Protein AF-0000000075079548 (afdb_homodimer)

Sequence (1134 aa):
MRISEKHSIAEVIKSLLPHLPCFAEEEGDHYSVNRCDLINALCQKQHLDRTLAENTVNWCEALLDTLAVLNIDALQRGEWCFVSFPAQLMALSVLTALSDSDSRYFEPNFWNTRDVDSSKLERQREVLQFIENRRNDRHLKQQAEPVRYIHVAWSLIKHEGKVLFFHREDKTRHEKNSGNYGLIGGRVNQNDFIGFNGDSQAKLRLLQSADRTSIQPALAETLKRELLEEVGLEYEQHYLFRPWRALKPYRQVQGAKSNHALTDYFLEIFAIELTLEGFCYLQQKITEDKQLVWFSLDEMAQGRTRDGKTAFIEALYKDFDDNRERLKAALDDLDDSFKTNYLNCQDPAKYRIVLPENESQPICAGAPGKESAIDLSLDQSSLSLLLGLAAHLREFSFVEKDTSIALHPYGWLEVEDDCELQTELVELAEAFKDSKDIVIENQKDRWFRLSISPDCVFFDDSYFRCSVDQKDMQSRKSKVRVTAMRREFGTRLGTVGKDKKETKVPINVVKSLDNLNKGNRNDSLTDSVRDSYRKSQLHDCLAKLGMRGLLRQDAGAVKIYCEFVMNMRISEKHSIAEVIKSLLPHLPCFAEEEGDHYSVNRCDLINALCQKQHLDRTLAENTVNWCEALLDTLAVLNIDALQRGEWCFVSFPAQLMALSVLTALSDSDSRYFEPNFWNTRDVDSSKLERQREVLQFIENRRNDRHLKQQAEPVRYIHVAWSLIKHEGKVLFFHREDKTRHEKNSGNYGLIGGRVNQNDFIGFNGDSQAKLRLLQSADRTSIQPALAETLKRELLEEVGLEYEQHYLFRPWRALKPYRQVQGAKSNHALTDYFLEIFAIELTLEGFCYLQQKITEDKQLVWFSLDEMAQGRTRDGKTAFIEALYKDFDDNRERLKAALDDLDDSFKTNYLNCQDPAKYRIVLPENESQPICAGAPGKESAIDLSLDQSSLSLLLGLAAHLREFSFVEKDTSIALHPYGWLEVEDDCELQTELVELAEAFKDSKDIVIENQKDRWFRLSISPDCVFFDDSYFRCSVDQKDMQSRKSKVRVTAMRREFGTRLGTVGKDKKETKVPINVVKSLDNLNKGNRNDSLTDSVRDSYRKSQLHDCLAKLGMRGLLRQDAGAVKIYCEFVMN

InterPro domains:
  IPR000086 NUDIX hydrolase domain [PS51462] (148-318)
  IPR015797 NUDIX hydrolase-like domain superfamily [SSF55811] (151-318)

Foldseek 3Di:
DPPLPDDDLLVLLVQLLVVQWDFDPPPTDTDKAAQVVSLVSSCPPSVDDSVVSNVSSVVLCVVLVVVVQFDPVQVVVRITIGPHRVSVVVSCVVSNQVSDPPHDPDDPCLPPDPPDDLVSLVVLQVVQLVVQCCQQVVPPVSDRDWQFEWEKEFEWAFDPQKTKWFFAPPDPPPPVPAFRTEGQITTQDLVLDDPDPDDPVVSVVVRRDPPCPVCVSSNVSRRQVRCCVRQNDHPPQFKDKDWDDWFDWDWDQDDDRSPTIGYTYTYTYIYIATDPVNVQSNVVSVVVDVRMDIDGLVCVLVQADPVGGGYRPVSVCVRVVVPSVVSSVSVVPDDHNYDLAFPAEDDLQAKAWEQEPAQVDAIWMTGQQPTDGDPARDHGQLSLAVVVLLCLCLVFDFPDFDPQWDRDPNSKIFGHPPDPVLVSLVVSQVSCVPPPRWHWDDDPSGIIHGRHNSLRYAYAQAQKAKEFEPVQLPDPDQWGKIKIKGPWDAGPGHIGHIDIDIDIAGSLLLVLVVCQQVPNFDPVSQVVSVVRVVPGCVQVRVSSVRHSGQWGDDPNGIHGRHHYYHD/DPPLPDDDLLVLLVQLLVVQWDFDPPPTDTDKAAQVVSLVSSCPPSVDDSVVSNVSSVVLVVVLVVVVQFDPVQVVVRITIGPHRVSVVVSCVVSNQVSDPPHDPDDPCLPPDPPDDLVSLVVLQVVALVVQCCQQVVPPVSDRDWQFEWEKEFEWAFDPQKTKWFFAPPPVPPPVPAFRTEGQITTQDLVLDDPDPDDPVVSVVVRRDPPCPVCVSSNVSRRQVRCCVRQNAHDPQFKDKDWDDWFDWDWDQDDDRSPTIGYTYTYTYIYIATDPVNVQSNVVSVVVDVRMDIAGLVCVLVQADPVGHGYRPVSVCVRVVVPSVVSSVSVVPDDHNYDLAFPAEDDLQAKAWEQEPAQVDAIWMTGQQPTDGDPARDHRQLSLQVVVLLCLQLVFDFPDFDPQWDRDPNSKIFGHPPDPVLVSLVVSQVSCVPPPRWHWDDDPSGIIHGRHNSLRYAYAQAQKAKEFEPVQLPDPDQWGKIKIKGPWDAGPGHIGHIDIDIDIAGSLLLVLQVCQVVPNFDPVSQVVSVVRVVPGCVQVRVSSVRHSGQWGDDPNGIHGRHHYYHD

Radius of gyration: 53.7 Å; Cα contacts (8 Å, |Δi|>4): 2065; chains: 2; bounding box: 108×153×109 Å

Organism: Methylotuvimicrobium buryatense (NCBI:txid95641)

Nearest PDB structures (foldseek):
  4s2y-assembly1_A  TM=5.825E-01  e=7.939E-04  Escherichia coli K-12
  3i7u-assembly1_B  TM=5.637E-01  e=1.941E-03  Aquifex aeolicus VF5
  4kyx-assembly1_A  TM=6.228E-01  e=3.210E-03  Rickettsia felis URRWXCal2
  4s2y-assembly1_A  TM=5.813E-01  e=4.480E-04  Escherichia coli K-12
  7sp3-assembly1_A  TM=5.353E-01  e=5.008E-04  Escherichia coli

pLDDT: mean 89.89, std 10.37, range [22.09, 98.5]

Solvent-accessible surface area (backbone atoms only — not comparable to full-atom values): 60353 Å² total; per-residue (Å²): 130,80,76,73,76,83,73,52,68,26,58,54,45,55,67,44,58,83,65,53,52,50,48,37,86,66,95,68,51,67,42,69,30,49,49,66,56,54,32,51,49,39,26,66,75,68,65,37,53,63,69,55,25,46,51,50,50,48,52,51,47,44,54,37,48,27,56,25,24,48,31,65,72,41,45,75,74,47,25,42,27,56,59,25,37,45,19,41,44,53,49,41,46,54,49,50,37,55,32,30,95,49,29,15,63,34,52,78,66,57,44,50,74,75,95,54,58,69,65,54,41,48,51,45,18,50,53,33,43,50,53,35,49,27,32,43,71,35,13,72,76,64,67,55,78,60,70,38,34,44,44,33,19,31,42,44,45,30,52,93,66,22,34,49,29,31,55,50,74,73,67,84,56,73,61,82,81,63,38,47,26,26,59,42,42,43,63,60,55,80,83,28,51,75,86,62,90,61,55,72,64,56,51,53,52,52,59,57,38,85,53,58,76,80,45,50,71,25,35,60,46,27,33,47,50,29,37,32,72,76,70,62,47,46,74,76,66,17,26,49,70,45,82,69,46,75,49,58,75,36,75,44,79,50,54,66,76,42,46,29,32,33,23,36,34,39,42,35,36,27,36,37,38,41,33,71,63,24,46,53,50,47,54,52,44,45,73,72,34,83,50,46,43,77,32,40,47,66,25,56,48,70,32,36,43,94,89,64,52,32,46,48,50,63,57,58,39,55,58,47,70,65,36,42,67,59,49,37,51,56,56,64,71,47,73,55,16,55,84,83,78,48,83,39,67,62,53,49,87,54,29,35,34,39,40,51,86,48,60,90,46,60,40,27,39,35,37,78,88,59,53,39,70,47,98,63,88,53,52,62,65,55,46,25,39,50,51,31,37,49,37,42,34,59,64,53,56,62,75,42,61,46,86,56,51,47,84,43,78,91,16,33,32,38,42,46,82,94,37,73,64,37,55,52,50,52,51,47,33,60,72,28,64,84,44,87,84,50,42,50,46,70,50,89,79,31,34,35,25,48,25,45,38,47,79,21,51,24,42,40,49,86,44,36,36,33,38,31,51,47,73,51,72,72,43,96,56,69,53,30,65,36,38,39,33,36,54,62,48,77,31,70,48,27,30,35,42,60,47,73,46,74,40,70,38,45,46,68,53,51,49,48,50,50,40,46,71,73,63,58,82,48,74,75,55,47,56,55,43,49,56,53,41,65,74,32,58,58,47,57,48,37,40,73,70,25,37,85,59,53,70,43,75,52,95,90,39,75,42,73,56,44,54,74,43,76,83,129,80,76,74,75,84,74,55,67,26,57,55,45,54,67,44,59,85,66,53,52,52,48,37,87,66,94,69,50,68,42,68,30,47,49,66,56,53,32,49,49,39,26,66,76,68,65,38,54,63,70,56,26,47,50,50,51,49,51,50,47,44,53,37,49,26,56,26,22,48,31,66,72,42,43,77,73,47,25,43,25,56,59,25,35,46,19,43,47,52,50,42,47,55,49,50,38,52,32,30,93,50,30,15,64,35,53,77,65,57,44,50,72,73,96,54,59,70,68,54,39,49,51,47,18,50,52,33,42,50,54,37,49,26,31,42,71,36,14,73,78,63,67,55,77,60,70,39,35,45,44,32,20,32,41,43,46,30,52,94,64,23,36,48,27,32,56,51,75,72,64,82,55,74,59,82,82,63,38,47,27,25,59,41,44,44,62,60,54,79,84,29,52,75,85,63,91,63,56,72,65,55,49,52,51,51,60,57,37,86,52,58,75,82,46,50,71,25,37,60,46,28,32,49,49,31,37,31,72,76,72,61,46,46,75,75,67,17,26,50,72,45,82,69,46,74,49,58,74,36,76,47,79,48,56,66,77,40,48,29,31,34,24,36,35,41,42,35,35,25,38,37,38,41,32,70,64,25,46,53,51,46,54,53,45,45,73,71,32,84,48,47,44,77,32,42,47,68,24,56,47,70,33,38,44,95,87,64,52,32,46,47,52,63,58,59,39,53,58,46,71,65,37,43,66,60,50,36,51,56,56,65,70,46,74,55,15,57,85,83,79,47,82,41,68,62,53,50,87,52,31,36,34,38,39,52,88,49,58,89,46,60,40,28,39,34,37,76,90,60,53,40,71,48,96,62,89,52,53,60,66,55,45,26,39,51,51,31,36,48,38,42,34,60,64,53,56,63,74,42,63,46,86,57,51,46,84,44,79,90,17,34,33,38,43,45,84,94,38,73,64,39,55,52,50,51,51,48,34,60,72,28,64,84,43,86,84,50,41,51,46,69,49,89,80,31,34,37,24,48,24,45,39,48,79,22,51,24,41,41,46,84,43,36,37,34,37,31,52,47,72,51,73,73,43,97,56,69,54,28,63,36,40,39,32,35,53,62,47,79,29,69,49,27,31,36,43,60,48,74,47,76,38,72,38,46,44,69,54,52,48,49,50,51,40,46,72,74,62,58,81,48,73,74,55,48,55,54,42,49,58,55,44,66,73,31,58,58,48,59,49,37,41,74,69,24,37,86,60,54,68,45,74,53,96,92,38,78,42,71,54,45,54,75,43,75,84

Secondary structure (DSSP, 8-state):
--------HHHHHHHHGGGS-EE-SSTT-EE-EEHHHHHHHHHHHS---HHHHHHHHHHHHHHHHHTT-B-HHHHHTTEE-BSSHHHHHHHHHHHHHHT-TT--SS-TTTT--TT--HHHHHHHHHHHHHHHHHHHHS-TTS-PPPSEEEEEEEEE-EETTEEEEEE------S-TT--SEEEEEEE--GGG-TT--S-HHHHHHHHTS--HHHHHHHHHHHHHHHHHHHH-PPBTTTEEEEEEEEPPPEEEEE-STT--EEEEEEEEEEEEEE-HHHHHHHHHHHHH-TTEEEEEHHHHHHTB-TTS-BB--HHHHHHTTT-HHHHHHHHHHSPPSS----SB---TTT-EEEE-SSTTS--EEESTT--EE-S----HHHHHHHHHHHHHHTTPPEEEE-TTEEE-GGG-EEE-TT-HHHHHHHHHHHHTTT-SS--EEEETTTEEEE-B-GGGEEE-GGGEEEEE-HHHHTSS-SEEEEEEEEPPEEETTEEEPPEEEEEEEEHHHHHHHHHHHTT---HHHHHHHHHHHHTSHHHHHHHHHT-S-SEEEETTEEEE-SEEEE-/--------HHHHHHHHGGGS-EE-SSTT-EE-EEHHHHHHHHHHHH---HHHHHHHHHHHHHHHHHTT-B-HHHHHTTEE-BSSHHHHHHHHHHHHHHT-TT--SS-TTTT--TT--HHHHHHHHHHHHHHHHHHHHS-TTS-PPPSEEEEEEEEE-EETTEEEEEE------S-TT--SEEEEEEE--GGG-TT--S-HHHHHHHHTS--HHHHHHHHHHHHHHHHHHHT-PPBTTTEEEEEEEEPPPEEEEE-STT--EEEEEEEEEEEEEE-HHHHHHHHHHHHH-TTEEEEEHHHHHHTB-TTS-BB--HHHHHHTTT-HHHHHHHHHHSPPSS----SB---TTT-EEEE-SSTTSPPEEESTT--EE-S----HHHHHHHHHHHHHHTTPPEEEE-TTEEE-GGG-EEE-TT-HHHHHHHHHHHHTTT-SS--EEEETTTEEEE-B-GGGEEE-GGGEEEEE-HHHHTSS-SEEEEEEEEPPEEETTEEEPPEEEEEEEEHHHHHHHHHHHTT---HHHHHHHHHHHHTSHHHHHHHHHT-S-SEEEETTEEEE-SEEEE-

Structure (mmCIF, N/CA/C/O backbone):
data_AF-0000000075079548-model_v1
#
loop_
_entity.id
_entity.type
_entity.pdbx_description
1 polymer 'NUDIX hydrolase'
#
loop_
_atom_site.group_PDB
_atom_site.id
_atom_site.type_symbol
_atom_site.label_atom_id
_atom_site.label_alt_id
_atom_site.label_comp_id
_atom_site.label_asym_id
_atom_site.label_entity_id
_atom_site.label_seq_id
_atom_site.pdbx_PDB_ins_code
_atom_site.Cartn_x
_atom_site.Cartn_y
_atom_site.Cartn_z
_atom_site.occupancy
_atom_site.B_iso_or_equiv
_atom_site.auth_seq_id
_atom_site.auth_comp_id
_atom_site.auth_asym_id
_atom_site.auth_atom_id
_atom_site.pdbx_PDB_model_num
ATOM 1 N N . MET A 1 1 ? 50.219 4.77 -18.125 1 22.52 1 MET A N 1
ATOM 2 C CA . MET A 1 1 ? 49.25 4.992 -17.062 1 22.52 1 MET A CA 1
ATOM 3 C C . MET A 1 1 ? 47.844 4.535 -17.5 1 22.52 1 MET A C 1
ATOM 5 O O . MET A 1 1 ? 47.312 5.039 -18.484 1 22.52 1 MET A O 1
ATOM 9 N N . ARG A 1 2 ? 47.531 3.262 -17.297 1 29.23 2 ARG A N 1
ATOM 10 C CA . ARG A 1 2 ? 46.375 2.598 -17.875 1 29.23 2 ARG A CA 1
ATOM 11 C C . ARG A 1 2 ? 45.094 3.373 -17.562 1 29.23 2 ARG A C 1
ATOM 13 O O . ARG A 1 2 ? 44.875 3.773 -16.422 1 29.23 2 ARG A O 1
ATOM 20 N N . ILE A 1 3 ? 44.562 4.035 -18.453 1 29.53 3 ILE A N 1
ATOM 21 C CA . ILE A 1 3 ? 43.281 4.727 -18.406 1 29.53 3 ILE A CA 1
ATOM 22 C C . ILE A 1 3 ? 42.25 3.861 -17.688 1 29.53 3 ILE A C 1
ATOM 24 O O . ILE A 1 3 ? 41.906 2.762 -18.125 1 29.53 3 ILE A O 1
ATOM 28 N N . SER A 1 4 ? 42.25 3.863 -16.391 1 38.53 4 SER A N 1
ATOM 29 C CA . SER A 1 4 ? 41.312 3.119 -15.547 1 38.53 4 SER A CA 1
ATOM 30 C C . SER A 1 4 ? 39.906 3.162 -16.125 1 38.53 4 SER A C 1
ATOM 32 O O . SER A 1 4 ? 39.375 4.238 -16.375 1 38.53 4 SER A O 1
ATOM 34 N N . GLU A 1 5 ? 39.562 2.387 -16.969 1 43.84 5 GLU A N 1
ATOM 35 C CA . GLU A 1 5 ? 38.25 2.209 -17.578 1 43.84 5 GLU A CA 1
ATOM 36 C C . GLU A 1 5 ? 37.125 2.434 -16.578 1 43.84 5 GLU A C 1
ATOM 38 O O . GLU A 1 5 ? 37.125 1.796 -15.523 1 43.84 5 GLU A O 1
ATOM 43 N N . LYS A 1 6 ? 36.562 3.65 -16.531 1 58.12 6 LYS A N 1
ATOM 44 C CA . LYS A 1 6 ? 35.5 4.133 -15.648 1 58.12 6 LYS A CA 1
ATOM 45 C C . LYS A 1 6 ? 34.281 3.211 -15.703 1 58.12 6 LYS A C 1
ATOM 47 O O . LYS A 1 6 ? 33.656 3.094 -16.75 1 58.12 6 LYS A O 1
ATOM 52 N N . HIS A 1 7 ? 34.125 2.217 -14.734 1 68.56 7 HIS A N 1
ATOM 53 C CA . HIS A 1 7 ? 33 1.312 -14.648 1 68.56 7 HIS A CA 1
ATOM 54 C C . HIS A 1 7 ? 31.766 2.018 -14.07 1 68.56 7 HIS A C 1
ATOM 56 O O . HIS A 1 7 ? 31.891 2.805 -13.125 1 68.56 7 HIS A O 1
ATOM 62 N N . SER A 1 8 ? 30.656 1.818 -14.797 1 83.06 8 SER A N 1
ATOM 63 C CA . SER A 1 8 ? 29.391 2.326 -14.266 1 83.06 8 SER A CA 1
ATOM 64 C C . SER A 1 8 ? 28.969 1.566 -13.008 1 83.06 8 SER A C 1
ATOM 66 O O . SER A 1 8 ? 29.406 0.432 -12.789 1 83.06 8 SER A O 1
ATOM 68 N N . ILE A 1 9 ? 28.391 2.16 -12.07 1 87.75 9 ILE A N 1
ATOM 69 C CA . ILE A 1 9 ? 27.891 1.534 -10.852 1 87.75 9 ILE A CA 1
ATOM 70 C C . ILE A 1 9 ? 27.047 0.316 -11.211 1 87.75 9 ILE A C 1
ATOM 72 O O . ILE A 1 9 ? 27.062 -0.695 -10.508 1 87.75 9 ILE A O 1
ATOM 76 N N . ALA A 1 10 ? 26.391 0.457 -12.297 1 89.38 10 ALA A N 1
ATOM 77 C CA . ALA A 1 10 ? 25.531 -0.637 -12.75 1 89.38 10 ALA A CA 1
ATOM 78 C C . ALA A 1 10 ? 26.359 -1.892 -13.031 1 89.38 10 ALA A C 1
ATOM 80 O O . ALA A 1 10 ? 25.984 -2.99 -12.609 1 89.38 10 ALA A O 1
ATOM 81 N N . GLU A 1 11 ? 27.422 -1.747 -13.672 1 90.81 11 GLU A N 1
ATOM 82 C CA . GLU A 1 11 ? 28.281 -2.875 -14.016 1 90.81 11 GLU A CA 1
ATOM 83 C C . GLU A 1 11 ? 28.922 -3.484 -12.773 1 90.81 11 GLU A C 1
ATOM 85 O O . GLU A 1 11 ? 29.062 -4.703 -12.672 1 90.81 11 GLU A O 1
ATOM 90 N N . VAL A 1 12 ? 29.25 -2.6 -11.906 1 91.94 12 VAL A N 1
ATOM 91 C CA . VAL A 1 12 ? 29.891 -3.061 -10.688 1 91.94 12 VAL A CA 1
ATOM 92 C C . VAL A 1 12 ? 28.906 -3.883 -9.859 1 91.94 12 VAL A C 1
ATOM 94 O O . VAL A 1 12 ? 29.25 -4.965 -9.367 1 91.94 12 VAL A O 1
ATOM 97 N N . ILE A 1 13 ? 27.703 -3.398 -9.742 1 92.56 13 ILE A N 1
ATOM 98 C CA . ILE A 1 13 ? 26.688 -4.113 -8.984 1 92.56 13 ILE A CA 1
ATOM 99 C C . ILE A 1 13 ? 26.375 -5.449 -9.664 1 92.56 13 ILE A C 1
ATOM 101 O O . ILE A 1 13 ? 26.25 -6.477 -8.992 1 92.56 13 ILE A O 1
ATOM 105 N N . LYS A 1 14 ? 26.25 -5.383 -10.969 1 92.25 14 LYS A N 1
ATOM 106 C CA . LYS A 1 14 ? 25.969 -6.598 -11.727 1 92.25 14 LYS A CA 1
ATOM 107 C C . LYS A 1 14 ? 27.031 -7.66 -11.477 1 92.25 14 LYS A C 1
ATOM 109 O O . LYS A 1 14 ? 26.719 -8.852 -11.398 1 92.25 14 LYS A O 1
ATOM 114 N N . SER A 1 15 ? 28.25 -7.227 -11.336 1 93.31 15 SER A N 1
ATOM 115 C CA . SER A 1 15 ? 29.344 -8.148 -11.109 1 93.31 15 SER A CA 1
ATOM 116 C C . SER A 1 15 ? 29.328 -8.703 -9.688 1 93.31 15 SER A C 1
ATOM 118 O O . SER A 1 15 ? 29.922 -9.75 -9.414 1 93.31 15 SER A O 1
ATOM 120 N N . LEU A 1 16 ? 28.688 -8.055 -8.828 1 94.31 16 LEU A N 1
ATOM 121 C CA . LEU A 1 16 ? 28.609 -8.453 -7.43 1 94.31 16 LEU A CA 1
ATOM 122 C C . LEU A 1 16 ? 27.516 -9.492 -7.211 1 94.31 16 LEU A C 1
ATOM 124 O O . LEU A 1 16 ? 27.609 -10.32 -6.309 1 94.31 16 LEU A O 1
ATOM 128 N N . LEU A 1 17 ? 26.484 -9.562 -8.023 1 94.44 17 LEU A N 1
ATOM 129 C CA . LEU A 1 17 ? 25.25 -10.312 -7.816 1 94.44 17 LEU A CA 1
ATOM 130 C C . LEU A 1 17 ? 25.531 -11.805 -7.707 1 94.44 17 LEU A C 1
ATOM 132 O O . LEU A 1 17 ? 25.031 -12.469 -6.793 1 94.44 17 LEU A O 1
ATOM 136 N N . PRO A 1 18 ? 26.438 -12.305 -8.539 1 92.62 18 PRO A N 1
ATOM 137 C CA . PRO A 1 18 ? 26.672 -13.75 -8.469 1 92.62 18 PRO A CA 1
ATOM 138 C C . PRO A 1 18 ? 27.422 -14.164 -7.199 1 92.62 18 PRO A C 1
ATOM 140 O O . PRO A 1 18 ? 27.484 -15.352 -6.879 1 92.62 18 PRO A O 1
ATOM 143 N N . HIS A 1 19 ? 27.922 -13.258 -6.445 1 94.06 19 HIS A N 1
ATOM 144 C CA . HIS A 1 19 ? 28.766 -13.578 -5.297 1 94.06 19 HIS A CA 1
ATOM 145 C C . HIS A 1 19 ? 28.016 -13.367 -3.986 1 94.06 19 HIS A C 1
ATOM 147 O O . HIS A 1 19 ? 28.562 -13.586 -2.906 1 94.06 19 HIS A O 1
ATOM 153 N N . LEU A 1 20 ? 26.797 -12.977 -4.086 1 95.88 20 LEU A N 1
ATOM 154 C CA . LEU A 1 20 ? 25.984 -12.758 -2.891 1 95.88 20 LEU A CA 1
ATOM 155 C C . LEU A 1 20 ? 25.656 -14.086 -2.205 1 95.88 20 LEU A C 1
ATOM 157 O O . LEU A 1 20 ? 25.766 -15.148 -2.818 1 95.88 20 LEU A O 1
ATOM 161 N N . PRO A 1 21 ? 25.391 -14.008 -0.889 1 96.56 21 PRO A N 1
ATOM 162 C CA . PRO A 1 21 ? 24.953 -15.234 -0.219 1 96.56 21 PRO A CA 1
ATOM 163 C C . PRO A 1 21 ? 23.672 -15.797 -0.81 1 96.56 21 PRO A C 1
ATOM 165 O O . PRO A 1 21 ? 22.969 -15.102 -1.55 1 96.56 21 PRO A O 1
ATOM 168 N N . CYS A 1 22 ? 23.438 -17.047 -0.49 1 95.19 22 CYS A N 1
ATOM 169 C CA . CYS A 1 22 ? 22.25 -17.719 -1.006 1 95.19 22 CYS A CA 1
ATOM 170 C C . CYS A 1 22 ? 21.438 -18.328 0.127 1 95.19 22 CYS A C 1
ATOM 172 O O . CYS A 1 22 ? 21.984 -18.766 1.135 1 95.19 22 CYS A O 1
ATOM 174 N N . PHE A 1 23 ? 20.172 -18.281 -0.071 1 95.5 23 PHE A N 1
ATOM 175 C CA . PHE A 1 23 ? 19.203 -18.891 0.833 1 95.5 23 PHE A CA 1
ATOM 176 C C . PHE A 1 23 ? 18.266 -19.828 0.072 1 95.5 23 PHE A C 1
ATOM 178 O O . PHE A 1 23 ? 17.688 -19.438 -0.937 1 95.5 23 PHE A O 1
ATOM 185 N N . ALA A 1 24 ? 18.188 -21.016 0.507 1 93.56 24 ALA A N 1
ATOM 186 C CA . ALA A 1 24 ? 17.359 -22 -0.187 1 93.56 24 ALA A CA 1
ATOM 187 C C . ALA A 1 24 ? 15.883 -21.672 -0.057 1 93.56 24 ALA A C 1
ATOM 189 O O . ALA A 1 24 ? 15.43 -21.234 1.002 1 93.56 24 ALA A O 1
ATOM 190 N N . GLU A 1 25 ? 15.219 -21.828 -1.157 1 90.5 25 GLU A N 1
ATOM 191 C CA . GLU A 1 25 ? 13.781 -21.594 -1.152 1 90.5 25 GLU A CA 1
ATOM 192 C C . GLU A 1 25 ? 13.047 -22.641 -0.32 1 90.5 25 GLU A C 1
ATOM 194 O O . GLU A 1 25 ? 12.047 -22.328 0.33 1 90.5 25 GLU A O 1
ATOM 199 N N . GLU A 1 26 ? 13.633 -23.891 -0.555 1 80.75 26 GLU A N 1
ATOM 200 C CA . GLU A 1 26 ? 13.07 -25 0.2 1 80.75 26 GLU A CA 1
ATOM 201 C C . GLU A 1 26 ? 14.086 -25.562 1.191 1 80.75 26 GLU A C 1
ATOM 203 O O . GLU A 1 26 ? 15.289 -25.375 1.026 1 80.75 26 GLU A O 1
ATOM 208 N N . GLU A 1 27 ? 13.75 -26.078 2.357 1 76.69 27 GLU A N 1
ATOM 209 C CA . GLU A 1 27 ? 14.523 -26.875 3.303 1 76.69 27 GLU A CA 1
ATOM 210 C C . GLU A 1 27 ? 15.297 -26 4.277 1 76.69 27 GLU A C 1
ATOM 212 O O . GLU A 1 27 ? 15.938 -26.5 5.199 1 76.69 27 GLU A O 1
ATOM 217 N N . GLY A 1 28 ? 15.508 -24.625 3.918 1 79.38 28 GLY A N 1
ATOM 218 C CA . GLY A 1 28 ? 16.031 -23.703 4.91 1 79.38 28 GLY A CA 1
ATOM 219 C C . GLY A 1 28 ? 17.547 -23.562 4.852 1 79.38 28 GLY A C 1
ATOM 220 O O . GLY A 1 28 ? 18.125 -22.812 5.633 1 79.38 28 GLY A O 1
ATOM 221 N N . ASP A 1 29 ? 18.234 -24.312 3.938 1 89.62 29 ASP A N 1
ATOM 222 C CA . ASP A 1 29 ? 19.688 -24.172 3.797 1 89.62 29 ASP A CA 1
ATOM 223 C C . ASP A 1 29 ? 20.062 -22.734 3.393 1 89.62 29 ASP A C 1
ATOM 225 O O . ASP A 1 29 ? 19.344 -22.094 2.633 1 89.62 29 ASP A O 1
ATOM 229 N N . HIS A 1 30 ? 21.094 -22.25 4.047 1 92.62 30 HIS A N 1
ATOM 230 C CA . HIS A 1 30 ? 21.594 -20.922 3.688 1 92.62 30 HIS A CA 1
ATOM 231 C C . HIS A 1 30 ? 23.094 -20.828 3.889 1 92.62 30 HIS A C 1
ATOM 233 O O . HIS A 1 30 ? 23.672 -21.578 4.676 1 92.62 30 HIS A O 1
ATOM 239 N N . TYR A 1 31 ? 23.688 -19.969 3.121 1 93.19 31 TYR A N 1
ATOM 240 C CA . TYR A 1 31 ? 25.141 -19.812 3.145 1 93.19 31 TYR A CA 1
ATOM 241 C C . TYR A 1 31 ? 25.531 -18.344 3.252 1 93.19 31 TYR A C 1
ATOM 243 O O . TYR A 1 31 ? 24.922 -17.5 2.6 1 93.19 31 TYR A O 1
ATOM 251 N N . SER A 1 32 ? 26.531 -18.109 4.105 1 95.56 32 SER A N 1
ATOM 252 C CA . SER A 1 32 ? 27.031 -16.75 4.301 1 95.56 32 SER A CA 1
ATOM 253 C C . SER A 1 32 ? 28.266 -16.484 3.434 1 95.56 32 SER A C 1
ATOM 255 O O . SER A 1 32 ? 28.891 -17.438 2.938 1 95.56 32 SER A O 1
ATOM 257 N N . VAL A 1 33 ? 28.531 -15.281 3.201 1 96.69 33 VAL A N 1
ATOM 258 C CA . VAL A 1 33 ? 29.703 -14.852 2.455 1 96.69 33 VAL A CA 1
ATOM 259 C C . VAL A 1 33 ? 30.469 -13.805 3.26 1 96.69 33 VAL A C 1
ATOM 261 O O . VAL A 1 33 ? 29.875 -12.883 3.818 1 96.69 33 VAL A O 1
ATOM 264 N N . ASN A 1 34 ? 31.703 -14.016 3.273 1 96.81 34 ASN A N 1
ATOM 265 C CA . ASN A 1 34 ? 32.531 -13.031 3.963 1 96.81 34 ASN A CA 1
ATOM 266 C C . ASN A 1 34 ? 32.594 -11.719 3.193 1 96.81 34 ASN A C 1
ATOM 268 O O . ASN A 1 34 ? 32.781 -11.711 1.976 1 96.81 34 ASN A O 1
ATOM 272 N N . ARG A 1 35 ? 32.531 -10.688 3.932 1 95.19 35 ARG A N 1
ATOM 273 C CA . ARG A 1 35 ? 32.625 -9.352 3.348 1 95.19 35 ARG A CA 1
ATOM 274 C C . ARG A 1 35 ? 33.875 -9.203 2.51 1 95.19 35 ARG A C 1
ATOM 276 O O . ARG A 1 35 ? 33.844 -8.617 1.424 1 95.19 35 ARG A O 1
ATOM 283 N N . CYS A 1 36 ? 34.938 -9.664 2.973 1 94.94 36 CYS A N 1
ATOM 284 C CA . CYS A 1 36 ? 36.219 -9.57 2.287 1 94.94 36 CYS A CA 1
ATOM 285 C C . CYS A 1 36 ? 36.188 -10.305 0.952 1 94.94 36 CYS A C 1
ATOM 287 O O . CYS A 1 36 ? 36.812 -9.883 -0.014 1 94.94 36 CYS A O 1
ATOM 289 N N . ASP A 1 37 ? 35.5 -11.375 0.896 1 95.38 37 ASP A N 1
ATOM 290 C CA . ASP A 1 37 ? 35.375 -12.141 -0.343 1 95.38 37 ASP A CA 1
ATOM 291 C C . ASP A 1 37 ? 34.625 -11.344 -1.406 1 95.38 37 ASP A C 1
ATOM 293 O O . ASP A 1 37 ? 34.938 -11.43 -2.594 1 95.38 37 ASP A O 1
ATOM 297 N N . LEU A 1 38 ? 33.594 -10.594 -0.975 1 95.94 38 LEU A N 1
ATOM 298 C CA . LEU A 1 38 ? 32.844 -9.742 -1.896 1 95.94 38 LEU A CA 1
ATOM 299 C C . LEU A 1 38 ? 33.75 -8.648 -2.463 1 95.94 38 LEU A C 1
ATOM 301 O O . LEU A 1 38 ? 33.719 -8.375 -3.668 1 95.94 38 LEU A O 1
ATOM 305 N N . ILE A 1 39 ? 34.562 -8.062 -1.622 1 95.38 39 ILE A N 1
ATOM 306 C CA . ILE A 1 39 ? 35.5 -7.012 -2.037 1 95.38 39 ILE A CA 1
ATOM 307 C C . ILE A 1 39 ? 36.5 -7.578 -3.029 1 95.38 39 ILE A C 1
ATOM 309 O O . ILE A 1 39 ? 36.75 -6.977 -4.074 1 95.38 39 ILE A O 1
ATOM 313 N N . ASN A 1 40 ? 37.031 -8.719 -2.707 1 95.75 40 ASN A N 1
ATOM 314 C CA . ASN A 1 40 ? 38 -9.359 -3.572 1 95.75 40 ASN A CA 1
ATOM 315 C C . ASN A 1 40 ? 37.406 -9.719 -4.93 1 95.75 40 ASN A C 1
ATOM 317 O O . ASN A 1 40 ? 38.062 -9.594 -5.961 1 95.75 40 ASN A O 1
ATOM 321 N N . ALA A 1 41 ? 36.188 -10.164 -4.91 1 94.56 41 ALA A N 1
ATOM 322 C CA . ALA A 1 41 ? 35.531 -10.516 -6.156 1 94.56 41 ALA A CA 1
ATOM 323 C C . ALA A 1 41 ? 35.406 -9.305 -7.078 1 94.56 41 ALA A C 1
ATOM 325 O O . ALA A 1 41 ? 35.594 -9.414 -8.289 1 94.56 41 ALA A O 1
ATOM 326 N N . LEU A 1 42 ? 35.094 -8.164 -6.5 1 93.75 42 LEU A N 1
ATOM 327 C CA . LEU A 1 42 ? 34.938 -6.945 -7.281 1 93.75 42 LEU A CA 1
ATOM 328 C C . LEU A 1 42 ? 36.312 -6.484 -7.812 1 93.75 42 LEU A C 1
ATOM 330 O O . LEU A 1 42 ? 36.406 -6.02 -8.945 1 93.75 42 LEU A O 1
ATOM 334 N N . CYS A 1 43 ? 37.281 -6.656 -7.055 1 94 43 CYS A N 1
ATOM 335 C CA . CYS A 1 43 ? 38.625 -6.27 -7.469 1 94 43 CYS A CA 1
ATOM 336 C C . CYS A 1 43 ? 39.125 -7.137 -8.625 1 94 43 CYS A C 1
ATOM 338 O O . CYS A 1 43 ? 39.781 -6.637 -9.555 1 94 43 CYS A O 1
ATOM 340 N N . GLN A 1 44 ? 38.812 -8.305 -8.594 1 90.62 44 GLN A N 1
ATOM 341 C CA . GLN A 1 44 ? 39.312 -9.25 -9.586 1 90.62 44 GLN A CA 1
ATOM 342 C C . GLN A 1 44 ? 38.531 -9.141 -10.891 1 90.62 44 GLN A C 1
ATOM 344 O O . GLN A 1 44 ? 39.094 -9.055 -11.969 1 90.62 44 GLN A O 1
ATOM 349 N N . LYS A 1 45 ? 37.25 -9.109 -10.789 1 82.31 45 LYS A N 1
ATOM 350 C CA . LYS A 1 45 ? 36.406 -9.172 -11.961 1 82.31 45 LYS A CA 1
ATOM 351 C C . LYS A 1 45 ? 36.375 -7.848 -12.711 1 82.31 45 LYS A C 1
ATOM 353 O O . LYS A 1 45 ? 36.406 -7.824 -13.945 1 82.31 45 LYS A O 1
ATOM 358 N N . GLN A 1 46 ? 36.25 -6.77 -11.961 1 77.06 46 GLN A N 1
ATOM 359 C CA . GLN A 1 46 ? 36.125 -5.473 -12.609 1 77.06 46 GLN A CA 1
ATOM 360 C C . GLN A 1 46 ? 37.406 -4.672 -12.555 1 77.06 46 GLN A C 1
ATOM 362 O O . GLN A 1 46 ? 37.469 -3.529 -13.008 1 77.06 46 GLN A O 1
ATOM 367 N N . HIS A 1 47 ? 38.438 -5.277 -12.008 1 81.81 47 HIS A N 1
ATOM 368 C CA . HIS A 1 47 ? 39.719 -4.598 -11.852 1 81.81 47 HIS A CA 1
ATOM 369 C C . HIS A 1 47 ? 39.531 -3.256 -11.148 1 81.81 47 HIS A C 1
ATOM 371 O O . HIS A 1 47 ? 40.094 -2.248 -11.578 1 81.81 47 HIS A O 1
ATOM 377 N N . LEU A 1 48 ? 38.719 -3.359 -10.211 1 86.19 48 LEU A N 1
ATOM 378 C CA . LEU A 1 48 ? 38.469 -2.16 -9.422 1 86.19 48 LEU A CA 1
ATOM 379 C C . LEU A 1 48 ? 39.531 -1.972 -8.352 1 86.19 48 LEU A C 1
ATOM 381 O O . LEU A 1 48 ? 40 -2.947 -7.77 1 86.19 48 LEU A O 1
ATOM 385 N N . ASP A 1 49 ? 39.781 -0.762 -8.141 1 88.44 49 ASP A N 1
ATOM 386 C CA . ASP A 1 49 ? 40.625 -0.444 -6.98 1 88.44 49 ASP A CA 1
ATOM 387 C C . ASP A 1 49 ? 39.938 -0.899 -5.688 1 88.44 49 ASP A C 1
ATOM 389 O O . ASP A 1 49 ? 38.719 -0.859 -5.574 1 88.44 49 ASP A O 1
ATOM 393 N N . ARG A 1 50 ? 40.75 -1.357 -4.766 1 89.5 50 ARG A N 1
ATOM 394 C CA . ARG A 1 50 ? 40.219 -1.923 -3.525 1 89.5 50 ARG A CA 1
ATOM 395 C C . ARG A 1 50 ? 39.375 -0.907 -2.777 1 89.5 50 ARG A C 1
ATOM 397 O O . ARG A 1 50 ? 38.344 -1.267 -2.168 1 89.5 50 ARG A O 1
ATOM 404 N N . THR A 1 51 ? 39.812 0.327 -2.83 1 87.75 51 THR A N 1
ATOM 405 C CA . THR A 1 51 ? 39.094 1.37 -2.131 1 87.75 51 THR A CA 1
ATOM 406 C C . THR A 1 51 ? 37.688 1.538 -2.729 1 87.75 51 THR A C 1
ATOM 408 O O . THR A 1 51 ? 36.719 1.707 -1.998 1 87.75 51 THR A O 1
ATOM 411 N N . LEU A 1 52 ? 37.625 1.453 -3.988 1 89.19 52 LEU A N 1
ATOM 412 C CA . LEU A 1 52 ? 36.312 1.567 -4.676 1 89.19 52 LEU A CA 1
ATOM 413 C C . LEU A 1 52 ? 35.469 0.346 -4.402 1 89.19 52 LEU A C 1
ATOM 415 O O . LEU A 1 52 ? 34.25 0.471 -4.234 1 89.19 52 LEU A O 1
ATOM 419 N N . ALA A 1 53 ? 36.094 -0.761 -4.387 1 92.75 53 ALA A N 1
ATOM 420 C CA . ALA A 1 53 ? 35.344 -1.996 -4.109 1 92.75 53 ALA A CA 1
ATOM 421 C C . ALA A 1 53 ? 34.781 -1.979 -2.701 1 92.75 53 ALA A C 1
ATOM 423 O O . ALA A 1 53 ? 33.594 -2.354 -2.502 1 92.75 53 ALA A O 1
ATOM 424 N N . GLU A 1 54 ? 35.562 -1.556 -1.801 1 91.94 54 GLU A N 1
ATOM 425 C CA . GLU A 1 54 ? 35.094 -1.466 -0.417 1 91.94 54 GLU A CA 1
ATOM 426 C C . GLU A 1 54 ? 33.938 -0.489 -0.281 1 91.94 54 GLU A C 1
ATOM 428 O O . GLU A 1 54 ? 32.969 -0.762 0.433 1 91.94 54 GLU A O 1
ATOM 433 N N . ASN A 1 55 ? 34.094 0.619 -0.933 1 90.38 55 ASN A N 1
ATOM 434 C CA . ASN A 1 55 ? 33 1.605 -0.892 1 90.38 55 ASN A CA 1
ATOM 435 C C . ASN A 1 55 ? 31.719 1.05 -1.481 1 90.38 55 ASN A C 1
ATOM 437 O O . ASN A 1 55 ? 30.625 1.327 -0.974 1 90.38 55 ASN A O 1
ATOM 441 N N . THR A 1 56 ? 31.844 0.338 -2.529 1 92.19 56 THR A N 1
ATOM 442 C CA . THR A 1 56 ? 30.688 -0.271 -3.17 1 92.19 56 THR A CA 1
ATOM 443 C C . THR A 1 56 ? 30 -1.255 -2.225 1 92.19 56 THR A C 1
ATOM 445 O O . THR A 1 56 ? 28.781 -1.238 -2.084 1 92.19 56 THR A O 1
ATOM 448 N N . VAL A 1 57 ? 30.734 -2.061 -1.614 1 94.12 57 VAL A N 1
ATOM 449 C CA . VAL A 1 57 ? 30.188 -3.045 -0.683 1 94.12 57 VAL A CA 1
ATOM 450 C C . VAL A 1 57 ? 29.531 -2.33 0.496 1 94.12 57 VAL A C 1
ATOM 452 O O . VAL A 1 57 ? 28.484 -2.756 0.977 1 94.12 57 VAL A O 1
ATOM 455 N N . ASN A 1 58 ? 30.156 -1.226 0.917 1 92.5 58 ASN A N 1
ATOM 456 C CA . ASN A 1 58 ? 29.578 -0.446 2.008 1 92.5 58 ASN A CA 1
ATOM 457 C C . ASN A 1 58 ? 28.219 0.123 1.631 1 92.5 58 ASN A C 1
ATOM 459 O O . ASN A 1 58 ? 27.297 0.126 2.447 1 92.5 58 ASN A O 1
ATOM 463 N N . TRP A 1 59 ? 28.109 0.586 0.415 1 93.12 59 TRP A N 1
ATOM 464 C CA . TRP A 1 59 ? 26.844 1.122 -0.076 1 93.12 59 TRP A CA 1
ATOM 465 C C . TRP A 1 59 ? 25.781 0.034 -0.126 1 93.12 59 TRP A C 1
ATOM 467 O O . TRP A 1 59 ? 24.641 0.246 0.314 1 93.12 59 TRP A O 1
ATOM 477 N N . CYS A 1 60 ? 26.172 -1.072 -0.648 1 94.88 60 CYS A N 1
ATOM 478 C CA . CYS A 1 60 ? 25.234 -2.186 -0.74 1 94.88 60 CYS A CA 1
ATOM 479 C C . CYS A 1 60 ? 24.781 -2.641 0.645 1 94.88 60 CYS A C 1
ATOM 481 O O . CYS A 1 60 ? 23.594 -2.9 0.866 1 94.88 60 CYS A O 1
ATOM 483 N N . GLU A 1 61 ? 25.734 -2.707 1.47 1 94 61 GLU A N 1
ATOM 484 C CA . GLU A 1 61 ? 25.453 -3.148 2.832 1 94 61 GLU A CA 1
ATOM 485 C C . GLU A 1 61 ? 24.484 -2.195 3.533 1 94 61 GLU A C 1
ATOM 487 O O . GLU A 1 61 ? 23.547 -2.635 4.184 1 94 61 GLU A O 1
ATOM 492 N N . ALA A 1 62 ? 24.781 -0.876 3.41 1 92.44 62 ALA A N 1
ATOM 493 C CA . ALA A 1 62 ? 23.906 0.121 4.023 1 92.44 62 ALA A CA 1
ATOM 494 C C . ALA A 1 62 ? 22.484 0.006 3.49 1 92.44 62 ALA A C 1
ATOM 496 O O . ALA A 1 62 ? 21.516 0.081 4.254 1 92.44 62 ALA A O 1
ATOM 497 N N . LEU A 1 63 ? 22.359 -0.138 2.234 1 94.31 63 LEU A N 1
ATOM 498 C CA . LEU A 1 63 ? 21.062 -0.27 1.591 1 94.31 63 LEU A CA 1
ATOM 499 C C . LEU A 1 63 ? 20.344 -1.518 2.084 1 94.31 63 LEU A C 1
ATOM 501 O O . LEU A 1 63 ? 19.172 -1.448 2.475 1 94.31 63 LEU A O 1
ATOM 505 N N . LEU A 1 64 ? 21.031 -2.635 2.076 1 95.31 64 LEU A N 1
ATOM 506 C CA . LEU A 1 64 ? 20.422 -3.906 2.447 1 95.31 64 LEU A CA 1
ATOM 507 C C . LEU A 1 64 ? 20.094 -3.941 3.936 1 95.31 64 LEU A C 1
ATOM 509 O O . LEU A 1 64 ? 19.109 -4.551 4.348 1 95.31 64 LEU A O 1
ATOM 513 N N . ASP A 1 65 ? 20.922 -3.27 4.68 1 91.69 65 ASP A N 1
ATOM 514 C CA . ASP A 1 65 ? 20.656 -3.174 6.109 1 91.69 65 ASP A CA 1
ATOM 515 C C . ASP A 1 65 ? 19.406 -2.322 6.379 1 91.69 65 ASP A C 1
ATOM 517 O O . ASP A 1 65 ? 18.609 -2.645 7.254 1 91.69 65 ASP A O 1
ATOM 521 N N . THR A 1 66 ? 19.312 -1.23 5.676 1 91.38 66 THR A N 1
ATOM 522 C CA . THR A 1 66 ? 18.141 -0.366 5.805 1 91.38 66 THR A CA 1
ATOM 523 C C . THR A 1 66 ? 16.859 -1.127 5.453 1 91.38 66 THR A C 1
ATOM 525 O O . THR A 1 66 ? 15.797 -0.854 6.016 1 91.38 66 THR A O 1
ATOM 528 N N . LEU A 1 67 ? 17 -2.18 4.613 1 94.44 67 LEU A N 1
ATOM 529 C CA . LEU A 1 67 ? 15.867 -3.006 4.207 1 94.44 67 LEU A CA 1
ATOM 530 C C . LEU A 1 67 ? 15.695 -4.191 5.152 1 94.44 67 LEU A C 1
ATOM 532 O O . LEU A 1 67 ? 14.773 -4.992 4.98 1 94.44 67 LEU A O 1
ATOM 536 N N . ALA A 1 68 ? 16.562 -4.395 6.062 1 93.75 68 ALA A N 1
ATOM 537 C CA . ALA A 1 68 ? 16.516 -5.41 7.109 1 93.75 68 ALA A CA 1
ATOM 538 C C . ALA A 1 68 ? 16.578 -6.812 6.508 1 93.75 68 ALA A C 1
ATOM 540 O O . ALA A 1 68 ? 15.914 -7.734 7.004 1 93.75 68 ALA A O 1
ATOM 541 N N . VAL A 1 69 ? 17.297 -6.945 5.422 1 96.75 69 VAL A N 1
ATOM 542 C CA . VAL A 1 69 ? 17.297 -8.234 4.738 1 96.75 69 VAL A CA 1
ATOM 543 C C . VAL A 1 69 ? 18.5 -9.055 5.172 1 96.75 69 VAL A C 1
ATOM 545 O O . VAL A 1 69 ? 18.547 -10.266 4.953 1 96.75 69 VAL A O 1
ATOM 548 N N . LEU A 1 70 ? 19.484 -8.438 5.758 1 95.38 70 LEU A N 1
ATOM 549 C CA . LEU A 1 70 ? 20.688 -9.133 6.215 1 95.38 70 LEU A CA 1
ATOM 550 C C . LEU A 1 70 ? 20.562 -9.508 7.688 1 95.38 70 LEU A C 1
ATOM 552 O O . LEU A 1 70 ? 19.953 -8.781 8.469 1 95.38 70 LEU A O 1
ATOM 556 N N . ASN A 1 71 ? 21.125 -10.625 8.031 1 94.5 71 ASN A N 1
ATOM 557 C CA . ASN A 1 71 ? 21.219 -11.047 9.422 1 94.5 71 ASN A CA 1
ATOM 558 C C . ASN A 1 71 ? 22.172 -10.172 10.219 1 94.5 71 ASN A C 1
ATOM 560 O O . ASN A 1 71 ? 23.375 -10.141 9.938 1 94.5 71 ASN A O 1
ATOM 564 N N . ILE A 1 72 ? 21.75 -9.602 11.25 1 89.75 72 ILE A N 1
ATOM 565 C CA . ILE A 1 72 ? 22.484 -8.594 12 1 89.75 72 ILE A CA 1
ATOM 566 C C . ILE A 1 72 ? 23.672 -9.242 12.695 1 89.75 72 ILE A C 1
ATOM 568 O O . ILE A 1 72 ? 24.766 -8.664 12.75 1 89.75 72 ILE A O 1
ATOM 572 N N . ASP A 1 73 ? 23.484 -10.406 13.234 1 91.56 73 ASP A N 1
ATOM 573 C CA . ASP A 1 73 ? 24.547 -11.094 13.945 1 91.56 73 ASP A CA 1
ATOM 574 C C . ASP A 1 73 ? 25.688 -11.469 13 1 91.56 73 ASP A C 1
ATOM 576 O O . ASP A 1 73 ? 26.859 -11.32 13.336 1 91.56 73 ASP A O 1
ATOM 580 N N . ALA A 1 74 ? 25.328 -11.93 11.867 1 94.06 74 ALA A N 1
ATOM 581 C CA . ALA A 1 74 ? 26.328 -12.273 10.867 1 94.06 74 ALA A CA 1
ATOM 582 C C . ALA A 1 74 ? 27.078 -11.039 10.398 1 94.06 74 ALA A C 1
ATOM 584 O O . ALA A 1 74 ? 28.297 -11.078 10.203 1 94.06 74 ALA A O 1
ATOM 585 N N . LEU A 1 75 ? 26.359 -9.992 10.203 1 91.62 75 LEU A N 1
ATOM 586 C CA . LEU A 1 75 ? 26.953 -8.742 9.742 1 91.62 75 LEU A CA 1
ATOM 587 C C . LEU A 1 75 ? 28 -8.242 10.734 1 91.62 75 LEU A C 1
ATOM 589 O O . LEU A 1 75 ? 29.047 -7.73 10.336 1 91.62 75 LEU A O 1
ATOM 593 N N . GLN A 1 76 ? 27.797 -8.391 11.984 1 90.75 76 GLN A N 1
ATOM 594 C CA . GLN A 1 76 ? 28.719 -7.969 13.031 1 90.75 76 GLN A CA 1
ATOM 595 C C . GLN A 1 76 ? 30 -8.789 12.984 1 90.75 76 GLN A C 1
ATOM 597 O O . GLN A 1 76 ? 31.078 -8.305 13.367 1 90.75 76 GLN A O 1
ATOM 602 N N . ARG A 1 77 ? 29.844 -9.977 12.453 1 93.5 77 ARG A N 1
ATOM 603 C CA . ARG A 1 77 ? 31 -10.852 12.352 1 93.5 77 ARG A CA 1
ATOM 604 C C . ARG A 1 77 ? 31.719 -10.664 11.008 1 93.5 77 ARG A C 1
ATOM 606 O O . ARG A 1 77 ? 32.656 -11.406 10.688 1 93.5 77 ARG A O 1
ATOM 613 N N . GLY A 1 78 ? 31.172 -9.781 10.25 1 93.06 78 GLY A N 1
ATOM 614 C CA . GLY A 1 78 ? 31.812 -9.477 8.977 1 93.06 78 GLY A CA 1
ATOM 615 C C . GLY A 1 78 ? 31.344 -10.383 7.844 1 93.06 78 GLY A C 1
ATOM 616 O O . GLY A 1 78 ? 32.062 -10.562 6.859 1 93.06 78 GLY A O 1
ATOM 617 N N . GLU A 1 79 ? 30.141 -10.961 8.023 1 96.25 79 GLU A N 1
ATOM 618 C CA . GLU A 1 79 ? 29.594 -11.852 7.012 1 96.25 79 GLU A CA 1
ATOM 619 C C . GLU A 1 79 ? 28.219 -11.383 6.555 1 96.25 79 GLU A C 1
ATOM 621 O O . GLU A 1 79 ? 27.438 -10.836 7.344 1 96.25 79 GLU A O 1
ATOM 626 N N . TRP A 1 80 ? 27.984 -11.602 5.289 1 96.94 80 TRP A N 1
ATOM 627 C CA . TRP A 1 80 ? 26.656 -11.375 4.75 1 96.94 80 TRP A CA 1
ATOM 628 C C . TRP A 1 80 ? 25.844 -12.664 4.738 1 96.94 80 TRP A C 1
ATOM 630 O O . TRP A 1 80 ? 26.328 -13.711 4.289 1 96.94 80 TRP A O 1
ATOM 640 N N . CYS A 1 81 ? 24.719 -12.594 5.328 1 97.06 81 CYS A N 1
ATOM 641 C CA . CYS A 1 81 ? 23.766 -13.695 5.312 1 97.06 81 CYS A CA 1
ATOM 642 C C . CYS A 1 81 ? 22.328 -13.172 5.273 1 97.06 81 CYS A C 1
ATOM 644 O O . CYS A 1 81 ? 21.953 -12.305 6.07 1 97.06 81 CYS A O 1
ATOM 646 N N . PHE A 1 82 ? 21.578 -13.695 4.328 1 96.69 82 PHE A N 1
ATOM 647 C CA . PHE A 1 82 ? 20.188 -13.273 4.285 1 96.69 82 PHE A CA 1
ATOM 648 C C . PHE A 1 82 ? 19.391 -13.914 5.41 1 96.69 82 PHE A C 1
ATOM 650 O O . PHE A 1 82 ? 19.672 -15.039 5.82 1 96.69 82 PHE A O 1
ATOM 657 N N . VAL A 1 83 ? 18.375 -13.234 5.859 1 95.25 83 VAL A N 1
ATOM 658 C CA . VAL A 1 83 ? 17.531 -13.711 6.953 1 95.25 83 VAL A CA 1
ATOM 659 C C . VAL A 1 83 ? 16.625 -14.836 6.461 1 95.25 83 VAL A C 1
ATOM 661 O O . VAL A 1 83 ? 16.234 -15.719 7.234 1 95.25 83 VAL A O 1
ATOM 664 N N . SER A 1 84 ? 16.25 -14.844 5.262 1 95.62 84 SER A N 1
ATOM 665 C CA . SER A 1 84 ? 15.352 -15.805 4.645 1 95.62 84 SER A CA 1
ATOM 666 C C . SER A 1 84 ? 15.406 -15.719 3.123 1 95.62 84 SER A C 1
ATOM 668 O O . SER A 1 84 ? 16.125 -14.891 2.568 1 95.62 84 SER A O 1
ATOM 670 N N . PHE A 1 85 ? 14.711 -16.531 2.465 1 95.38 85 PHE A N 1
ATOM 671 C CA . PHE A 1 85 ? 14.68 -16.516 1.008 1 95.38 85 PHE A CA 1
ATOM 672 C C . PHE A 1 85 ? 13.961 -15.266 0.492 1 95.38 85 PHE A C 1
ATOM 674 O O . PHE A 1 85 ? 14.445 -14.609 -0.431 1 95.38 85 PHE A O 1
ATOM 681 N N . PRO A 1 86 ? 12.812 -14.914 1.083 1 95.81 86 PRO A N 1
ATOM 682 C CA . PRO A 1 86 ? 12.203 -13.664 0.639 1 95.81 86 PRO A CA 1
ATOM 683 C C . PRO A 1 86 ? 13.117 -12.453 0.835 1 95.81 86 PRO A C 1
ATOM 685 O O . PRO A 1 86 ? 13.078 -11.508 0.043 1 95.81 86 PRO A O 1
ATOM 688 N N . ALA A 1 87 ? 13.859 -12.445 1.887 1 96.81 87 ALA A N 1
ATOM 689 C CA . ALA A 1 87 ? 14.844 -11.383 2.088 1 96.81 87 ALA A CA 1
ATOM 690 C C . ALA A 1 87 ? 15.844 -11.336 0.939 1 96.81 87 ALA A C 1
ATOM 692 O O . ALA A 1 87 ? 16.219 -10.258 0.469 1 96.81 87 ALA A O 1
ATOM 693 N N . GLN A 1 88 ? 16.281 -12.508 0.548 1 97.06 88 GLN A N 1
ATOM 694 C CA . GLN A 1 88 ? 17.172 -12.594 -0.604 1 97.06 88 GLN A CA 1
ATOM 695 C C . GLN A 1 88 ? 16.516 -12.016 -1.854 1 97.06 88 GLN A C 1
ATOM 697 O O . GLN A 1 88 ? 17.156 -11.289 -2.619 1 97.06 88 GLN A O 1
ATOM 702 N N . LEU A 1 89 ? 15.297 -12.383 -2.053 1 97.06 89 LEU A N 1
ATOM 703 C CA . LEU A 1 89 ? 14.578 -11.883 -3.221 1 97.06 89 LEU A CA 1
ATOM 704 C C . LEU A 1 89 ? 14.508 -10.359 -3.201 1 97.06 89 LEU A C 1
ATOM 706 O O . LEU A 1 89 ? 14.688 -9.711 -4.234 1 97.06 89 LEU A O 1
ATOM 710 N N . MET A 1 90 ? 14.227 -9.773 -2.059 1 96.69 90 MET A N 1
ATOM 711 C CA . MET A 1 90 ? 14.18 -8.32 -1.917 1 96.69 90 MET A CA 1
ATOM 712 C C . MET A 1 90 ? 15.531 -7.699 -2.246 1 96.69 90 MET A C 1
ATOM 714 O O . MET A 1 90 ? 15.602 -6.699 -2.967 1 96.69 90 MET A O 1
ATOM 718 N N . ALA A 1 91 ? 16.531 -8.258 -1.703 1 97.19 91 ALA A N 1
ATOM 719 C CA . ALA A 1 91 ? 17.875 -7.762 -1.951 1 97.19 91 ALA A CA 1
ATOM 720 C C . ALA A 1 91 ? 18.203 -7.801 -3.439 1 97.19 91 ALA A C 1
ATOM 722 O O . ALA A 1 91 ? 18.703 -6.816 -3.996 1 97.19 91 ALA A O 1
ATOM 723 N N . LEU A 1 92 ? 17.891 -8.93 -4.031 1 96.88 92 LEU A N 1
ATOM 724 C CA . LEU A 1 92 ? 18.172 -9.086 -5.453 1 96.88 92 LEU A CA 1
ATOM 725 C C . LEU A 1 92 ? 17.344 -8.125 -6.289 1 96.88 92 LEU A C 1
ATOM 727 O O . LEU A 1 92 ? 17.828 -7.586 -7.289 1 96.88 92 LEU A O 1
ATOM 731 N N . SER A 1 93 ? 16.141 -8.008 -5.914 1 95.81 93 SER A N 1
ATOM 732 C CA . SER A 1 93 ? 15.266 -7.086 -6.629 1 95.81 93 SER A CA 1
ATOM 733 C C . SER A 1 93 ? 15.844 -5.676 -6.668 1 95.81 93 SER A C 1
ATOM 735 O O . SER A 1 93 ? 15.969 -5.078 -7.738 1 95.81 93 SER A O 1
ATOM 737 N N . VAL A 1 94 ? 16.266 -5.172 -5.535 1 95.44 94 VAL A N 1
ATOM 738 C CA . VAL A 1 94 ? 16.734 -3.795 -5.41 1 95.44 94 VAL A CA 1
ATOM 739 C C . VAL A 1 94 ? 18.094 -3.648 -6.109 1 95.44 94 VAL A C 1
ATOM 741 O O . VAL A 1 94 ? 18.312 -2.684 -6.844 1 95.44 94 VAL A O 1
ATOM 744 N N . LEU A 1 95 ? 18.969 -4.582 -5.906 1 95.94 95 LEU A N 1
ATOM 745 C CA . LEU A 1 95 ? 20.297 -4.496 -6.508 1 95.94 95 LEU A CA 1
ATOM 746 C C . LEU A 1 95 ? 20.219 -4.648 -8.023 1 95.94 95 LEU A C 1
ATOM 748 O O . LEU A 1 95 ? 20.953 -3.986 -8.758 1 95.94 95 LEU A O 1
ATOM 752 N N . THR A 1 96 ? 19.312 -5.535 -8.477 1 95.62 96 THR A N 1
ATOM 753 C CA . THR A 1 96 ? 19.125 -5.684 -9.914 1 95.62 96 THR A CA 1
ATOM 754 C C . THR A 1 96 ? 18.562 -4.402 -10.523 1 95.62 96 THR A C 1
ATOM 756 O O . THR A 1 96 ? 18.969 -4 -11.617 1 95.62 96 THR A O 1
ATOM 759 N N . ALA A 1 97 ? 17.672 -3.814 -9.852 1 93.94 97 ALA A N 1
ATOM 760 C CA . ALA A 1 97 ? 17.141 -2.543 -10.328 1 93.94 97 ALA A CA 1
ATOM 761 C C . ALA A 1 97 ? 18.234 -1.491 -10.445 1 93.94 97 ALA A C 1
ATOM 763 O O . ALA A 1 97 ? 18.281 -0.734 -11.422 1 93.94 97 ALA A O 1
ATOM 764 N N . LEU A 1 98 ? 19.141 -1.466 -9.461 1 93.31 98 LEU A N 1
ATOM 765 C CA . LEU A 1 98 ? 20.219 -0.488 -9.445 1 93.31 98 LEU A CA 1
ATOM 766 C C . LEU A 1 98 ? 21.266 -0.813 -10.508 1 93.31 98 LEU A C 1
ATOM 768 O O . LEU A 1 98 ? 22.016 0.065 -10.93 1 93.31 98 LEU A O 1
ATOM 772 N N . SER A 1 99 ? 21.328 -2.062 -10.891 1 92.56 99 SER A N 1
ATOM 773 C CA . SER A 1 99 ? 22.297 -2.488 -11.891 1 92.56 99 SER A CA 1
ATOM 774 C C . SER A 1 99 ? 21.766 -2.322 -13.305 1 92.56 99 SER A C 1
ATOM 776 O O . SER A 1 99 ? 22.438 -2.664 -14.273 1 92.56 99 SER A O 1
ATOM 778 N N . ASP A 1 100 ? 20.594 -1.893 -13.422 1 91.12 100 ASP A N 1
ATOM 779 C CA . ASP A 1 100 ? 19.906 -1.695 -14.695 1 91.12 100 ASP A CA 1
ATOM 780 C C . ASP A 1 100 ? 19.469 -0.242 -14.867 1 91.12 100 ASP A C 1
ATOM 782 O O . ASP A 1 100 ? 18.547 0.215 -14.203 1 91.12 100 ASP A O 1
ATOM 786 N N . SER A 1 101 ? 20.094 0.441 -15.781 1 86.69 101 SER A N 1
ATOM 787 C CA . SER A 1 101 ? 19.875 1.874 -15.953 1 86.69 101 SER A CA 1
ATOM 788 C C . SER A 1 101 ? 18.469 2.162 -16.453 1 86.69 101 SER A C 1
ATOM 790 O O . SER A 1 101 ? 18 3.301 -16.391 1 86.69 101 SER A O 1
ATOM 792 N N . ASP A 1 102 ? 17.797 1.091 -16.938 1 89.56 102 ASP A N 1
ATOM 793 C CA . ASP A 1 102 ? 16.438 1.28 -17.453 1 89.56 102 ASP A CA 1
ATOM 794 C C . ASP A 1 102 ? 15.391 0.966 -16.391 1 89.56 102 ASP A C 1
ATOM 796 O O . ASP A 1 102 ? 14.195 1.137 -16.625 1 89.56 102 ASP A O 1
ATOM 800 N N . SER A 1 103 ? 15.859 0.543 -15.258 1 91.5 103 SER A N 1
ATOM 801 C CA . SER A 1 103 ? 14.93 0.151 -14.203 1 91.5 103 SER A CA 1
ATOM 802 C C . SER A 1 103 ? 14.461 1.36 -13.398 1 91.5 103 SER A C 1
ATOM 804 O O . SER A 1 103 ? 15.266 2.223 -13.039 1 91.5 103 SER A O 1
ATOM 806 N N . ARG A 1 104 ? 13.141 1.449 -13.227 1 91.5 104 ARG A N 1
ATOM 807 C CA . ARG A 1 104 ? 12.523 2.48 -12.398 1 91.5 104 ARG A CA 1
ATOM 808 C C . ARG A 1 104 ? 11.398 1.899 -11.555 1 91.5 104 ARG A C 1
ATOM 810 O O . ARG A 1 104 ? 10.695 0.979 -11.984 1 91.5 104 ARG A O 1
ATOM 817 N N . TYR A 1 105 ? 11.234 2.465 -10.391 1 92 105 TYR A N 1
ATOM 818 C CA . TYR A 1 105 ? 10.133 2.035 -9.547 1 92 105 TYR A CA 1
ATOM 819 C C . TYR A 1 105 ? 8.898 2.9 -9.781 1 92 105 TYR A C 1
ATOM 821 O O . TYR A 1 105 ? 7.781 2.51 -9.43 1 92 105 TYR A O 1
ATOM 829 N N . PHE A 1 106 ? 9.141 4.086 -10.375 1 91.56 106 PHE A N 1
ATOM 830 C CA . PHE A 1 106 ? 8.055 5.012 -10.664 1 91.56 106 PHE A CA 1
ATOM 831 C C . PHE A 1 106 ? 8.094 5.453 -12.125 1 91.56 106 PHE A C 1
ATOM 833 O O . PHE A 1 106 ? 9.164 5.457 -12.742 1 91.56 106 PHE A O 1
ATOM 840 N N . GLU A 1 107 ? 6.918 5.824 -12.617 1 88.81 107 GLU A N 1
ATOM 841 C CA . GLU A 1 107 ? 6.883 6.434 -13.938 1 88.81 107 GLU A CA 1
ATOM 842 C C . GLU A 1 107 ? 7.723 7.703 -13.984 1 88.81 107 GLU A C 1
ATOM 844 O O . GLU A 1 107 ? 7.809 8.438 -13 1 88.81 107 GLU A O 1
ATOM 849 N N . PRO A 1 108 ? 8.289 7.973 -15.102 1 85.31 108 PRO A N 1
ATOM 850 C CA . PRO A 1 108 ? 9.172 9.141 -15.203 1 85.31 108 PRO A CA 1
ATOM 851 C C . PRO A 1 108 ? 8.492 10.438 -14.773 1 85.31 108 PRO A C 1
ATOM 853 O O . PRO A 1 108 ? 9.141 11.336 -14.242 1 85.31 108 PRO A O 1
ATOM 856 N N . ASN A 1 109 ? 7.195 10.547 -14.961 1 88.44 109 ASN A N 1
ATOM 857 C CA . ASN A 1 109 ? 6.488 11.781 -14.625 1 88.44 109 ASN A CA 1
ATOM 858 C C . ASN A 1 109 ? 5.66 11.617 -13.359 1 88.44 109 ASN A C 1
ATOM 860 O O . ASN A 1 109 ? 4.742 12.406 -13.109 1 88.44 109 ASN A O 1
ATOM 864 N N . PHE A 1 110 ? 5.934 10.641 -12.633 1 92.31 110 PHE A N 1
ATOM 865 C CA . PHE A 1 110 ? 5.129 10.344 -11.453 1 92.31 110 PHE A CA 1
ATOM 866 C C . PHE A 1 110 ? 5.16 11.5 -10.469 1 92.31 110 PHE A C 1
ATOM 868 O O . PHE A 1 110 ? 4.133 11.859 -9.891 1 92.31 110 PHE A O 1
ATOM 875 N N . TRP A 1 111 ? 6.324 12.148 -10.289 1 94.75 111 TRP A N 1
ATOM 876 C CA . TRP A 1 111 ? 6.512 13.133 -9.227 1 94.75 111 TRP A CA 1
ATOM 877 C C . TRP A 1 111 ? 6.172 14.539 -9.719 1 94.75 111 TRP A C 1
ATOM 879 O O . TRP A 1 111 ? 6.332 15.516 -8.984 1 94.75 111 TRP A O 1
ATOM 889 N N . ASN A 1 112 ? 5.719 14.602 -10.906 1 91.56 112 ASN A N 1
ATOM 890 C CA . ASN A 1 112 ? 5.262 15.906 -11.383 1 91.56 112 ASN A CA 1
ATOM 891 C C . ASN A 1 112 ? 4.031 16.375 -10.617 1 91.56 112 ASN A C 1
ATOM 893 O O . ASN A 1 112 ? 3.139 15.586 -10.312 1 91.56 112 ASN A O 1
ATOM 897 N N . THR A 1 113 ? 4.07 17.656 -10.242 1 91 113 THR A N 1
ATOM 898 C CA . THR A 1 113 ? 2.945 18.156 -9.469 1 91 113 THR A CA 1
ATOM 899 C C . THR A 1 113 ? 2.16 19.203 -10.266 1 91 113 THR A C 1
ATOM 901 O O . THR A 1 113 ? 1.065 19.594 -9.859 1 91 113 THR A O 1
ATOM 904 N N . ARG A 1 114 ? 2.625 19.625 -11.359 1 85.88 114 ARG A N 1
ATOM 905 C CA . ARG A 1 114 ? 1.958 20.641 -12.164 1 85.88 114 ARG A CA 1
ATOM 906 C C . ARG A 1 114 ? 0.999 20.016 -13.164 1 85.88 114 ARG A C 1
ATOM 908 O O . ARG A 1 114 ? 1.366 19.078 -13.875 1 85.88 114 ARG A O 1
ATOM 915 N N . ASP A 1 115 ? -0.181 20.469 -13.195 1 81.62 115 ASP A N 1
ATOM 916 C CA . ASP A 1 115 ? -1.191 20.078 -14.172 1 81.62 115 ASP A CA 1
ATOM 917 C C . ASP A 1 115 ? -1.454 18.562 -14.109 1 81.62 115 ASP A C 1
ATOM 919 O O . ASP A 1 115 ? -1.485 17.891 -15.141 1 81.62 115 ASP A O 1
ATOM 923 N N . VAL A 1 116 ? -1.398 18.109 -12.898 1 86.12 116 VAL A N 1
ATOM 924 C CA . VAL A 1 116 ? -1.621 16.672 -12.758 1 86.12 116 VAL A CA 1
ATOM 925 C C . VAL A 1 116 ? -2.951 16.422 -12.055 1 86.12 116 VAL A C 1
ATOM 927 O O . VAL A 1 116 ? -3.445 17.281 -11.32 1 86.12 116 VAL A O 1
ATOM 930 N N . ASP A 1 117 ? -3.51 15.273 -12.289 1 87.88 117 ASP A N 1
ATOM 931 C CA . ASP A 1 117 ? -4.773 14.852 -11.695 1 87.88 117 ASP A CA 1
ATOM 932 C C . ASP A 1 117 ? -4.637 14.672 -10.18 1 87.88 117 ASP A C 1
ATOM 934 O O . ASP A 1 117 ? -3.557 14.352 -9.688 1 87.88 117 ASP A O 1
ATOM 938 N N . SER A 1 118 ? -5.75 14.875 -9.516 1 87.69 118 SER A N 1
ATOM 939 C CA . SER A 1 118 ? -5.777 14.758 -8.062 1 87.69 118 SER A CA 1
ATOM 940 C C . SER A 1 118 ? -5.43 13.336 -7.621 1 87.69 118 SER A C 1
ATOM 942 O O . SER A 1 118 ? -4.859 13.141 -6.543 1 87.69 118 SER A O 1
ATOM 944 N N . SER A 1 119 ? -5.711 12.477 -8.438 1 88.5 119 SER A N 1
ATOM 945 C CA . SER A 1 119 ? -5.426 11.086 -8.102 1 88.5 119 SER A CA 1
ATOM 946 C C . SER A 1 119 ? -3.922 10.828 -8.039 1 88.5 119 SER A C 1
ATOM 948 O O . SER A 1 119 ? -3.453 10.078 -7.184 1 88.5 119 SER A O 1
ATOM 950 N N . LYS A 1 120 ? -3.191 11.367 -8.891 1 90 120 LYS A N 1
ATOM 951 C CA . LYS A 1 120 ? -1.738 11.219 -8.883 1 90 120 LYS A CA 1
ATOM 952 C C . LYS A 1 120 ? -1.129 11.883 -7.648 1 90 120 LYS A C 1
ATOM 954 O O . LYS A 1 120 ? -0.2 11.336 -7.043 1 90 120 LYS A O 1
ATOM 959 N N . LEU A 1 121 ? -1.653 13.016 -7.293 1 91.06 121 LEU A N 1
ATOM 960 C CA . LEU A 1 121 ? -1.183 13.703 -6.098 1 91.06 121 LEU A CA 1
ATOM 961 C C . LEU A 1 121 ? -1.437 12.867 -4.852 1 91.06 121 LEU A C 1
ATOM 963 O O . LEU A 1 121 ? -0.597 12.812 -3.949 1 91.06 121 LEU A O 1
ATOM 967 N N . GLU A 1 122 ? -2.521 12.273 -4.902 1 91.19 122 GLU A N 1
ATOM 968 C CA . GLU A 1 122 ? -2.855 11.414 -3.773 1 91.19 122 GLU A CA 1
ATOM 969 C C . GLU A 1 122 ? -1.924 10.211 -3.701 1 91.19 122 GLU A C 1
ATOM 971 O O . GLU A 1 122 ? -1.514 9.797 -2.615 1 91.19 122 GLU A O 1
ATOM 976 N N . ARG A 1 123 ? -1.61 9.648 -4.785 1 91.56 123 ARG A N 1
ATOM 977 C CA . ARG A 1 123 ? -0.676 8.531 -4.805 1 91.56 123 ARG A CA 1
ATOM 978 C C . ARG A 1 123 ? 0.7 8.953 -4.305 1 91.56 123 ARG A C 1
ATOM 980 O O . ARG A 1 123 ? 1.376 8.195 -3.609 1 91.56 123 ARG A O 1
ATOM 987 N N . GLN A 1 124 ? 1.113 10.117 -4.711 1 93.62 124 GLN A N 1
ATOM 988 C CA . GLN A 1 124 ? 2.379 10.648 -4.219 1 93.62 124 GLN A CA 1
ATOM 989 C C . GLN A 1 124 ? 2.359 10.797 -2.701 1 93.62 124 GLN A C 1
ATOM 991 O O . GLN A 1 124 ? 3.307 10.406 -2.02 1 93.62 124 GLN A O 1
ATOM 996 N N . ARG A 1 125 ? 1.293 11.32 -2.246 1 93.31 125 ARG A N 1
ATOM 997 C CA . ARG A 1 125 ? 1.12 11.492 -0.806 1 93.31 125 ARG A CA 1
ATOM 998 C C . ARG A 1 125 ? 1.207 10.148 -0.087 1 93.31 125 ARG A C 1
ATOM 1000 O O . ARG A 1 125 ? 1.881 10.031 0.939 1 93.31 125 ARG A O 1
ATOM 1007 N N . GLU A 1 126 ? 0.533 9.164 -0.65 1 90.75 126 GLU A N 1
ATOM 1008 C CA . GLU A 1 126 ? 0.498 7.844 -0.035 1 90.75 126 GLU A CA 1
ATOM 1009 C C . GLU A 1 126 ? 1.894 7.23 0.039 1 90.75 126 GLU A C 1
ATOM 1011 O O . GLU A 1 126 ? 2.262 6.633 1.052 1 90.75 126 GLU A O 1
ATOM 1016 N N . VAL A 1 127 ? 2.633 7.348 -0.962 1 92.06 127 VAL A N 1
ATOM 1017 C CA . VAL A 1 127 ? 3.986 6.805 -1.007 1 92.06 127 VAL A CA 1
ATOM 1018 C C . VAL A 1 127 ? 4.848 7.48 0.057 1 92.06 127 VAL A C 1
ATOM 1020 O O . VAL A 1 127 ? 5.523 6.805 0.838 1 92.06 127 VAL A O 1
ATOM 1023 N N . LEU A 1 128 ? 4.777 8.789 0.069 1 95.19 128 LEU A N 1
ATOM 1024 C CA . LEU A 1 128 ? 5.605 9.539 1.009 1 95.19 128 LEU A CA 1
ATOM 1025 C C . LEU A 1 128 ? 5.156 9.289 2.445 1 95.19 128 LEU A C 1
ATOM 1027 O O . LEU A 1 128 ? 5.988 9.164 3.346 1 95.19 128 LEU A O 1
ATOM 1031 N N . GLN A 1 129 ? 3.887 9.297 2.65 1 92.75 129 GLN A N 1
ATOM 1032 C CA . GLN A 1 129 ? 3.367 9 3.98 1 92.75 129 GLN A CA 1
ATOM 1033 C C . GLN A 1 129 ? 3.814 7.621 4.449 1 92.75 129 GLN A C 1
ATOM 1035 O O . GLN A 1 129 ? 4.211 7.449 5.605 1 92.75 129 GLN A O 1
ATOM 1040 N N . PHE A 1 130 ? 3.746 6.707 3.553 1 89.5 130 PHE A N 1
ATOM 1041 C CA . PHE A 1 130 ? 4.121 5.336 3.873 1 89.5 130 PHE A CA 1
ATOM 1042 C C . PHE A 1 130 ? 5.594 5.25 4.246 1 89.5 130 PHE A C 1
ATOM 1044 O O . PHE A 1 130 ? 5.941 4.707 5.297 1 89.5 130 PHE A O 1
ATOM 1051 N N . ILE A 1 131 ? 6.441 5.781 3.453 1 92.75 131 ILE A N 1
ATOM 1052 C CA . ILE A 1 131 ? 7.883 5.684 3.65 1 92.75 131 ILE A CA 1
ATOM 1053 C C . ILE A 1 131 ? 8.281 6.422 4.926 1 92.75 131 ILE A C 1
ATOM 1055 O O . ILE A 1 131 ? 9.07 5.914 5.727 1 92.75 131 ILE A O 1
ATOM 1059 N N . GLU A 1 132 ? 7.707 7.578 5.113 1 95.88 132 GLU A N 1
ATOM 1060 C CA . GLU A 1 132 ? 8.078 8.391 6.266 1 95.88 132 GLU A CA 1
ATOM 1061 C C . GLU A 1 132 ? 7.555 7.781 7.562 1 95.88 132 GLU A C 1
ATOM 1063 O O . GLU A 1 132 ? 8.219 7.852 8.602 1 95.88 132 GLU A O 1
ATOM 1068 N N . ASN A 1 133 ? 6.398 7.219 7.543 1 92.75 133 ASN A N 1
ATOM 1069 C CA . ASN A 1 133 ? 5.91 6.516 8.727 1 92.75 133 ASN A CA 1
ATOM 1070 C C . ASN A 1 133 ? 6.793 5.32 9.07 1 92.75 133 ASN A C 1
ATOM 1072 O O . ASN A 1 133 ? 7.066 5.066 10.242 1 92.75 133 ASN A O 1
ATOM 1076 N N . ARG A 1 134 ? 7.242 4.684 8.07 1 90.88 134 ARG A N 1
ATOM 1077 C CA . ARG A 1 134 ? 8.117 3.539 8.297 1 90.88 134 ARG A CA 1
ATOM 1078 C C . ARG A 1 134 ? 9.453 3.982 8.883 1 90.88 134 ARG A C 1
ATOM 1080 O O . ARG A 1 134 ? 9.945 3.393 9.844 1 90.88 134 ARG A O 1
ATOM 1087 N N . ARG A 1 135 ? 9.977 4.98 8.297 1 92.56 135 ARG A N 1
ATOM 1088 C CA . ARG A 1 135 ? 11.242 5.512 8.797 1 92.56 135 ARG A CA 1
ATOM 1089 C C . ARG A 1 135 ? 11.125 5.945 10.258 1 92.56 135 ARG A C 1
ATOM 1091 O O . ARG A 1 135 ? 12 5.652 11.07 1 92.56 135 ARG A O 1
ATOM 1098 N N . ASN A 1 136 ? 10.055 6.605 10.492 1 93.94 136 ASN A N 1
ATOM 1099 C CA . ASN A 1 136 ? 9.844 7.133 11.836 1 93.94 136 ASN A CA 1
ATOM 1100 C C . ASN A 1 136 ? 9.555 6.02 12.836 1 93.94 136 ASN A C 1
ATOM 1102 O O . ASN A 1 136 ? 10.133 5.988 13.922 1 93.94 136 ASN A O 1
ATOM 1106 N N . ASP A 1 137 ? 8.734 5.051 12.484 1 92.31 137 ASP A N 1
ATOM 1107 C CA . ASP A 1 137 ? 8.242 4.02 13.398 1 92.31 137 ASP A CA 1
ATOM 1108 C C . ASP A 1 137 ? 9.297 2.936 13.617 1 92.31 137 ASP A C 1
ATOM 1110 O O . ASP A 1 137 ? 9.367 2.338 14.688 1 92.31 137 ASP A O 1
ATOM 1114 N N . ARG A 1 138 ? 10.078 2.754 12.617 1 89.69 138 ARG A N 1
ATOM 1115 C CA . ARG A 1 138 ? 10.961 1.594 12.672 1 89.69 138 ARG A CA 1
ATOM 1116 C C . ARG A 1 138 ? 12.398 2.008 12.984 1 89.69 138 ARG A C 1
ATOM 1118 O O . ARG A 1 138 ? 13.312 1.18 12.953 1 89.69 138 ARG A O 1
ATOM 1125 N N . HIS A 1 139 ? 12.539 3.266 13.188 1 92 139 HIS A N 1
ATOM 1126 C CA . HIS A 1 139 ? 13.859 3.699 13.625 1 92 139 HIS A CA 1
ATOM 1127 C C . HIS A 1 139 ? 14.25 3.031 14.938 1 92 139 HIS A C 1
ATOM 1129 O O . HIS A 1 139 ? 13.469 3.01 15.891 1 92 139 HIS A O 1
ATOM 1135 N N . LEU A 1 140 ? 15.43 2.549 15.016 1 87.31 140 LEU A N 1
ATOM 1136 C CA . LEU A 1 140 ? 15.852 1.731 16.156 1 87.31 140 LEU A CA 1
ATOM 1137 C C . LEU A 1 140 ? 15.812 2.535 17.438 1 87.31 140 LEU A C 1
ATOM 1139 O O . LEU A 1 140 ? 15.461 2.004 18.5 1 87.31 140 LEU A O 1
ATOM 1143 N N . LYS A 1 141 ? 16.078 3.82 17.453 1 90.31 141 LYS A N 1
ATOM 1144 C CA . LYS A 1 141 ? 16.109 4.68 18.641 1 90.31 141 LYS A CA 1
ATOM 1145 C C . LYS A 1 141 ? 14.883 5.59 18.688 1 90.31 141 LYS A C 1
ATOM 1147 O O . LYS A 1 141 ? 14.789 6.473 19.531 1 90.31 141 LYS A O 1
ATOM 1152 N N . GLN A 1 142 ? 14.039 5.488 17.781 1 89.19 142 GLN A N 1
ATOM 1153 C CA . GLN A 1 142 ? 12.836 6.305 17.703 1 89.19 142 GLN A CA 1
ATOM 1154 C C . GLN A 1 142 ? 13.18 7.789 17.609 1 89.19 142 GLN A C 1
ATOM 1156 O O . GLN A 1 142 ? 12.555 8.617 18.281 1 89.19 142 GLN A O 1
ATOM 1161 N N . GLN A 1 143 ? 14.281 8.062 16.891 1 91.69 143 GLN A N 1
ATOM 1162 C CA . GLN A 1 143 ? 14.766 9.43 16.719 1 91.69 143 GLN A CA 1
ATOM 1163 C C . GLN A 1 143 ? 15.141 9.695 15.258 1 91.69 143 GLN A C 1
ATOM 1165 O O . GLN A 1 143 ? 16.234 10.203 14.977 1 91.69 143 GLN A O 1
ATOM 1170 N N . ALA A 1 144 ? 14.211 9.305 14.445 1 94.31 144 ALA A N 1
ATOM 1171 C CA . ALA A 1 144 ? 14.469 9.539 13.031 1 94.31 144 ALA A CA 1
ATOM 1172 C C . ALA A 1 144 ? 14.656 11.023 12.734 1 94.31 144 ALA A C 1
ATOM 1174 O O . ALA A 1 144 ? 13.961 11.867 13.305 1 94.31 144 ALA A O 1
ATOM 1175 N N . GLU A 1 145 ? 15.57 11.375 11.945 1 94.44 145 GLU A N 1
ATOM 1176 C CA . GLU A 1 145 ? 15.836 12.766 11.578 1 94.44 145 GLU A CA 1
ATOM 1177 C C . GLU A 1 145 ? 14.789 13.289 10.602 1 94.44 145 GLU A C 1
ATOM 1179 O O . GLU A 1 145 ? 14.422 12.594 9.641 1 94.44 145 GLU A O 1
ATOM 1184 N N . PRO A 1 146 ? 14.258 14.492 10.844 1 96 146 PRO A N 1
ATOM 1185 C CA . PRO A 1 146 ? 13.312 15.07 9.891 1 96 146 PRO A CA 1
ATOM 1186 C C . PRO A 1 146 ? 13.961 15.438 8.555 1 96 146 PRO A C 1
ATOM 1188 O O . PRO A 1 146 ? 15.172 15.672 8.508 1 96 146 PRO A O 1
ATOM 1191 N N . VAL A 1 147 ? 13.18 15.469 7.504 1 96.25 147 VAL A N 1
ATOM 1192 C CA . VAL A 1 147 ? 13.703 15.82 6.191 1 96.25 147 VAL A CA 1
ATOM 1193 C C . VAL A 1 147 ? 13.062 17.125 5.711 1 96.25 147 VAL A C 1
ATOM 1195 O O . VAL A 1 147 ? 13.391 17.609 4.629 1 96.25 147 VAL A O 1
ATOM 1198 N N . ARG A 1 148 ? 12.172 17.641 6.492 1 96.5 148 ARG A N 1
ATOM 1199 C CA . ARG A 1 148 ? 11.438 18.859 6.188 1 96.5 148 ARG A CA 1
ATOM 1200 C C . ARG A 1 148 ? 11.344 19.766 7.414 1 96.5 148 ARG A C 1
ATOM 1202 O O . ARG A 1 148 ? 11.148 19.281 8.531 1 96.5 148 ARG A O 1
ATOM 1209 N N . TYR A 1 149 ? 11.508 21.047 7.203 1 96.31 149 TYR A N 1
ATOM 1210 C CA . TYR A 1 149 ? 11.43 22.031 8.266 1 96.31 149 TYR A CA 1
ATOM 1211 C C . TYR A 1 149 ? 10.477 23.172 7.887 1 96.31 149 TYR A C 1
ATOM 1213 O O . TYR A 1 149 ? 10.547 23.703 6.777 1 96.31 149 TYR A O 1
ATOM 1221 N N . ILE A 1 150 ? 9.609 23.484 8.82 1 96.19 150 ILE A N 1
ATOM 1222 C CA . ILE A 1 150 ? 8.633 24.531 8.586 1 96.19 150 ILE A CA 1
ATOM 1223 C C . ILE A 1 150 ? 8.664 25.547 9.734 1 96.19 150 ILE A C 1
ATOM 1225 O O . ILE A 1 150 ? 8.68 25.156 10.906 1 96.19 150 ILE A O 1
ATOM 1229 N N . HIS A 1 151 ? 8.758 26.797 9.406 1 97.31 151 HIS A N 1
ATOM 1230 C CA . HIS A 1 151 ? 8.688 27.875 10.375 1 97.31 151 HIS A CA 1
ATOM 1231 C C . HIS A 1 151 ? 7.352 28.609 10.305 1 97.31 151 HIS A C 1
ATOM 1233 O O . HIS A 1 151 ? 6.93 29.031 9.227 1 97.31 151 HIS A O 1
ATOM 1239 N N . VAL A 1 152 ? 6.738 28.688 11.469 1 97 152 VAL A N 1
ATOM 1240 C CA . VAL A 1 152 ? 5.375 29.219 11.484 1 97 152 VAL A CA 1
ATOM 1241 C C . VAL A 1 152 ? 5.277 30.359 12.484 1 97 152 VAL A C 1
ATOM 1243 O O . VAL A 1 152 ? 5.852 30.297 13.578 1 97 152 VAL A O 1
ATOM 1246 N N . ALA A 1 153 ? 4.59 31.453 12.078 1 98.25 153 ALA A N 1
ATOM 1247 C CA . ALA A 1 153 ? 4.203 32.531 12.969 1 98.25 153 ALA A CA 1
ATOM 1248 C C . ALA A 1 153 ? 2.707 32.5 13.273 1 98.25 153 ALA A C 1
ATOM 1250 O O . ALA A 1 153 ? 1.88 32.562 12.359 1 98.25 153 ALA A O 1
ATOM 1251 N N . TRP A 1 154 ? 2.402 32.438 14.562 1 97.81 154 TRP A N 1
ATOM 1252 C CA . TRP A 1 154 ? 1.012 32.438 15 1 97.81 154 TRP A CA 1
ATOM 1253 C C . TRP A 1 154 ? 0.702 33.688 15.82 1 97.81 154 TRP A C 1
ATOM 1255 O O . TRP A 1 154 ? 1.583 34.219 16.5 1 97.81 154 TRP A O 1
ATOM 1265 N N . SER A 1 155 ? -0.487 34.094 15.703 1 98.19 155 SER A N 1
ATOM 1266 C CA . SER A 1 155 ? -0.938 35.219 16.516 1 98.19 155 SER A CA 1
ATOM 1267 C C . SER A 1 155 ? -1.925 34.781 17.578 1 98.19 155 SER A C 1
ATOM 1269 O O . SER A 1 155 ? -2.711 33.844 17.375 1 98.19 155 SER A O 1
ATOM 1271 N N . LEU A 1 156 ? -1.836 35.406 18.656 1 98 156 LEU A N 1
ATOM 1272 C CA . LEU A 1 156 ? -2.777 35.219 19.75 1 98 156 LEU A CA 1
ATOM 1273 C C . LEU A 1 156 ? -3.58 36.5 20.016 1 98 156 LEU A C 1
ATOM 1275 O O . LEU A 1 156 ? -3.049 37.469 20.547 1 98 156 LEU A O 1
ATOM 1279 N N . ILE A 1 157 ? -4.77 36.469 19.641 1 98.19 157 ILE A N 1
ATOM 1280 C CA . ILE A 1 157 ? -5.711 37.531 19.922 1 98.19 157 ILE A CA 1
ATOM 1281 C C . ILE A 1 157 ? -6.668 37.094 21.031 1 98.19 157 ILE A C 1
ATOM 1283 O O . ILE A 1 157 ? -7.52 36.219 20.828 1 98.19 157 ILE A O 1
ATOM 1287 N N . LYS A 1 158 ? -6.496 37.688 22.125 1 97.62 158 LYS A N 1
ATOM 1288 C CA . LYS A 1 158 ? -7.273 37.344 23.312 1 97.62 158 LYS A CA 1
ATOM 1289 C C . LYS A 1 158 ? -8.18 38.5 23.734 1 97.62 158 LYS A C 1
ATOM 1291 O O . LYS A 1 158 ? -7.758 39.656 23.719 1 97.62 158 LYS A O 1
ATOM 1296 N N . HIS A 1 159 ? -9.391 38.156 24.047 1 95.75 159 HIS A N 1
ATOM 1297 C CA . HIS A 1 159 ? -10.352 39.156 24.516 1 95.75 159 HIS A CA 1
ATOM 1298 C C . HIS A 1 159 ? -11.383 38.5 25.438 1 95.75 159 HIS A C 1
ATOM 1300 O O . HIS A 1 159 ? -12.062 37.562 25.062 1 95.75 159 HIS A O 1
ATOM 1306 N N . GLU A 1 160 ? -11.484 39.031 26.688 1 92.62 160 GLU A N 1
ATOM 1307 C CA . GLU A 1 160 ? -12.484 38.594 27.672 1 92.62 160 GLU A CA 1
ATOM 1308 C C . GLU A 1 160 ? -12.422 37.094 27.922 1 92.62 160 GLU A C 1
ATOM 1310 O O . GLU A 1 160 ? -13.445 36.406 27.844 1 92.62 160 GLU A O 1
ATOM 1315 N N . GLY A 1 161 ? -11.219 36.625 28 1 93.25 161 GLY A N 1
ATOM 1316 C CA . GLY A 1 161 ? -11.008 35.219 28.344 1 93.25 161 GLY A CA 1
ATOM 1317 C C . GLY A 1 161 ? -11.195 34.281 27.172 1 93.25 161 GLY A C 1
ATOM 1318 O O . GLY A 1 161 ? -11.352 33.062 27.359 1 93.25 161 GLY A O 1
ATOM 1319 N N . LYS A 1 162 ? -11.211 34.812 26.016 1 96.75 162 LYS A N 1
ATOM 1320 C CA . LYS A 1 162 ? -11.344 34 24.812 1 96.75 162 LYS A CA 1
ATOM 1321 C C . LYS A 1 162 ? -10.211 34.281 23.828 1 96.75 162 LYS A C 1
ATOM 1323 O O . LYS A 1 162 ? -9.594 35.344 23.875 1 96.75 162 LYS A O 1
ATOM 1328 N N . VAL A 1 163 ? -9.945 33.344 23.031 1 97.69 163 VAL A N 1
ATOM 1329 C CA . VAL A 1 163 ? -8.922 33.469 22 1 97.69 163 VAL A CA 1
ATOM 1330 C C . VAL A 1 163 ? -9.531 33.25 20.625 1 97.69 163 VAL A C 1
ATOM 1332 O O . VAL A 1 163 ? -10.375 32.344 20.453 1 97.69 163 VAL A O 1
ATOM 1335 N N . LEU A 1 164 ? -9.094 34.031 19.688 1 97.75 164 LEU A N 1
ATOM 1336 C CA . LEU A 1 164 ? -9.656 33.969 18.344 1 97.75 164 LEU A CA 1
ATOM 1337 C C . LEU A 1 164 ? -8.945 32.906 17.484 1 97.75 164 LEU A C 1
ATOM 1339 O O . LEU A 1 164 ? -7.715 32.875 17.453 1 97.75 164 LEU A O 1
ATOM 1343 N N . PHE A 1 165 ? -9.711 32.031 16.859 1 96.44 165 PHE A N 1
ATOM 1344 C CA . PHE A 1 165 ? -9.211 30.984 15.953 1 96.44 165 PHE A CA 1
ATOM 1345 C C . PHE A 1 165 ? -9.727 31.203 14.539 1 96.44 165 PHE A C 1
ATOM 1347 O O . PHE A 1 165 ? -10.695 31.938 14.328 1 96.44 165 PHE A O 1
ATOM 1354 N N . PHE A 1 166 ? -9.055 30.641 13.625 1 95.44 166 PHE A N 1
ATOM 1355 C CA . PHE A 1 166 ? -9.391 30.703 12.203 1 95.44 166 PHE A CA 1
ATOM 1356 C C . PHE A 1 166 ? -9.609 29.312 11.633 1 95.44 166 PHE A C 1
ATOM 1358 O O . PHE A 1 166 ? -8.836 28.391 11.922 1 95.44 166 PHE A O 1
ATOM 1365 N N . HIS A 1 167 ? -10.656 29.125 10.852 1 92.12 167 HIS A N 1
ATOM 1366 C CA . HIS A 1 167 ? -10.977 27.844 10.234 1 92.12 167 HIS A CA 1
ATOM 1367 C C . HIS A 1 167 ? -10.086 27.578 9.023 1 92.12 167 HIS A C 1
ATOM 1369 O O . HIS A 1 167 ? -10.055 28.375 8.086 1 92.12 167 HIS A O 1
ATOM 1375 N N . ARG A 1 168 ? -9.352 26.578 9.109 1 81.44 168 ARG A N 1
ATOM 1376 C CA . ARG A 1 168 ? -8.477 26.219 7.996 1 81.44 168 ARG A CA 1
ATOM 1377 C C . ARG A 1 168 ? -9.117 25.156 7.113 1 81.44 168 ARG A C 1
ATOM 1379 O O . ARG A 1 168 ? -9.852 24.297 7.602 1 81.44 168 ARG A O 1
ATOM 1386 N N . GLU A 1 169 ? -9.57 25.531 5.785 1 59.25 169 GLU A N 1
ATOM 1387 C CA . GLU A 1 169 ? -10.281 24.656 4.852 1 59.25 169 GLU A CA 1
ATOM 1388 C C . GLU A 1 169 ? -9.656 23.266 4.797 1 59.25 169 GLU A C 1
ATOM 1390 O O . GLU A 1 169 ? -10.016 22.453 3.945 1 59.25 169 GLU A O 1
ATOM 1395 N N . ASP A 1 170 ? -8.617 23.125 5.32 1 53.31 170 ASP A N 1
ATOM 1396 C CA . ASP A 1 170 ? -8.164 21.828 4.828 1 53.31 170 ASP A CA 1
ATOM 1397 C C . ASP A 1 170 ? -9.242 20.766 5 1 53.31 170 ASP A C 1
ATOM 1399 O O . ASP A 1 170 ? -9.891 20.703 6.047 1 53.31 170 ASP A O 1
ATOM 1403 N N . LYS A 1 171 ? -9.852 20.453 3.824 1 45.06 171 LYS A N 1
ATOM 1404 C CA . LYS A 1 171 ? -10.789 19.359 3.619 1 45.06 171 LYS A CA 1
ATOM 1405 C C . LYS A 1 171 ? -10.695 18.344 4.754 1 45.06 171 LYS A C 1
ATOM 1407 O O . LYS A 1 171 ? -9.656 18.219 5.406 1 45.06 171 LYS A O 1
ATOM 1412 N N . THR A 1 172 ? -11.859 17.797 5.164 1 43.72 172 THR A N 1
ATOM 1413 C CA . THR A 1 172 ? -12.211 16.656 5.996 1 43.72 172 THR A CA 1
ATOM 1414 C C . THR A 1 172 ? -11.117 15.602 5.949 1 43.72 172 THR A C 1
ATOM 1416 O O . THR A 1 172 ? -11.219 14.625 5.199 1 43.72 172 THR A O 1
ATOM 1419 N N . ARG A 1 173 ? -10.047 16.016 5.535 1 43.69 173 ARG A N 1
ATOM 1420 C CA . ARG A 1 173 ? -9.242 14.797 5.477 1 43.69 173 ARG A CA 1
ATOM 1421 C C . ARG A 1 173 ? -9.406 13.969 6.742 1 43.69 173 ARG A C 1
ATOM 1423 O O . ARG A 1 173 ? -9.727 14.5 7.805 1 43.69 173 ARG A O 1
ATOM 1430 N N . HIS A 1 174 ? -9.297 12.789 6.508 1 41.53 174 HIS A N 1
ATOM 1431 C CA . HIS A 1 174 ? -9.625 11.539 7.184 1 41.53 174 HIS A CA 1
ATOM 1432 C C . HIS A 1 174 ? -9.047 11.508 8.594 1 41.53 174 HIS A C 1
ATOM 1434 O O . HIS A 1 174 ? -9.211 10.523 9.312 1 41.53 174 HIS A O 1
ATOM 1440 N N . GLU A 1 175 ? -7.867 12.289 8.758 1 46.59 175 GLU A N 1
ATOM 1441 C CA . GLU A 1 175 ? -7.652 11.773 10.102 1 46.59 175 GLU A CA 1
ATOM 1442 C C . GLU A 1 175 ? -8.711 12.297 11.07 1 46.59 175 GLU A C 1
ATOM 1444 O O . GLU A 1 175 ? -8.875 13.508 11.227 1 46.59 175 GLU A O 1
ATOM 1449 N N . LYS A 1 176 ? -9.719 11.797 11.172 1 48.38 176 LYS A N 1
ATOM 1450 C CA . LYS A 1 176 ? -10.883 11.969 12.039 1 48.38 176 LYS A CA 1
ATOM 1451 C C . LYS A 1 176 ? -10.555 12.883 13.219 1 48.38 176 LYS A C 1
ATOM 1453 O O . LYS A 1 176 ? -11.398 13.664 13.664 1 48.38 176 LYS A O 1
ATOM 1458 N N . ASN A 1 177 ? -9.383 12.828 13.633 1 52.09 177 ASN A N 1
ATOM 1459 C CA . ASN A 1 177 ? -9.133 13.445 14.93 1 52.09 177 ASN A CA 1
ATOM 1460 C C . ASN A 1 177 ? -8.352 14.75 14.797 1 52.09 177 ASN A C 1
ATOM 1462 O O . ASN A 1 177 ? -7.918 15.32 15.797 1 52.09 177 ASN A O 1
ATOM 1466 N N . SER A 1 178 ? -8.188 15.211 13.469 1 61.38 178 SER A N 1
ATOM 1467 C CA . SER A 1 178 ? -7.34 16.391 13.453 1 61.38 178 SER A CA 1
ATOM 1468 C C . SER A 1 178 ? -8.172 17.672 13.398 1 61.38 178 SER A C 1
ATOM 1470 O O . SER A 1 178 ? -9.148 17.75 12.656 1 61.38 178 SER A O 1
ATOM 1472 N N . GLY A 1 179 ? -8.195 18.531 14.32 1 73.88 179 GLY A N 1
ATOM 1473 C CA . GLY A 1 179 ? -8.898 19.797 14.43 1 73.88 179 GLY A CA 1
ATOM 1474 C C . GLY A 1 179 ? -8.727 20.688 13.219 1 73.88 179 GLY A C 1
ATOM 1475 O O . GLY A 1 179 ? -7.773 20.531 12.453 1 73.88 179 GLY A O 1
ATOM 1476 N N . ASN A 1 180 ? -9.781 21.531 12.922 1 85.62 180 ASN A N 1
ATOM 1477 C CA . ASN A 1 180 ? -9.75 22.391 11.742 1 85.62 180 ASN A CA 1
ATOM 1478 C C . ASN A 1 180 ? -9.656 23.859 12.125 1 85.62 180 ASN A C 1
ATOM 1480 O O . ASN A 1 180 ? -9.672 24.734 11.25 1 85.62 180 ASN A O 1
ATOM 1484 N N . TYR A 1 181 ? -9.523 24.125 13.344 1 93.06 181 TYR A N 1
ATOM 1485 C CA . TYR A 1 181 ? -9.391 25.516 13.781 1 93.06 181 TYR A CA 1
ATOM 1486 C C . TYR A 1 181 ? -8.008 25.766 14.391 1 93.06 181 TYR A C 1
ATOM 1488 O O . TYR A 1 181 ? -7.633 25.125 15.375 1 93.06 181 TYR A O 1
ATOM 1496 N N . GLY A 1 182 ? -7.344 26.641 13.758 1 93.81 182 GLY A N 1
ATOM 1497 C CA . GLY A 1 182 ? -6.012 26.969 14.242 1 93.81 182 GLY A CA 1
ATOM 1498 C C . GLY A 1 182 ? -5.852 28.438 14.586 1 93.81 182 GLY A C 1
ATOM 1499 O O . GLY A 1 182 ? -6.742 29.25 14.312 1 93.81 182 GLY A O 1
ATOM 1500 N N . LEU A 1 183 ? -4.773 28.734 15.273 1 96.31 183 LEU A N 1
ATOM 1501 C CA . LEU A 1 183 ? -4.461 30.141 15.523 1 96.31 183 LEU A CA 1
ATOM 1502 C C . LEU A 1 183 ? -4.195 30.875 14.211 1 96.31 183 LEU A C 1
ATOM 1504 O O . LEU A 1 183 ? -3.781 30.266 13.227 1 96.31 183 LEU A O 1
ATOM 1508 N N . ILE A 1 184 ? -4.488 32.094 14.219 1 96.56 184 ILE A N 1
ATOM 1509 C CA . ILE A 1 184 ? -4.266 32.906 13.023 1 96.56 184 ILE A CA 1
ATOM 1510 C C . ILE A 1 184 ? -2.768 33.062 12.773 1 96.56 184 ILE A C 1
ATOM 1512 O O . ILE A 1 184 ? -2.004 33.344 13.695 1 96.56 184 ILE A O 1
ATOM 1516 N N . GLY A 1 185 ? -2.357 32.906 11.656 1 96.12 185 GLY A N 1
ATOM 1517 C CA . GLY A 1 185 ? -0.955 32.906 11.273 1 96.12 185 GLY A CA 1
ATOM 1518 C C . GLY A 1 185 ? -0.644 31.906 10.164 1 96.12 185 GLY A C 1
ATOM 1519 O O . GLY A 1 185 ? -1.552 31.422 9.484 1 96.12 185 GLY A O 1
ATOM 1520 N N . GLY A 1 186 ? 0.673 31.719 9.938 1 95.12 186 GLY A N 1
ATOM 1521 C CA . GLY A 1 186 ? 1.038 30.844 8.836 1 95.12 186 GLY A CA 1
ATOM 1522 C C . GLY A 1 186 ? 2.531 30.594 8.742 1 95.12 186 GLY A C 1
ATOM 1523 O O . GLY A 1 186 ? 3.287 30.969 9.641 1 95.12 186 GLY A O 1
ATOM 1524 N N . ARG A 1 187 ? 2.883 30 7.703 1 95.12 187 ARG A N 1
ATOM 1525 C CA . ARG A 1 187 ? 4.266 29.578 7.496 1 95.12 187 ARG A CA 1
ATOM 1526 C C . ARG A 1 187 ? 5.07 30.688 6.805 1 95.12 187 ARG A C 1
ATOM 1528 O O . ARG A 1 187 ? 4.527 31.438 6.004 1 95.12 187 ARG A O 1
ATOM 1535 N N . VAL A 1 188 ? 6.336 30.688 7.086 1 96.25 188 VAL A N 1
ATOM 1536 C CA . VAL A 1 188 ? 7.262 31.625 6.449 1 96.25 188 VAL A CA 1
ATOM 1537 C C . VAL A 1 188 ? 7.434 31.25 4.977 1 96.25 188 VAL A C 1
ATOM 1539 O O . VAL A 1 188 ? 7.531 30.078 4.637 1 96.25 188 VAL A O 1
ATOM 1542 N N . ASN A 1 189 ? 7.391 32.219 4.125 1 92.69 189 ASN A N 1
ATOM 1543 C CA . ASN A 1 189 ? 7.691 32 2.719 1 92.69 189 ASN A CA 1
ATOM 1544 C C . ASN A 1 189 ? 8.852 32.875 2.24 1 92.69 189 ASN A C 1
ATOM 1546 O O . ASN A 1 189 ? 9.422 33.625 3.021 1 92.69 189 ASN A O 1
ATOM 1550 N N . GLN A 1 190 ? 9.164 32.75 1.04 1 91.06 190 GLN A N 1
ATOM 1551 C CA . GLN A 1 190 ? 10.352 33.406 0.502 1 91.06 190 GLN A CA 1
ATOM 1552 C C . GLN A 1 190 ? 10.195 34.906 0.501 1 91.06 190 GLN A C 1
ATOM 1554 O O . GLN A 1 190 ? 11.172 35.625 0.676 1 91.06 190 GLN A O 1
ATOM 1559 N N . ASN A 1 191 ? 9.023 35.312 0.372 1 90.56 191 ASN A N 1
ATOM 1560 C CA . ASN A 1 191 ? 8.75 36.75 0.265 1 90.56 191 ASN A CA 1
ATOM 1561 C C . ASN A 1 191 ? 8.828 37.438 1.624 1 90.56 191 ASN A C 1
ATOM 1563 O O . ASN A 1 191 ? 8.906 38.656 1.699 1 90.56 191 ASN A O 1
ATOM 1567 N N . ASP A 1 192 ? 8.914 36.75 2.645 1 94.94 192 ASP A N 1
ATOM 1568 C CA . ASP A 1 192 ? 8.938 37.312 3.996 1 94.94 192 ASP A CA 1
ATOM 1569 C C . ASP A 1 192 ? 10.359 37.688 4.398 1 94.94 192 ASP A C 1
ATOM 1571 O O . ASP A 1 192 ? 10.555 38.344 5.434 1 94.94 192 ASP A O 1
ATOM 1575 N N . PHE A 1 193 ? 11.242 37.219 3.531 1 92.94 193 PHE A N 1
ATOM 1576 C CA . PHE A 1 193 ? 12.633 37.594 3.793 1 92.94 193 PHE A CA 1
ATOM 1577 C C . PHE A 1 193 ? 12.945 38.969 3.24 1 92.94 193 PHE A C 1
ATOM 1579 O O . PHE A 1 193 ? 13.469 39.125 2.133 1 92.94 193 PHE A O 1
ATOM 1586 N N . ILE A 1 194 ? 12.711 39.938 4.078 1 89.88 194 ILE A N 1
ATOM 1587 C CA . ILE A 1 194 ? 12.977 41.281 3.641 1 89.88 194 ILE A CA 1
ATOM 1588 C C . ILE A 1 194 ? 14.445 41.625 3.893 1 89.88 194 ILE A C 1
ATOM 1590 O O . ILE A 1 194 ? 14.969 41.406 4.984 1 89.88 194 ILE A O 1
ATOM 1594 N N . GLY A 1 195 ? 15.188 42.094 2.879 1 84.69 195 GLY A N 1
ATOM 1595 C CA . GLY A 1 195 ? 16.562 42.562 3.01 1 84.69 195 GLY A CA 1
ATOM 1596 C C . GLY A 1 195 ? 17.562 41.406 3.104 1 84.69 195 GLY A C 1
ATOM 1597 O O . GLY A 1 195 ? 18.609 41.531 3.732 1 84.69 195 GLY A O 1
ATOM 1598 N N . PHE A 1 196 ? 17.188 40.312 2.619 1 87.81 196 PHE A N 1
ATOM 1599 C CA . PHE A 1 196 ? 18.094 39.156 2.668 1 87.81 196 PHE A CA 1
ATOM 1600 C C . PHE A 1 196 ? 19.312 39.406 1.791 1 87.81 196 PHE A C 1
ATOM 1602 O O . PHE A 1 196 ? 19.188 39.812 0.634 1 87.81 196 PHE A O 1
ATOM 1609 N N . ASN A 1 197 ? 20.547 39.312 2.283 1 86.06 197 ASN A N 1
ATOM 1610 C CA . ASN A 1 197 ? 21.797 39.594 1.601 1 86.06 197 ASN A CA 1
ATOM 1611 C C . ASN A 1 197 ? 22.266 38.406 0.753 1 86.06 197 ASN A C 1
ATOM 1613 O O . ASN A 1 197 ? 23.156 38.562 -0.086 1 86.06 197 ASN A O 1
ATOM 1617 N N . GLY A 1 198 ? 21.578 37.438 0.525 1 85.56 198 GLY A N 1
ATOM 1618 C CA . GLY A 1 198 ? 22 36.281 -0.265 1 85.56 198 GLY A CA 1
ATOM 1619 C C . GLY A 1 198 ? 21.172 36.094 -1.527 1 85.56 198 GLY A C 1
ATOM 1620 O O . GLY A 1 198 ? 20.297 36.906 -1.83 1 85.56 198 GLY A O 1
ATOM 1621 N N . ASP A 1 199 ? 21.656 35.125 -2.434 1 88.44 199 ASP A N 1
ATOM 1622 C CA . ASP A 1 199 ? 20.891 34.844 -3.648 1 88.44 199 ASP A CA 1
ATOM 1623 C C . ASP A 1 199 ? 19.656 34.031 -3.34 1 88.44 199 ASP A C 1
ATOM 1625 O O . ASP A 1 199 ? 19.422 33.656 -2.186 1 88.44 199 ASP A O 1
ATOM 1629 N N . SER A 1 200 ? 18.859 33.906 -4.293 1 88.62 200 SER A N 1
ATOM 1630 C CA . SER A 1 200 ? 17.594 33.219 -4.145 1 88.62 200 SER A CA 1
ATOM 1631 C C . SER A 1 200 ? 17.781 31.766 -3.707 1 88.62 200 SER A C 1
ATOM 1633 O O . SER A 1 200 ? 16.969 31.219 -2.967 1 88.62 200 SER A O 1
ATOM 1635 N N . GLN A 1 201 ? 18.875 31.203 -4.121 1 89.69 201 GLN A N 1
ATOM 1636 C CA . GLN A 1 201 ? 19.156 29.828 -3.732 1 89.69 201 GLN A CA 1
ATOM 1637 C C . GLN A 1 201 ? 19.469 29.734 -2.244 1 89.69 201 GLN A C 1
ATOM 1639 O O . GLN A 1 201 ? 19.016 28.812 -1.564 1 89.69 201 GLN A O 1
ATOM 1644 N N . ALA A 1 202 ? 20.234 30.609 -1.789 1 91.12 202 ALA A N 1
ATOM 1645 C CA . ALA A 1 202 ? 20.578 30.656 -0.37 1 91.12 202 ALA A CA 1
ATOM 1646 C C . ALA A 1 202 ? 19.344 30.891 0.488 1 91.12 202 ALA A C 1
ATOM 1648 O O . ALA A 1 202 ? 19.203 30.312 1.571 1 91.12 202 ALA A O 1
ATOM 1649 N N . LYS A 1 203 ? 18.562 31.734 -0.017 1 92.88 203 LYS A N 1
ATOM 1650 C CA . LYS A 1 203 ? 17.297 32.031 0.672 1 92.88 203 LYS A CA 1
ATOM 1651 C C . LYS A 1 203 ? 16.438 30.766 0.804 1 92.88 203 LYS A C 1
ATOM 1653 O O . LYS A 1 203 ? 15.906 30.484 1.878 1 92.88 203 LYS A O 1
ATOM 1658 N N . LEU A 1 204 ? 16.297 30.062 -0.275 1 93.5 204 LEU A N 1
ATOM 1659 C CA . LEU A 1 204 ? 15.492 28.844 -0.272 1 93.5 204 LEU A CA 1
ATOM 1660 C C . LEU A 1 204 ? 16.094 27.797 0.65 1 93.5 204 LEU A C 1
ATOM 1662 O O . LEU A 1 204 ? 15.375 27.094 1.368 1 93.5 204 LEU A O 1
ATOM 1666 N N . ARG A 1 205 ? 17.391 27.688 0.702 1 92.56 205 ARG A N 1
ATOM 1667 C CA . ARG A 1 205 ? 18.078 26.75 1.583 1 92.56 205 ARG A CA 1
ATOM 1668 C C . ARG A 1 205 ? 17.828 27.094 3.049 1 92.56 205 ARG A C 1
ATOM 1670 O O . ARG A 1 205 ? 17.625 26.203 3.871 1 92.56 205 ARG A O 1
ATOM 1677 N N . LEU A 1 206 ? 17.922 28.344 3.289 1 93.56 206 LEU A N 1
ATOM 1678 C CA . LEU A 1 206 ? 17.656 28.781 4.652 1 93.56 206 LEU A CA 1
ATOM 1679 C C . LEU A 1 206 ? 16.219 28.453 5.066 1 93.56 206 LEU A C 1
ATOM 1681 O O . LEU A 1 206 ? 15.992 27.938 6.164 1 93.56 206 LEU A O 1
ATOM 1685 N N . LEU A 1 207 ? 15.273 28.688 4.176 1 94.12 207 LEU A N 1
ATOM 1686 C CA . LEU A 1 207 ? 13.859 28.453 4.434 1 94.12 207 LEU A CA 1
ATOM 1687 C C . LEU A 1 207 ? 13.609 26.969 4.73 1 94.12 207 LEU A C 1
ATOM 1689 O O . LEU A 1 207 ? 12.695 26.641 5.492 1 94.12 207 LEU A O 1
ATOM 1693 N N . GLN A 1 208 ? 14.398 26.094 4.16 1 94.69 208 GLN A N 1
ATOM 1694 C CA . GLN A 1 208 ? 14.203 24.656 4.305 1 94.69 208 GLN A CA 1
ATOM 1695 C C . GLN A 1 208 ? 15.141 24.078 5.359 1 94.69 208 GLN A C 1
ATOM 1697 O O . GLN A 1 208 ? 15.359 22.859 5.402 1 94.69 208 GLN A O 1
ATOM 1702 N N . SER A 1 209 ? 15.719 24.969 6.215 1 94.62 209 SER A N 1
ATOM 1703 C CA . SER A 1 209 ? 16.656 24.531 7.238 1 94.62 209 SER A CA 1
ATOM 1704 C C . SER A 1 209 ? 16.062 24.672 8.633 1 94.62 209 SER A C 1
ATOM 1706 O O . SER A 1 209 ? 15.008 25.281 8.805 1 94.62 209 SER A O 1
ATOM 1708 N N . ALA A 1 210 ? 16.766 24.109 9.594 1 95.06 210 ALA A N 1
ATOM 1709 C CA . ALA A 1 210 ? 16.344 24.188 10.984 1 95.06 210 ALA A CA 1
ATOM 1710 C C . ALA A 1 210 ? 16.906 25.422 11.68 1 95.06 210 ALA A C 1
ATOM 1712 O O . ALA A 1 210 ? 16.906 25.5 12.906 1 95.06 210 ALA A O 1
ATOM 1713 N N . ASP A 1 211 ? 17.422 26.359 10.891 1 94.62 211 ASP A N 1
ATOM 1714 C CA . ASP A 1 211 ? 18.078 27.531 11.461 1 94.62 211 ASP A CA 1
ATOM 1715 C C . ASP A 1 211 ? 17.062 28.562 11.938 1 94.62 211 ASP A C 1
ATOM 1717 O O . ASP A 1 211 ? 16.844 29.578 11.281 1 94.62 211 ASP A O 1
ATOM 1721 N N . ARG A 1 212 ? 16.688 28.406 13.094 1 93.56 212 ARG A N 1
ATOM 1722 C CA . ARG A 1 212 ? 15.656 29.25 13.688 1 93.56 212 ARG A CA 1
ATOM 1723 C C . ARG A 1 212 ? 16.141 30.688 13.828 1 93.56 212 ARG A C 1
ATOM 1725 O O . ARG A 1 212 ? 15.383 31.625 13.609 1 93.56 212 ARG A O 1
ATOM 1732 N N . THR A 1 213 ? 17.344 30.812 14.133 1 93.56 213 THR A N 1
ATOM 1733 C CA . THR A 1 213 ? 17.906 32.125 14.438 1 93.56 213 THR A CA 1
ATOM 1734 C C . THR A 1 213 ? 17.906 33 13.195 1 93.56 213 THR A C 1
ATOM 1736 O O . THR A 1 213 ? 17.5 34.156 13.25 1 93.56 213 THR A O 1
ATOM 1739 N N . SER A 1 214 ? 18.312 32.469 12.125 1 93.12 214 SER A N 1
ATOM 1740 C CA . SER A 1 214 ? 18.406 33.219 10.891 1 93.12 214 SER A CA 1
ATOM 1741 C C . SER A 1 214 ? 17.031 33.531 10.312 1 93.12 214 SER A C 1
ATOM 1743 O O . SER A 1 214 ? 16.875 34.469 9.547 1 93.12 214 SER A O 1
ATOM 1745 N N . ILE A 1 215 ? 16.047 32.75 10.711 1 95.31 215 ILE A N 1
ATOM 1746 C CA . ILE A 1 215 ? 14.711 32.906 10.141 1 95.31 215 ILE A CA 1
ATOM 1747 C C . ILE A 1 215 ? 13.867 33.812 11.016 1 95.31 215 ILE A C 1
ATOM 1749 O O . ILE A 1 215 ? 12.859 34.375 10.562 1 95.31 215 ILE A O 1
ATOM 1753 N N . GLN A 1 216 ? 14.242 34.062 12.203 1 93.06 216 GLN A N 1
ATOM 1754 C CA . GLN A 1 216 ? 13.477 34.75 13.227 1 93.06 216 GLN A CA 1
ATOM 1755 C C . GLN A 1 216 ? 12.992 36.125 12.719 1 93.06 216 GLN A C 1
ATOM 1757 O O . GLN A 1 216 ? 11.828 36.469 12.898 1 93.06 216 GLN A O 1
ATOM 1762 N N . PRO A 1 217 ? 13.82 36.844 12.016 1 92.31 217 PRO A N 1
ATOM 1763 C CA . PRO A 1 217 ? 13.344 38.125 11.539 1 92.31 217 PRO A CA 1
ATOM 1764 C C . PRO A 1 217 ? 12.203 38 10.531 1 92.31 217 PRO A C 1
ATOM 1766 O O . PRO A 1 217 ? 11.352 38.906 10.453 1 92.31 217 PRO A O 1
ATOM 1769 N N . ALA A 1 218 ? 12.227 37 9.781 1 96.25 218 ALA A N 1
ATOM 1770 C CA . ALA A 1 218 ? 11.203 36.812 8.758 1 96.25 218 ALA A CA 1
ATOM 1771 C C . ALA A 1 218 ? 9.852 36.469 9.391 1 96.25 218 ALA A C 1
ATOM 1773 O O . ALA A 1 218 ? 8.805 36.656 8.773 1 96.25 218 ALA A O 1
ATOM 1774 N N . LEU A 1 219 ? 9.844 36 10.633 1 97.69 219 LEU A N 1
ATOM 1775 C CA . LEU A 1 219 ? 8.617 35.562 11.289 1 97.69 219 LEU A CA 1
ATOM 1776 C C . LEU A 1 219 ? 7.707 36.781 11.555 1 97.69 219 LEU A C 1
ATOM 1778 O O . LEU A 1 219 ? 6.484 36.688 11.445 1 97.69 219 LEU A O 1
ATOM 1782 N N . ALA A 1 220 ? 8.312 37.844 11.891 1 96.81 220 ALA A N 1
ATOM 1783 C CA . ALA A 1 220 ? 7.531 39.062 12.109 1 96.81 220 ALA A CA 1
ATOM 1784 C C . ALA A 1 220 ? 6.812 39.5 10.828 1 96.81 220 ALA A C 1
ATOM 1786 O O . ALA A 1 220 ? 5.645 39.875 10.867 1 96.81 220 ALA A O 1
ATOM 1787 N N . GLU A 1 221 ? 7.551 39.438 9.727 1 97.12 221 GLU A N 1
ATOM 1788 C CA . GLU A 1 221 ? 6.961 39.812 8.438 1 97.12 221 GLU A CA 1
ATOM 1789 C C . GLU A 1 221 ? 5.879 38.812 8.031 1 97.12 221 GLU A C 1
ATOM 1791 O O . GLU A 1 221 ? 4.879 39.188 7.418 1 97.12 221 GLU A O 1
ATOM 1796 N N . THR A 1 222 ? 6.148 37.594 8.352 1 97.75 222 THR A N 1
ATOM 1797 C CA . THR A 1 222 ? 5.152 36.562 8.078 1 97.75 222 THR A CA 1
ATOM 1798 C C . THR A 1 222 ? 3.852 36.875 8.82 1 97.75 222 THR A C 1
ATOM 1800 O O . THR A 1 222 ? 2.766 36.75 8.25 1 97.75 222 THR A O 1
ATOM 1803 N N . LEU A 1 223 ? 4.027 37.188 10.062 1 98.19 223 LEU A N 1
ATOM 1804 C CA . LEU A 1 223 ? 2.852 37.5 10.875 1 98.19 223 LEU A CA 1
ATOM 1805 C C . LEU A 1 223 ? 2.049 38.625 10.266 1 98.19 223 LEU A C 1
ATOM 1807 O O . LEU A 1 223 ? 0.822 38.562 10.172 1 98.19 223 LEU A O 1
ATOM 1811 N N . LYS A 1 224 ? 2.719 39.688 9.875 1 98.06 224 LYS A N 1
ATOM 1812 C CA . LYS A 1 224 ? 2.061 40.844 9.258 1 98.06 224 LYS A CA 1
ATOM 1813 C C . LYS A 1 224 ? 1.291 40.406 8.008 1 98.06 224 LYS A C 1
ATOM 1815 O O . LYS A 1 224 ? 0.141 40.812 7.816 1 98.06 224 LYS A O 1
ATOM 1820 N N . ARG A 1 225 ? 1.913 39.656 7.211 1 97.31 225 ARG A N 1
ATOM 1821 C CA . ARG A 1 225 ? 1.29 39.188 5.973 1 97.31 225 ARG A CA 1
ATOM 1822 C C . ARG A 1 225 ? 0.057 38.344 6.258 1 97.31 225 ARG A C 1
ATOM 1824 O O . ARG A 1 225 ? -1.005 38.562 5.672 1 97.31 225 ARG A O 1
ATOM 1831 N N . GLU A 1 226 ? 0.178 37.406 7.152 1 97.19 226 GLU A N 1
ATOM 1832 C CA . GLU A 1 226 ? -0.897 36.438 7.441 1 97.19 226 GLU A CA 1
ATOM 1833 C C . GLU A 1 226 ? -2.096 37.156 8.07 1 97.19 226 GLU A C 1
ATOM 1835 O O . GLU A 1 226 ? -3.244 36.844 7.758 1 97.19 226 GLU A O 1
ATOM 1840 N N . LEU A 1 227 ? -1.854 38.031 8.992 1 98.06 227 LEU A N 1
ATOM 1841 C CA . LEU A 1 227 ? -2.945 38.781 9.617 1 98.06 227 LEU A CA 1
ATOM 1842 C C . LEU A 1 227 ? -3.676 39.625 8.594 1 98.06 227 LEU A C 1
ATOM 1844 O O . LEU A 1 227 ? -4.898 39.781 8.664 1 98.06 227 LEU A O 1
ATOM 1848 N N . LEU A 1 228 ? -2.957 40.188 7.73 1 97.88 228 LEU A N 1
ATOM 1849 C CA . LEU A 1 228 ? -3.578 40.969 6.664 1 97.88 228 LEU A CA 1
ATOM 1850 C C . LEU A 1 228 ? -4.406 40.062 5.746 1 97.88 228 LEU A C 1
ATOM 1852 O O . LEU A 1 228 ? -5.535 40.406 5.395 1 97.88 228 LEU A O 1
ATOM 1856 N N . GLU A 1 229 ? -3.889 38.938 5.367 1 95.5 229 GLU A N 1
ATOM 1857 C CA . GLU A 1 229 ? -4.539 38.031 4.414 1 95.5 229 GLU A CA 1
ATOM 1858 C C . GLU A 1 229 ? -5.754 37.375 5.039 1 95.5 229 GLU A C 1
ATOM 1860 O O . GLU A 1 229 ? -6.805 37.25 4.398 1 95.5 229 GLU A O 1
ATOM 1865 N N . GLU A 1 230 ? -5.617 36.906 6.262 1 94.44 230 GLU A N 1
ATOM 1866 C CA . GLU A 1 230 ? -6.66 36.062 6.855 1 94.44 230 GLU A CA 1
ATOM 1867 C C . GLU A 1 230 ? -7.738 36.906 7.516 1 94.44 230 GLU A C 1
ATOM 1869 O O . GLU A 1 230 ? -8.914 36.562 7.516 1 94.44 230 GLU A O 1
ATOM 1874 N N . VAL A 1 231 ? -7.305 38.062 8.125 1 95.94 231 VAL A N 1
ATOM 1875 C CA . VAL A 1 231 ? -8.273 38.812 8.93 1 95.94 231 VAL A CA 1
ATOM 1876 C C . VAL A 1 231 ? -8.375 40.25 8.43 1 95.94 231 VAL A C 1
ATOM 1878 O O . VAL A 1 231 ? -9.305 40.969 8.797 1 95.94 231 VAL A O 1
ATOM 1881 N N . GLY A 1 232 ? -7.457 40.688 7.609 1 96.44 232 GLY A N 1
ATOM 1882 C CA . GLY A 1 232 ? -7.492 42.031 7.047 1 96.44 232 GLY A CA 1
ATOM 1883 C C . GLY A 1 232 ? -6.887 43.094 7.961 1 96.44 232 GLY A C 1
ATOM 1884 O O . GLY A 1 232 ? -7.055 44.281 7.738 1 96.44 232 GLY A O 1
ATOM 1885 N N . LEU A 1 233 ? -6.168 42.75 8.984 1 97.94 233 LEU A N 1
ATOM 1886 C CA . LEU A 1 233 ? -5.582 43.688 9.93 1 97.94 233 LEU A CA 1
ATOM 1887 C C . LEU A 1 233 ? -4.258 44.25 9.398 1 97.94 233 LEU A C 1
ATOM 1889 O O . LEU A 1 233 ? -3.383 43.469 8.992 1 97.94 233 LEU A O 1
ATOM 1893 N N . GLU A 1 234 ? -4.129 45.469 9.477 1 98 234 GLU A N 1
ATOM 1894 C CA . GLU A 1 234 ? -2.908 46.156 9.023 1 98 234 GLU A CA 1
ATOM 1895 C C . GLU A 1 234 ? -1.998 46.5 10.195 1 98 234 GLU A C 1
ATOM 1897 O O . GLU A 1 234 ? -2.443 47.094 11.18 1 98 234 GLU A O 1
ATOM 1902 N N . TYR A 1 235 ? -0.773 46.25 10.062 1 97.56 235 TYR A N 1
ATOM 1903 C CA . TYR A 1 235 ? 0.218 46.469 11.109 1 97.56 235 TYR A CA 1
ATOM 1904 C C . TYR A 1 235 ? 0.347 47.938 11.43 1 97.56 235 TYR A C 1
ATOM 1906 O O . TYR A 1 235 ? 0.329 48.781 10.531 1 97.56 235 TYR A O 1
ATOM 1914 N N . GLU A 1 236 ? 0.573 48.375 12.695 1 96.81 236 GLU A N 1
ATOM 1915 C CA . GLU A 1 236 ? 0.722 49.688 13.266 1 96.81 236 GLU A CA 1
ATOM 1916 C C . GLU A 1 236 ? -0.606 50.438 13.266 1 96.81 236 GLU A C 1
ATOM 1918 O O . GLU A 1 236 ? -0.958 51.094 14.25 1 96.81 236 GLU A O 1
ATOM 1923 N N . GLN A 1 237 ? -1.396 50.281 12.219 1 96.88 237 GLN A N 1
ATOM 1924 C CA . GLN A 1 237 ? -2.707 50.938 12.172 1 96.88 237 GLN A CA 1
ATOM 1925 C C . GLN A 1 237 ? -3.709 50.188 13.062 1 96.88 237 GLN A C 1
ATOM 1927 O O . GLN A 1 237 ? -4.441 50.844 13.828 1 96.88 237 GLN A O 1
ATOM 1932 N N . HIS A 1 238 ? -3.66 48.875 12.953 1 97.81 238 HIS A N 1
ATOM 1933 C CA . HIS A 1 238 ? -4.688 48.125 13.633 1 97.81 238 HIS A CA 1
ATOM 1934 C C . HIS A 1 238 ? -4.109 47.375 14.836 1 97.81 238 HIS A C 1
ATOM 1936 O O . HIS A 1 238 ? -4.836 47.031 15.773 1 97.81 238 HIS A O 1
ATOM 1942 N N . TYR A 1 239 ? -2.822 47.125 14.781 1 98.31 239 TYR A N 1
ATOM 1943 C CA . TYR A 1 239 ? -2.281 46.312 15.867 1 98.31 239 TYR A CA 1
ATOM 1944 C C . TYR A 1 239 ? -0.77 46.469 15.969 1 98.31 239 TYR A C 1
ATOM 1946 O O . TYR A 1 239 ? -0.126 46.969 15.031 1 98.31 239 TYR A O 1
ATOM 1954 N N . LEU A 1 240 ? -0.252 46.219 17.125 1 97.88 240 LEU A N 1
ATOM 1955 C CA . LEU A 1 240 ? 1.148 45.906 17.406 1 97.88 240 LEU A CA 1
ATOM 1956 C C . LEU A 1 240 ? 1.304 44.5 17.969 1 97.88 240 LEU A C 1
ATOM 1958 O O . LEU A 1 240 ? 0.31 43.844 18.266 1 97.88 240 LEU A O 1
ATOM 1962 N N . PHE A 1 241 ? 2.494 44.031 17.938 1 98 241 PHE A N 1
ATOM 1963 C CA . PHE A 1 241 ? 2.646 42.688 18.469 1 98 241 PHE A CA 1
ATOM 1964 C C . PHE A 1 241 ? 3.98 42.531 19.203 1 98 241 PHE A C 1
ATOM 1966 O O . PHE A 1 241 ? 4.895 43.344 19 1 98 241 PHE A O 1
ATOM 1973 N N . ARG A 1 242 ? 4.043 41.656 20.125 1 96.69 242 ARG A N 1
ATOM 1974 C CA . ARG A 1 242 ? 5.258 41.25 20.828 1 96.69 242 ARG A CA 1
ATOM 1975 C C . ARG A 1 242 ? 5.344 39.719 20.922 1 96.69 242 ARG A C 1
ATOM 1977 O O . ARG A 1 242 ? 4.32 39.031 20.969 1 96.69 242 ARG A O 1
ATOM 1984 N N . PRO A 1 243 ? 6.555 39.25 20.922 1 96.44 243 PRO A N 1
ATOM 1985 C CA . PRO A 1 243 ? 6.684 37.781 21.109 1 96.44 243 PRO A CA 1
ATOM 1986 C C . PRO A 1 243 ? 6.133 37.312 22.453 1 96.44 243 PRO A C 1
ATOM 1988 O O . PRO A 1 243 ? 6.348 37.969 23.469 1 96.44 243 PRO A O 1
ATOM 1991 N N . TRP A 1 244 ? 5.41 36.312 22.375 1 97 244 TRP A N 1
ATOM 1992 C CA . TRP A 1 244 ? 4.91 35.688 23.609 1 97 244 TRP A CA 1
ATOM 1993 C C . TRP A 1 244 ? 5.707 34.438 23.969 1 97 244 TRP A C 1
ATOM 1995 O O . TRP A 1 244 ? 6.266 34.344 25.062 1 97 244 TRP A O 1
ATOM 2005 N N . ARG A 1 245 ? 5.762 33.531 22.891 1 96.25 245 ARG A N 1
ATOM 2006 C CA . ARG A 1 245 ? 6.406 32.25 23.203 1 96.25 245 ARG A CA 1
ATOM 2007 C C . ARG A 1 245 ? 6.938 31.594 21.938 1 96.25 245 ARG A C 1
ATOM 2009 O O . ARG A 1 245 ? 6.238 31.516 20.938 1 96.25 245 ARG A O 1
ATOM 2016 N N . ALA A 1 246 ? 8.18 31.172 22.094 1 96.81 246 ALA A N 1
ATOM 2017 C CA . ALA A 1 246 ? 8.75 30.266 21.094 1 96.81 246 ALA A CA 1
ATOM 2018 C C . ALA A 1 246 ? 8.609 28.812 21.531 1 96.81 246 ALA A C 1
ATOM 2020 O O . ALA A 1 246 ? 9.219 28.375 22.5 1 96.81 246 ALA A O 1
ATOM 2021 N N . LEU A 1 247 ? 7.879 28.062 20.766 1 97 247 LEU A N 1
ATOM 2022 C CA . LEU A 1 247 ? 7.602 26.688 21.172 1 97 247 LEU A CA 1
ATOM 2023 C C . LEU A 1 247 ? 8.797 25.781 20.891 1 97 247 LEU A C 1
ATOM 2025 O O . LEU A 1 247 ? 9.633 26.094 20.031 1 97 247 LEU A O 1
ATOM 2029 N N . LYS A 1 248 ? 8.844 24.703 21.641 1 95.88 248 LYS A N 1
ATOM 2030 C CA . LYS A 1 248 ? 9.75 23.625 21.266 1 95.88 248 LYS A CA 1
ATOM 2031 C C . LYS A 1 248 ? 9.383 23.047 19.891 1 95.88 248 LYS A C 1
ATOM 2033 O O . LYS A 1 248 ? 8.219 23.078 19.5 1 95.88 248 LYS A O 1
ATOM 2038 N N . PRO A 1 249 ? 10.469 22.594 19.25 1 95.69 249 PRO A N 1
ATOM 2039 C CA . PRO A 1 249 ? 10.156 21.984 17.953 1 95.69 249 PRO A CA 1
ATOM 2040 C C . PRO A 1 249 ? 9.133 20.859 18.062 1 95.69 249 PRO A C 1
ATOM 2042 O O . PRO A 1 249 ? 9.18 20.062 19 1 95.69 249 PRO A O 1
ATOM 2045 N N . TYR A 1 250 ? 8.172 20.891 17.219 1 96.06 250 TYR A N 1
ATOM 2046 C CA . TYR A 1 250 ? 7.137 19.875 17.125 1 96.06 250 TYR A CA 1
ATOM 2047 C C . TYR A 1 250 ? 7.359 18.984 15.914 1 96.06 250 TYR A C 1
ATOM 2049 O O . TYR A 1 250 ? 7.336 19.453 14.773 1 96.06 250 TYR A O 1
ATOM 2057 N N . ARG A 1 251 ? 7.66 17.656 16.141 1 94.56 251 ARG A N 1
ATOM 2058 C CA . ARG A 1 251 ? 7.973 16.719 15.062 1 94.56 251 ARG A CA 1
ATOM 2059 C C . ARG A 1 251 ? 6.789 15.805 14.781 1 94.56 251 ARG A C 1
ATOM 2061 O O . ARG A 1 251 ? 6.281 15.141 15.68 1 94.56 251 ARG A O 1
ATOM 2068 N N . GLN A 1 252 ? 6.457 15.805 13.438 1 93.38 252 GLN A N 1
ATOM 2069 C CA . GLN A 1 252 ? 5.336 14.961 13.031 1 93.38 252 GLN A CA 1
ATOM 2070 C C . GLN A 1 252 ? 5.395 14.648 11.539 1 93.38 252 GLN A C 1
ATOM 2072 O O . GLN A 1 252 ? 5.891 15.453 10.75 1 93.38 252 GLN A O 1
ATOM 2077 N N . VAL A 1 253 ? 4.922 13.375 11.18 1 93.75 253 VAL A N 1
ATOM 2078 C CA . VAL A 1 253 ? 4.73 13.086 9.766 1 93.75 253 VAL A CA 1
ATOM 2079 C C . VAL A 1 253 ? 3.447 13.758 9.273 1 93.75 253 VAL A C 1
ATOM 2081 O O . VAL A 1 253 ? 2.344 13.289 9.57 1 93.75 253 VAL A O 1
ATOM 2084 N N . GLN A 1 254 ? 3.668 14.844 8.562 1 90 254 GLN A N 1
ATOM 2085 C CA . GLN A 1 254 ? 2.529 15.633 8.094 1 90 254 GLN A CA 1
ATOM 2086 C C . GLN A 1 254 ? 2.887 16.422 6.844 1 90 254 GLN A C 1
ATOM 2088 O O . GLN A 1 254 ? 4.062 16.594 6.52 1 90 254 GLN A O 1
ATOM 2093 N N . GLY A 1 255 ? 1.871 16.828 6.188 1 86.62 255 GLY A N 1
ATOM 2094 C CA . GLY A 1 255 ? 2.031 17.672 5.012 1 86.62 255 GLY A CA 1
ATOM 2095 C C . GLY A 1 255 ? 0.736 17.891 4.254 1 86.62 255 GLY A C 1
ATOM 2096 O O . GLY A 1 255 ? -0.235 17.156 4.449 1 86.62 255 GLY A O 1
ATOM 2097 N N . ALA A 1 256 ? 0.825 18.984 3.496 1 80.5 256 ALA A N 1
ATOM 2098 C CA . ALA A 1 256 ? -0.328 19.281 2.648 1 80.5 256 ALA A CA 1
ATOM 2099 C C . ALA A 1 256 ? -0.178 18.641 1.275 1 80.5 256 ALA A C 1
ATOM 2101 O O . ALA A 1 256 ? 0.921 18.594 0.718 1 80.5 256 ALA A O 1
ATOM 2102 N N . LYS A 1 257 ? -1.232 18.094 0.772 1 81.94 257 LYS A N 1
ATOM 2103 C CA . LYS A 1 257 ? -1.254 17.5 -0.56 1 81.94 257 LYS A CA 1
ATOM 2104 C C . LYS A 1 257 ? -0.186 16.422 -0.696 1 81.94 257 LYS A C 1
ATOM 2106 O O . LYS A 1 257 ? -0.116 15.508 0.126 1 81.94 257 LYS A O 1
ATOM 2111 N N . SER A 1 258 ? 0.768 16.688 -1.615 1 88.44 258 SER A N 1
ATOM 2112 C CA . SER A 1 258 ? 1.761 15.648 -1.894 1 88.44 258 SER A CA 1
ATOM 2113 C C . SER A 1 258 ? 3.053 15.906 -1.126 1 88.44 258 SER A C 1
ATOM 2115 O O . SER A 1 258 ? 4.062 15.234 -1.36 1 88.44 258 SER A O 1
ATOM 2117 N N . ASN A 1 259 ? 2.98 16.797 -0.079 1 90.25 259 ASN A N 1
ATOM 2118 C CA . ASN A 1 259 ? 4.203 17.172 0.618 1 90.25 259 ASN A CA 1
ATOM 2119 C C . ASN A 1 259 ? 4.281 16.531 2.002 1 90.25 259 ASN A C 1
ATOM 2121 O O . ASN A 1 259 ? 4.535 17.219 2.994 1 90.25 259 ASN A O 1
ATOM 2125 N N . HIS A 1 260 ? 4.129 15.219 2.02 1 92.38 260 HIS A N 1
ATOM 2126 C CA . HIS A 1 260 ? 4.168 14.539 3.309 1 92.38 260 HIS A CA 1
ATOM 2127 C C . HIS A 1 260 ? 5.582 14.094 3.656 1 92.38 260 HIS A C 1
ATOM 2129 O O . HIS A 1 260 ? 6.305 13.578 2.799 1 92.38 260 HIS A O 1
ATOM 2135 N N . ALA A 1 261 ? 5.949 14.414 4.801 1 95.94 261 ALA A N 1
ATOM 2136 C CA . ALA A 1 261 ? 7.281 14.039 5.266 1 95.94 261 ALA A CA 1
ATOM 2137 C C . ALA A 1 261 ? 7.383 14.148 6.785 1 95.94 261 ALA A C 1
ATOM 2139 O O . ALA A 1 261 ? 6.52 14.75 7.43 1 95.94 261 ALA A O 1
ATOM 2140 N N . LEU A 1 262 ? 8.328 13.461 7.348 1 96.56 262 LEU A N 1
ATOM 2141 C CA . LEU A 1 262 ? 8.68 13.758 8.734 1 96.56 262 LEU A CA 1
ATOM 2142 C C . LEU A 1 262 ? 9.211 15.18 8.867 1 96.56 262 LEU A C 1
ATOM 2144 O O . LEU A 1 262 ? 10.297 15.492 8.375 1 96.56 262 LEU A O 1
ATOM 2148 N N . THR A 1 263 ? 8.391 16.016 9.555 1 96.44 263 THR A N 1
ATOM 2149 C CA . THR A 1 263 ? 8.602 17.453 9.547 1 96.44 263 THR A CA 1
ATOM 2150 C C . THR A 1 263 ? 8.82 17.984 10.961 1 96.44 263 THR A C 1
ATOM 2152 O O . THR A 1 263 ? 8.117 17.578 11.891 1 96.44 263 THR A O 1
ATOM 2155 N N . ASP A 1 264 ? 9.836 18.859 11.078 1 97.06 264 ASP A N 1
ATOM 2156 C CA . ASP A 1 264 ? 9.969 19.672 12.281 1 97.06 264 ASP A CA 1
ATOM 2157 C C . ASP A 1 264 ? 9.305 21.031 12.102 1 97.06 264 ASP A C 1
ATOM 2159 O O . ASP A 1 264 ? 9.656 21.781 11.188 1 97.06 264 ASP A O 1
ATOM 2163 N N . TYR A 1 265 ? 8.391 21.297 12.953 1 96.5 265 TYR A N 1
ATOM 2164 C CA . TYR A 1 265 ? 7.723 22.594 12.961 1 96.5 265 TYR A CA 1
ATOM 2165 C C . TYR A 1 265 ? 8.32 23.5 14.023 1 96.5 265 TYR A C 1
ATOM 2167 O O . TYR A 1 265 ? 8.383 23.141 15.203 1 96.5 265 TYR A O 1
ATOM 2175 N N . PHE A 1 266 ? 8.727 24.656 13.602 1 97.56 266 PHE A N 1
ATOM 2176 C CA . PHE A 1 266 ? 9.172 25.719 14.492 1 97.56 266 PHE A CA 1
ATOM 2177 C C . PHE A 1 266 ? 8.133 26.828 14.57 1 97.56 266 PHE A C 1
ATOM 2179 O O . PHE A 1 266 ? 8.016 27.656 13.656 1 97.56 266 PHE A O 1
ATOM 2186 N N . LEU A 1 267 ? 7.488 26.859 15.719 1 97.31 267 LEU A N 1
ATOM 2187 C CA . LEU A 1 267 ? 6.371 27.781 15.867 1 97.31 267 LEU A CA 1
ATOM 2188 C C . LEU A 1 267 ? 6.711 28.891 16.859 1 97.31 267 LEU A C 1
ATOM 2190 O O . LEU A 1 267 ? 7.258 28.625 17.922 1 97.31 267 LEU A O 1
ATOM 2194 N N . GLU A 1 268 ? 6.461 30.078 16.469 1 97.88 268 GLU A N 1
ATOM 2195 C CA . GLU A 1 268 ? 6.527 31.234 17.344 1 97.88 268 GLU A CA 1
ATOM 2196 C C . GLU A 1 268 ? 5.168 31.922 17.469 1 97.88 268 GLU A C 1
ATOM 2198 O O . GLU A 1 268 ? 4.512 32.188 16.469 1 97.88 268 GLU A O 1
ATOM 2203 N N . ILE A 1 269 ? 4.777 32.094 18.703 1 98 269 ILE A N 1
ATOM 2204 C CA . ILE A 1 269 ? 3.477 32.719 18.953 1 98 269 ILE A CA 1
ATOM 2205 C C . ILE A 1 269 ? 3.666 34.156 19.391 1 98 269 ILE A C 1
ATOM 2207 O O . ILE A 1 269 ? 4.465 34.438 20.281 1 98 269 ILE A O 1
ATOM 2211 N N . PHE A 1 270 ? 2.91 35.062 18.75 1 98.5 270 PHE A N 1
ATOM 2212 C CA . PHE A 1 270 ? 2.969 36.469 19.047 1 98.5 270 PHE A CA 1
ATOM 2213 C C . PHE A 1 270 ? 1.67 36.938 19.688 1 98.5 270 PHE A C 1
ATOM 2215 O O . PHE A 1 270 ? 0.582 36.562 19.266 1 98.5 270 PHE A O 1
ATOM 2222 N N . ALA A 1 271 ? 1.831 37.719 20.766 1 98.19 271 ALA A N 1
ATOM 2223 C CA . ALA A 1 271 ? 0.672 38.344 21.359 1 98.19 271 ALA A CA 1
ATOM 2224 C C . ALA A 1 271 ? 0.319 39.656 20.625 1 98.19 271 ALA A C 1
ATOM 2226 O O . ALA A 1 271 ? 1.195 40.469 20.328 1 98.19 271 ALA A O 1
ATOM 2227 N N . ILE A 1 272 ? -0.931 39.781 20.359 1 98.5 272 ILE A N 1
ATOM 2228 C CA . ILE A 1 272 ? -1.383 40.938 19.562 1 98.5 272 ILE A CA 1
ATOM 2229 C C . ILE A 1 272 ? -1.965 42 20.484 1 98.5 272 ILE A C 1
ATOM 2231 O O . ILE A 1 272 ? -2.695 41.688 21.422 1 98.5 272 ILE A O 1
ATOM 2235 N N . GLU A 1 273 ? -1.572 43.219 20.266 1 98 273 GLU A N 1
ATOM 2236 C CA . GLU A 1 273 ? -2.176 44.375 20.875 1 98 273 GLU A CA 1
ATOM 2237 C C . GLU A 1 273 ? -2.945 45.219 19.859 1 98 273 GLU A C 1
ATOM 2239 O O . GLU A 1 273 ? -2.348 45.812 18.953 1 98 273 GLU A O 1
ATOM 2244 N N . LEU A 1 274 ? -4.207 45.25 20.047 1 97.81 274 LEU A N 1
ATOM 2245 C CA . LEU A 1 274 ? -5.047 45.938 19.078 1 97.81 274 LEU A CA 1
ATOM 2246 C C . LEU A 1 274 ? -5.172 47.406 19.406 1 97.81 274 LEU A C 1
ATOM 2248 O O . LEU A 1 274 ? -5.258 47.781 20.578 1 97.81 274 LEU A O 1
ATOM 2252 N N . THR A 1 275 ? -5.164 48.219 18.406 1 96.12 275 THR A N 1
ATOM 2253 C CA . THR A 1 275 ? -5.613 49.594 18.531 1 96.12 275 THR A CA 1
ATOM 2254 C C . THR A 1 275 ? -7.137 49.688 18.547 1 96.12 275 THR A C 1
ATOM 2256 O O . THR A 1 275 ? -7.816 48.688 18.281 1 96.12 275 THR A O 1
ATOM 2259 N N . LEU A 1 276 ? -7.645 50.844 18.875 1 95.06 276 LEU A N 1
ATOM 2260 C CA . LEU A 1 276 ? -9.094 51 18.828 1 95.06 276 LEU A CA 1
ATOM 2261 C C . LEU A 1 276 ? -9.633 50.719 17.422 1 95.06 276 LEU A C 1
ATOM 2263 O O . LEU A 1 276 ? -10.641 50.031 17.266 1 95.06 276 LEU A O 1
ATOM 2267 N N . GLU A 1 277 ? -8.961 51.312 16.484 1 95.06 277 GLU A N 1
ATOM 2268 C CA . GLU A 1 277 ? -9.359 51.094 15.102 1 95.06 277 GLU A CA 1
ATOM 2269 C C . GLU A 1 277 ? -9.336 49.594 14.758 1 95.06 277 GLU A C 1
ATOM 2271 O O . GLU A 1 277 ? -10.242 49.094 14.094 1 95.06 277 GLU A O 1
ATOM 2276 N N . GLY A 1 278 ? -8.266 48.938 15.195 1 97.06 278 GLY A N 1
ATOM 2277 C CA . GLY A 1 278 ? -8.148 47.531 14.953 1 97.06 278 GLY A CA 1
ATOM 2278 C C . GLY A 1 278 ? -9.227 46.719 15.633 1 97.06 278 GLY A C 1
ATOM 2279 O O . GLY A 1 278 ? -9.758 45.75 15.055 1 97.06 278 GLY A O 1
ATOM 2280 N N . PHE A 1 279 ? -9.469 47.094 16.828 1 96.38 279 PHE A N 1
ATOM 2281 C CA . PHE A 1 279 ? -10.5 46.406 17.578 1 96.38 279 PHE A CA 1
ATOM 2282 C C . PHE A 1 279 ? -11.852 46.531 16.891 1 96.38 279 PHE A C 1
ATOM 2284 O O . PHE A 1 279 ? -12.562 45.531 16.719 1 96.38 279 PHE A O 1
ATOM 2291 N N . CYS A 1 280 ? -12.234 47.688 16.531 1 94.44 280 CYS A N 1
ATOM 2292 C CA . CYS A 1 280 ? -13.508 47.938 15.867 1 94.44 280 CYS A CA 1
ATOM 2293 C C . CYS A 1 280 ? -13.586 47.188 14.547 1 94.44 280 CYS A C 1
ATOM 2295 O O . CYS A 1 280 ? -14.609 46.562 14.234 1 94.44 280 CYS A O 1
ATOM 2297 N N . TYR A 1 281 ? -12.555 47.25 13.82 1 95.31 281 TYR A N 1
ATOM 2298 C CA . TYR A 1 281 ? -12.484 46.531 12.547 1 95.31 281 TYR A CA 1
ATOM 2299 C C . TYR A 1 281 ? -12.672 45.031 12.75 1 95.31 281 TYR A C 1
ATOM 2301 O O . TYR A 1 281 ? -13.43 44.406 12.023 1 95.31 281 TYR A O 1
ATOM 2309 N N . LEU A 1 282 ? -11.984 44.5 13.695 1 96.19 282 LEU A N 1
ATOM 2310 C CA . LEU A 1 282 ? -12.023 43.062 13.961 1 96.19 282 LEU A CA 1
ATOM 2311 C C . LEU A 1 282 ? -13.422 42.625 14.367 1 96.19 282 LEU A C 1
ATOM 2313 O O . LEU A 1 282 ? -13.883 41.562 13.961 1 96.19 282 LEU A O 1
ATOM 2317 N N . GLN A 1 283 ? -14.031 43.438 15.156 1 92.56 283 GLN A N 1
ATOM 2318 C CA . GLN A 1 283 ? -15.383 43.094 15.578 1 92.56 283 GLN A CA 1
ATOM 2319 C C . GLN A 1 283 ? -16.328 43 14.375 1 92.56 283 GLN A C 1
ATOM 2321 O O . GLN A 1 283 ? -17.156 42.094 14.312 1 92.56 283 GLN A O 1
ATOM 2326 N N . GLN A 1 284 ? -16.188 43.875 13.578 1 91.69 284 GLN A N 1
ATOM 2327 C CA . GLN A 1 284 ? -17 43.844 12.367 1 91.69 284 GLN A CA 1
ATOM 2328 C C . GLN A 1 284 ? -16.656 42.625 11.508 1 91.69 284 GLN A C 1
ATOM 2330 O O . GLN A 1 284 ? -17.562 41.938 11 1 91.69 284 GLN A O 1
ATOM 2335 N N . LYS A 1 285 ? -15.391 42.344 11.398 1 94.94 285 LYS A N 1
ATOM 2336 C CA . LYS A 1 285 ? -14.93 41.219 10.594 1 94.94 285 LYS A CA 1
ATOM 2337 C C . LYS A 1 285 ? -15.438 39.906 11.156 1 94.94 285 LYS A C 1
ATOM 2339 O O . LYS A 1 285 ? -15.836 39 10.398 1 94.94 285 LYS A O 1
ATOM 2344 N N . ILE A 1 286 ? -15.406 39.719 12.383 1 94 286 ILE A N 1
ATOM 2345 C CA . ILE A 1 286 ? -15.844 38.5 13.031 1 94 286 ILE A CA 1
ATOM 2346 C C . ILE A 1 286 ? -17.328 38.281 12.773 1 94 286 ILE A C 1
ATOM 2348 O O . ILE A 1 286 ? -17.781 37.125 12.586 1 94 286 ILE A O 1
ATOM 2352 N N . THR A 1 287 ? -18.062 39.312 12.812 1 89.94 287 THR A N 1
ATOM 2353 C CA . THR A 1 287 ? -19.484 39.219 12.57 1 89.94 287 THR A CA 1
ATOM 2354 C C . THR A 1 287 ? -19.766 38.812 11.125 1 89.94 287 THR A C 1
ATOM 2356 O O . THR A 1 287 ? -20.719 38.062 10.859 1 89.94 287 THR A O 1
ATOM 2359 N N . GLU A 1 288 ? -18.938 39.125 10.297 1 91.38 288 GLU A N 1
ATOM 2360 C CA . GLU A 1 288 ? -19.156 38.906 8.867 1 91.38 288 GLU A CA 1
ATOM 2361 C C . GLU A 1 288 ? -18.578 37.562 8.43 1 91.38 288 GLU A C 1
ATOM 2363 O O . GLU A 1 288 ? -19.047 36.969 7.473 1 91.38 288 GLU A O 1
ATOM 2368 N N . ASP A 1 289 ? -17.562 37.188 9.062 1 91.88 289 ASP A N 1
ATOM 2369 C CA . ASP A 1 289 ? -16.812 36 8.625 1 91.88 289 ASP A CA 1
ATOM 2370 C C . ASP A 1 289 ? -17 34.844 9.594 1 91.88 289 ASP A C 1
ATOM 2372 O O . ASP A 1 289 ? -16.453 34.844 10.695 1 91.88 289 ASP A O 1
ATOM 2376 N N . LYS A 1 290 ? -17.547 33.844 9.164 1 89.62 290 LYS A N 1
ATOM 2377 C CA . LYS A 1 290 ? -17.875 32.688 9.992 1 89.62 290 LYS A CA 1
ATOM 2378 C C . LYS A 1 290 ? -16.641 31.812 10.234 1 89.62 290 LYS A C 1
ATOM 2380 O O . LYS A 1 290 ? -16.672 30.922 11.102 1 89.62 290 LYS A O 1
ATOM 2385 N N . GLN A 1 291 ? -15.602 32.094 9.602 1 92.12 291 GLN A N 1
ATOM 2386 C CA . GLN A 1 291 ? -14.391 31.281 9.773 1 92.12 291 GLN A CA 1
ATOM 2387 C C . GLN A 1 291 ? -13.648 31.672 11.047 1 92.12 291 GLN A C 1
ATOM 2389 O O . GLN A 1 291 ? -12.789 30.922 11.523 1 92.12 291 GLN A O 1
ATOM 2394 N N . LEU A 1 292 ? -13.992 32.812 11.508 1 95.19 292 LEU A N 1
ATOM 2395 C CA . LEU A 1 292 ? -13.383 33.281 12.75 1 95.19 292 LEU A CA 1
ATOM 2396 C C . LEU A 1 292 ? -14.234 32.906 13.953 1 95.19 292 LEU A C 1
ATOM 2398 O O . LEU A 1 292 ? -15.414 33.25 14.031 1 95.19 292 LEU A O 1
ATOM 2402 N N . VAL A 1 293 ? -13.57 32.188 14.93 1 95.31 293 VAL A N 1
ATOM 2403 C CA . VAL A 1 293 ? -14.336 31.688 16.062 1 95.31 293 VAL A CA 1
ATOM 2404 C C . VAL A 1 293 ? -13.562 31.906 17.359 1 95.31 293 VAL A C 1
ATOM 2406 O O . VAL A 1 293 ? -12.336 31.719 17.391 1 95.31 293 VAL A O 1
ATOM 2409 N N . TRP A 1 294 ? -14.312 32.25 18.359 1 96.19 294 TRP A N 1
ATOM 2410 C CA . TRP A 1 294 ? -13.711 32.406 19.672 1 96.19 294 TRP A CA 1
ATOM 2411 C C . TRP A 1 294 ? -13.695 31.109 20.453 1 96.19 294 TRP A C 1
ATOM 2413 O O . TRP A 1 294 ? -14.695 30.375 20.453 1 96.19 294 TRP A O 1
ATOM 2423 N N . PHE A 1 295 ? -12.555 30.781 21.047 1 96.69 295 PHE A N 1
ATOM 2424 C CA . PHE A 1 295 ? -12.422 29.703 22.016 1 96.69 295 PHE A CA 1
ATOM 2425 C C . PHE A 1 295 ? -12.203 30.266 23.422 1 96.69 295 PHE A C 1
ATOM 2427 O O . PHE A 1 295 ? -11.32 31.094 23.641 1 96.69 295 PHE A O 1
ATOM 2434 N N . SER A 1 296 ? -13.078 29.859 24.359 1 97 296 SER A N 1
ATOM 2435 C CA . SER A 1 296 ? -12.742 30.203 25.734 1 97 296 SER A CA 1
ATOM 2436 C C . SER A 1 296 ? -11.438 29.531 26.172 1 97 296 SER A C 1
ATOM 2438 O O . SER A 1 296 ? -10.992 28.562 25.531 1 97 296 SER A O 1
ATOM 2440 N N . LEU A 1 297 ? -10.875 30.062 27.172 1 96.62 297 LEU A N 1
ATOM 2441 C CA . LEU A 1 297 ? -9.625 29.469 27.656 1 96.62 297 LEU A CA 1
ATOM 2442 C C . LEU A 1 297 ? -9.828 28.016 28.062 1 96.62 297 LEU A C 1
ATOM 2444 O O . LEU A 1 297 ? -8.961 27.172 27.828 1 96.62 297 LEU A O 1
ATOM 2448 N N . ASP A 1 298 ? -10.992 27.75 28.562 1 96.06 298 ASP A N 1
ATOM 2449 C CA . ASP A 1 298 ? -11.32 26.375 28.922 1 96.06 298 ASP A CA 1
ATOM 2450 C C . ASP A 1 298 ? -11.445 25.5 27.672 1 96.06 298 ASP A C 1
ATOM 2452 O O . ASP A 1 298 ? -10.961 24.359 27.656 1 96.06 298 ASP A O 1
ATOM 2456 N N . GLU A 1 299 ? -12.047 26 26.766 1 96.12 299 GLU A N 1
ATOM 2457 C CA . GLU A 1 299 ? -12.234 25.281 25.516 1 96.12 299 GLU A CA 1
ATOM 2458 C C . GLU A 1 299 ? -10.898 25.047 24.797 1 96.12 299 GLU A C 1
ATOM 2460 O O . GLU A 1 299 ? -10.68 23.984 24.219 1 96.12 299 GLU A O 1
ATOM 2465 N N . MET A 1 300 ? -10.094 26 24.844 1 95.25 300 MET A N 1
ATOM 2466 C CA . MET A 1 300 ? -8.766 25.875 24.25 1 95.25 300 MET A CA 1
ATOM 2467 C C . MET A 1 300 ? -7.945 24.812 24.969 1 95.25 300 MET A C 1
ATOM 2469 O O . MET A 1 300 ? -7.242 24.031 24.328 1 95.25 300 MET A O 1
ATOM 2473 N N . ALA A 1 301 ? -8.062 24.828 26.25 1 95.19 301 ALA A N 1
ATOM 2474 C CA . ALA A 1 301 ? -7.359 23.812 27.031 1 95.19 301 ALA A CA 1
ATOM 2475 C C . ALA A 1 301 ? -7.867 22.406 26.703 1 95.19 301 ALA A C 1
ATOM 2477 O O . ALA A 1 301 ? -7.086 21.469 26.656 1 95.19 301 ALA A O 1
ATOM 2478 N N . GLN A 1 302 ? -9.156 22.328 26.516 1 93.25 302 GLN A N 1
ATOM 2479 C CA . GLN A 1 302 ? -9.75 21.031 26.219 1 93.25 302 GLN A CA 1
ATOM 2480 C C . GLN A 1 302 ? -9.547 20.656 24.75 1 93.25 302 GLN A C 1
ATOM 2482 O O . GLN A 1 302 ? -9.625 19.484 24.391 1 93.25 302 GLN A O 1
ATOM 2487 N N . GLY A 1 303 ? -9.414 21.625 24 1 92.62 303 GLY A N 1
ATOM 2488 C CA . GLY A 1 303 ? -9.172 21.406 22.594 1 92.62 303 GLY A CA 1
ATOM 2489 C C . GLY A 1 303 ? -10.445 21.328 21.766 1 92.62 303 GLY A C 1
ATOM 2490 O O . GLY A 1 303 ? -10.414 20.969 20.594 1 92.62 303 GLY A O 1
ATOM 2491 N N . ARG A 1 304 ? -11.547 21.641 22.375 1 93.56 304 ARG A N 1
ATOM 2492 C CA . ARG A 1 304 ? -12.828 21.578 21.688 1 93.56 304 ARG A CA 1
ATOM 2493 C C . ARG A 1 304 ? -13.836 22.547 22.281 1 93.56 304 ARG A C 1
ATOM 2495 O O . ARG A 1 304 ? -13.875 22.734 23.5 1 93.56 304 ARG A O 1
ATOM 2502 N N . THR A 1 305 ? -14.578 23.156 21.359 1 93.69 305 THR A N 1
ATOM 2503 C CA . THR A 1 305 ? -15.648 24.031 21.828 1 93.69 305 THR A CA 1
ATOM 2504 C C . THR A 1 305 ? -16.875 23.219 22.219 1 93.69 305 THR A C 1
ATOM 2506 O O . THR A 1 305 ? -16.969 22.031 21.891 1 93.69 305 THR A O 1
ATOM 2509 N N . ARG A 1 306 ? -17.859 23.781 22.812 1 91.5 306 ARG A N 1
ATOM 2510 C CA . ARG A 1 306 ? -19.094 23.141 23.219 1 91.5 306 ARG A CA 1
ATOM 2511 C C . ARG A 1 306 ? -19.906 22.703 22.016 1 91.5 306 ARG A C 1
ATOM 2513 O O . ARG A 1 306 ? -20.578 21.656 22.047 1 91.5 306 ARG A O 1
ATOM 2520 N N . ASP A 1 307 ? -19.703 23.484 20.969 1 91.44 307 ASP A N 1
ATOM 2521 C CA . ASP A 1 307 ? -20.484 23.188 19.766 1 91.44 307 ASP A CA 1
ATOM 2522 C C . ASP A 1 307 ? -19.719 22.234 18.844 1 91.44 307 ASP A C 1
ATOM 2524 O O . ASP A 1 307 ? -20.141 22 17.703 1 91.44 307 ASP A O 1
ATOM 2528 N N . GLY A 1 308 ? -18.609 21.781 19.219 1 88.75 308 GLY A N 1
ATOM 2529 C CA . GLY A 1 308 ? -17.969 20.672 18.531 1 88.75 308 GLY A CA 1
ATOM 2530 C C . GLY A 1 308 ? -16.812 21.109 17.656 1 88.75 308 GLY A C 1
ATOM 2531 O O . GLY A 1 308 ? -16.25 20.297 16.922 1 88.75 308 GLY A O 1
ATOM 2532 N N . LYS A 1 309 ? -16.438 22.297 17.625 1 90.81 309 LYS A N 1
ATOM 2533 C CA . LYS A 1 309 ? -15.273 22.75 16.859 1 90.81 309 LYS A CA 1
ATOM 2534 C C . LYS A 1 309 ? -13.969 22.328 17.547 1 90.81 309 LYS A C 1
ATOM 2536 O O . LYS A 1 309 ? -13.789 22.562 18.734 1 90.81 309 LYS A O 1
ATOM 2541 N N . THR A 1 310 ? -13.062 21.734 16.75 1 91.81 310 THR A N 1
ATOM 2542 C CA . THR A 1 310 ? -11.852 21.172 17.344 1 91.81 310 THR A CA 1
ATOM 2543 C C . THR A 1 310 ? -10.641 22.047 17.016 1 91.81 310 THR A C 1
ATOM 2545 O O . THR A 1 310 ? -10.445 22.438 15.852 1 91.81 310 THR A O 1
ATOM 2548 N N . ALA A 1 311 ? -9.859 22.312 18 1 92.31 311 ALA A N 1
ATOM 2549 C CA . ALA A 1 311 ? -8.672 23.141 17.844 1 92.31 311 ALA A CA 1
ATOM 2550 C C . ALA A 1 311 ? -7.492 22.328 17.328 1 92.31 311 ALA A C 1
ATOM 2552 O O . ALA A 1 311 ? -7.312 21.172 17.719 1 92.31 311 ALA A O 1
ATOM 2553 N N . PHE A 1 312 ? -6.719 22.875 16.406 1 90.81 312 PHE A N 1
ATOM 2554 C CA . PHE A 1 312 ? -5.488 22.281 15.898 1 90.81 312 PHE A CA 1
ATOM 2555 C C . PHE A 1 312 ? -4.27 22.969 16.484 1 90.81 312 PHE A C 1
ATOM 2557 O O . PHE A 1 312 ? -3.574 23.719 15.797 1 90.81 312 PHE A O 1
ATOM 2564 N N . ILE A 1 313 ? -3.988 22.641 17.766 1 93.38 313 ILE A N 1
ATOM 2565 C CA . ILE A 1 313 ? -2.895 23.297 18.469 1 93.38 313 ILE A CA 1
ATOM 2566 C C . ILE A 1 313 ? -2.096 22.266 19.25 1 93.38 313 ILE A C 1
ATOM 2568 O O . ILE A 1 313 ? -1.684 22.516 20.391 1 93.38 313 ILE A O 1
ATOM 2572 N N . GLU A 1 314 ? -1.928 21.062 18.719 1 92.62 314 GLU A N 1
ATOM 2573 C CA . GLU A 1 314 ? -1.206 19.984 19.375 1 92.62 314 GLU A CA 1
ATOM 2574 C C . GLU A 1 314 ? 0.213 20.406 19.734 1 92.62 314 GLU A C 1
ATOM 2576 O O . GLU A 1 314 ? 0.734 20 20.781 1 92.62 314 GLU A O 1
ATOM 2581 N N . ALA A 1 315 ? 0.809 21.188 18.859 1 94.75 315 ALA A N 1
ATOM 2582 C CA . ALA A 1 315 ? 2.166 21.656 19.141 1 94.75 315 ALA A CA 1
ATOM 2583 C C . ALA A 1 315 ? 2.219 22.453 20.438 1 94.75 315 ALA A C 1
ATOM 2585 O O . ALA A 1 315 ? 3.193 22.359 21.188 1 94.75 315 ALA A O 1
ATOM 2586 N N . LEU A 1 316 ? 1.188 23.203 20.656 1 95.56 316 LEU A N 1
ATOM 2587 C CA . LEU A 1 316 ? 1.115 24 21.875 1 95.56 316 LEU A CA 1
ATOM 2588 C C . LEU A 1 316 ? 0.926 23.109 23.094 1 95.56 316 LEU A C 1
ATOM 2590 O O . LEU A 1 316 ? 1.541 23.344 24.141 1 95.56 316 LEU A O 1
ATOM 2594 N N . TYR A 1 317 ? 0.089 22.094 23.016 1 96 317 TYR A N 1
ATOM 2595 C CA . TYR A 1 317 ? -0.108 21.156 24.109 1 96 317 TYR A CA 1
ATOM 2596 C C . TYR A 1 317 ? 1.201 20.469 24.484 1 96 317 TYR A C 1
ATOM 2598 O O . TYR A 1 317 ? 1.541 20.375 25.672 1 96 317 TYR A O 1
ATOM 2606 N N . LYS A 1 318 ? 1.896 20.141 23.438 1 95.69 318 LYS A N 1
ATOM 2607 C CA . LYS A 1 318 ? 3.145 19.422 23.656 1 95.69 318 LYS A CA 1
ATOM 2608 C C . LYS A 1 318 ? 4.195 20.328 24.297 1 95.69 318 LYS A C 1
ATOM 2610 O O . LYS A 1 318 ? 5.031 19.859 25.078 1 95.69 318 LYS A O 1
ATOM 2615 N N . ASP A 1 319 ? 4.184 21.516 23.922 1 96.88 319 ASP A N 1
ATOM 2616 C CA . ASP A 1 319 ? 5.133 22.469 24.484 1 96.88 319 ASP A CA 1
ATOM 2617 C C . ASP A 1 319 ? 4.914 22.641 25.984 1 96.88 319 ASP A C 1
ATOM 2619 O O . ASP A 1 319 ? 5.859 22.906 26.734 1 96.88 319 ASP A O 1
ATOM 2623 N N . PHE A 1 320 ? 3.73 22.453 26.438 1 97.06 320 PHE A N 1
ATOM 2624 C CA . PHE A 1 320 ? 3.406 22.531 27.859 1 97.06 320 PHE A CA 1
ATOM 2625 C C . PHE A 1 320 ? 3.373 21.141 28.484 1 97.06 320 PHE A C 1
ATOM 2627 O O . PHE A 1 320 ? 2.75 20.938 29.531 1 97.06 320 PHE A O 1
ATOM 2634 N N . ASP A 1 321 ? 3.941 20.141 27.844 1 96.12 321 ASP A N 1
ATOM 2635 C CA . ASP A 1 321 ? 4.039 18.766 28.312 1 96.12 321 ASP A CA 1
ATOM 2636 C C . ASP A 1 321 ? 2.658 18.172 28.578 1 96.12 321 ASP A C 1
ATOM 2638 O O . ASP A 1 321 ? 2.455 17.5 29.594 1 96.12 321 ASP A O 1
ATOM 2642 N N . ASP A 1 322 ? 1.742 18.562 27.828 1 94.38 322 ASP A N 1
ATOM 2643 C CA . ASP A 1 322 ? 0.363 18.078 27.875 1 94.38 322 ASP A CA 1
ATOM 2644 C C . ASP A 1 322 ? -0.313 18.469 29.188 1 94.38 322 ASP A C 1
ATOM 2646 O O . ASP A 1 322 ? -1.285 17.844 29.594 1 94.38 322 ASP A O 1
ATOM 2650 N N . ASN A 1 323 ? 0.244 19.422 29.781 1 96.69 323 ASN A N 1
ATOM 2651 C CA . ASN A 1 323 ? -0.388 20 30.969 1 96.69 323 ASN A CA 1
ATOM 2652 C C . ASN A 1 323 ? -1.355 21.125 30.594 1 96.69 323 ASN A C 1
ATOM 2654 O O . ASN A 1 323 ? -0.964 22.297 30.516 1 96.69 323 ASN A O 1
ATOM 2658 N N . ARG A 1 324 ? -2.555 20.781 30.547 1 95.31 324 ARG A N 1
ATOM 2659 C CA . ARG A 1 324 ? -3.605 21.672 30.078 1 95.31 324 ARG A CA 1
ATOM 2660 C C . ARG A 1 324 ? -3.828 22.828 31.047 1 95.31 324 ARG A C 1
ATOM 2662 O O . ARG A 1 324 ? -4.129 23.953 30.641 1 95.31 324 ARG A O 1
ATOM 2669 N N . GLU A 1 325 ? -3.736 22.594 32.281 1 95.69 325 GLU A N 1
ATOM 2670 C CA . GLU A 1 325 ? -3.934 23.625 33.312 1 95.69 325 GLU A CA 1
ATOM 2671 C C . GLU A 1 325 ? -2.848 24.688 33.25 1 95.69 325 GLU A C 1
ATOM 2673 O O . GLU A 1 325 ? -3.129 25.875 33.406 1 95.69 325 GLU A O 1
ATOM 2678 N N . ARG A 1 326 ? -1.679 24.281 33 1 96.56 326 ARG A N 1
ATOM 2679 C CA . ARG A 1 326 ? -0.573 25.219 32.906 1 96.56 326 ARG A CA 1
ATOM 2680 C C . ARG A 1 326 ? -0.744 26.109 31.672 1 96.56 326 ARG A C 1
ATOM 2682 O O . ARG A 1 326 ? -0.415 27.297 31.719 1 96.56 326 ARG A O 1
ATOM 2689 N N . LEU A 1 327 ? -1.129 25.516 30.609 1 96.81 327 LEU A N 1
ATOM 2690 C CA . LEU A 1 327 ? -1.41 26.297 29.422 1 96.81 327 LEU A CA 1
ATOM 2691 C C . LEU A 1 327 ? -2.482 27.344 29.688 1 96.81 327 LEU A C 1
ATOM 2693 O O . LEU A 1 327 ? -2.316 28.516 29.344 1 96.81 327 LEU A O 1
ATOM 2697 N N . LYS A 1 328 ? -3.58 26.906 30.281 1 96.81 328 LYS A N 1
ATOM 2698 C CA . LYS A 1 328 ? -4.668 27.812 30.609 1 96.81 328 LYS A CA 1
ATOM 2699 C C . LYS A 1 328 ? -4.172 28.969 31.484 1 96.81 328 LYS A C 1
ATOM 2701 O O . LYS A 1 328 ? -4.52 30.125 31.266 1 96.81 328 LYS A O 1
ATOM 2706 N N . ALA A 1 329 ? -3.422 28.641 32.469 1 96.94 329 ALA A N 1
ATOM 2707 C CA . ALA A 1 329 ? -2.883 29.641 33.406 1 96.94 329 ALA A CA 1
ATOM 2708 C C . ALA A 1 329 ? -1.998 30.641 32.656 1 96.94 329 ALA A C 1
ATOM 2710 O O . ALA A 1 329 ? -2.051 31.844 32.906 1 96.94 329 ALA A O 1
ATOM 2711 N N . ALA A 1 330 ? -1.179 30.156 31.812 1 96.81 330 ALA A N 1
ATOM 2712 C CA . ALA A 1 330 ? -0.293 31.016 31.031 1 96.81 330 ALA A CA 1
ATOM 2713 C C . ALA A 1 330 ? -1.093 31.969 30.156 1 96.81 330 ALA A C 1
ATOM 2715 O O . ALA A 1 330 ? -0.709 33.125 29.969 1 96.81 330 ALA A O 1
ATOM 2716 N N . LEU A 1 331 ? -2.135 31.453 29.609 1 96.44 331 LEU A N 1
ATOM 2717 C CA . LEU A 1 331 ? -2.992 32.281 28.766 1 96.44 331 LEU A CA 1
ATOM 2718 C C . LEU A 1 331 ? -3.75 33.312 29.594 1 96.44 331 LEU A C 1
ATOM 2720 O O . LEU A 1 331 ? -3.982 34.438 29.141 1 96.44 331 LEU A O 1
ATOM 2724 N N . ASP A 1 332 ? -4.152 32.812 30.703 1 95.81 332 ASP A N 1
ATOM 2725 C CA . ASP A 1 332 ? -4.867 33.719 31.609 1 95.81 332 ASP A CA 1
ATOM 2726 C C . ASP A 1 332 ? -3.98 34.875 32.031 1 95.81 332 ASP A C 1
ATOM 2728 O O . ASP A 1 332 ? -4.469 36 32.25 1 95.81 332 ASP A O 1
ATOM 2732 N N . ASP A 1 333 ? -2.77 34.688 32.188 1 95.5 333 ASP A N 1
ATOM 2733 C CA . ASP A 1 333 ? -1.812 35.688 32.625 1 95.5 333 ASP A CA 1
ATOM 2734 C C . ASP A 1 333 ? -1.538 36.688 31.516 1 95.5 333 ASP A C 1
ATOM 2736 O O . ASP A 1 333 ? -1.061 37.812 31.781 1 95.5 333 ASP A O 1
ATOM 2740 N N . LEU A 1 334 ? -1.816 36.312 30.344 1 95.5 334 LEU A N 1
ATOM 2741 C CA . LEU A 1 334 ? -1.612 37.219 29.219 1 95.5 334 LEU A CA 1
ATOM 2742 C C . LEU A 1 334 ? -2.68 38.281 29.203 1 95.5 334 LEU A C 1
ATOM 2744 O O . LEU A 1 334 ? -3.859 38.031 29.438 1 95.5 334 LEU A O 1
ATOM 2748 N N . ASP A 1 335 ? -2.256 39.438 28.906 1 94.88 335 ASP A N 1
ATOM 2749 C CA . ASP A 1 335 ? -3.195 40.562 28.812 1 94.88 335 ASP A CA 1
ATOM 2750 C C . ASP A 1 335 ? -4.113 40.406 27.609 1 94.88 335 ASP A C 1
ATOM 2752 O O . ASP A 1 335 ? -3.727 39.812 26.594 1 94.88 335 ASP A O 1
ATOM 2756 N N . ASP A 1 336 ? -5.297 41 27.766 1 96.44 336 ASP A N 1
ATOM 2757 C CA . ASP A 1 336 ? -6.191 41.062 26.609 1 96.44 336 ASP A CA 1
ATOM 2758 C C . ASP A 1 336 ? -5.59 41.906 25.5 1 96.44 336 ASP A C 1
ATOM 2760 O O . ASP A 1 336 ? -4.816 42.844 25.766 1 96.44 336 ASP A O 1
ATOM 2764 N N . SER A 1 337 ? -5.984 41.594 24.328 1 97.62 337 SER A N 1
ATOM 2765 C CA . SER A 1 337 ? -5.453 42.281 23.156 1 97.62 337 SER A CA 1
ATOM 2766 C C . SER A 1 337 ? -5.965 43.719 23.078 1 97.62 337 SER A C 1
ATOM 2768 O O . SER A 1 337 ? -5.383 44.562 22.375 1 97.62 337 SER A O 1
ATOM 2770 N N . PHE A 1 338 ? -7.062 43.938 23.672 1 96.44 338 PHE A N 1
ATOM 2771 C CA . PHE A 1 338 ? -7.645 45.281 23.703 1 96.44 338 PHE A CA 1
ATOM 2772 C C . PHE A 1 338 ? -8.133 45.625 25.109 1 96.44 338 PHE A C 1
ATOM 2774 O O . PHE A 1 338 ? -8.828 44.812 25.734 1 96.44 338 PHE A O 1
ATOM 2781 N N . LYS A 1 339 ? -7.727 46.719 25.609 1 89.56 339 LYS A N 1
ATOM 2782 C CA . LYS A 1 339 ? -8.141 47.188 26.938 1 89.56 339 LYS A CA 1
ATOM 2783 C C . LYS A 1 339 ? -9.484 47.906 26.891 1 89.56 339 LYS A C 1
ATOM 2785 O O . LYS A 1 339 ? -9.672 48.812 26.109 1 89.56 339 LYS A O 1
ATOM 2790 N N . THR A 1 340 ? -10.414 47.5 27.734 1 87.56 340 THR A N 1
ATOM 2791 C CA . THR A 1 340 ? -11.781 48 27.703 1 87.56 340 THR A CA 1
ATOM 2792 C C . THR A 1 340 ? -12.031 48.969 28.875 1 87.56 340 THR A C 1
ATOM 2794 O O . THR A 1 340 ? -13.18 49.281 29.172 1 87.56 340 THR A O 1
ATOM 2797 N N . ASN A 1 341 ? -11.078 49.531 29.359 1 87.44 341 ASN A N 1
ATOM 2798 C CA . ASN A 1 341 ? -11.242 50.344 30.562 1 87.44 341 ASN A CA 1
ATOM 2799 C C . ASN A 1 341 ? -11.906 51.688 30.234 1 87.44 341 ASN A C 1
ATOM 2801 O O . ASN A 1 341 ? -11.656 52.25 29.188 1 87.44 341 ASN A O 1
ATOM 2805 N N . TYR A 1 342 ? -12.836 52.094 31.156 1 91.44 342 TYR A N 1
ATOM 2806 C CA . TYR A 1 342 ? -13.461 53.406 31.094 1 91.44 342 TYR A CA 1
ATOM 2807 C C . TYR A 1 342 ? -12.664 54.438 31.875 1 91.44 342 TYR A C 1
ATOM 2809 O O . TYR A 1 342 ? -11.977 54.094 32.844 1 91.44 342 TYR A O 1
ATOM 2817 N N . LEU A 1 343 ? -12.719 55.656 31.484 1 89.44 343 LEU A N 1
ATOM 2818 C CA . LEU A 1 343 ? -11.977 56.688 32.156 1 89.44 343 LEU A CA 1
ATOM 2819 C C . LEU A 1 343 ? -12.609 57 33.531 1 89.44 343 LEU A C 1
ATOM 2821 O O . LEU A 1 343 ? -11.898 57.25 34.5 1 89.44 343 LEU A O 1
ATOM 2825 N N . ASN A 1 344 ? -13.945 57.062 33.5 1 88.81 344 ASN A N 1
ATOM 2826 C CA . ASN A 1 344 ? -14.672 57.219 34.781 1 88.81 344 ASN A CA 1
ATOM 2827 C C . ASN A 1 344 ? -15.203 55.875 35.25 1 88.81 344 ASN A C 1
ATOM 2829 O O . ASN A 1 344 ? -16.297 55.469 34.875 1 88.81 344 ASN A O 1
ATOM 2833 N N . CYS A 1 345 ? -14.453 55.312 36.219 1 81 345 CYS A N 1
ATOM 2834 C CA . CYS A 1 345 ? -14.727 53.938 36.656 1 81 345 CYS A CA 1
ATOM 2835 C C . CYS A 1 345 ? -15.281 53.938 38.094 1 81 345 CYS A C 1
ATOM 2837 O O . CYS A 1 345 ? -14.961 53.031 38.875 1 81 345 CYS A O 1
ATOM 2839 N N . GLN A 1 346 ? -16.109 54.812 38.281 1 83.19 346 GLN A N 1
ATOM 2840 C CA . GLN A 1 346 ? -16.672 54.875 39.625 1 83.19 346 GLN A CA 1
ATOM 2841 C C . GLN A 1 346 ? -17.484 53.625 39.938 1 83.19 346 GLN A C 1
ATOM 2843 O O . GLN A 1 346 ? -17.984 52.969 39.031 1 83.19 346 GLN A O 1
ATOM 2848 N N . ASP A 1 347 ? -17.547 53.312 41.188 1 87.12 347 ASP A N 1
ATOM 2849 C CA . ASP A 1 347 ? -18.344 52.188 41.688 1 87.12 347 ASP A CA 1
ATOM 2850 C C . ASP A 1 347 ? -19.844 52.469 41.531 1 87.12 347 ASP A C 1
ATOM 2852 O O . ASP A 1 347 ? -20.359 53.438 42.125 1 87.12 347 ASP A O 1
ATOM 2856 N N . PRO A 1 348 ? -20.391 51.656 40.812 1 85.62 348 PRO A N 1
ATOM 2857 C CA . PRO A 1 348 ? -21.828 51.875 40.594 1 85.62 348 PRO A CA 1
ATOM 2858 C C . PRO A 1 348 ? -22.625 51.875 41.906 1 85.62 348 PRO A C 1
ATOM 2860 O O . PRO A 1 348 ? -23.734 52.406 41.969 1 85.62 348 PRO A O 1
ATOM 2863 N N . ALA A 1 349 ? -22.141 51.281 42.938 1 85.38 349 ALA A N 1
ATOM 2864 C CA . ALA A 1 349 ? -22.812 51.25 44.219 1 85.38 349 ALA A CA 1
ATOM 2865 C C . ALA A 1 349 ? -22.734 52.594 44.938 1 85.38 349 ALA A C 1
ATOM 2867 O O . ALA A 1 349 ? -23.562 52.906 45.781 1 85.38 349 ALA A O 1
ATOM 2868 N N . LYS A 1 350 ? -21.859 53.406 44.469 1 89.75 350 LYS A N 1
ATOM 2869 C CA . LYS A 1 350 ? -21.594 54.625 45.219 1 89.75 350 LYS A CA 1
ATOM 2870 C C . LYS A 1 350 ? -21.812 55.844 44.344 1 89.75 350 LYS A C 1
ATOM 2872 O O . LYS A 1 350 ? -21.859 56.969 44.844 1 89.75 350 LYS A O 1
ATOM 2877 N N . TYR A 1 351 ? -21.969 55.562 43.156 1 91.62 351 TYR A N 1
ATOM 2878 C CA . TYR A 1 351 ? -22.031 56.719 42.25 1 91.62 351 TYR A CA 1
ATOM 2879 C C . TYR A 1 351 ? -23.031 56.469 41.125 1 91.62 351 TYR A C 1
ATOM 2881 O O . TYR A 1 351 ? -23.094 55.344 40.594 1 91.62 351 TYR A O 1
ATOM 2889 N N . ARG A 1 352 ? -23.75 57.5 40.844 1 92.38 352 ARG A N 1
ATOM 2890 C CA . ARG A 1 352 ? -24.719 57.375 39.781 1 92.38 352 ARG A CA 1
ATOM 2891 C C . ARG A 1 352 ? -24.844 58.688 39 1 92.38 352 ARG A C 1
ATOM 2893 O O . ARG A 1 352 ? -24.609 59.75 39.562 1 92.38 352 ARG A O 1
ATOM 2900 N N . ILE A 1 353 ? -25.141 58.5 37.781 1 93.62 353 ILE A N 1
ATOM 2901 C CA . ILE A 1 353 ? -25.484 59.625 36.906 1 93.62 353 ILE A CA 1
ATOM 2902 C C . ILE A 1 353 ? -26.875 59.438 36.344 1 93.62 353 ILE A C 1
ATOM 2904 O O . ILE A 1 353 ? -27.219 58.344 35.812 1 93.62 353 ILE A O 1
ATOM 2908 N N . VAL A 1 354 ? -27.672 60.469 36.5 1 93.88 354 VAL A N 1
ATOM 2909 C CA . VAL A 1 354 ? -29.031 60.375 36 1 93.88 354 VAL A CA 1
ATOM 2910 C C . VAL A 1 354 ? -29.234 61.406 34.875 1 93.88 354 VAL A C 1
ATOM 2912 O O . VAL A 1 354 ? -29.047 62.594 35.094 1 93.88 354 VAL A O 1
ATOM 2915 N N . LEU A 1 355 ? -29.641 60.906 33.75 1 94.94 355 LEU A N 1
ATOM 2916 C CA . LEU A 1 355 ? -29.859 61.781 32.594 1 94.94 355 LEU A CA 1
ATOM 2917 C C . LEU A 1 355 ? -31.328 62.125 32.438 1 94.94 355 LEU A C 1
ATOM 2919 O O . LEU A 1 355 ? -32.188 61.219 32.438 1 94.94 355 LEU A O 1
ATOM 2923 N N . PRO A 1 356 ? -31.578 63.375 32.281 1 94 356 PRO A N 1
ATOM 2924 C CA . PRO A 1 356 ? -32.969 63.812 32.156 1 94 356 PRO A CA 1
ATOM 2925 C C . PRO A 1 356 ? -33.562 63.531 30.781 1 94 356 PRO A C 1
ATOM 2927 O O . PRO A 1 356 ? -32.812 63.312 29.828 1 94 356 PRO A O 1
ATOM 2930 N N . GLU A 1 357 ? -34.875 63.594 30.688 1 91.69 357 GLU A N 1
ATOM 2931 C CA . GLU A 1 357 ? -35.562 63.438 29.406 1 91.69 357 GLU A CA 1
ATOM 2932 C C . GLU A 1 357 ? -35.5 64.688 28.578 1 91.69 357 GLU A C 1
ATOM 2934 O O . GLU A 1 357 ? -35.5 64.688 27.344 1 91.69 357 GLU A O 1
ATOM 2939 N N . ASN A 1 358 ? -35.594 65.812 29.391 1 90.44 358 ASN A N 1
ATOM 2940 C CA . ASN A 1 358 ? -35.594 67.062 28.719 1 90.44 358 ASN A CA 1
ATOM 2941 C C . ASN A 1 358 ? -34.562 68.062 29.297 1 90.44 358 ASN A C 1
ATOM 2943 O O . ASN A 1 358 ? -34.125 67.875 30.438 1 90.44 358 ASN A O 1
ATOM 2947 N N . GLU A 1 359 ? -34.281 69.125 28.531 1 87.69 359 GLU A N 1
ATOM 2948 C CA . GLU A 1 359 ? -33.188 70.062 28.875 1 87.69 359 GLU A CA 1
ATOM 2949 C C . GLU A 1 359 ? -33.594 70.938 30.062 1 87.69 359 GLU A C 1
ATOM 2951 O O . GLU A 1 359 ? -32.75 71.562 30.703 1 87.69 359 GLU A O 1
ATOM 2956 N N . SER A 1 360 ? -34.844 70.938 30.344 1 87.81 360 SER A N 1
ATOM 2957 C CA . SER A 1 360 ? -35.312 71.75 31.453 1 87.81 360 SER A CA 1
ATOM 2958 C C . SER A 1 360 ? -34.875 71.188 32.781 1 87.81 360 SER A C 1
ATOM 2960 O O . SER A 1 360 ? -34.875 71.875 33.812 1 87.81 360 SER A O 1
ATOM 2962 N N . GLN A 1 361 ? -34.531 70 32.781 1 90 361 GLN A N 1
ATOM 2963 C CA . GLN A 1 361 ? -34.062 69.375 34 1 90 361 GLN A CA 1
ATOM 2964 C C . GLN A 1 361 ? -32.562 69.188 33.969 1 90 361 GLN A C 1
ATOM 2966 O O . GLN A 1 361 ? -31.984 68.875 32.906 1 90 361 GLN A O 1
ATOM 2971 N N . PRO A 1 362 ? -31.969 69.312 35.031 1 91.44 362 PRO A N 1
ATOM 2972 C CA . PRO A 1 362 ? -30.516 69.188 35.062 1 91.44 362 PRO A CA 1
ATOM 2973 C C . PRO A 1 362 ? -30.062 67.75 35.125 1 91.44 362 PRO A C 1
ATOM 2975 O O . PRO A 1 362 ? -30.812 66.875 35.562 1 91.44 362 PRO A O 1
ATOM 2978 N N . ILE A 1 363 ? -28.859 67.438 34.656 1 93.56 363 ILE A N 1
ATOM 2979 C CA . ILE A 1 363 ? -28.188 66.188 34.875 1 93.56 363 ILE A CA 1
ATOM 2980 C C . ILE A 1 363 ? -27.766 66.062 36.344 1 93.56 363 ILE A C 1
ATOM 2982 O O . ILE A 1 363 ? -27.234 67.062 36.906 1 93.56 363 ILE A O 1
ATOM 2986 N N . CYS A 1 364 ? -28.016 65 36.938 1 92.56 364 CYS A N 1
ATOM 2987 C CA . CYS A 1 364 ? -27.672 64.812 38.344 1 92.56 364 CYS A CA 1
ATOM 2988 C C . CYS A 1 364 ? -26.625 63.688 38.5 1 92.56 364 CYS A C 1
ATOM 2990 O O . CYS A 1 364 ? -26.625 62.719 37.75 1 92.56 364 CYS A O 1
ATOM 2992 N N . ALA A 1 365 ? -25.734 63.938 39.375 1 92.75 365 ALA A N 1
ATOM 2993 C CA . ALA A 1 365 ? -24.703 62.938 39.688 1 92.75 365 ALA A CA 1
ATOM 2994 C C . ALA A 1 365 ? -24.359 62.938 41.156 1 92.75 365 ALA A C 1
ATOM 2996 O O . ALA A 1 365 ? -24.531 63.938 41.844 1 92.75 365 ALA A O 1
ATOM 2997 N N . GLY A 1 366 ? -23.906 61.75 41.625 1 90.69 366 GLY A N 1
ATOM 2998 C CA . GLY A 1 366 ? -23.516 61.625 43.031 1 90.69 366 GLY A CA 1
ATOM 2999 C C . GLY A 1 366 ? -23.875 60.281 43.656 1 90.69 366 GLY A C 1
ATOM 3000 O O . GLY A 1 366 ? -24.156 59.344 42.938 1 90.69 366 GLY A O 1
ATOM 3001 N N . ALA A 1 367 ? -23.781 60.312 44.938 1 90.38 367 ALA A N 1
ATOM 3002 C CA . ALA A 1 367 ? -24.141 59.125 45.656 1 90.38 367 ALA A CA 1
ATOM 3003 C C . ALA A 1 367 ? -25.625 58.781 45.5 1 90.38 367 ALA A C 1
ATOM 3005 O O . ALA A 1 367 ? -26.453 59.688 45.406 1 90.38 367 ALA A O 1
ATOM 3006 N N . PRO A 1 368 ? -25.859 57.562 45.5 1 86.06 368 PRO A N 1
ATOM 3007 C CA . PRO A 1 368 ? -27.266 57.156 45.312 1 86.06 368 PRO A CA 1
ATOM 3008 C C . PRO A 1 368 ? -28.188 57.844 46.312 1 86.06 368 PRO A C 1
ATOM 3010 O O . PRO A 1 368 ? -27.984 57.75 47.531 1 86.06 368 PRO A O 1
ATOM 3013 N N . GLY A 1 369 ? -29.172 58.531 45.844 1 79.81 369 GLY A N 1
ATOM 3014 C CA . GLY A 1 369 ? -30.156 59.219 46.656 1 79.81 369 GLY A CA 1
ATOM 3015 C C . GLY A 1 369 ? -29.781 60.656 47 1 79.81 369 GLY A C 1
ATOM 3016 O O . GLY A 1 369 ? -30.609 61.406 47.469 1 79.81 369 GLY A O 1
ATOM 3017 N N . LYS A 1 370 ? -28.609 60.906 46.781 1 84.81 370 LYS A N 1
ATOM 3018 C CA . LYS A 1 370 ? -28.125 62.281 47.094 1 84.81 370 LYS A CA 1
ATOM 3019 C C . LYS A 1 370 ? -27.5 62.906 45.844 1 84.81 370 LYS A C 1
ATOM 3021 O O . LYS A 1 370 ? -26.469 63.562 45.938 1 84.81 370 LYS A O 1
ATOM 3026 N N . GLU A 1 371 ? -28.062 62.625 44.781 1 89.19 371 GLU A N 1
ATOM 3027 C CA . GLU A 1 371 ? -27.547 63.188 43.531 1 89.19 371 GLU A CA 1
ATOM 3028 C C . GLU A 1 371 ? -27.828 64.688 43.438 1 89.19 371 GLU A C 1
ATOM 3030 O O . GLU A 1 371 ? -28.891 65.125 43.844 1 89.19 371 GLU A O 1
ATOM 3035 N N . SER A 1 372 ? -26.859 65.375 42.969 1 90.94 372 SER A N 1
ATOM 3036 C CA . SER A 1 372 ? -27.016 66.812 42.812 1 90.94 372 SER A CA 1
ATOM 3037 C C . SER A 1 372 ? -26.828 67.25 41.344 1 90.94 372 SER A C 1
ATOM 3039 O O . SER A 1 372 ? -26.156 66.562 40.594 1 90.94 372 SER A O 1
ATOM 3041 N N . ALA A 1 373 ? -27.391 68.312 41.062 1 91.31 373 ALA A N 1
ATOM 3042 C CA . ALA A 1 373 ? -27.328 68.875 39.719 1 91.31 373 ALA A CA 1
ATOM 3043 C C . ALA A 1 373 ? -25.891 69.188 39.312 1 91.31 373 ALA A C 1
ATOM 3045 O O . ALA A 1 373 ? -25.156 69.75 40.125 1 91.31 373 ALA A O 1
ATOM 3046 N N . ILE A 1 374 ? -25.578 68.812 38.188 1 89.56 374 ILE A N 1
ATOM 3047 C CA . ILE A 1 374 ? -24.281 69.188 37.656 1 89.56 374 ILE A CA 1
ATOM 3048 C C . ILE A 1 374 ? -24.391 70.562 36.969 1 89.56 374 ILE A C 1
ATOM 3050 O O . ILE A 1 374 ? -25.406 70.875 36.344 1 89.56 374 ILE A O 1
ATOM 3054 N N . ASP A 1 375 ? -23.422 71.312 37.156 1 83.56 375 ASP A N 1
ATOM 3055 C CA . ASP A 1 375 ? -23.422 72.688 36.625 1 83.56 375 ASP A CA 1
ATOM 3056 C C . ASP A 1 375 ? -23.078 72.625 35.125 1 83.56 375 ASP A C 1
ATOM 3058 O O . ASP A 1 375 ? -21.984 73.062 34.719 1 83.56 375 ASP A O 1
ATOM 3062 N N . LEU A 1 376 ? -23.938 72.188 34.375 1 83.38 376 LEU A N 1
ATOM 3063 C CA . LEU A 1 376 ? -23.766 72.125 32.906 1 83.38 376 LEU A CA 1
ATOM 3064 C C . LEU A 1 376 ? -25.094 72.375 32.219 1 83.38 376 LEU A C 1
ATOM 3066 O O . LEU A 1 376 ? -26.109 71.75 32.562 1 83.38 376 LEU A O 1
ATOM 3070 N N . SER A 1 377 ? -25.094 73.312 31.375 1 79.88 377 SER A N 1
ATOM 3071 C CA . SER A 1 377 ? -26.297 73.562 30.578 1 79.88 377 SER A CA 1
ATOM 3072 C C . SER A 1 377 ? -26.172 73 29.172 1 79.88 377 SER A C 1
ATOM 3074 O O . SER A 1 377 ? -25.234 73.25 28.453 1 79.88 377 SER A O 1
ATOM 3076 N N . LEU A 1 378 ? -27.047 72.062 28.875 1 88.44 378 LEU A N 1
ATOM 3077 C CA . LEU A 1 378 ? -27.078 71.438 27.547 1 88.44 378 LEU A CA 1
ATOM 3078 C C . LEU A 1 378 ? -28.344 71.875 26.797 1 88.44 378 LEU A C 1
ATOM 3080 O O . LEU A 1 378 ? -29.406 72 27.406 1 88.44 378 LEU A O 1
ATOM 3084 N N . ASP A 1 379 ? -28.141 72.062 25.547 1 90.69 379 ASP A N 1
ATOM 3085 C CA . ASP A 1 379 ? -29.344 72.25 24.734 1 90.69 379 ASP A CA 1
ATOM 3086 C C . ASP A 1 379 ? -29.984 70.938 24.406 1 90.69 379 ASP A C 1
ATOM 3088 O O . ASP A 1 379 ? -29.453 69.875 24.766 1 90.69 379 ASP A O 1
ATOM 3092 N N . GLN A 1 380 ? -31.094 71 23.797 1 92.44 380 GLN A N 1
ATOM 3093 C CA . GLN A 1 380 ? -31.859 69.812 23.531 1 92.44 380 GLN A CA 1
ATOM 3094 C C . GLN A 1 380 ? -31.109 68.875 22.609 1 92.44 380 GLN A C 1
ATOM 3096 O O . GLN A 1 380 ? -31.172 67.625 22.781 1 92.44 380 GLN A O 1
ATOM 3101 N N . SER A 1 381 ? -30.469 69.375 21.719 1 93.12 381 SER A N 1
ATOM 3102 C CA . SER A 1 381 ? -29.734 68.562 20.766 1 93.12 381 SER A CA 1
ATOM 3103 C C . SER A 1 381 ? -28.578 67.812 21.453 1 93.12 381 SER A C 1
ATOM 3105 O O . SER A 1 381 ? -28.391 66.625 21.234 1 93.12 381 SER A O 1
ATOM 3107 N N . SER A 1 382 ? -27.844 68.562 22.25 1 94.75 382 SER A N 1
ATOM 3108 C CA . SER A 1 382 ? -26.719 67.938 22.969 1 94.75 382 SER A CA 1
ATOM 3109 C C . SER A 1 382 ? -27.172 66.875 23.969 1 94.75 382 SER A C 1
ATOM 3111 O O . SER A 1 382 ? -26.531 65.875 24.125 1 94.75 382 SER A O 1
ATOM 3113 N N . LEU A 1 383 ? -28.234 67.25 24.547 1 95.12 383 LEU A N 1
ATOM 3114 C CA . LEU A 1 383 ? -28.781 66.25 25.484 1 95.12 383 LEU A CA 1
ATOM 3115 C C . LEU A 1 383 ? -29.219 65 24.75 1 95.12 383 LEU A C 1
ATOM 3117 O O . LEU A 1 383 ? -29 63.875 25.234 1 95.12 383 LEU A O 1
ATOM 3121 N N . SER A 1 384 ? -29.828 65.188 23.656 1 95.94 384 SER A N 1
ATOM 3122 C CA . SER A 1 384 ? -30.281 64.062 22.844 1 95.94 384 SER A CA 1
ATOM 3123 C C . SER A 1 384 ? -29.109 63.188 22.422 1 95.94 384 SER A C 1
ATOM 3125 O O . SER A 1 384 ? -29.219 61.938 22.375 1 95.94 384 SER A O 1
ATOM 3127 N N . LEU A 1 385 ? -28.016 63.781 22.094 1 96.56 385 LEU A N 1
ATOM 3128 C CA . LEU A 1 385 ? -26.797 63.062 21.734 1 96.56 385 LEU A CA 1
ATOM 3129 C C . LEU A 1 385 ? -26.25 62.312 22.922 1 96.56 385 LEU A C 1
ATOM 3131 O O . LEU A 1 385 ? -25.844 61.156 22.797 1 96.56 385 LEU A O 1
ATOM 3135 N N . LEU A 1 386 ? -26.234 62.969 24.031 1 96.62 386 LEU A N 1
ATOM 3136 C CA . LEU A 1 386 ? -25.766 62.344 25.266 1 96.62 386 LEU A CA 1
ATOM 3137 C C . LEU A 1 386 ? -26.625 61.125 25.625 1 96.62 386 LEU A C 1
ATOM 3139 O O . LEU A 1 386 ? -26.109 60.094 26.031 1 96.62 386 LEU A O 1
ATOM 3143 N N . LEU A 1 387 ? -27.891 61.219 25.453 1 96.62 387 LEU A N 1
ATOM 3144 C CA . LEU A 1 387 ? -28.812 60.125 25.719 1 96.62 387 LEU A CA 1
ATOM 3145 C C . LEU A 1 387 ? -28.531 58.938 24.797 1 96.62 387 LEU A C 1
ATOM 3147 O O . LEU A 1 387 ? -28.594 57.781 25.219 1 96.62 387 LEU A O 1
ATOM 3151 N N . GLY A 1 388 ? -28.234 59.281 23.609 1 96.88 388 GLY A N 1
ATOM 3152 C CA . GLY A 1 388 ? -27.891 58.219 22.672 1 96.88 388 GLY A CA 1
ATOM 3153 C C . GLY A 1 388 ? -26.609 57.469 23.047 1 96.88 388 GLY A C 1
ATOM 3154 O O . GLY A 1 388 ? -26.562 56.25 23 1 96.88 388 GLY A O 1
ATOM 3155 N N . LEU A 1 389 ? -25.562 58.219 23.406 1 97.38 389 LEU A N 1
ATOM 3156 C CA . LEU A 1 389 ? -24.297 57.625 23.812 1 97.38 389 LEU A CA 1
ATOM 3157 C C . LEU A 1 389 ? -24.484 56.75 25.062 1 97.38 389 LEU A C 1
ATOM 3159 O O . LEU A 1 389 ? -23.906 55.688 25.172 1 97.38 389 LEU A O 1
ATOM 3163 N N . ALA A 1 390 ? -25.281 57.25 25.891 1 97.12 390 ALA A N 1
ATOM 3164 C CA . ALA A 1 390 ? -25.547 56.531 27.141 1 97.12 390 ALA A CA 1
ATOM 3165 C C . ALA A 1 390 ? -26.312 55.25 26.859 1 97.12 390 ALA A C 1
ATOM 3167 O O . ALA A 1 390 ? -26.031 54.188 27.453 1 97.12 390 ALA A O 1
ATOM 3168 N N . ALA A 1 391 ? -27.266 55.344 26.047 1 97 391 ALA A N 1
ATOM 3169 C CA . ALA A 1 391 ? -28.016 54.156 25.656 1 97 391 ALA A CA 1
ATOM 3170 C C . ALA A 1 391 ? -27.094 53.094 25.047 1 97 391 ALA A C 1
ATOM 3172 O O . ALA A 1 391 ? -27.219 51.906 25.328 1 97 391 ALA A O 1
ATOM 3173 N N . HIS A 1 392 ? -26.266 53.531 24.219 1 96.88 392 HIS A N 1
ATOM 3174 C CA . HIS A 1 392 ? -25.297 52.625 23.594 1 96.88 392 HIS A CA 1
ATOM 3175 C C . HIS A 1 392 ? -24.359 52.031 24.625 1 96.88 392 HIS A C 1
ATOM 3177 O O . HIS A 1 392 ? -24.031 50.844 24.562 1 96.88 392 HIS A O 1
ATOM 3183 N N . LEU A 1 393 ? -23.906 52.875 25.484 1 96.25 393 LEU A N 1
ATOM 3184 C CA . LEU A 1 393 ? -23.031 52.438 26.547 1 96.25 393 LEU A CA 1
ATOM 3185 C C . LEU A 1 393 ? -23.688 51.312 27.359 1 96.25 393 LEU A C 1
ATOM 3187 O O . LEU A 1 393 ? -23.031 50.344 27.719 1 96.25 393 LEU A O 1
ATOM 3191 N N . ARG A 1 394 ? -24.953 51.406 27.562 1 95.69 394 ARG A N 1
ATOM 3192 C CA . ARG A 1 394 ? -25.719 50.438 28.328 1 95.69 394 ARG A CA 1
ATOM 3193 C C . ARG A 1 394 ? -26.141 49.25 27.453 1 95.69 394 ARG A C 1
ATOM 3195 O O . ARG A 1 394 ? -26.875 48.375 27.906 1 95.69 394 ARG A O 1
ATOM 3202 N N . GLU A 1 395 ? -25.828 49.312 26.25 1 94 395 GLU A N 1
ATOM 3203 C CA . GLU A 1 395 ? -26.062 48.219 25.281 1 94 395 GLU A CA 1
ATOM 3204 C C . GLU A 1 395 ? -27.547 48.062 25 1 94 395 GLU A C 1
ATOM 3206 O O . GLU A 1 395 ? -28.047 46.938 24.859 1 94 395 GLU A O 1
ATOM 3211 N N . PHE A 1 396 ? -28.219 49.156 25.016 1 95.06 396 PHE A N 1
ATOM 3212 C CA . PHE A 1 396 ? -29.625 49.125 24.609 1 95.06 396 PHE A CA 1
ATOM 3213 C C . PHE A 1 396 ? -29.75 48.938 23.094 1 95.06 396 PHE A C 1
ATOM 3215 O O . PHE A 1 396 ? -28.891 49.406 22.344 1 95.06 396 PHE A O 1
ATOM 3222 N N . SER A 1 397 ? -30.844 48.312 22.766 1 94.25 397 SER A N 1
ATOM 3223 C CA . SER A 1 397 ? -31.047 48.094 21.344 1 94.25 397 SER A CA 1
ATOM 3224 C C . SER A 1 397 ? -31.641 49.312 20.656 1 94.25 397 SER A C 1
ATOM 3226 O O . SER A 1 397 ? -32.531 49.969 21.203 1 94.25 397 SER A O 1
ATOM 3228 N N . PHE A 1 398 ? -31.078 49.562 19.531 1 93.94 398 PHE A N 1
ATOM 3229 C CA . PHE A 1 398 ? -31.625 50.625 18.688 1 93.94 398 PHE A CA 1
ATOM 3230 C C . PHE A 1 398 ? -32.5 50.031 17.594 1 93.94 398 PHE A C 1
ATOM 3232 O O . PHE A 1 398 ? -32.094 49.125 16.875 1 93.94 398 PHE A O 1
ATOM 3239 N N . VAL A 1 399 ? -33.719 50.5 17.516 1 92.94 399 VAL A N 1
ATOM 3240 C CA . VAL A 1 399 ? -34.625 50.062 16.453 1 92.94 399 VAL A CA 1
ATOM 3241 C C . VAL A 1 399 ? -34.25 50.75 15.141 1 92.94 399 VAL A C 1
ATOM 3243 O O . VAL A 1 399 ? -34.375 50.156 14.07 1 92.94 399 VAL A O 1
ATOM 3246 N N . GLU A 1 400 ? -33.938 51.969 15.211 1 91 400 GLU A N 1
ATOM 3247 C CA . GLU A 1 400 ? -33.406 52.75 14.094 1 91 400 GLU A CA 1
ATOM 3248 C C . GLU A 1 400 ? -32.219 53.562 14.5 1 91 400 GLU A C 1
ATOM 3250 O O . GLU A 1 400 ? -32.156 54.125 15.602 1 91 400 GLU A O 1
ATOM 3255 N N . LYS A 1 401 ? -31.188 53.5 13.648 1 91 401 LYS A N 1
ATOM 3256 C CA . LYS A 1 401 ? -29.984 54.312 13.938 1 91 401 LYS A CA 1
ATOM 3257 C C . LYS A 1 401 ? -29.578 55.125 12.727 1 91 401 LYS A C 1
ATOM 3259 O O . LYS A 1 401 ? -29.953 54.844 11.594 1 91 401 LYS A O 1
ATOM 3264 N N . ASP A 1 402 ? -28.938 56.125 13.047 1 90.25 402 ASP A N 1
ATOM 3265 C CA . ASP A 1 402 ? -28.375 56.938 11.984 1 90.25 402 ASP A CA 1
ATOM 3266 C C . ASP A 1 402 ? -27.438 56.125 11.086 1 90.25 402 ASP A C 1
ATOM 3268 O O . ASP A 1 402 ? -26.672 55.312 11.57 1 90.25 402 ASP A O 1
ATOM 3272 N N . THR A 1 403 ? -27.5 56.312 9.852 1 90.44 403 THR A N 1
ATOM 3273 C CA . THR A 1 403 ? -26.766 55.531 8.875 1 90.44 403 THR A CA 1
ATOM 3274 C C . THR A 1 403 ? -25.281 55.906 8.914 1 90.44 403 THR A C 1
ATOM 3276 O O . THR A 1 403 ? -24.438 55.125 8.422 1 90.44 403 THR A O 1
ATOM 3279 N N . SER A 1 404 ? -24.984 57 9.523 1 92.88 404 SER A N 1
ATOM 3280 C CA . SER A 1 404 ? -23.609 57.469 9.5 1 92.88 404 SER A CA 1
ATOM 3281 C C . SER A 1 404 ? -22.812 56.938 10.68 1 92.88 404 SER A C 1
ATOM 3283 O O . SER A 1 404 ? -21.656 57.344 10.891 1 92.88 404 SER A O 1
ATOM 3285 N N . ILE A 1 405 ? -23.438 56.031 11.445 1 94.25 405 ILE A N 1
ATOM 3286 C CA . ILE A 1 405 ? -22.719 55.594 12.633 1 94.25 405 ILE A CA 1
ATOM 3287 C C . ILE A 1 405 ? -22.656 54.062 12.672 1 94.25 405 ILE A C 1
ATOM 3289 O O . ILE A 1 405 ? -23.516 53.375 12.125 1 94.25 405 ILE A O 1
ATOM 3293 N N . ALA A 1 406 ? -21.609 53.594 13.242 1 92.88 406 ALA A N 1
ATOM 3294 C CA . ALA A 1 406 ? -21.469 52.188 13.617 1 92.88 406 ALA A CA 1
ATOM 3295 C C . ALA A 1 406 ? -21.281 52.031 15.125 1 92.88 406 ALA A C 1
ATOM 3297 O O . ALA A 1 406 ? -20.531 52.781 15.742 1 92.88 406 ALA A O 1
ATOM 3298 N N . LEU A 1 407 ? -21.984 51.094 15.664 1 93.94 407 LEU A N 1
ATOM 3299 C CA . LEU A 1 407 ? -21.922 50.844 17.109 1 93.94 407 LEU A CA 1
ATOM 3300 C C . LEU A 1 407 ? -21.016 49.656 17.422 1 93.94 407 LEU A C 1
ATOM 3302 O O . LEU A 1 407 ? -21.203 48.594 16.859 1 93.94 407 LEU A O 1
ATOM 3306 N N . HIS A 1 408 ? -20.125 49.906 18.266 1 93.62 408 HIS A N 1
ATOM 3307 C CA . HIS A 1 408 ? -19.188 48.875 18.656 1 93.62 408 HIS A CA 1
ATOM 3308 C C . HIS A 1 408 ? -19.312 48.562 20.141 1 93.62 408 HIS A C 1
ATOM 3310 O O . HIS A 1 408 ? -19.938 49.312 20.891 1 93.62 408 HIS A O 1
ATOM 3316 N N . PRO A 1 409 ? -18.781 47.5 20.531 1 91.81 409 PRO A N 1
ATOM 3317 C CA . PRO A 1 409 ? -18.844 47.156 21.953 1 91.81 409 PRO A CA 1
ATOM 3318 C C . PRO A 1 409 ? -18.188 48.188 22.844 1 91.81 409 PRO A C 1
ATOM 3320 O O . PRO A 1 409 ? -17.391 49 22.375 1 91.81 409 PRO A O 1
ATOM 3323 N N . TYR A 1 410 ? -18.594 48.188 24.078 1 93.12 410 TYR A N 1
ATOM 3324 C CA . TYR A 1 410 ? -18.031 49 25.156 1 93.12 410 TYR A CA 1
ATOM 3325 C C . TYR A 1 410 ? -18.344 50.469 24.922 1 93.12 410 TYR A C 1
ATOM 3327 O O . TYR A 1 410 ? -17.562 51.344 25.312 1 93.12 410 TYR A O 1
ATOM 3335 N N . GLY A 1 411 ? -19.344 50.688 24.172 1 94.81 411 GLY A N 1
ATOM 3336 C CA . GLY A 1 411 ? -19.891 52.031 24.031 1 94.81 411 GLY A CA 1
ATOM 3337 C C . GLY A 1 411 ? -19.234 52.844 22.922 1 94.81 411 GLY A C 1
ATOM 3338 O O . GLY A 1 411 ? -19.547 54 22.734 1 94.81 411 GLY A O 1
ATOM 3339 N N . TRP A 1 412 ? -18.391 52.188 22.203 1 94.94 412 TRP A N 1
ATOM 3340 C CA . TRP A 1 412 ? -17.703 52.938 21.156 1 94.94 412 TRP A CA 1
ATOM 3341 C C . TRP A 1 412 ? -18.609 53.156 19.953 1 94.94 412 TRP A C 1
ATOM 3343 O O . TRP A 1 412 ? -19.312 52.25 19.516 1 94.94 412 TRP A O 1
ATOM 3353 N N . LEU A 1 413 ? -18.578 54.375 19.547 1 95.5 413 LEU A N 1
ATOM 3354 C CA . LEU A 1 413 ? -19.312 54.812 18.359 1 95.5 413 LEU A CA 1
ATOM 3355 C C . LEU A 1 413 ? -18.359 55.312 17.281 1 95.5 413 LEU A C 1
ATOM 3357 O O . LEU A 1 413 ? -17.469 56.094 17.578 1 95.5 413 LEU A O 1
ATOM 3361 N N . GLU A 1 414 ? -18.562 54.781 16.125 1 95.81 414 GLU A N 1
ATOM 3362 C CA . GLU A 1 414 ? -17.797 55.25 14.977 1 95.81 414 GLU A CA 1
ATOM 3363 C C . GLU A 1 414 ? -18.672 56.062 14.039 1 95.81 414 GLU A C 1
ATOM 3365 O O . GLU A 1 414 ? -19.766 55.656 13.664 1 95.81 414 GLU A O 1
ATOM 3370 N N . VAL A 1 415 ? -18.156 57.219 13.766 1 95.62 415 VAL A N 1
ATOM 3371 C CA . VAL A 1 415 ? -18.938 58.125 12.938 1 95.62 415 VAL A CA 1
ATOM 3372 C C . VAL A 1 415 ? -18.219 58.344 11.602 1 95.62 415 VAL A C 1
ATOM 3374 O O . VAL A 1 415 ? -16.984 58.375 11.547 1 95.62 415 VAL A O 1
ATOM 3377 N N . GLU A 1 416 ? -19.047 58.562 10.594 1 93.81 416 GLU A N 1
ATOM 3378 C CA . GLU A 1 416 ? -18.5 58.812 9.273 1 93.81 416 GLU A CA 1
ATOM 3379 C C . GLU A 1 416 ? -17.828 60.188 9.227 1 93.81 416 GLU A C 1
ATOM 3381 O O . GLU A 1 416 ? -18.25 61.125 9.914 1 93.81 416 GLU A O 1
ATOM 3386 N N . ASP A 1 417 ? -16.953 60.281 8.336 1 90.69 417 ASP A N 1
ATOM 3387 C CA . ASP A 1 417 ? -16.203 61.531 8.211 1 90.69 417 ASP A CA 1
ATOM 3388 C C . ASP A 1 417 ? -17.062 62.656 7.613 1 90.69 417 ASP A C 1
ATOM 3390 O O . ASP A 1 417 ? -17.859 62.375 6.707 1 90.69 417 ASP A O 1
ATOM 3394 N N . ASP A 1 418 ? -16.938 63.781 8.148 1 90.44 418 ASP A N 1
ATOM 3395 C CA . ASP A 1 418 ? -17.453 65.062 7.586 1 90.44 418 ASP A CA 1
ATOM 3396 C C . ASP A 1 418 ? -18.984 65.062 7.586 1 90.44 418 ASP A C 1
ATOM 3398 O O . ASP A 1 418 ? -19.609 65.5 6.637 1 90.44 418 ASP A O 1
ATOM 3402 N N . CYS A 1 419 ? -19.5 64.438 8.508 1 92.31 419 CYS A N 1
ATOM 3403 C CA . CYS A 1 419 ? -20.938 64.5 8.625 1 92.31 419 CYS A CA 1
ATOM 3404 C C . CYS A 1 419 ? -21.344 65.438 9.781 1 92.31 419 CYS A C 1
ATOM 3406 O O . CYS A 1 419 ? -20.5 65.812 10.602 1 92.31 419 CYS A O 1
ATOM 3408 N N . GLU A 1 420 ? -22.641 65.812 9.727 1 93.81 420 GLU A N 1
ATOM 3409 C CA . GLU A 1 420 ? -23.156 66.688 10.734 1 93.81 420 GLU A CA 1
ATOM 3410 C C . GLU A 1 420 ? -23.031 66.125 12.141 1 93.81 420 GLU A C 1
ATOM 3412 O O . GLU A 1 420 ? -22.688 66.812 13.086 1 93.81 420 GLU A O 1
ATOM 3417 N N . LEU A 1 421 ? -23.219 64.938 12.219 1 94.94 421 LEU A N 1
ATOM 3418 C CA . LEU A 1 421 ? -23.188 64.25 13.508 1 94.94 421 LEU A CA 1
ATOM 3419 C C . LEU A 1 421 ? -21.781 64.25 14.102 1 94.94 421 LEU A C 1
ATOM 3421 O O . LEU A 1 421 ? -21.609 64.375 15.32 1 94.94 421 LEU A O 1
ATOM 3425 N N . GLN A 1 422 ? -20.797 64.188 13.344 1 96 422 GLN A N 1
ATOM 3426 C CA . GLN A 1 422 ? -19.422 64.25 13.805 1 96 422 GLN A CA 1
ATOM 3427 C C . GLN A 1 422 ? -19.141 65.562 14.5 1 96 422 GLN A C 1
ATOM 3429 O O . GLN A 1 422 ? -18.547 65.625 15.578 1 96 422 GLN A O 1
ATOM 3434 N N . THR A 1 423 ? -19.594 66.625 13.844 1 95.69 423 THR A N 1
ATOM 3435 C CA . THR A 1 423 ? -19.406 67.938 14.406 1 95.69 423 THR A CA 1
ATOM 3436 C C . THR A 1 423 ? -20.109 68.062 15.75 1 95.69 423 THR A C 1
ATOM 3438 O O . THR A 1 423 ? -19.562 68.625 16.703 1 95.69 423 THR A O 1
ATOM 3441 N N . GLU A 1 424 ? -21.266 67.562 15.75 1 96.06 424 GLU A N 1
ATOM 3442 C CA . GLU A 1 424 ? -22.047 67.625 16.984 1 96.06 424 GLU A CA 1
ATOM 3443 C C . GLU A 1 424 ? -21.391 66.875 18.109 1 96.06 424 GLU A C 1
ATOM 3445 O O . GLU A 1 424 ? -21.391 67.312 19.25 1 96.06 424 GLU A O 1
ATOM 3450 N N . LEU A 1 425 ? -20.844 65.75 17.797 1 96.56 425 LEU A N 1
ATOM 3451 C CA . LEU A 1 425 ? -20.188 64.938 18.781 1 96.56 425 LEU A CA 1
ATOM 3452 C C . LEU A 1 425 ? -18.906 65.562 19.312 1 96.56 425 LEU A C 1
ATOM 3454 O O . LEU A 1 425 ? -18.609 65.5 20.5 1 96.56 425 LEU A O 1
ATOM 3458 N N . VAL A 1 426 ? -18.172 66.188 18.453 1 96.31 426 VAL A N 1
ATOM 3459 C CA . VAL A 1 426 ? -16.969 66.938 18.844 1 96.31 426 VAL A CA 1
ATOM 3460 C C . VAL A 1 426 ? -17.328 68.062 19.797 1 96.31 426 VAL A C 1
ATOM 3462 O O . VAL A 1 426 ? -16.656 68.25 20.812 1 96.31 426 VAL A O 1
ATOM 3465 N N . GLU A 1 427 ? -18.391 68.75 19.406 1 95.19 427 GLU A N 1
ATOM 3466 C CA . GLU A 1 427 ? -18.859 69.812 20.25 1 95.19 427 GLU A CA 1
ATOM 3467 C C . GLU A 1 427 ? -19.297 69.312 21.609 1 95.19 427 GLU A C 1
ATOM 3469 O O . GLU A 1 427 ? -19.047 69.938 22.641 1 95.19 427 GLU A O 1
ATOM 3474 N N . LEU A 1 428 ? -19.938 68.25 21.547 1 95.44 428 LEU A N 1
ATOM 3475 C CA . LEU A 1 428 ? -20.406 67.688 22.797 1 95.44 428 LEU A CA 1
ATOM 3476 C C . LEU A 1 428 ? -19.219 67.312 23.672 1 95.44 428 LEU A C 1
ATOM 3478 O O . LEU A 1 428 ? -19.219 67.562 24.891 1 95.44 428 LEU A O 1
ATOM 3482 N N . ALA A 1 429 ? -18.25 66.625 23.141 1 95.62 429 ALA A N 1
ATOM 3483 C CA . ALA A 1 429 ? -17.047 66.25 23.875 1 95.62 429 ALA A CA 1
ATOM 3484 C C . ALA A 1 429 ? -16.344 67.438 24.484 1 95.62 429 ALA A C 1
ATOM 3486 O O . ALA A 1 429 ? -15.844 67.375 25.609 1 95.62 429 ALA A O 1
ATOM 3487 N N . GLU A 1 430 ? -16.312 68.5 23.703 1 93.38 430 GLU A N 1
ATOM 3488 C CA . GLU A 1 430 ? -15.672 69.75 24.172 1 93.38 430 GLU A CA 1
ATOM 3489 C C . GLU A 1 430 ? -16.453 70.375 25.328 1 93.38 430 GLU A C 1
ATOM 3491 O O . GLU A 1 430 ? -15.852 70.938 26.25 1 93.38 430 GLU A O 1
ATOM 3496 N N . ALA A 1 431 ? -17.719 70.25 25.25 1 92.12 431 ALA A N 1
ATOM 3497 C CA . ALA A 1 431 ? -18.562 70.812 26.297 1 92.12 431 ALA A CA 1
ATOM 3498 C C . ALA A 1 431 ? -18.312 70.125 27.625 1 92.12 431 ALA A C 1
ATOM 3500 O O . ALA A 1 431 ? -18.469 70.688 28.688 1 92.12 431 ALA A O 1
ATOM 3501 N N . PHE A 1 432 ? -17.891 68.875 27.484 1 92.62 432 PHE A N 1
ATOM 3502 C CA . PHE A 1 432 ? -17.734 68.062 28.719 1 92.62 432 PHE A CA 1
ATOM 3503 C C . PHE A 1 432 ? -16.25 67.938 29.078 1 92.62 432 PHE A C 1
ATOM 3505 O O . PHE A 1 432 ? -15.898 67.125 29.953 1 92.62 432 PHE A O 1
ATOM 3512 N N . LYS A 1 433 ? -15.398 68.625 28.578 1 89.81 433 LYS A N 1
ATOM 3513 C CA . LYS A 1 433 ? -13.953 68.438 28.734 1 89.81 433 LYS A CA 1
ATOM 3514 C C . LYS A 1 433 ? -13.531 68.688 30.188 1 89.81 433 LYS A C 1
ATOM 3516 O O . LYS A 1 433 ? -12.633 68 30.672 1 89.81 433 LYS A O 1
ATOM 3521 N N . ASP A 1 434 ? -14.242 69.562 30.844 1 86.5 434 ASP A N 1
ATOM 3522 C CA . ASP A 1 434 ? -13.844 69.875 32.188 1 86.5 434 ASP A CA 1
ATOM 3523 C C . ASP A 1 434 ? -14.75 69.25 33.219 1 86.5 434 ASP A C 1
ATOM 3525 O O . ASP A 1 434 ? -14.594 69.438 34.438 1 86.5 434 ASP A O 1
ATOM 3529 N N . SER A 1 435 ? -15.633 68.375 32.625 1 88.62 435 SER A N 1
ATOM 3530 C CA . SER A 1 435 ? -16.531 67.75 33.562 1 88.62 435 SER A CA 1
ATOM 3531 C C . SER A 1 435 ? -15.852 66.5 34.219 1 88.62 435 SER A C 1
ATOM 3533 O O . SER A 1 435 ? -15.133 65.75 33.562 1 88.62 435 SER A O 1
ATOM 3535 N N . LYS A 1 436 ? -15.992 66.375 35.469 1 86.38 436 LYS A N 1
ATOM 3536 C CA . LYS A 1 436 ? -15.422 65.25 36.219 1 86.38 436 LYS A CA 1
ATOM 3537 C C . LYS A 1 436 ? -16.375 64.062 36.219 1 86.38 436 LYS A C 1
ATOM 3539 O O . LYS A 1 436 ? -15.953 62.906 36.375 1 86.38 436 LYS A O 1
ATOM 3544 N N . ASP A 1 437 ? -17.625 64.312 36.031 1 88.62 437 ASP A N 1
ATOM 3545 C CA . ASP A 1 437 ? -18.641 63.281 36.156 1 88.62 437 ASP A CA 1
ATOM 3546 C C . ASP A 1 437 ? -18.938 62.656 34.781 1 88.62 437 ASP A C 1
ATOM 3548 O O . ASP A 1 437 ? -19.062 61.438 34.688 1 88.62 437 ASP A O 1
ATOM 3552 N N . ILE A 1 438 ? -19.016 63.438 33.812 1 92.25 438 ILE A N 1
ATOM 3553 C CA . ILE A 1 438 ? -19.328 62.938 32.469 1 92.25 438 ILE A CA 1
ATOM 3554 C C . ILE A 1 438 ? -18.094 63.062 31.578 1 92.25 438 ILE A C 1
ATOM 3556 O O . ILE A 1 438 ? -17.594 64.188 31.359 1 92.25 438 ILE A O 1
ATOM 3560 N N . VAL A 1 439 ? -17.703 61.906 31.141 1 94.25 439 VAL A N 1
ATOM 3561 C CA . VAL A 1 439 ? -16.5 61.906 30.328 1 94.25 439 VAL A CA 1
ATOM 3562 C C . VAL A 1 439 ? -16.812 61.312 28.953 1 94.25 439 VAL A C 1
ATOM 3564 O O . VAL A 1 439 ? -17.25 60.156 28.859 1 94.25 439 VAL A O 1
ATOM 3567 N N . ILE A 1 440 ? -16.594 62.062 27.984 1 95.44 440 ILE A N 1
ATOM 3568 C CA . ILE A 1 440 ? -16.75 61.625 26.609 1 95.44 440 ILE A CA 1
ATOM 3569 C C . ILE A 1 440 ? -15.375 61.531 25.938 1 95.44 440 ILE A C 1
ATOM 3571 O O . ILE A 1 440 ? -14.672 62.531 25.812 1 95.44 440 ILE A O 1
ATOM 3575 N N . GLU A 1 441 ? -15.055 60.312 25.578 1 95.31 441 GLU A N 1
ATOM 3576 C CA . GLU A 1 441 ? -13.797 60.094 24.875 1 95.31 441 GLU A CA 1
ATOM 3577 C C . GLU A 1 441 ? -13.945 60.344 23.375 1 95.31 441 GLU A C 1
ATOM 3579 O O . GLU A 1 441 ? -14.961 60 22.766 1 95.31 441 GLU A O 1
ATOM 3584 N N . ASN A 1 442 ? -13.039 61.062 22.906 1 95.12 442 ASN A N 1
ATOM 3585 C CA . ASN A 1 442 ? -12.938 61.344 21.469 1 95.12 442 ASN A CA 1
ATOM 3586 C C . ASN A 1 442 ? -11.586 60.906 20.906 1 95.12 442 ASN A C 1
ATOM 3588 O O . ASN A 1 442 ? -10.547 61.438 21.312 1 95.12 442 ASN A O 1
ATOM 3592 N N . GLN A 1 443 ? -11.672 59.969 20.031 1 93.5 443 GLN A N 1
ATOM 3593 C CA . GLN A 1 443 ? -10.438 59.5 19.391 1 93.5 443 GLN A CA 1
ATOM 3594 C C . GLN A 1 443 ? -10.438 59.844 17.906 1 93.5 443 GLN A C 1
ATOM 3596 O O . GLN A 1 443 ? -11.234 59.281 17.141 1 93.5 443 GLN A O 1
ATOM 3601 N N . LYS A 1 444 ? -9.703 60.781 17.422 1 93 444 LYS A N 1
ATOM 3602 C CA . LYS A 1 444 ? -9.453 61.188 16.047 1 93 444 LYS A CA 1
ATOM 3603 C C . LYS A 1 444 ? -10.711 61.75 15.398 1 93 444 LYS A C 1
ATOM 3605 O O . LYS A 1 444 ? -10.945 61.562 14.203 1 93 444 LYS A O 1
ATOM 3610 N N . ASP A 1 445 ? -11.688 62.188 16.297 1 94.5 445 ASP A N 1
ATOM 3611 C CA . ASP A 1 445 ? -12.953 62.75 15.828 1 94.5 445 ASP A CA 1
ATOM 3612 C C . ASP A 1 445 ? -13.75 61.719 15.023 1 94.5 445 ASP A C 1
ATOM 3614 O O . ASP A 1 445 ? -14.531 62.094 14.148 1 94.5 445 ASP A O 1
ATOM 3618 N N . ARG A 1 446 ? -13.391 60.531 15.266 1 94.88 446 ARG A N 1
ATOM 3619 C CA . ARG A 1 446 ? -14.07 59.438 14.555 1 94.88 446 ARG A CA 1
ATOM 3620 C C . ARG A 1 446 ? -14.742 58.469 15.531 1 94.88 446 ARG A C 1
ATOM 3622 O O . ARG A 1 446 ? -15.82 57.938 15.25 1 94.88 446 ARG A O 1
ATOM 3629 N N . TRP A 1 447 ? -14.031 58.281 16.594 1 95.12 447 TRP A N 1
ATOM 3630 C CA . TRP A 1 447 ? -14.562 57.375 17.609 1 95.12 447 TRP A CA 1
ATOM 3631 C C . TRP A 1 447 ? -14.898 58.125 18.891 1 95.12 447 TRP A C 1
ATOM 3633 O O . TRP A 1 447 ? -14.07 58.875 19.422 1 95.12 447 TRP A O 1
ATOM 3643 N N . PHE A 1 448 ? -16.078 57.875 19.359 1 96.5 448 PHE A N 1
ATOM 3644 C CA . PHE A 1 448 ? -16.547 58.531 20.562 1 96.5 448 PHE A CA 1
ATOM 3645 C C . PHE A 1 448 ? -17.172 57.531 21.531 1 96.5 448 PHE A C 1
ATOM 3647 O O . PHE A 1 448 ? -17.75 56.531 21.125 1 96.5 448 PHE A O 1
ATOM 3654 N N . ARG A 1 449 ? -17.047 57.812 22.75 1 96.12 449 ARG A N 1
ATOM 3655 C CA . ARG A 1 449 ? -17.703 57 23.75 1 96.12 449 ARG A CA 1
ATOM 3656 C C . ARG A 1 449 ? -17.922 57.75 25.047 1 96.12 449 ARG A C 1
ATOM 3658 O O . ARG A 1 449 ? -17.078 58.562 25.453 1 96.12 449 ARG A O 1
ATOM 3665 N N . LEU A 1 450 ? -19.125 57.562 25.562 1 96 450 LEU A N 1
ATOM 3666 C CA . LEU A 1 450 ? -19.312 57.938 26.953 1 96 450 LEU A CA 1
ATOM 3667 C C . LEU A 1 450 ? -18.531 57 27.875 1 96 450 LEU A C 1
ATOM 3669 O O . LEU A 1 450 ? -18.906 55.844 28.047 1 96 450 LEU A O 1
ATOM 3673 N N . SER A 1 451 ? -17.484 57.531 28.453 1 94.75 451 SER A N 1
ATOM 3674 C CA . SER A 1 451 ? -16.547 56.656 29.156 1 94.75 451 SER A CA 1
ATOM 3675 C C . SER A 1 451 ? -16.812 56.656 30.656 1 94.75 451 SER A C 1
ATOM 3677 O O . SER A 1 451 ? -16 57.125 31.453 1 94.75 451 SER A O 1
ATOM 3679 N N . ILE A 1 452 ? -17.875 56.094 30.938 1 94.25 452 ILE A N 1
ATOM 3680 C CA . ILE A 1 452 ? -18.328 55.875 32.312 1 94.25 452 ILE A CA 1
ATOM 3681 C C . ILE A 1 452 ? -18.766 54.406 32.469 1 94.25 452 ILE A C 1
ATOM 3683 O O . ILE A 1 452 ? -19.219 53.781 31.5 1 94.25 452 ILE A O 1
ATOM 3687 N N . SER A 1 453 ? -18.594 53.969 33.656 1 93.56 453 SER A N 1
ATOM 3688 C CA . SER A 1 453 ? -19.094 52.625 33.875 1 93.56 453 SER A CA 1
ATOM 3689 C C . SER A 1 453 ? -20.578 52.5 33.531 1 93.56 453 SER A C 1
ATOM 3691 O O . SER A 1 453 ? -21.391 53.281 34.031 1 93.56 453 SER A O 1
ATOM 3693 N N . PRO A 1 454 ? -20.875 51.562 32.75 1 93.81 454 PRO A N 1
ATOM 3694 C CA . PRO A 1 454 ? -22.25 51.5 32.25 1 93.81 454 PRO A CA 1
ATOM 3695 C C . PRO A 1 454 ? -23.281 51.406 33.375 1 93.81 454 PRO A C 1
ATOM 3697 O O . PRO A 1 454 ? -24.359 52 33.281 1 93.81 454 PRO A O 1
ATOM 3700 N N . ASP A 1 455 ? -22.953 50.812 34.438 1 92.44 455 ASP A N 1
ATOM 3701 C CA . ASP A 1 455 ? -23.891 50.562 35.531 1 92.44 455 ASP A CA 1
ATOM 3702 C C . ASP A 1 455 ? -24.094 51.812 36.375 1 92.44 455 ASP A C 1
ATOM 3704 O O . ASP A 1 455 ? -24.969 51.844 37.219 1 92.44 455 ASP A O 1
ATOM 3708 N N . CYS A 1 456 ? -23.375 52.781 36.062 1 93.88 456 CYS A N 1
ATOM 3709 C CA . CYS A 1 456 ? -23.5 54.031 36.781 1 93.88 456 CYS A CA 1
ATOM 3710 C C . CYS A 1 456 ? -24.453 55 36.094 1 93.88 456 CYS A C 1
ATOM 3712 O O . CYS A 1 456 ? -24.859 56 36.656 1 93.88 456 CYS A O 1
ATOM 3714 N N . VAL A 1 457 ? -24.891 54.656 34.938 1 95.25 457 VAL A N 1
ATOM 3715 C CA . VAL A 1 457 ? -25.656 55.594 34.125 1 95.25 457 VAL A CA 1
ATOM 3716 C C . VAL A 1 457 ? -27.141 55.188 34.156 1 95.25 457 VAL A C 1
ATOM 3718 O O . VAL A 1 457 ? -27.5 54.062 33.812 1 95.25 457 VAL A O 1
ATOM 3721 N N . PHE A 1 458 ? -27.953 56.156 34.531 1 95.38 458 PHE A N 1
ATOM 3722 C CA . PHE A 1 458 ? -29.391 55.938 34.625 1 95.38 458 PHE A CA 1
ATOM 3723 C C . PHE A 1 458 ? -30.156 57 33.844 1 95.38 458 PHE A C 1
ATOM 3725 O O . PHE A 1 458 ? -29.609 58.062 33.531 1 95.38 458 PHE A O 1
ATOM 3732 N N . PHE A 1 459 ? -31.391 56.719 33.562 1 96.19 459 PHE A N 1
ATOM 3733 C CA . PHE A 1 459 ? -32.219 57.594 32.75 1 96.19 459 PHE A CA 1
ATOM 3734 C C . PHE A 1 459 ? -33.438 58.094 33.562 1 96.19 459 PHE A C 1
ATOM 3736 O O . PHE A 1 459 ? -33.688 57.594 34.656 1 96.19 459 PHE A O 1
ATOM 3743 N N . ASP A 1 460 ? -34.062 59.094 33.031 1 94.5 460 ASP A N 1
ATOM 3744 C CA . ASP A 1 460 ? -35.219 59.688 33.656 1 94.5 460 ASP A CA 1
ATOM 3745 C C . ASP A 1 460 ? -36.281 58.656 33.938 1 94.5 460 ASP A C 1
ATOM 3747 O O . ASP A 1 460 ? -36.531 57.781 33.125 1 94.5 460 ASP A O 1
ATOM 3751 N N . ASP A 1 461 ? -37.094 58.844 35 1 91.88 461 ASP A N 1
ATOM 3752 C CA . ASP A 1 461 ? -38.094 57.875 35.469 1 91.88 461 ASP A CA 1
ATOM 3753 C C . ASP A 1 461 ? -39.281 57.812 34.5 1 91.88 461 ASP A C 1
ATOM 3755 O O . ASP A 1 461 ? -39.969 56.812 34.469 1 91.88 461 ASP A O 1
ATOM 3759 N N . SER A 1 462 ? -39.438 58.844 33.75 1 90.81 462 SER A N 1
ATOM 3760 C CA . SER A 1 462 ? -40.594 58.906 32.875 1 90.81 462 SER A CA 1
ATOM 3761 C C . SER A 1 462 ? -40.531 57.844 31.781 1 90.81 462 SER A C 1
ATOM 3763 O O . SER A 1 462 ? -41.531 57.531 31.141 1 90.81 462 SER A O 1
ATOM 3765 N N . TYR A 1 463 ? -39.406 57.25 31.594 1 94.38 463 TYR A N 1
ATOM 3766 C CA . TYR A 1 463 ? -39.219 56.281 30.531 1 94.38 463 TYR A CA 1
ATOM 3767 C C . TYR A 1 463 ? -39.719 54.906 30.984 1 94.38 463 TYR A C 1
ATOM 3769 O O . TYR A 1 463 ? -39.812 53.969 30.188 1 94.38 463 TYR A O 1
ATOM 3777 N N . PHE A 1 464 ? -40.062 54.688 32.25 1 94.06 464 PHE A N 1
ATOM 3778 C CA . PHE A 1 464 ? -40.281 53.344 32.781 1 94.06 464 PHE A CA 1
ATOM 3779 C C . PHE A 1 464 ? -41.688 53.156 33.312 1 94.06 464 PHE A C 1
ATOM 3781 O O . PHE A 1 464 ? -42.312 54.125 33.719 1 94.06 464 PHE A O 1
ATOM 3788 N N . ARG A 1 465 ? -42.125 51.969 33.219 1 91.12 465 ARG A N 1
ATOM 3789 C CA . ARG A 1 465 ? -43.438 51.594 33.75 1 91.12 465 ARG A CA 1
ATOM 3790 C C . ARG A 1 465 ? -43.438 50.156 34.25 1 91.12 465 ARG A C 1
ATOM 3792 O O . ARG A 1 465 ? -42.719 49.312 33.75 1 91.12 465 ARG A O 1
ATOM 3799 N N . CYS A 1 466 ? -44.156 49.969 35.312 1 91.31 466 CYS A N 1
ATOM 3800 C CA . CYS A 1 466 ? -44.375 48.625 35.844 1 91.31 466 CYS A CA 1
ATOM 3801 C C . CYS A 1 466 ? -45.844 48.25 35.812 1 91.31 466 CYS A C 1
ATOM 3803 O O . CYS A 1 466 ? -46.719 49.094 36.031 1 91.31 466 CYS A O 1
ATOM 3805 N N . SER A 1 467 ? -46.031 47.031 35.438 1 90.75 467 SER A N 1
ATOM 3806 C CA . SER A 1 467 ? -47.438 46.594 35.375 1 90.75 467 SER A CA 1
ATOM 3807 C C . SER A 1 467 ? -47.594 45.188 36 1 90.75 467 SER A C 1
ATOM 3809 O O . SER A 1 467 ? -46.625 44.406 35.969 1 90.75 467 SER A O 1
ATOM 3811 N N . VAL A 1 468 ? -48.688 44.969 36.594 1 90.38 468 VAL A N 1
ATOM 3812 C CA . VAL A 1 468 ? -49.062 43.656 37.156 1 90.38 468 VAL A CA 1
ATOM 3813 C C . VAL A 1 468 ? -50.469 43.281 36.719 1 90.38 468 VAL A C 1
ATOM 3815 O O . VAL A 1 468 ? -51.344 44.156 36.594 1 90.38 468 VAL A O 1
ATOM 3818 N N . ASP A 1 469 ? -50.656 42.031 36.344 1 87.19 469 ASP A N 1
ATOM 3819 C CA . ASP A 1 469 ? -51.969 41.562 35.969 1 87.19 469 ASP A CA 1
ATOM 3820 C C . ASP A 1 469 ? -52.844 41.406 37.219 1 87.19 469 ASP A C 1
ATOM 3822 O O . ASP A 1 469 ? -52.5 40.688 38.156 1 87.19 469 ASP A O 1
ATOM 3826 N N . GLN A 1 470 ? -54 41.969 37.156 1 82.94 470 GLN A N 1
ATOM 3827 C CA . GLN A 1 470 ? -54.938 41.938 38.281 1 82.94 470 GLN A CA 1
ATOM 3828 C C . GLN A 1 470 ? -55.375 40.5 38.562 1 82.94 470 GLN A C 1
ATOM 3830 O O . GLN A 1 470 ? -55.656 40.156 39.719 1 82.94 470 GLN A O 1
ATOM 3835 N N . LYS A 1 471 ? -55.5 39.656 37.531 1 79.88 471 LYS A N 1
ATOM 3836 C CA . LYS A 1 471 ? -55.906 38.281 37.719 1 79.88 471 LYS A CA 1
ATOM 3837 C C . LYS A 1 471 ? -54.906 37.5 38.562 1 79.88 471 LYS A C 1
ATOM 3839 O O . LYS A 1 471 ? -55.281 36.625 39.344 1 79.88 471 LYS A O 1
ATOM 3844 N N . ASP A 1 472 ? -53.656 38 38.531 1 82.62 472 ASP A N 1
ATOM 3845 C CA . ASP A 1 472 ? -52.625 37.281 39.281 1 82.62 472 ASP A CA 1
ATOM 3846 C C . ASP A 1 472 ? -52.656 37.688 40.75 1 82.62 472 ASP A C 1
ATOM 3848 O O . ASP A 1 472 ? -52.219 36.906 41.625 1 82.62 472 ASP A O 1
ATOM 3852 N N . MET A 1 473 ? -53.188 38.812 40.969 1 81 473 MET A N 1
ATOM 3853 C CA . MET A 1 473 ? -53.281 39.281 42.375 1 81 473 MET A CA 1
ATOM 3854 C C . MET A 1 473 ? -54.375 38.531 43.125 1 81 473 MET A C 1
ATOM 3856 O O . MET A 1 473 ? -54.375 38.5 44.344 1 81 473 MET A O 1
ATOM 3860 N N . GLN A 1 474 ? -55.281 37.906 42.344 1 78.38 474 GLN A N 1
ATOM 3861 C CA . GLN A 1 474 ? -56.375 37.188 42.969 1 78.38 474 GLN A CA 1
ATOM 3862 C C . GLN A 1 474 ? -56.031 35.688 43.094 1 78.38 474 GLN A C 1
ATOM 3864 O O . GLN A 1 474 ? -56.781 34.938 43.719 1 78.38 474 GLN A O 1
ATOM 3869 N N . SER A 1 475 ? -54.938 35.375 42.562 1 73.75 475 SER A N 1
ATOM 3870 C CA . SER A 1 475 ? -54.562 33.969 42.594 1 73.75 475 SER A CA 1
ATOM 3871 C C . SER A 1 475 ? -53.969 33.562 43.938 1 73.75 475 SER A C 1
ATOM 3873 O O . SER A 1 475 ? -53.562 34.438 44.719 1 73.75 475 SER A O 1
ATOM 3875 N N . ARG A 1 476 ? -53.938 32.219 44.312 1 72.44 476 ARG A N 1
ATOM 3876 C CA . ARG A 1 476 ? -53.438 31.656 45.562 1 72.44 476 ARG A CA 1
ATOM 3877 C C . ARG A 1 476 ? -51.906 31.578 45.562 1 72.44 476 ARG A C 1
ATOM 3879 O O . ARG A 1 476 ? -51.312 31.109 46.531 1 72.44 476 ARG A O 1
ATOM 3886 N N . LYS A 1 477 ? -51.281 32.312 44.656 1 75.06 477 LYS A N 1
ATOM 3887 C CA . LYS A 1 477 ? -49.844 32.188 44.594 1 75.06 477 LYS A CA 1
ATOM 3888 C C . LYS A 1 477 ? -49.156 33.219 45.469 1 75.06 477 LYS A C 1
ATOM 3890 O O . LYS A 1 477 ? -49.719 34.312 45.719 1 75.06 477 LYS A O 1
ATOM 3895 N N . SER A 1 478 ? -48 32.844 46.031 1 87.38 478 SER A N 1
ATOM 3896 C CA . SER A 1 478 ? -47.25 33.719 46.938 1 87.38 478 SER A CA 1
ATOM 3897 C C . SER A 1 478 ? -46.469 34.781 46.188 1 87.38 478 SER A C 1
ATOM 3899 O O . SER A 1 478 ? -46.094 35.812 46.75 1 87.38 478 SER A O 1
ATOM 3901 N N . LYS A 1 479 ? -46.281 34.594 44.844 1 89 479 LYS A N 1
ATOM 3902 C CA . LYS A 1 479 ? -45.531 35.531 44.031 1 89 479 LYS A CA 1
ATOM 3903 C C . LYS A 1 479 ? -46.312 35.844 42.75 1 89 479 LYS A C 1
ATOM 3905 O O . LYS A 1 479 ? -47.031 35 42.25 1 89 479 LYS A O 1
ATOM 3910 N N . VAL A 1 480 ? -46.219 37.125 42.344 1 88.44 480 VAL A N 1
ATOM 3911 C CA . VAL A 1 480 ? -46.875 37.562 41.125 1 88.44 480 VAL A CA 1
ATOM 3912 C C . VAL A 1 480 ? -45.844 38.094 40.125 1 88.44 480 VAL A C 1
ATOM 3914 O O . VAL A 1 480 ? -44.812 38.594 40.531 1 88.44 480 VAL A O 1
ATOM 3917 N N . ARG A 1 481 ? -46.25 37.875 38.844 1 88.75 481 ARG A N 1
ATOM 3918 C CA . ARG A 1 481 ? -45.375 38.375 37.781 1 88.75 481 ARG A CA 1
ATOM 3919 C C . ARG A 1 481 ? -45.531 39.875 37.594 1 88.75 481 ARG A C 1
ATOM 3921 O O . ARG A 1 481 ? -46.656 40.344 37.375 1 88.75 481 ARG A O 1
ATOM 3928 N N . VAL A 1 482 ? -44.5 40.625 37.75 1 90.56 482 VAL A N 1
ATOM 3929 C CA . VAL A 1 482 ? -44.438 42.062 37.5 1 90.56 482 VAL A CA 1
ATOM 3930 C C . VAL A 1 482 ? -43.625 42.344 36.219 1 90.56 482 VAL A C 1
ATOM 3932 O O . VAL A 1 482 ? -42.531 41.781 36.062 1 90.56 482 VAL A O 1
ATOM 3935 N N . THR A 1 483 ? -44.156 43.125 35.312 1 92.44 483 THR A N 1
ATOM 3936 C CA . THR A 1 483 ? -43.469 43.5 34.062 1 92.44 483 THR A CA 1
ATOM 3937 C C . THR A 1 483 ? -42.906 44.906 34.188 1 92.44 483 THR A C 1
ATOM 3939 O O . THR A 1 483 ? -43.656 45.875 34.344 1 92.44 483 THR A O 1
ATOM 3942 N N . ALA A 1 484 ? -41.625 45.031 34.188 1 92.56 484 ALA A N 1
ATOM 3943 C CA . ALA A 1 484 ? -40.938 46.312 34.062 1 92.56 484 ALA A CA 1
ATOM 3944 C C . ALA A 1 484 ? -40.656 46.625 32.625 1 92.56 484 ALA A C 1
ATOM 3946 O O . ALA A 1 484 ? -40.125 45.781 31.875 1 92.56 484 ALA A O 1
ATOM 3947 N N . MET A 1 485 ? -40.969 47.844 32.219 1 94.38 485 MET A N 1
ATOM 3948 C CA . MET A 1 485 ? -40.781 48.188 30.828 1 94.38 485 MET A CA 1
ATOM 3949 C C . MET A 1 485 ? -40.094 49.562 30.672 1 94.38 485 MET A C 1
ATOM 3951 O O . MET A 1 485 ? -40.375 50.469 31.438 1 94.38 485 MET A O 1
ATOM 3955 N N . ARG A 1 486 ? -39.188 49.625 29.828 1 95.31 486 ARG A N 1
ATOM 3956 C CA . ARG A 1 486 ? -38.656 50.875 29.328 1 95.31 486 ARG A CA 1
ATOM 3957 C C . ARG A 1 486 ? -39.312 51.281 28 1 95.31 486 ARG A C 1
ATOM 3959 O O . ARG A 1 486 ? -39.281 50.469 27.062 1 95.31 486 ARG A O 1
ATOM 3966 N N . ARG A 1 487 ? -39.75 52.438 27.906 1 94.94 487 ARG A N 1
ATOM 3967 C CA . ARG A 1 487 ? -40.406 52.875 26.688 1 94.94 487 ARG A CA 1
ATOM 3968 C C . ARG A 1 487 ? -39.406 53.25 25.609 1 94.94 487 ARG A C 1
ATOM 3970 O O . ARG A 1 487 ? -38.25 53.531 25.922 1 94.94 487 ARG A O 1
ATOM 3977 N N . GLU A 1 488 ? -39.906 53.219 24.469 1 95.94 488 GLU A N 1
ATOM 3978 C CA . GLU A 1 488 ? -39.125 53.688 23.359 1 95.94 488 GLU A CA 1
ATOM 3979 C C . GLU A 1 488 ? -38.875 55.219 23.453 1 95.94 488 GLU A C 1
ATOM 3981 O O . GLU A 1 488 ? -39.781 55.938 23.906 1 95.94 488 GLU A O 1
ATOM 3986 N N . PHE A 1 489 ? -37.688 55.656 23.109 1 94.44 489 PHE A N 1
ATOM 3987 C CA . PHE A 1 489 ? -37.469 57.094 23.109 1 94.44 489 PHE A CA 1
ATOM 3988 C C . PHE A 1 489 ? -36.469 57.469 22.016 1 94.44 489 PHE A C 1
ATOM 3990 O O . PHE A 1 489 ? -35.562 56.656 21.688 1 94.44 489 PHE A O 1
ATOM 3997 N N . GLY A 1 490 ? -36.625 58.562 21.5 1 94.62 490 GLY A N 1
ATOM 3998 C CA . GLY A 1 490 ? -35.781 59 20.406 1 94.62 490 GLY A CA 1
ATOM 3999 C C . GLY A 1 490 ? -34.562 59.781 20.875 1 94.62 490 GLY A C 1
ATOM 4000 O O . GLY A 1 490 ? -34.625 60.5 21.859 1 94.62 490 GLY A O 1
ATOM 4001 N N . THR A 1 491 ? -33.438 59.562 20.25 1 95.88 491 THR A N 1
ATOM 4002 C CA . THR A 1 491 ? -32.219 60.312 20.453 1 95.88 491 THR A CA 1
ATOM 4003 C C . THR A 1 491 ? -31.641 60.781 19.109 1 95.88 491 THR A C 1
ATOM 4005 O O . THR A 1 491 ? -32.125 60.406 18.047 1 95.88 491 THR A O 1
ATOM 4008 N N . ARG A 1 492 ? -30.672 61.594 19.25 1 95.75 492 ARG A N 1
ATOM 4009 C CA . ARG A 1 492 ? -30.016 62.094 18.047 1 95.75 492 ARG A CA 1
ATOM 4010 C C . ARG A 1 492 ? -29.344 60.938 17.281 1 95.75 492 ARG A C 1
ATOM 4012 O O . ARG A 1 492 ? -29.188 61.031 16.062 1 95.75 492 ARG A O 1
ATOM 4019 N N . LEU A 1 493 ? -28.953 59.875 17.922 1 96.06 493 LEU A N 1
ATOM 4020 C CA . LEU A 1 493 ? -28.281 58.719 17.312 1 96.06 493 LEU A CA 1
ATOM 4021 C C . LEU A 1 493 ? -29.297 57.781 16.688 1 96.06 493 LEU A C 1
ATOM 4023 O O . LEU A 1 493 ? -28.953 56.938 15.844 1 96.06 493 LEU A O 1
ATOM 4027 N N . GLY A 1 494 ? -30.516 57.844 17.125 1 95.56 494 GLY A N 1
ATOM 4028 C CA . GLY A 1 494 ? -31.578 56.938 16.703 1 95.56 494 GLY A CA 1
ATOM 4029 C C . GLY A 1 494 ? -32.625 56.688 17.781 1 95.56 494 GLY A C 1
ATOM 4030 O O . GLY A 1 494 ? -32.625 57.406 18.797 1 95.56 494 GLY A O 1
ATOM 4031 N N . THR A 1 495 ? -33.438 55.781 17.422 1 96.75 495 THR A N 1
ATOM 4032 C CA . THR A 1 495 ? -34.5 55.438 18.359 1 96.75 495 THR A CA 1
ATOM 4033 C C . THR A 1 495 ? -34.156 54.219 19.188 1 96.75 495 THR A C 1
ATOM 4035 O O . THR A 1 495 ? -33.875 53.156 18.641 1 96.75 495 THR A O 1
ATOM 4038 N N . VAL A 1 496 ? -34.156 54.438 20.516 1 96.31 496 VAL A N 1
ATOM 4039 C CA . VAL A 1 496 ? -33.875 53.312 21.422 1 96.31 496 VAL A CA 1
ATOM 4040 C C . VAL A 1 496 ? -35.156 52.5 21.609 1 96.31 496 VAL A C 1
ATOM 4042 O O . VAL A 1 496 ? -36.219 53.031 21.922 1 96.31 496 VAL A O 1
ATOM 4045 N N . GLY A 1 497 ? -35 51.25 21.391 1 94.81 497 GLY A N 1
ATOM 4046 C CA . GLY A 1 497 ? -36.156 50.375 21.422 1 94.81 497 GLY A CA 1
ATOM 4047 C C . GLY A 1 497 ? -36.656 50.094 22.828 1 94.81 497 GLY A C 1
ATOM 4048 O O . GLY A 1 497 ? -35.938 50.281 23.797 1 94.81 497 GLY A O 1
ATOM 4049 N N . LYS A 1 498 ? -37.875 49.688 22.781 1 94.88 498 LYS A N 1
ATOM 4050 C CA . LYS A 1 498 ? -38.5 49.25 24.047 1 94.88 498 LYS A CA 1
ATOM 4051 C C . LYS A 1 498 ? -37.875 47.938 24.531 1 94.88 498 LYS A C 1
ATOM 4053 O O . LYS A 1 498 ? -37.344 47.156 23.734 1 94.88 498 LYS A O 1
ATOM 4058 N N . ASP A 1 499 ? -37.875 47.812 25.812 1 94.81 499 ASP A N 1
ATOM 4059 C CA . ASP A 1 499 ? -37.406 46.562 26.438 1 94.81 499 ASP A CA 1
ATOM 4060 C C . ASP A 1 499 ? -38.219 46.219 27.672 1 94.81 499 ASP A C 1
ATOM 4062 O O . ASP A 1 499 ? -38.781 47.094 28.312 1 94.81 499 ASP A O 1
ATOM 4066 N N . LYS A 1 500 ? -38.406 45 27.844 1 93.69 500 LYS A N 1
ATOM 4067 C CA . LYS A 1 500 ? -39.219 44.531 28.984 1 93.69 500 LYS A CA 1
ATOM 4068 C C . LYS A 1 500 ? -38.5 43.406 29.719 1 93.69 500 LYS A C 1
ATOM 4070 O O . LYS A 1 500 ? -37.812 42.594 29.109 1 93.69 500 LYS A O 1
ATOM 4075 N N . LYS A 1 501 ? -38.625 43.562 31 1 93.62 501 LYS A N 1
ATOM 4076 C CA . LYS A 1 501 ? -38.156 42.469 31.859 1 93.62 501 LYS A CA 1
ATOM 4077 C C . LYS A 1 501 ? -39.25 42.031 32.844 1 93.62 501 LYS A C 1
ATOM 4079 O O . LYS A 1 501 ? -40 42.875 33.344 1 93.62 501 LYS A O 1
ATOM 4084 N N . GLU A 1 502 ? -39.312 40.75 33.031 1 92.5 502 GLU A N 1
ATOM 4085 C CA . GLU A 1 502 ? -40.312 40.219 33.938 1 92.5 502 GLU A CA 1
ATOM 4086 C C . GLU A 1 502 ? -39.688 39.469 35.094 1 92.5 502 GLU A C 1
ATOM 4088 O O . GLU A 1 502 ? -38.625 38.844 34.969 1 92.5 502 GLU A O 1
ATOM 4093 N N . THR A 1 503 ? -40.219 39.719 36.188 1 91.5 503 THR A N 1
ATOM 4094 C CA . THR A 1 503 ? -39.75 39 37.375 1 91.5 503 THR A CA 1
ATOM 4095 C C . THR A 1 503 ? -40.906 38.656 38.312 1 91.5 503 THR A C 1
ATOM 4097 O O . THR A 1 503 ? -41.969 39.25 38.219 1 91.5 503 THR A O 1
ATOM 4100 N N . LYS A 1 504 ? -40.75 37.656 39.125 1 90.88 504 LYS A N 1
ATOM 4101 C CA . LYS A 1 504 ? -41.719 37.25 40.125 1 90.88 504 LYS A CA 1
ATOM 4102 C C . LYS A 1 504 ? -41.469 37.969 41.438 1 90.88 504 LYS A C 1
ATOM 4104 O O . LYS A 1 504 ? -40.375 37.906 42 1 90.88 504 LYS A O 1
ATOM 4109 N N . VAL A 1 505 ? -42.531 38.688 41.875 1 88.81 505 VAL A N 1
ATOM 4110 C CA . VAL A 1 505 ? -42.438 39.469 43.125 1 88.81 505 VAL A CA 1
ATOM 4111 C C . VAL A 1 505 ? -43.5 39 44.094 1 88.81 505 VAL A C 1
ATOM 4113 O O . VAL A 1 505 ? -44.625 38.625 43.688 1 88.81 505 VAL A O 1
ATOM 4116 N N . PRO A 1 506 ? -43.125 38.844 45.312 1 87.69 506 PRO A N 1
ATOM 4117 C CA . PRO A 1 506 ? -44.125 38.469 46.312 1 87.69 506 PRO A CA 1
ATOM 4118 C C . PRO A 1 506 ? -45.344 39.406 46.312 1 87.69 506 PRO A C 1
ATOM 4120 O O . PRO A 1 506 ? -45.188 40.625 46.188 1 87.69 506 PRO A O 1
ATOM 4123 N N . ILE A 1 507 ? -46.531 38.844 46.562 1 86.62 507 ILE A N 1
ATOM 4124 C CA . ILE A 1 507 ? -47.812 39.562 46.469 1 86.62 507 ILE A CA 1
ATOM 4125 C C . ILE A 1 507 ? -47.844 40.688 47.5 1 86.62 507 ILE A C 1
ATOM 4127 O O . ILE A 1 507 ? -48.406 41.75 47.25 1 86.62 507 ILE A O 1
ATOM 4131 N N . ASN A 1 508 ? -47.281 40.406 48.656 1 82.5 508 ASN A N 1
ATOM 4132 C CA . ASN A 1 508 ? -47.312 41.406 49.719 1 82.5 508 ASN A CA 1
ATOM 4133 C C . ASN A 1 508 ? -46.562 42.656 49.312 1 82.5 508 ASN A C 1
ATOM 4135 O O . ASN A 1 508 ? -46.938 43.781 49.656 1 82.5 508 ASN A O 1
ATOM 4139 N N . VAL A 1 509 ? -45.531 42.406 48.562 1 85.25 509 VAL A N 1
ATOM 4140 C CA . VAL A 1 509 ? -44.719 43.562 48.094 1 85.25 509 VAL A CA 1
ATOM 4141 C C . VAL A 1 509 ? -45.5 44.344 47.062 1 85.25 509 VAL A C 1
ATOM 4143 O O . VAL A 1 509 ? -45.5 45.562 47.094 1 85.25 509 VAL A O 1
ATOM 4146 N N . VAL A 1 510 ? -46.188 43.719 46.219 1 86.88 510 VAL A N 1
ATOM 4147 C CA . VAL A 1 510 ? -46.938 44.375 45.156 1 86.88 510 VAL A CA 1
ATOM 4148 C C . VAL A 1 510 ? -48.125 45.156 45.75 1 86.88 510 VAL A C 1
ATOM 4150 O O . VAL A 1 510 ? -48.406 46.281 45.344 1 86.88 510 VAL A O 1
ATOM 4153 N N . LYS A 1 511 ? -48.688 44.562 46.781 1 83.19 511 LYS A N 1
ATOM 4154 C CA . LYS A 1 511 ? -49.781 45.25 47.438 1 83.19 511 LYS A CA 1
ATOM 4155 C C . LYS A 1 511 ? -49.312 46.5 48.156 1 83.19 511 LYS A C 1
ATOM 4157 O O . LYS A 1 511 ? -49.969 47.531 48.125 1 83.19 511 LYS A O 1
ATOM 4162 N N . SER A 1 512 ? -48.281 46.281 48.75 1 82.19 512 SER A N 1
ATOM 4163 C CA . SER A 1 512 ? -47.688 47.438 49.438 1 82.19 512 SER A CA 1
ATOM 4164 C C . SER A 1 512 ? -47.312 48.531 48.469 1 82.19 512 SER A C 1
ATOM 4166 O O . SER A 1 512 ? -47.531 49.719 48.75 1 82.19 512 SER A O 1
ATOM 4168 N N . LEU A 1 513 ? -46.812 48.156 47.344 1 84.19 513 LEU A N 1
ATOM 4169 C CA . LEU A 1 513 ? -46.438 49.094 46.281 1 84.19 513 LEU A CA 1
ATOM 4170 C C . LEU A 1 513 ? -47.688 49.781 45.719 1 84.19 513 LEU A C 1
ATOM 4172 O O . LEU A 1 513 ? -47.688 50.969 45.469 1 84.19 513 LEU A O 1
ATOM 4176 N N . ASP A 1 514 ? -48.656 49 45.594 1 81.94 514 ASP A N 1
ATOM 4177 C CA . ASP A 1 514 ? -49.938 49.531 45.094 1 81.94 514 ASP A CA 1
ATOM 4178 C C . ASP A 1 514 ? -50.531 50.5 46.094 1 81.94 514 ASP A C 1
ATOM 4180 O O . ASP A 1 514 ? -51.094 51.531 45.719 1 81.94 514 ASP A O 1
ATOM 4184 N N . ASN A 1 515 ? -50.438 50.156 47.312 1 80.06 515 ASN A N 1
ATOM 4185 C CA . ASN A 1 515 ? -50.938 51.031 48.375 1 80.06 515 ASN A CA 1
ATOM 4186 C C . ASN A 1 515 ? -50.188 52.375 48.406 1 80.06 515 ASN A C 1
ATOM 4188 O O . ASN A 1 515 ? -50.812 53.406 48.562 1 80.06 515 ASN A O 1
ATOM 4192 N N . LEU A 1 516 ? -48.969 52.219 48.25 1 80 516 LEU A N 1
ATOM 4193 C CA . LEU A 1 516 ? -48.156 53.406 48.219 1 80 516 LEU A CA 1
ATOM 4194 C C . LEU A 1 516 ? -48.5 54.281 46.969 1 80 516 LEU A C 1
ATOM 4196 O O . LEU A 1 516 ? -48.531 55.5 47.062 1 80 516 LEU A O 1
ATOM 4200 N N . ASN A 1 517 ? -48.75 53.656 45.906 1 78.88 517 ASN A N 1
ATOM 4201 C CA . ASN A 1 517 ? -49.062 54.344 44.656 1 78.88 517 ASN A CA 1
ATOM 4202 C C . ASN A 1 517 ? -50.406 55.094 44.781 1 78.88 517 ASN A C 1
ATOM 4204 O O . ASN A 1 517 ? -50.562 56.125 44.156 1 78.88 517 ASN A O 1
ATOM 4208 N N . LYS A 1 518 ? -51.281 54.562 45.656 1 77.81 518 LYS A N 1
ATOM 4209 C CA . LYS A 1 518 ? -52.594 55.188 45.844 1 77.81 518 LYS A CA 1
ATOM 4210 C C . LYS A 1 518 ? -52.531 56.281 46.938 1 77.81 518 LYS A C 1
ATOM 4212 O O . LYS A 1 518 ? -53.562 56.906 47.25 1 77.81 518 LYS A O 1
ATOM 4217 N N . GLY A 1 519 ? -51.406 56.5 47.438 1 72.94 519 GLY A N 1
ATOM 4218 C CA . GLY A 1 519 ? -51.219 57.625 48.312 1 72.94 519 GLY A CA 1
ATOM 4219 C C . GLY A 1 519 ? -51.25 57.25 49.781 1 72.94 519 GLY A C 1
ATOM 4220 O O . GLY A 1 519 ? -51.219 58.094 50.656 1 72.94 519 GLY A O 1
ATOM 4221 N N . ASN A 1 520 ? -51.469 56.031 50.125 1 68.19 520 ASN A N 1
ATOM 4222 C CA . ASN A 1 520 ? -51.5 55.625 51.531 1 68.19 520 ASN A CA 1
ATOM 4223 C C . ASN A 1 520 ? -50.125 55.594 52.125 1 68.19 520 ASN A C 1
ATOM 4225 O O . ASN A 1 520 ? -49.281 54.781 51.719 1 68.19 520 ASN A O 1
ATOM 4229 N N . ARG A 1 521 ? -49.719 56.625 53 1 67.5 521 ARG A N 1
ATOM 4230 C CA . ARG A 1 521 ? -48.375 56.781 53.5 1 67.5 521 ARG A CA 1
ATOM 4231 C C . ARG A 1 521 ? -48.312 56.469 55 1 67.5 521 ARG A C 1
ATOM 4233 O O . ARG A 1 521 ? -48.938 57.156 55.812 1 67.5 521 ARG A O 1
ATOM 4240 N N . ASN A 1 522 ? -48.344 55.219 55.312 1 62.44 522 ASN A N 1
ATOM 4241 C CA . ASN A 1 522 ? -48.031 54.906 56.688 1 62.44 522 ASN A CA 1
ATOM 4242 C C . ASN A 1 522 ? -46.562 54.531 56.906 1 62.44 522 ASN A C 1
ATOM 4244 O O . ASN A 1 522 ? -46 53.781 56.094 1 62.44 522 ASN A O 1
ATOM 4248 N N . ASP A 1 523 ? -45.844 55.188 57.812 1 59.34 523 ASP A N 1
ATOM 4249 C CA . ASP A 1 523 ? -44.406 55.125 58.031 1 59.34 523 ASP A CA 1
ATOM 4250 C C . ASP A 1 523 ? -43.938 53.656 58.125 1 59.34 523 ASP A C 1
ATOM 4252 O O . ASP A 1 523 ? -42.906 53.312 57.562 1 59.34 523 ASP A O 1
ATOM 4256 N N . SER A 1 524 ? -44.688 52.875 58.938 1 60.25 524 SER A N 1
ATOM 4257 C CA . SER A 1 524 ? -44.312 51.469 59.125 1 60.25 524 SER A CA 1
ATOM 4258 C C . SER A 1 524 ? -44.375 50.688 57.844 1 60.25 524 SER A C 1
ATOM 4260 O O . SER A 1 524 ? -43.562 49.812 57.594 1 60.25 524 SER A O 1
ATOM 4262 N N . LEU A 1 525 ? -45.188 51.062 57.062 1 58.97 525 LEU A N 1
ATOM 4263 C CA . LEU A 1 525 ? -45.406 50.406 55.781 1 58.97 525 LEU A CA 1
ATOM 4264 C C . LEU A 1 525 ? -44.281 50.75 54.781 1 58.97 525 LEU A C 1
ATOM 4266 O O . LEU A 1 525 ? -43.812 49.906 54.062 1 58.97 525 LEU A O 1
ATOM 4270 N N . THR A 1 526 ? -43.844 51.875 55 1 64.88 526 THR A N 1
ATOM 4271 C CA . THR A 1 526 ? -42.875 52.406 54.031 1 64.88 526 THR A CA 1
ATOM 4272 C C . THR A 1 526 ? -41.5 51.75 54.188 1 64.88 526 THR A C 1
ATOM 4274 O O . THR A 1 526 ? -40.844 51.438 53.219 1 64.88 526 THR A O 1
ATOM 4277 N N . ASP A 1 527 ? -41.156 51.531 55.406 1 65.69 527 ASP A N 1
ATOM 4278 C CA . ASP A 1 527 ? -39.844 50.938 55.656 1 65.69 527 ASP A CA 1
ATOM 4279 C C . ASP A 1 527 ? -39.844 49.438 55.281 1 65.69 527 ASP A C 1
ATOM 4281 O O . ASP A 1 527 ? -38.875 48.969 54.688 1 65.69 527 ASP A O 1
ATOM 4285 N N . SER A 1 528 ? -40.906 48.844 55.594 1 68.25 528 SER A N 1
ATOM 4286 C CA . SER A 1 528 ? -41 47.406 55.312 1 68.25 528 SER A CA 1
ATOM 4287 C C . SER A 1 528 ? -41.062 47.156 53.812 1 68.25 528 SER A C 1
ATOM 4289 O O . SER A 1 528 ? -40.438 46.219 53.312 1 68.25 528 SER A O 1
ATOM 4291 N N . VAL A 1 529 ? -41.625 48.031 53.125 1 71.62 529 VAL A N 1
ATOM 4292 C CA . VAL A 1 529 ? -41.781 47.875 51.656 1 71.62 529 VAL A CA 1
ATOM 4293 C C . VAL A 1 529 ? -40.438 48.125 51 1 71.62 529 VAL A C 1
ATOM 4295 O O . VAL A 1 529 ? -40.062 47.406 50.031 1 71.62 529 VAL A O 1
ATOM 4298 N N . ARG A 1 530 ? -39.75 49 51.562 1 75.44 530 ARG A N 1
ATOM 4299 C CA . ARG A 1 530 ? -38.469 49.375 50.969 1 75.44 530 ARG A CA 1
ATOM 4300 C C . ARG A 1 530 ? -37.5 48.188 51.062 1 75.44 530 ARG A C 1
ATOM 4302 O O . ARG A 1 530 ? -36.812 47.875 50.062 1 75.44 530 ARG A O 1
ATOM 4309 N N . ASP A 1 531 ? -37.438 47.625 52.219 1 76.94 531 ASP A N 1
ATOM 4310 C CA . ASP A 1 531 ? -36.5 46.5 52.406 1 76.94 531 ASP A CA 1
ATOM 4311 C C . ASP A 1 531 ? -36.906 45.312 51.531 1 76.94 531 ASP A C 1
ATOM 4313 O O . ASP A 1 531 ? -36.062 44.656 50.938 1 76.94 531 ASP A O 1
ATOM 4317 N N . SER A 1 532 ? -38.156 45.125 51.5 1 76.94 532 SER A N 1
ATOM 4318 C CA . SER A 1 532 ? -38.625 43.969 50.719 1 76.94 532 SER A CA 1
ATOM 4319 C C . SER A 1 532 ? -38.469 44.188 49.219 1 76.94 532 SER A C 1
ATOM 4321 O O . SER A 1 532 ? -38.156 43.281 48.469 1 76.94 532 SER A O 1
ATOM 4323 N N . TYR A 1 533 ? -38.594 45.375 48.906 1 75.69 533 TYR A N 1
ATOM 4324 C CA . TYR A 1 533 ? -38.438 45.719 47.5 1 75.69 533 TYR A CA 1
ATOM 4325 C C . TYR A 1 533 ? -37 45.625 47.062 1 75.69 533 TYR A C 1
ATOM 4327 O O . TYR A 1 533 ? -36.688 45.031 46 1 75.69 533 TYR A O 1
ATOM 4335 N N . ARG A 1 534 ? -36.156 46.094 47.844 1 76.56 534 ARG A N 1
ATOM 4336 C CA . ARG A 1 534 ? -34.75 46.094 47.5 1 76.56 534 ARG A CA 1
ATOM 4337 C C . ARG A 1 534 ? -34.219 44.656 47.344 1 76.56 534 ARG A C 1
ATOM 4339 O O . ARG A 1 534 ? -33.281 44.406 46.562 1 76.56 534 ARG A O 1
ATOM 4346 N N . LYS A 1 535 ? -34.812 43.844 48.062 1 74.94 535 LYS A N 1
ATOM 4347 C CA . LYS A 1 535 ? -34.406 42.438 48.031 1 74.94 535 LYS A CA 1
ATOM 4348 C C . LYS A 1 535 ? -35.062 41.688 46.875 1 74.94 535 LYS A C 1
ATOM 4350 O O . LYS A 1 535 ? -34.625 40.594 46.5 1 74.94 535 LYS A O 1
ATOM 4355 N N . SER A 1 536 ? -35.938 42.469 46.25 1 76.38 536 SER A N 1
ATOM 4356 C CA . SER A 1 536 ? -36.656 41.812 45.188 1 76.38 536 SER A CA 1
ATOM 4357 C C . SER A 1 536 ? -35.875 41.906 43.844 1 76.38 536 SER A C 1
ATOM 4359 O O . SER A 1 536 ? -35.062 42.812 43.688 1 76.38 536 SER A O 1
ATOM 4361 N N . GLN A 1 537 ? -36.188 41 42.969 1 85.38 537 GLN A N 1
ATOM 4362 C CA . GLN A 1 537 ? -35.594 40.969 41.656 1 85.38 537 GLN A CA 1
ATOM 4363 C C . GLN A 1 537 ? -36.062 42.125 40.781 1 85.38 537 GLN A C 1
ATOM 4365 O O . GLN A 1 537 ? -35.469 42.406 39.75 1 85.38 537 GLN A O 1
ATOM 4370 N N . LEU A 1 538 ? -37.094 42.719 41.344 1 86.06 538 LEU A N 1
ATOM 4371 C CA . LEU A 1 538 ? -37.656 43.812 40.562 1 86.06 538 LEU A CA 1
ATOM 4372 C C . LEU A 1 538 ? -36.688 45 40.531 1 86.06 538 LEU A C 1
ATOM 4374 O O . LEU A 1 538 ? -36.562 45.656 39.469 1 86.06 538 LEU A O 1
ATOM 4378 N N . HIS A 1 539 ? -36.031 45.188 41.5 1 85.56 539 HIS A N 1
ATOM 4379 C CA . HIS A 1 539 ? -35.062 46.25 41.562 1 85.56 539 HIS A CA 1
ATOM 4380 C C . HIS A 1 539 ? -33.938 46.031 40.531 1 85.56 539 HIS A C 1
ATOM 4382 O O . HIS A 1 539 ? -33.562 46.938 39.812 1 85.56 539 HIS A O 1
ATOM 4388 N N . ASP A 1 540 ? -33.469 44.875 40.469 1 88.56 540 ASP A N 1
ATOM 4389 C CA . ASP A 1 540 ? -32.375 44.531 39.531 1 88.56 540 ASP A CA 1
ATOM 4390 C C . ASP A 1 540 ? -32.844 44.625 38.094 1 88.56 540 ASP A C 1
ATOM 4392 O O . ASP A 1 540 ? -32.094 45.094 37.219 1 88.56 540 ASP A O 1
ATOM 4396 N N . CYS A 1 541 ? -34.031 44.281 37.906 1 90.19 541 CYS A N 1
ATOM 4397 C CA . CYS A 1 541 ? -34.594 44.344 36.562 1 90.19 541 CYS A CA 1
ATOM 4398 C C . CYS A 1 541 ? -34.688 45.781 36.094 1 90.19 541 CYS A C 1
ATOM 4400 O O . CYS A 1 541 ? -34.312 46.094 34.969 1 90.19 541 CYS A O 1
ATOM 4402 N N . LEU A 1 542 ? -35.125 46.562 36.969 1 90.69 542 LEU A N 1
ATOM 4403 C CA . LEU A 1 542 ? -35.281 47.969 36.625 1 90.69 542 LEU A CA 1
ATOM 4404 C C . LEU A 1 542 ? -33.906 48.625 36.406 1 90.69 542 LEU A C 1
ATOM 4406 O O . LEU A 1 542 ? -33.719 49.438 35.5 1 90.69 542 LEU A O 1
ATOM 4410 N N . ALA A 1 543 ? -33.031 48.25 37.219 1 89.56 543 ALA A N 1
ATOM 4411 C CA . ALA A 1 543 ? -31.688 48.75 37.062 1 89.56 543 ALA A CA 1
ATOM 4412 C C . ALA A 1 543 ? -31.094 48.375 35.688 1 89.56 543 ALA A C 1
ATOM 4414 O O . ALA A 1 543 ? -30.406 49.156 35.062 1 89.56 543 ALA A O 1
ATOM 4415 N N . LYS A 1 544 ? -31.328 47.281 35.312 1 91.94 544 LYS A N 1
ATOM 4416 C CA . LYS A 1 544 ? -30.828 46.781 34.031 1 91.94 544 LYS A CA 1
ATOM 4417 C C . LYS A 1 544 ? -31.453 47.531 32.875 1 91.94 544 LYS A C 1
ATOM 4419 O O . LYS A 1 544 ? -30.844 47.688 31.812 1 91.94 544 LYS A O 1
ATOM 4424 N N . LEU A 1 545 ? -32.625 47.969 33.156 1 93.94 545 LEU A N 1
ATOM 4425 C CA . LEU A 1 545 ? -33.312 48.75 32.125 1 93.94 545 LEU A CA 1
ATOM 4426 C C . LEU A 1 545 ? -32.844 50.188 32.125 1 93.94 545 LEU A C 1
ATOM 4428 O O . LEU A 1 545 ? -33.125 50.938 31.188 1 93.94 545 LEU A O 1
ATOM 4432 N N . GLY A 1 546 ? -32.156 50.625 33.188 1 93.88 546 GLY A N 1
ATOM 4433 C CA . GLY A 1 546 ? -31.594 51.969 33.25 1 93.88 546 GLY A CA 1
ATOM 4434 C C . GLY A 1 546 ? -32.312 52.875 34.25 1 93.88 546 GLY A C 1
ATOM 4435 O O . GLY A 1 546 ? -32.125 54.094 34.25 1 93.88 546 GLY A O 1
ATOM 4436 N N . MET A 1 547 ? -33.125 52.281 35.062 1 92.75 547 MET A N 1
ATOM 4437 C CA . MET A 1 547 ? -33.812 53.062 36.062 1 92.75 547 MET A CA 1
ATOM 4438 C C . MET A 1 547 ? -33.062 53.062 37.406 1 92.75 547 MET A C 1
ATOM 4440 O O . MET A 1 547 ? -32.531 52.031 37.812 1 92.75 547 MET A O 1
ATOM 4444 N N . ARG A 1 548 ? -33.031 54.094 38.062 1 86.75 548 ARG A N 1
ATOM 4445 C CA . ARG A 1 548 ? -32.281 54.25 39.312 1 86.75 548 ARG A CA 1
ATOM 4446 C C . ARG A 1 548 ? -32.969 53.5 40.438 1 86.75 548 ARG A C 1
ATOM 4448 O O . ARG A 1 548 ? -32.344 53.094 41.406 1 86.75 548 ARG A O 1
ATOM 4455 N N . GLY A 1 549 ? -34.375 53.375 40.406 1 82.81 549 GLY A N 1
ATOM 4456 C CA . GLY A 1 549 ? -35.156 52.719 41.469 1 82.81 549 GLY A CA 1
ATOM 4457 C C . GLY A 1 549 ? -36.625 53.125 41.438 1 82.81 549 GLY A C 1
ATOM 4458 O O . GLY A 1 549 ? -36.938 54.281 41.125 1 82.81 549 GLY A O 1
ATOM 4459 N N . LEU A 1 550 ? -37.281 52.219 41.781 1 83 550 LEU A N 1
ATOM 4460 C CA . LEU A 1 550 ? -38.719 52.469 41.812 1 83 550 LEU A CA 1
ATOM 4461 C C . LEU A 1 550 ? -39.125 53.25 43.031 1 83 550 LEU A C 1
ATOM 4463 O O . LEU A 1 550 ? -39.938 54.156 42.969 1 83 550 LEU A O 1
ATOM 4467 N N . LEU A 1 551 ? -38.531 52.875 44.188 1 83.31 551 LEU A N 1
ATOM 4468 C CA . LEU A 1 551 ? -38.844 53.531 45.469 1 83.31 551 LEU A CA 1
ATOM 4469 C C . LEU A 1 551 ? -37.656 54.375 45.938 1 83.31 551 LEU A C 1
ATOM 4471 O O . LEU A 1 551 ? -36.5 53.906 45.969 1 83.31 551 LEU A O 1
ATOM 4475 N N . ARG A 1 552 ? -37.969 55.625 46.219 1 81.94 552 ARG A N 1
ATOM 4476 C CA . ARG A 1 552 ? -36.906 56.5 46.719 1 81.94 552 ARG A CA 1
ATOM 4477 C C . ARG A 1 552 ? -37.406 57.375 47.875 1 81.94 552 ARG A C 1
ATOM 4479 O O . ARG A 1 552 ? -38.625 57.594 47.969 1 81.94 552 ARG A O 1
ATOM 4486 N N . GLN A 1 553 ? -36.469 57.688 48.719 1 74.44 553 GLN A N 1
ATOM 4487 C CA . GLN A 1 553 ? -36.812 58.531 49.844 1 74.44 553 GLN A CA 1
ATOM 4488 C C . GLN A 1 553 ? -36.656 60 49.5 1 74.44 553 GLN A C 1
ATOM 4490 O O . GLN A 1 553 ? -35.625 60.438 49 1 74.44 553 GLN A O 1
ATOM 4495 N N . ASP A 1 554 ? -37.656 60.688 49.438 1 65.94 554 ASP A N 1
ATOM 4496 C CA . ASP A 1 554 ? -37.656 62.125 49.219 1 65.94 554 ASP A CA 1
ATOM 4497 C C . ASP A 1 554 ? -38.312 62.875 50.375 1 65.94 554 ASP A C 1
ATOM 4499 O O . ASP A 1 554 ? -39.469 62.656 50.719 1 65.94 554 ASP A O 1
ATOM 4503 N N . ALA A 1 555 ? -37.5 63.812 50.969 1 63 555 ALA A N 1
ATOM 4504 C CA . ALA A 1 555 ? -37.938 64.625 52.094 1 63 555 ALA A CA 1
ATOM 4505 C C . ALA A 1 555 ? -38.594 63.812 53.188 1 63 555 ALA A C 1
ATOM 4507 O O . ALA A 1 555 ? -39.688 64.125 53.656 1 63 555 ALA A O 1
ATOM 4508 N N . GLY A 1 556 ? -38.094 62.688 53.531 1 64.44 556 GLY A N 1
ATOM 4509 C CA . GLY A 1 556 ? -38.562 61.875 54.656 1 64.44 556 GLY A CA 1
ATOM 4510 C C . GLY A 1 556 ? -39.625 60.875 54.281 1 64.44 556 GLY A C 1
ATOM 4511 O O . GLY A 1 556 ? -40 60.031 55.094 1 64.44 556 GLY A O 1
ATOM 4512 N N . ALA A 1 557 ? -40.188 61 53.031 1 70.25 557 ALA A N 1
ATOM 4513 C CA . ALA A 1 557 ? -41.25 60.062 52.625 1 70.25 557 ALA A CA 1
ATOM 4514 C C . ALA A 1 557 ? -40.781 59.188 51.469 1 70.25 557 ALA A C 1
ATOM 4516 O O . ALA A 1 557 ? -39.969 59.594 50.625 1 70.25 557 ALA A O 1
ATOM 4517 N N . VAL A 1 558 ? -41.219 57.938 51.5 1 77.81 558 VAL A N 1
ATOM 4518 C CA . VAL A 1 558 ? -40.938 57 50.406 1 77.81 558 VAL A CA 1
ATOM 4519 C C . VAL A 1 558 ? -41.969 57.219 49.281 1 77.81 558 VAL A C 1
ATOM 4521 O O . VAL A 1 558 ? -43.188 57.25 49.531 1 77.81 558 VAL A O 1
ATOM 4524 N N . LYS A 1 559 ? -41.469 57.469 48.094 1 78.31 559 LYS A N 1
ATOM 4525 C CA . LYS A 1 559 ? -42.344 57.719 46.938 1 78.31 559 LYS A CA 1
ATOM 4526 C C . LYS A 1 559 ? -42.031 56.75 45.812 1 78.31 559 LYS A C 1
ATOM 4528 O O . LYS A 1 559 ? -40.906 56.281 45.656 1 78.31 559 LYS A O 1
ATOM 4533 N N . ILE A 1 560 ? -43.031 56.438 45.031 1 82.62 560 ILE A N 1
ATOM 4534 C CA . ILE A 1 560 ? -42.906 55.625 43.812 1 82.62 560 ILE A CA 1
ATOM 4535 C C . ILE A 1 560 ? -42.688 56.562 42.625 1 82.62 560 ILE A C 1
ATOM 4537 O O . ILE A 1 560 ? -43.406 57.531 42.438 1 82.62 560 ILE A O 1
ATOM 4541 N N . TYR A 1 561 ? -41.688 56.25 41.844 1 82.31 561 TYR A N 1
ATOM 4542 C CA . TYR A 1 561 ? -41.312 57.188 40.812 1 82.31 561 TYR A CA 1
ATOM 4543 C C . TYR A 1 561 ? -41.625 56.656 39.438 1 82.31 561 TYR A C 1
ATOM 4545 O O . TYR A 1 561 ? -41.25 57.219 38.406 1 82.31 561 TYR A O 1
ATOM 4553 N N . CYS A 1 562 ? -42.219 55.562 39.281 1 81.38 562 CYS A N 1
ATOM 4554 C CA . CYS A 1 562 ? -42.656 55.094 38 1 81.38 562 CYS A CA 1
ATOM 4555 C C . CYS A 1 562 ? -44.125 54.625 38.031 1 81.38 562 CYS A C 1
ATOM 4557 O O . CYS A 1 562 ? -44.625 54.312 39.125 1 81.38 562 CYS A O 1
ATOM 4559 N N . GLU A 1 563 ? -44.75 54.719 36.875 1 80.81 563 GLU A N 1
ATOM 4560 C CA . GLU A 1 563 ? -46.156 54.281 36.781 1 80.81 563 GLU A CA 1
ATOM 4561 C C . GLU A 1 563 ? -46.281 52.812 37.125 1 80.81 563 GLU A C 1
ATOM 4563 O O . GLU A 1 563 ? -45.531 51.969 36.594 1 80.81 563 GLU A O 1
ATOM 4568 N N . PHE A 1 564 ? -47.062 52.531 38.188 1 83.44 564 PHE A N 1
ATOM 4569 C CA . PHE A 1 564 ? -47.375 51.156 38.594 1 83.44 564 PHE A CA 1
ATOM 4570 C C . PHE A 1 564 ? -48.844 50.844 38.312 1 83.44 564 PHE A C 1
ATOM 4572 O O . PHE A 1 564 ? -49.719 51.375 39 1 83.44 564 PHE A O 1
ATOM 4579 N N . VAL A 1 565 ? -49.031 50.031 37.25 1 80.81 565 VAL A N 1
ATOM 4580 C CA . VAL A 1 565 ? -50.406 49.844 36.781 1 80.81 565 VAL A CA 1
ATOM 4581 C C . VAL A 1 565 ? -50.812 48.406 37.062 1 80.81 565 VAL A C 1
ATOM 4583 O O . VAL A 1 565 ? -50.031 47.469 36.844 1 80.81 565 VAL A O 1
ATOM 4586 N N . MET A 1 566 ? -52.031 48.281 37.594 1 79.19 566 MET A N 1
ATOM 4587 C CA . MET A 1 566 ? -52.688 46.969 37.688 1 79.19 566 MET A CA 1
ATOM 4588 C C . MET A 1 566 ? -53.625 46.75 36.531 1 79.19 566 MET A C 1
ATOM 4590 O O . MET A 1 566 ? -54.594 47.5 36.344 1 79.19 566 MET A O 1
ATOM 4594 N N . ASN A 1 567 ? -53.25 45.875 35.562 1 72.38 567 ASN A N 1
ATOM 4595 C CA . ASN A 1 567 ? -54.094 45.625 34.406 1 72.38 567 ASN A CA 1
ATOM 4596 C C . ASN A 1 567 ? -55.094 44.5 34.688 1 72.38 567 ASN A C 1
ATOM 4598 O O . ASN A 1 567 ? -54.75 43.5 35.344 1 72.38 567 ASN A O 1
ATOM 4602 N N . MET B 1 1 ? 52.344 8.766 5.953 1 22.09 1 MET B N 1
ATOM 4603 C CA . MET B 1 1 ? 51.25 8.227 5.137 1 22.09 1 MET B CA 1
ATOM 4604 C C . MET B 1 1 ? 49.906 8.328 5.871 1 22.09 1 MET B C 1
ATOM 4606 O O . MET B 1 1 ? 49.75 7.762 6.953 1 22.09 1 MET B O 1
ATOM 4610 N N . ARG B 1 2 ? 49.219 9.453 5.766 1 30.17 2 ARG B N 1
ATOM 4611 C CA . ARG B 1 2 ? 48.094 9.82 6.59 1 30.17 2 ARG B CA 1
ATOM 4612 C C . ARG B 1 2 ? 47.031 8.727 6.586 1 30.17 2 ARG B C 1
ATOM 4614 O O . ARG B 1 2 ? 46.656 8.211 5.527 1 30.17 2 ARG B O 1
ATOM 4621 N N . ILE B 1 3 ? 46.906 8.016 7.586 1 29.36 3 ILE B N 1
ATOM 4622 C CA . ILE B 1 3 ? 45.875 7.012 7.848 1 29.36 3 ILE B CA 1
ATOM 4623 C C . ILE B 1 3 ? 44.531 7.523 7.355 1 29.36 3 ILE B C 1
ATOM 4625 O O . ILE B 1 3 ? 44.031 8.539 7.848 1 29.36 3 ILE B O 1
ATOM 4629 N N . SER B 1 4 ? 44.25 7.438 6.102 1 38.03 4 SER B N 1
ATOM 4630 C CA . SER B 1 4 ? 42.969 7.84 5.5 1 38.03 4 SER B CA 1
ATOM 4631 C C . SER B 1 4 ? 41.812 7.492 6.402 1 38.03 4 SER B C 1
ATOM 4633 O O . SER B 1 4 ? 41.625 6.336 6.789 1 38.03 4 SER B O 1
ATOM 4635 N N . GLU B 1 5 ? 41.5 8.195 7.328 1 43.78 5 GLU B N 1
ATOM 4636 C CA . GLU B 1 5 ? 40.375 8.078 8.242 1 43.78 5 GLU B CA 1
ATOM 4637 C C . GLU B 1 5 ? 39.125 7.527 7.527 1 43.78 5 GLU B C 1
ATOM 4639 O O . GLU B 1 5 ? 38.688 8.078 6.512 1 43.78 5 GLU B O 1
ATOM 4644 N N . LYS B 1 6 ? 38.875 6.211 7.594 1 58 6 LYS B N 1
ATOM 4645 C CA . LYS B 1 6 ? 37.812 5.426 6.996 1 58 6 LYS B CA 1
ATOM 4646 C C . LYS B 1 6 ? 36.438 6.02 7.324 1 58 6 LYS B C 1
ATOM 4648 O O . LYS B 1 6 ? 36.031 6.035 8.484 1 58 6 LYS B O 1
ATOM 4653 N N . HIS B 1 7 ? 35.844 6.91 6.434 1 68.44 7 HIS B N 1
ATOM 4654 C CA . HIS B 1 7 ? 34.531 7.496 6.609 1 68.44 7 HIS B CA 1
ATOM 4655 C C . HIS B 1 7 ? 33.438 6.484 6.305 1 68.44 7 HIS B C 1
ATOM 4657 O O . HIS B 1 7 ? 33.531 5.723 5.34 1 68.44 7 HIS B O 1
ATOM 4663 N N . SER B 1 8 ? 32.469 6.402 7.258 1 82.94 8 SER B N 1
ATOM 4664 C CA . SER B 1 8 ? 31.312 5.578 7.012 1 82.94 8 SER B CA 1
ATOM 4665 C C . SER B 1 8 ? 30.438 6.168 5.902 1 82.94 8 SER B C 1
ATOM 4667 O O . SER B 1 8 ? 30.5 7.367 5.637 1 82.94 8 SER B O 1
ATOM 4669 N N . ILE B 1 9 ? 29.859 5.414 5.098 1 87.69 9 ILE B N 1
ATOM 4670 C CA . ILE B 1 9 ? 28.953 5.855 4.039 1 87.69 9 ILE B CA 1
ATOM 4671 C C . ILE B 1 9 ? 27.906 6.816 4.617 1 87.69 9 ILE B C 1
ATOM 4673 O O . ILE B 1 9 ? 27.516 7.777 3.959 1 87.69 9 ILE B O 1
ATOM 4677 N N . ALA B 1 10 ? 27.578 6.535 5.824 1 89.25 10 ALA B N 1
ATOM 4678 C CA . ALA B 1 10 ? 26.594 7.379 6.496 1 89.25 10 ALA B CA 1
ATOM 4679 C C . ALA B 1 10 ? 27.094 8.812 6.625 1 89.25 10 ALA B C 1
ATOM 4681 O O . ALA B 1 10 ? 26.375 9.758 6.324 1 89.25 10 ALA B O 1
ATOM 4682 N N . GLU B 1 11 ? 28.281 8.977 7.004 1 90.62 11 GLU B N 1
ATOM 4683 C CA . GLU B 1 11 ? 28.875 10.297 7.18 1 90.62 11 GLU B CA 1
ATOM 4684 C C . GLU B 1 11 ? 29.031 11.016 5.844 1 90.62 11 GLU B C 1
ATOM 4686 O O . GLU B 1 11 ? 28.812 12.227 5.754 1 90.62 11 GLU B O 1
ATOM 4691 N N . VAL B 1 12 ? 29.375 10.234 4.906 1 91.88 12 VAL B N 1
ATOM 4692 C CA . VAL B 1 12 ? 29.594 10.812 3.582 1 91.88 12 VAL B CA 1
ATOM 4693 C C . VAL B 1 12 ? 28.266 11.32 3.021 1 91.88 12 VAL B C 1
ATOM 4695 O O . VAL B 1 12 ? 28.188 12.438 2.5 1 91.88 12 VAL B O 1
ATOM 4698 N N . ILE B 1 13 ? 27.234 10.523 3.166 1 92.5 13 ILE B N 1
ATOM 4699 C CA . ILE B 1 13 ? 25.922 10.922 2.672 1 92.5 13 ILE B CA 1
ATOM 4700 C C . ILE B 1 13 ? 25.422 12.148 3.441 1 92.5 13 ILE B C 1
ATOM 4702 O O . ILE B 1 13 ? 24.891 13.086 2.848 1 92.5 13 ILE B O 1
ATOM 4706 N N . LYS B 1 14 ? 25.609 12.094 4.738 1 92.12 14 LYS B N 1
ATOM 4707 C CA . LYS B 1 14 ? 25.188 13.219 5.578 1 92.12 14 LYS B CA 1
ATOM 4708 C C . LYS B 1 14 ? 25.859 14.516 5.133 1 92.12 14 LYS B C 1
ATOM 4710 O O . LYS B 1 14 ? 25.234 15.578 5.16 1 92.12 14 LYS B O 1
ATOM 4715 N N . SER B 1 15 ? 27.078 14.414 4.719 1 93.06 15 SER B N 1
ATOM 4716 C CA . SER B 1 15 ? 27.828 15.586 4.281 1 93.06 15 SER B CA 1
ATOM 4717 C C . SER B 1 15 ? 27.344 16.062 2.916 1 93.06 15 SER B C 1
ATOM 4719 O O . SER B 1 15 ? 27.578 17.219 2.549 1 93.06 15 SER B O 1
ATOM 4721 N N . LEU B 1 16 ? 26.734 15.234 2.182 1 94.19 16 LEU B N 1
ATOM 4722 C CA . LEU B 1 16 ? 26.25 15.562 0.841 1 94.19 16 LEU B CA 1
ATOM 4723 C C . LEU B 1 16 ? 24.906 16.266 0.896 1 94.19 16 LEU B C 1
ATOM 4725 O O . LEU B 1 16 ? 24.578 17.062 0.018 1 94.19 16 LEU B O 1
ATOM 4729 N N . LEU B 1 17 ? 24.078 16.078 1.916 1 94.31 17 LEU B N 1
ATOM 4730 C CA . LEU B 1 17 ? 22.688 16.469 2.004 1 94.31 17 LEU B CA 1
ATOM 4731 C C . LEU B 1 17 ? 22.531 17.984 1.879 1 94.31 17 LEU B C 1
ATOM 4733 O O . LEU B 1 17 ? 21.688 18.469 1.117 1 94.31 17 LEU B O 1
ATOM 4737 N N . PRO B 1 18 ? 23.422 18.719 2.518 1 92.56 18 PRO B N 1
ATOM 4738 C CA . PRO B 1 18 ? 23.25 20.172 2.438 1 92.56 18 PRO B CA 1
ATOM 4739 C C . PRO B 1 18 ? 23.562 20.734 1.05 1 92.56 18 PRO B C 1
ATOM 4741 O O . PRO B 1 18 ? 23.234 21.891 0.757 1 92.56 18 PRO B O 1
ATOM 4744 N N . HIS B 1 19 ? 24.125 19.969 0.173 1 93.94 19 HIS B N 1
ATOM 4745 C CA . HIS B 1 19 ? 24.578 20.469 -1.12 1 93.94 19 HIS B CA 1
ATOM 4746 C C . HIS B 1 19 ? 23.641 20.031 -2.242 1 93.94 19 HIS B C 1
ATOM 4748 O O . HIS B 1 19 ? 23.875 20.344 -3.41 1 93.94 19 HIS B O 1
ATOM 4754 N N . LEU B 1 20 ? 22.625 19.312 -1.893 1 95.75 20 LEU B N 1
ATOM 4755 C CA . LEU B 1 20 ? 21.656 18.844 -2.889 1 95.75 20 LEU B CA 1
ATOM 4756 C C . LEU B 1 20 ? 20.859 20.016 -3.447 1 95.75 20 LEU B C 1
ATOM 4758 O O . LEU B 1 20 ? 20.797 21.094 -2.838 1 95.75 20 LEU B O 1
ATOM 4762 N N . PRO B 1 21 ? 20.344 19.859 -4.68 1 96.5 21 PRO B N 1
ATOM 4763 C CA . PRO B 1 21 ? 19.469 20.906 -5.203 1 96.5 21 PRO B CA 1
ATOM 4764 C C . PRO B 1 21 ? 18.234 21.109 -4.336 1 96.5 21 PRO B C 1
ATOM 4766 O O . PRO B 1 21 ? 17.906 20.266 -3.498 1 96.5 21 PRO B O 1
ATOM 4769 N N . CYS B 1 22 ? 17.609 22.266 -4.547 1 95.19 22 CYS B N 1
ATOM 4770 C CA . CYS B 1 22 ? 16.422 22.594 -3.771 1 95.19 22 CYS B CA 1
ATOM 4771 C C . CYS B 1 22 ? 15.258 22.922 -4.688 1 95.19 22 CYS B C 1
ATOM 4773 O O . CYS B 1 22 ? 15.445 23.469 -5.777 1 95.19 22 CYS B O 1
ATOM 4775 N N . PHE B 1 23 ? 14.117 22.547 -4.23 1 95.38 23 PHE B N 1
ATOM 4776 C CA . PHE B 1 23 ? 12.859 22.859 -4.887 1 95.38 23 PHE B CA 1
ATOM 4777 C C . PHE B 1 23 ? 11.898 23.547 -3.918 1 95.38 23 PHE B C 1
ATOM 4779 O O . PHE B 1 23 ? 11.664 23.031 -2.816 1 95.38 23 PHE B O 1
ATOM 4786 N N . ALA B 1 24 ? 11.414 24.641 -4.289 1 93.56 24 ALA B N 1
ATOM 4787 C CA . ALA B 1 24 ? 10.531 25.391 -3.404 1 93.56 24 ALA B CA 1
ATOM 4788 C C . ALA B 1 24 ? 9.195 24.672 -3.217 1 93.56 24 ALA B C 1
ATOM 4790 O O . ALA B 1 24 ? 8.656 24.094 -4.164 1 93.56 24 ALA B O 1
ATOM 4791 N N . GLU B 1 25 ? 8.773 24.672 -1.992 1 90.5 25 GLU B N 1
ATOM 4792 C CA . GLU B 1 25 ? 7.48 24.047 -1.688 1 90.5 25 GLU B CA 1
ATOM 4793 C C . GLU B 1 25 ? 6.332 24.844 -2.307 1 90.5 25 GLU B C 1
ATOM 4795 O O . GLU B 1 25 ? 5.328 24.266 -2.727 1 90.5 25 GLU B O 1
ATOM 4800 N N . GLU B 1 26 ? 6.605 26.203 -2.166 1 80.88 26 GLU B N 1
ATOM 4801 C CA . GLU B 1 26 ? 5.613 27.109 -2.746 1 80.88 26 GLU B CA 1
ATOM 4802 C C . GLU B 1 26 ? 6.199 27.906 -3.912 1 80.88 26 GLU B C 1
ATOM 4804 O O . GLU B 1 26 ? 7.418 28.047 -4.012 1 80.88 26 GLU B O 1
ATOM 4809 N N . GLU B 1 27 ? 5.523 28.266 -4.961 1 76.75 27 GLU B N 1
ATOM 4810 C CA . GLU B 1 27 ? 5.828 29.219 -6.023 1 76.75 27 GLU B CA 1
ATOM 4811 C C . GLU B 1 27 ? 6.582 28.547 -7.168 1 76.75 27 GLU B C 1
ATOM 4813 O O . GLU B 1 27 ? 6.848 29.172 -8.195 1 76.75 27 GLU B O 1
ATOM 4818 N N . GLY B 1 28 ? 7.219 27.312 -6.918 1 79.75 28 GLY B N 1
ATOM 4819 C CA . GLY B 1 28 ? 7.742 26.531 -8.031 1 79.75 28 GLY B CA 1
ATOM 4820 C C . GLY B 1 28 ? 9.211 26.797 -8.305 1 79.75 28 GLY B C 1
ATOM 4821 O O . GLY B 1 28 ? 9.789 26.203 -9.219 1 79.75 28 GLY B O 1
ATOM 4822 N N . ASP B 1 29 ? 9.859 27.734 -7.543 1 89.75 29 ASP B N 1
ATOM 4823 C CA . ASP B 1 29 ? 11.289 27.984 -7.723 1 89.75 29 ASP B CA 1
ATOM 4824 C C . ASP B 1 29 ? 12.109 26.719 -7.453 1 89.75 29 ASP B C 1
ATOM 4826 O O . ASP B 1 29 ? 11.766 25.938 -6.574 1 89.75 29 ASP B O 1
ATOM 4830 N N . HIS B 1 30 ? 13.062 26.484 -8.328 1 92.56 30 HIS B N 1
ATOM 4831 C CA . HIS B 1 30 ? 13.953 25.359 -8.125 1 92.56 30 HIS B CA 1
ATOM 4832 C C . HIS B 1 30 ? 15.352 25.656 -8.656 1 92.56 30 HIS B C 1
ATOM 4834 O O . HIS B 1 30 ? 15.523 26.5 -9.531 1 92.56 30 HIS B O 1
ATOM 4840 N N . TYR B 1 31 ? 16.297 25.016 -8.07 1 93 31 TYR B N 1
ATOM 4841 C CA . TYR B 1 31 ? 17.703 25.25 -8.414 1 93 31 TYR B CA 1
ATOM 4842 C C . TYR B 1 31 ? 18.438 23.938 -8.648 1 93 31 TYR B C 1
ATOM 4844 O O . TYR B 1 31 ? 18.219 22.969 -7.922 1 93 31 TYR B O 1
ATOM 4852 N N . SER B 1 32 ? 19.25 23.953 -9.695 1 95.44 32 SER B N 1
ATOM 4853 C CA . SER B 1 32 ? 20.047 22.781 -10.039 1 95.44 32 SER B CA 1
ATOM 4854 C C . SER B 1 32 ? 21.453 22.875 -9.461 1 95.44 32 SER B C 1
ATOM 4856 O O . SER B 1 32 ? 21.906 23.969 -9.086 1 95.44 32 SER B O 1
ATOM 4858 N N . VAL B 1 33 ? 22.062 21.797 -9.32 1 96.69 33 VAL B N 1
ATOM 4859 C CA . VAL B 1 33 ? 23.453 21.719 -8.859 1 96.69 33 VAL B CA 1
ATOM 4860 C C . VAL B 1 33 ? 24.281 20.891 -9.836 1 96.69 33 VAL B C 1
ATOM 4862 O O . VAL B 1 33 ? 23.844 19.828 -10.281 1 96.69 33 VAL B O 1
ATOM 4865 N N . ASN B 1 34 ? 25.391 21.422 -10.109 1 96.81 34 ASN B N 1
ATOM 4866 C CA . ASN B 1 34 ? 26.281 20.688 -10.992 1 96.81 34 ASN B CA 1
ATOM 4867 C C . ASN B 1 34 ? 26.844 19.453 -10.289 1 96.81 34 ASN B C 1
ATOM 4869 O O . ASN B 1 34 ? 27.281 19.531 -9.133 1 96.81 34 ASN B O 1
ATOM 4873 N N . ARG B 1 35 ? 26.922 18.422 -11.023 1 95.25 35 ARG B N 1
ATOM 4874 C CA . ARG B 1 35 ? 27.484 17.172 -10.508 1 95.25 35 ARG B CA 1
ATOM 4875 C C . ARG B 1 35 ? 28.891 17.375 -9.969 1 95.25 35 ARG B C 1
ATOM 4877 O O . ARG B 1 35 ? 29.25 16.844 -8.922 1 95.25 35 ARG B O 1
ATOM 4884 N N . CYS B 1 36 ? 29.641 18.109 -10.633 1 94.94 36 CYS B N 1
ATOM 4885 C CA . CYS B 1 36 ? 31.016 18.375 -10.242 1 94.94 36 CYS B CA 1
ATOM 4886 C C . CYS B 1 36 ? 31.078 19.109 -8.906 1 94.94 36 CYS B C 1
ATOM 4888 O O . CYS B 1 36 ? 32 18.891 -8.117 1 94.94 36 CYS B O 1
ATOM 4890 N N . ASP B 1 37 ? 30.172 19.953 -8.68 1 95.38 37 ASP B N 1
ATOM 4891 C CA . ASP B 1 37 ? 30.125 20.688 -7.422 1 95.38 37 ASP B CA 1
ATOM 4892 C C . ASP B 1 37 ? 29.844 19.766 -6.246 1 95.38 37 ASP B C 1
ATOM 4894 O O . ASP B 1 37 ? 30.375 19.969 -5.148 1 95.38 37 ASP B O 1
ATOM 4898 N N . LEU B 1 38 ? 28.984 18.766 -6.473 1 95.88 38 LEU B N 1
ATOM 4899 C CA . LEU B 1 38 ? 28.719 17.766 -5.441 1 95.88 38 LEU B CA 1
ATOM 4900 C C . LEU B 1 38 ? 29.969 16.969 -5.105 1 95.88 38 LEU B C 1
ATOM 4902 O O . LEU B 1 38 ? 30.266 16.734 -3.934 1 95.88 38 LEU B O 1
ATOM 4906 N N . ILE B 1 39 ? 30.703 16.594 -6.117 1 95.38 39 ILE B N 1
ATOM 4907 C CA . ILE B 1 39 ? 31.938 15.844 -5.941 1 95.38 39 ILE B CA 1
ATOM 4908 C C . ILE B 1 39 ? 32.969 16.688 -5.172 1 95.38 39 ILE B C 1
ATOM 4910 O O . ILE B 1 39 ? 33.594 16.203 -4.223 1 95.38 39 ILE B O 1
ATOM 4914 N N . ASN B 1 40 ? 33.062 17.922 -5.566 1 95.62 40 ASN B N 1
ATOM 4915 C CA . ASN B 1 40 ? 34 18.828 -4.91 1 95.62 40 ASN B CA 1
ATOM 4916 C C . ASN B 1 40 ? 33.625 19.062 -3.447 1 95.62 40 ASN B C 1
ATOM 4918 O O . ASN B 1 40 ? 34.5 19.141 -2.586 1 95.62 40 ASN B O 1
ATOM 4922 N N . ALA B 1 41 ? 32.375 19.156 -3.188 1 94.5 41 ALA B N 1
ATOM 4923 C CA . ALA B 1 41 ? 31.922 19.359 -1.817 1 94.5 41 ALA B CA 1
ATOM 4924 C C . ALA B 1 41 ? 32.312 18.188 -0.927 1 94.5 41 ALA B C 1
ATOM 4926 O O . ALA B 1 41 ? 32.719 18.375 0.217 1 94.5 41 ALA B O 1
ATOM 4927 N N . LEU B 1 42 ? 32.219 16.984 -1.455 1 93.62 42 LEU B N 1
ATOM 4928 C CA . LEU B 1 42 ? 32.562 15.797 -0.699 1 93.62 42 LEU B CA 1
ATOM 4929 C C . LEU B 1 42 ? 34.094 15.727 -0.485 1 93.62 42 LEU B C 1
ATOM 4931 O O . LEU B 1 42 ? 34.531 15.336 0.587 1 93.62 42 LEU B O 1
ATOM 4935 N N . CYS B 1 43 ? 34.812 16.125 -1.444 1 93.88 43 CYS B N 1
ATOM 4936 C CA . CYS B 1 43 ? 36.25 16.125 -1.337 1 93.88 43 CYS B CA 1
ATOM 4937 C C . CYS B 1 43 ? 36.719 17.125 -0.285 1 93.88 43 CYS B C 1
ATOM 4939 O O . CYS B 1 43 ? 37.656 16.844 0.469 1 93.88 43 CYS B O 1
ATOM 4941 N N . GLN B 1 44 ? 36.125 18.172 -0.217 1 90.75 44 GLN B N 1
ATOM 4942 C CA . GLN B 1 44 ? 36.531 19.234 0.68 1 90.75 44 GLN B CA 1
ATOM 4943 C C . GLN B 1 44 ? 36.094 18.953 2.113 1 90.75 44 GLN B C 1
ATOM 4945 O O . GLN B 1 44 ? 36.906 19.062 3.047 1 90.75 44 GLN B O 1
ATOM 4950 N N . LYS B 1 45 ? 34.906 18.594 2.295 1 82.31 45 LYS B N 1
ATOM 4951 C CA . LYS B 1 45 ? 34.344 18.453 3.631 1 82.31 45 LYS B CA 1
ATOM 4952 C C . LYS B 1 45 ? 34.844 17.188 4.324 1 82.31 45 LYS B C 1
ATOM 4954 O O . LYS B 1 45 ? 35.156 17.203 5.52 1 82.31 45 LYS B O 1
ATOM 4959 N N . GLN B 1 46 ? 34.875 16.109 3.568 1 76.75 46 GLN B N 1
ATOM 4960 C CA . GLN B 1 46 ? 35.219 14.844 4.191 1 76.75 46 GLN B CA 1
ATOM 4961 C C . GLN B 1 46 ? 36.625 14.414 3.83 1 76.75 46 GLN B C 1
ATOM 4963 O O . GLN B 1 46 ? 37.062 13.344 4.234 1 76.75 46 GLN B O 1
ATOM 4968 N N . HIS B 1 47 ? 37.312 15.242 3.092 1 81.69 47 HIS B N 1
ATOM 4969 C CA . HIS B 1 47 ? 38.656 14.922 2.641 1 81.69 47 HIS B CA 1
ATOM 4970 C C . HIS B 1 47 ? 38.719 13.562 1.953 1 81.69 47 HIS B C 1
ATOM 4972 O O . HIS B 1 47 ? 39.594 12.75 2.217 1 81.69 47 HIS B O 1
ATOM 4978 N N . LEU B 1 48 ? 37.719 13.414 1.218 1 86.19 48 LEU B N 1
ATOM 4979 C CA . LEU B 1 48 ? 37.625 12.164 0.47 1 86.19 48 LEU B CA 1
ATOM 4980 C C . LEU B 1 48 ? 38.438 12.234 -0.809 1 86.19 48 LEU B C 1
ATOM 4982 O O . LEU B 1 48 ? 38.5 13.281 -1.454 1 86.19 48 LEU B O 1
ATOM 4986 N N . ASP B 1 49 ? 38.969 11.156 -1.088 1 88.56 49 ASP B N 1
ATOM 4987 C CA . ASP B 1 49 ? 39.594 11.031 -2.41 1 88.56 49 ASP B CA 1
ATOM 4988 C C . ASP B 1 49 ? 38.562 11.258 -3.512 1 88.56 49 ASP B C 1
ATOM 4990 O O . ASP B 1 49 ? 37.375 10.891 -3.361 1 88.56 49 ASP B O 1
ATOM 4994 N N . ARG B 1 50 ? 38.969 11.883 -4.562 1 89.44 50 ARG B N 1
ATOM 4995 C CA . ARG B 1 50 ? 38.062 12.25 -5.645 1 89.44 50 ARG B CA 1
ATOM 4996 C C . ARG B 1 50 ? 37.375 11.023 -6.223 1 89.44 50 ARG B C 1
ATOM 4998 O O . ARG B 1 50 ? 36.188 11.086 -6.59 1 89.44 50 ARG B O 1
ATOM 5005 N N . THR B 1 51 ? 38.156 9.977 -6.32 1 87.75 51 THR B N 1
ATOM 5006 C CA . THR B 1 51 ? 37.594 8.758 -6.879 1 87.75 51 THR B CA 1
ATOM 5007 C C . THR B 1 51 ? 36.438 8.242 -6 1 87.75 51 THR B C 1
ATOM 5009 O O . THR B 1 51 ? 35.406 7.801 -6.508 1 87.75 51 THR B O 1
ATOM 5012 N N . LEU B 1 52 ? 36.625 8.32 -4.75 1 89.12 52 LEU B N 1
ATOM 5013 C CA . LEU B 1 52 ? 35.594 7.887 -3.809 1 89.12 52 LEU B CA 1
ATOM 5014 C C . LEU B 1 52 ? 34.406 8.82 -3.846 1 89.12 52 LEU B C 1
ATOM 5016 O O . LEU B 1 52 ? 33.25 8.367 -3.75 1 89.12 52 LEU B O 1
ATOM 5020 N N . ALA B 1 53 ? 34.688 10.062 -3.955 1 92.56 53 ALA B N 1
ATOM 5021 C CA . ALA B 1 53 ? 33.594 11.047 -4.031 1 92.56 53 ALA B CA 1
ATOM 5022 C C . ALA B 1 53 ? 32.75 10.836 -5.281 1 92.56 53 ALA B C 1
ATOM 5024 O O . ALA B 1 53 ? 31.516 10.883 -5.215 1 92.56 53 ALA B O 1
ATOM 5025 N N . GLU B 1 54 ? 33.406 10.609 -6.344 1 91.94 54 GLU B N 1
ATOM 5026 C CA . GLU B 1 54 ? 32.719 10.359 -7.602 1 91.94 54 GLU B CA 1
ATOM 5027 C C . GLU B 1 54 ? 31.859 9.102 -7.512 1 91.94 54 GLU B C 1
ATOM 5029 O O . GLU B 1 54 ? 30.719 9.086 -7.996 1 91.94 54 GLU B O 1
ATOM 5034 N N . ASN B 1 55 ? 32.406 8.086 -6.934 1 90.38 55 ASN B N 1
ATOM 5035 C CA . ASN B 1 55 ? 31.656 6.848 -6.77 1 90.38 55 ASN B CA 1
ATOM 5036 C C . ASN B 1 55 ? 30.422 7.059 -5.898 1 90.38 55 ASN B C 1
ATOM 5038 O O . ASN B 1 55 ? 29.359 6.488 -6.164 1 90.38 55 ASN B O 1
ATOM 5042 N N . THR B 1 56 ? 30.578 7.82 -4.887 1 92.19 56 THR B N 1
ATOM 5043 C CA . THR B 1 56 ? 29.469 8.117 -3.996 1 92.19 56 THR B CA 1
ATOM 5044 C C . THR B 1 56 ? 28.359 8.859 -4.742 1 92.19 56 THR B C 1
ATOM 5046 O O . THR B 1 56 ? 27.172 8.516 -4.617 1 92.19 56 THR B O 1
ATOM 5049 N N . VAL B 1 57 ? 28.703 9.797 -5.484 1 94.12 57 VAL B N 1
ATOM 5050 C CA . VAL B 1 57 ? 27.734 10.578 -6.246 1 94.12 57 VAL B CA 1
ATOM 5051 C C . VAL B 1 57 ? 27.047 9.68 -7.277 1 94.12 57 VAL B C 1
ATOM 5053 O O . VAL B 1 57 ? 25.844 9.797 -7.512 1 94.12 57 VAL B O 1
ATOM 5056 N N . ASN B 1 58 ? 27.828 8.766 -7.852 1 92.44 58 ASN B N 1
ATOM 5057 C CA . ASN B 1 58 ? 27.266 7.828 -8.812 1 92.44 58 ASN B CA 1
ATOM 5058 C C . ASN B 1 58 ? 26.219 6.93 -8.164 1 92.44 58 ASN B C 1
ATOM 5060 O O . ASN B 1 58 ? 25.172 6.656 -8.766 1 92.44 58 ASN B O 1
ATOM 5064 N N . TRP B 1 59 ? 26.5 6.496 -6.977 1 93 59 TRP B N 1
ATOM 5065 C CA . TRP B 1 59 ? 25.562 5.66 -6.234 1 93 59 TRP B CA 1
ATOM 5066 C C . TRP B 1 59 ? 24.281 6.422 -5.926 1 93 59 TRP B C 1
ATOM 5068 O O . TRP B 1 59 ? 23.172 5.902 -6.121 1 93 59 TRP B O 1
ATOM 5078 N N . CYS B 1 60 ? 24.469 7.613 -5.465 1 94.75 60 CYS B N 1
ATOM 5079 C CA . CYS B 1 60 ? 23.312 8.438 -5.137 1 94.75 60 CYS B CA 1
ATOM 5080 C C . CYS B 1 60 ? 22.469 8.719 -6.379 1 94.75 60 CYS B C 1
ATOM 5082 O O . CYS B 1 60 ? 21.25 8.641 -6.332 1 94.75 60 CYS B O 1
ATOM 5084 N N . GLU B 1 61 ? 23.172 9 -7.391 1 93.94 61 GLU B N 1
ATOM 5085 C CA . GLU B 1 61 ? 22.5 9.312 -8.648 1 93.94 61 GLU B CA 1
ATOM 5086 C C . GLU B 1 61 ? 21.688 8.117 -9.148 1 93.94 61 GLU B C 1
ATOM 5088 O O . GLU B 1 61 ? 20.547 8.266 -9.57 1 93.94 61 GLU B O 1
ATOM 5093 N N . ALA B 1 62 ? 22.328 6.934 -9.125 1 92.44 62 ALA B N 1
ATOM 5094 C CA . ALA B 1 62 ? 21.641 5.719 -9.562 1 92.44 62 ALA B CA 1
ATOM 5095 C C . ALA B 1 62 ? 20.391 5.469 -8.734 1 92.44 62 ALA B C 1
ATOM 5097 O O . ALA B 1 62 ? 19.344 5.117 -9.273 1 92.44 62 ALA B O 1
ATOM 5098 N N . LEU B 1 63 ? 20.516 5.605 -7.477 1 94.19 63 LEU B N 1
ATOM 5099 C CA . LEU B 1 63 ? 19.391 5.402 -6.562 1 94.19 63 LEU B CA 1
ATOM 5100 C C . LEU B 1 63 ? 18.281 6.398 -6.852 1 94.19 63 LEU B C 1
ATOM 5102 O O . LEU B 1 63 ? 17.109 6.008 -6.98 1 94.19 63 LEU B O 1
ATOM 5106 N N . LEU B 1 64 ? 18.625 7.66 -6.957 1 95.19 64 LEU B N 1
ATOM 5107 C CA . LEU B 1 64 ? 17.641 8.711 -7.148 1 95.19 64 LEU B CA 1
ATOM 5108 C C . LEU B 1 64 ? 17 8.609 -8.531 1 95.19 64 LEU B C 1
ATOM 5110 O O . LEU B 1 64 ? 15.82 8.922 -8.703 1 95.19 64 LEU B O 1
ATOM 5114 N N . ASP B 1 65 ? 17.797 8.156 -9.461 1 91.75 65 ASP B N 1
ATOM 5115 C CA . ASP B 1 65 ? 17.25 7.949 -10.797 1 91.75 65 ASP B CA 1
ATOM 5116 C C . ASP B 1 65 ? 16.266 6.793 -10.812 1 91.75 65 ASP B C 1
ATOM 5118 O O . ASP B 1 65 ? 15.234 6.859 -11.492 1 91.75 65 ASP B O 1
ATOM 5122 N N . THR B 1 66 ? 16.609 5.738 -10.125 1 91.5 66 THR B N 1
ATOM 5123 C CA . THR B 1 66 ? 15.711 4.59 -10.023 1 91.5 66 THR B CA 1
ATOM 5124 C C . THR B 1 66 ? 14.383 4.996 -9.391 1 91.5 66 THR B C 1
ATOM 5126 O O . THR B 1 66 ? 13.336 4.434 -9.711 1 91.5 66 THR B O 1
ATOM 5129 N N . LEU B 1 67 ? 14.406 6.074 -8.578 1 94.44 67 LEU B N 1
ATOM 5130 C CA . LEU B 1 67 ? 13.211 6.582 -7.914 1 94.44 67 LEU B CA 1
ATOM 5131 C C . LEU B 1 67 ? 12.531 7.648 -8.766 1 94.44 67 LEU B C 1
ATOM 5133 O O . LEU B 1 67 ? 11.492 8.188 -8.375 1 94.44 67 LEU B O 1
ATOM 5137 N N . ALA B 1 68 ? 13.102 8.055 -9.828 1 93.62 68 ALA B N 1
ATOM 5138 C CA . ALA B 1 68 ? 12.57 8.992 -10.812 1 93.62 68 ALA B CA 1
ATOM 5139 C C . ALA B 1 68 ? 12.375 10.375 -10.203 1 93.62 68 ALA B C 1
ATOM 5141 O O . ALA B 1 68 ? 11.406 11.07 -10.516 1 93.62 68 ALA B O 1
ATOM 5142 N N . VAL B 1 69 ? 13.266 10.719 -9.289 1 96.69 69 VAL B N 1
ATOM 5143 C CA . VAL B 1 69 ? 13.07 11.984 -8.586 1 96.69 69 VAL B CA 1
ATOM 5144 C C . VAL B 1 69 ? 13.891 13.086 -9.25 1 96.69 69 VAL B C 1
ATOM 5146 O O . VAL B 1 69 ? 13.656 14.273 -9.016 1 96.69 69 VAL B O 1
ATOM 5149 N N . LEU B 1 70 ? 14.844 12.727 -10.062 1 95.25 70 LEU B N 1
ATOM 5150 C CA . LEU B 1 70 ? 15.695 13.695 -10.742 1 95.25 70 LEU B CA 1
ATOM 5151 C C . LEU B 1 70 ? 15.164 13.992 -12.141 1 95.25 70 LEU B C 1
ATOM 5153 O O . LEU B 1 70 ? 14.609 13.109 -12.797 1 95.25 70 LEU B O 1
ATOM 5157 N N . ASN B 1 71 ? 15.336 15.211 -12.562 1 94.5 71 ASN B N 1
ATOM 5158 C CA . ASN B 1 71 ? 14.992 15.602 -13.93 1 94.5 71 ASN B CA 1
ATOM 5159 C C . ASN B 1 71 ? 15.961 14.992 -14.938 1 94.5 71 ASN B C 1
ATOM 5161 O O . ASN B 1 71 ? 17.156 15.305 -14.93 1 94.5 71 ASN B O 1
ATOM 5165 N N . ILE B 1 72 ? 15.469 14.289 -15.883 1 89.62 72 ILE B N 1
ATOM 5166 C CA . ILE B 1 72 ? 16.266 13.492 -16.797 1 89.62 72 ILE B CA 1
ATOM 5167 C C . ILE B 1 72 ? 17.062 14.422 -17.719 1 89.62 72 ILE B C 1
ATOM 5169 O O . ILE B 1 72 ? 18.234 14.148 -18.031 1 89.62 72 ILE B O 1
ATOM 5173 N N . ASP B 1 73 ? 16.453 15.477 -18.156 1 91.69 73 ASP B N 1
ATOM 5174 C CA . ASP B 1 73 ? 17.125 16.406 -19.062 1 91.69 73 ASP B CA 1
ATOM 5175 C C . ASP B 1 73 ? 18.297 17.094 -18.359 1 91.69 73 ASP B C 1
ATOM 5177 O O . ASP B 1 73 ? 19.375 17.266 -18.953 1 91.69 73 ASP B O 1
ATOM 5181 N N . ALA B 1 74 ? 18.078 17.469 -17.172 1 94.06 74 ALA B N 1
ATOM 5182 C CA . ALA B 1 74 ? 19.141 18.094 -16.406 1 94.06 74 ALA B CA 1
ATOM 5183 C C . ALA B 1 74 ? 20.281 17.109 -16.141 1 94.06 74 ALA B C 1
ATOM 5185 O O . ALA B 1 74 ? 21.453 17.469 -16.219 1 94.06 74 ALA B O 1
ATOM 5186 N N . LEU B 1 75 ? 19.922 15.914 -15.844 1 91.62 75 LEU B N 1
ATOM 5187 C CA . LEU B 1 75 ? 20.906 14.875 -15.57 1 91.62 75 LEU B CA 1
ATOM 5188 C C . LEU B 1 75 ? 21.812 14.641 -16.781 1 91.62 75 LEU B C 1
ATOM 5190 O O . LEU B 1 75 ? 23.016 14.438 -16.625 1 91.62 75 LEU B O 1
ATOM 5194 N N . GLN B 1 76 ? 21.297 14.703 -17.938 1 90.88 76 GLN B N 1
ATOM 5195 C CA . GLN B 1 76 ? 22.062 14.516 -19.156 1 90.88 76 GLN B CA 1
ATOM 5196 C C . GLN B 1 76 ? 23.062 15.656 -19.375 1 90.88 76 GLN B C 1
ATOM 5198 O O . GLN B 1 76 ? 24.094 15.461 -20 1 90.88 76 GLN B O 1
ATOM 5203 N N . ARG B 1 77 ? 22.719 16.766 -18.781 1 93.5 77 ARG B N 1
ATOM 5204 C CA . ARG B 1 77 ? 23.594 17.922 -18.891 1 93.5 77 ARG B CA 1
ATOM 5205 C C . ARG B 1 77 ? 24.594 17.969 -17.75 1 93.5 77 ARG B C 1
ATOM 5207 O O . ARG B 1 77 ? 25.359 18.938 -17.609 1 93.5 77 ARG B O 1
ATOM 5214 N N . GLY B 1 78 ? 24.5 16.984 -16.922 1 93.12 78 GLY B N 1
ATOM 5215 C CA . GLY B 1 78 ? 25.453 16.891 -15.82 1 93.12 78 GLY B CA 1
ATOM 5216 C C . GLY B 1 78 ? 25.031 17.672 -14.594 1 93.12 78 GLY B C 1
ATOM 5217 O O . GLY B 1 78 ? 25.859 18.078 -13.781 1 93.12 78 GLY B O 1
ATOM 5218 N N . GLU B 1 79 ? 23.703 17.906 -14.484 1 96.31 79 GLU B N 1
ATOM 5219 C CA . GLU B 1 79 ? 23.172 18.656 -13.352 1 96.31 79 GLU B CA 1
ATOM 5220 C C . GLU B 1 79 ? 22.094 17.844 -12.617 1 96.31 79 GLU B C 1
ATOM 5222 O O . GLU B 1 79 ? 21.359 17.078 -13.242 1 96.31 79 GLU B O 1
ATOM 5227 N N . TRP B 1 80 ? 22.094 18.031 -11.32 1 96.88 80 TRP B N 1
ATOM 5228 C CA . TRP B 1 80 ? 21 17.484 -10.523 1 96.88 80 TRP B CA 1
ATOM 5229 C C . TRP B 1 80 ? 19.906 18.516 -10.305 1 96.88 80 TRP B C 1
ATOM 5231 O O . TRP B 1 80 ? 20.172 19.656 -9.945 1 96.88 80 TRP B O 1
ATOM 5241 N N . CYS B 1 81 ? 18.75 18.125 -10.641 1 97.06 81 CYS B N 1
ATOM 5242 C CA . CYS B 1 81 ? 17.547 18.938 -10.383 1 97.06 81 CYS B CA 1
ATOM 5243 C C . CYS B 1 81 ? 16.359 18.062 -10.055 1 97.06 81 CYS B C 1
ATOM 5245 O O . CYS B 1 81 ? 16.062 17.094 -10.773 1 97.06 81 CYS B O 1
ATOM 5247 N N . PHE B 1 82 ? 15.719 18.391 -8.953 1 96.69 82 PHE B N 1
ATOM 5248 C CA . PHE B 1 82 ? 14.531 17.625 -8.617 1 96.69 82 PHE B CA 1
ATOM 5249 C C . PHE B 1 82 ? 13.367 18 -9.523 1 96.69 82 PHE B C 1
ATOM 5251 O O . PHE B 1 82 ? 13.25 19.141 -9.953 1 96.69 82 PHE B O 1
ATOM 5258 N N . VAL B 1 83 ? 12.484 17.047 -9.773 1 95.25 83 VAL B N 1
ATOM 5259 C CA . VAL B 1 83 ? 11.336 17.25 -10.648 1 95.25 83 VAL B CA 1
ATOM 5260 C C . VAL B 1 83 ? 10.289 18.109 -9.938 1 95.25 83 VAL B C 1
ATOM 5262 O O . VAL B 1 83 ? 9.523 18.828 -10.586 1 95.25 83 VAL B O 1
ATOM 5265 N N . SER B 1 84 ? 10.211 18.047 -8.672 1 95.62 84 SER B N 1
ATOM 5266 C CA . SER B 1 84 ? 9.234 18.75 -7.844 1 95.62 84 SER B CA 1
ATOM 5267 C C . SER B 1 84 ? 9.641 18.719 -6.375 1 95.62 84 SER B C 1
ATOM 5269 O O . SER B 1 84 ? 10.664 18.141 -6.016 1 95.62 84 SER B O 1
ATOM 5271 N N . PHE B 1 85 ? 8.914 19.328 -5.566 1 95.44 85 PHE B N 1
ATOM 5272 C CA . PHE B 1 85 ? 9.203 19.344 -4.141 1 95.44 85 PHE B CA 1
ATOM 5273 C C . PHE B 1 85 ? 8.977 17.969 -3.521 1 95.44 85 PHE B C 1
ATOM 5275 O O . PHE B 1 85 ? 9.797 17.484 -2.742 1 95.44 85 PHE B O 1
ATOM 5282 N N . PRO B 1 86 ? 7.855 17.328 -3.857 1 95.75 86 PRO B N 1
ATOM 5283 C CA . PRO B 1 86 ? 7.707 15.969 -3.334 1 95.75 86 PRO B CA 1
ATOM 5284 C C . PRO B 1 86 ? 8.852 15.047 -3.76 1 95.75 86 PRO B C 1
ATOM 5286 O O . PRO B 1 86 ? 9.234 14.148 -3.006 1 95.75 86 PRO B O 1
ATOM 5289 N N . ALA B 1 87 ? 9.328 15.195 -4.953 1 96.69 87 ALA B N 1
ATOM 5290 C CA . ALA B 1 87 ? 10.484 14.43 -5.395 1 96.69 87 ALA B CA 1
ATOM 5291 C C . ALA B 1 87 ? 11.688 14.688 -4.488 1 96.69 87 ALA B C 1
ATOM 5293 O O . ALA B 1 87 ? 12.422 13.758 -4.145 1 96.69 87 ALA B O 1
ATOM 5294 N N . GLN B 1 88 ? 11.859 15.938 -4.164 1 97 88 GLN B N 1
ATOM 5295 C CA . GLN B 1 88 ? 12.93 16.297 -3.232 1 97 88 GLN B CA 1
ATOM 5296 C C . GLN B 1 88 ? 12.734 15.602 -1.886 1 97 88 GLN B C 1
ATOM 5298 O O . GLN B 1 88 ? 13.688 15.094 -1.296 1 97 88 GLN B O 1
ATOM 5303 N N . LEU B 1 89 ? 11.531 15.641 -1.423 1 97.06 89 LEU B N 1
ATOM 5304 C CA . LEU B 1 89 ? 11.25 15 -0.142 1 97.06 89 LEU B CA 1
ATOM 5305 C C . LEU B 1 89 ? 11.578 13.516 -0.188 1 97.06 89 LEU B C 1
ATOM 5307 O O . LEU B 1 89 ? 12.148 12.969 0.76 1 97.06 89 LEU B O 1
ATOM 5311 N N . MET B 1 90 ? 11.227 12.844 -1.255 1 96.69 90 MET B N 1
ATOM 5312 C CA . MET B 1 90 ? 11.539 11.43 -1.423 1 96.69 90 MET B CA 1
ATOM 5313 C C . MET B 1 90 ? 13.047 11.195 -1.412 1 96.69 90 MET B C 1
ATOM 5315 O O . MET B 1 90 ? 13.531 10.273 -0.752 1 96.69 90 MET B O 1
ATOM 5319 N N . ALA B 1 91 ? 13.711 11.977 -2.148 1 97.12 91 ALA B N 1
ATOM 5320 C CA . ALA B 1 91 ? 15.172 11.867 -2.213 1 97.12 91 ALA B CA 1
ATOM 5321 C C . ALA B 1 91 ? 15.797 12.039 -0.831 1 97.12 91 ALA B C 1
ATOM 5323 O O . ALA B 1 91 ? 16.641 11.242 -0.424 1 97.12 91 ALA B O 1
ATOM 5324 N N . LEU B 1 92 ? 15.32 13.062 -0.144 1 96.81 92 LEU B N 1
ATOM 5325 C CA . LEU B 1 92 ? 15.859 13.344 1.184 1 96.81 92 LEU B CA 1
ATOM 5326 C C . LEU B 1 92 ? 15.516 12.219 2.154 1 96.81 92 LEU B C 1
ATOM 5328 O O . LEU B 1 92 ? 16.328 11.867 3.014 1 96.81 92 LEU B O 1
ATOM 5332 N N . SER B 1 93 ? 14.344 11.766 2.039 1 95.88 93 SER B N 1
ATOM 5333 C CA . SER B 1 93 ? 13.914 10.664 2.9 1 95.88 93 SER B CA 1
ATOM 5334 C C . SER B 1 93 ? 14.844 9.469 2.771 1 95.88 93 SER B C 1
ATOM 5336 O O . SER B 1 93 ? 15.359 8.961 3.771 1 95.88 93 SER B O 1
ATOM 5338 N N . VAL B 1 94 ? 15.125 9.055 1.565 1 95.44 94 VAL B N 1
ATOM 5339 C CA . VAL B 1 94 ? 15.906 7.848 1.305 1 95.44 94 VAL B CA 1
ATOM 5340 C C . VAL B 1 94 ? 17.359 8.086 1.688 1 95.44 94 VAL B C 1
ATOM 5342 O O . VAL B 1 94 ? 17.984 7.234 2.324 1 95.44 94 VAL B O 1
ATOM 5345 N N . LEU B 1 95 ? 17.891 9.203 1.332 1 95.94 95 LEU B N 1
ATOM 5346 C CA . LEU B 1 95 ? 19.281 9.492 1.633 1 95.94 95 LEU B CA 1
ATOM 5347 C C . LEU B 1 95 ? 19.5 9.656 3.135 1 95.94 95 LEU B C 1
ATOM 5349 O O . LEU B 1 95 ? 20.516 9.234 3.674 1 95.94 95 LEU B O 1
ATOM 5353 N N . THR B 1 96 ? 18.531 10.297 3.793 1 95.5 96 THR B N 1
ATOM 5354 C CA . THR B 1 96 ? 18.625 10.43 5.242 1 95.5 96 THR B CA 1
ATOM 5355 C C . THR B 1 96 ? 18.562 9.07 5.918 1 95.5 96 THR B C 1
ATOM 5357 O O . THR B 1 96 ? 19.281 8.812 6.887 1 95.5 96 THR B O 1
ATOM 5360 N N . ALA B 1 97 ? 17.719 8.242 5.434 1 94 97 ALA B N 1
ATOM 5361 C CA . ALA B 1 97 ? 17.656 6.891 5.98 1 94 97 ALA B CA 1
ATOM 5362 C C . ALA B 1 97 ? 18.984 6.168 5.836 1 94 97 ALA B C 1
ATOM 5364 O O . ALA B 1 97 ? 19.438 5.477 6.754 1 94 97 ALA B O 1
ATOM 5365 N N . LEU B 1 98 ? 19.641 6.348 4.684 1 93.19 98 LEU B N 1
ATOM 5366 C CA . LEU B 1 98 ? 20.906 5.684 4.406 1 93.19 98 LEU B CA 1
ATOM 5367 C C . LEU B 1 98 ? 22.031 6.301 5.234 1 93.19 98 LEU B C 1
ATOM 5369 O O . LEU B 1 98 ? 23.047 5.656 5.477 1 93.19 98 LEU B O 1
ATOM 5373 N N . SER B 1 99 ? 21.859 7.539 5.621 1 92.44 99 SER B N 1
ATOM 5374 C CA . SER B 1 99 ? 22.875 8.234 6.395 1 92.44 99 SER B CA 1
ATOM 5375 C C . SER B 1 99 ? 22.719 7.965 7.887 1 92.44 99 SER B C 1
ATOM 5377 O O . SER B 1 99 ? 23.5 8.477 8.703 1 92.44 99 SER B O 1
ATOM 5379 N N . ASP B 1 100 ? 21.734 7.27 8.25 1 91 100 ASP B N 1
ATOM 5380 C CA . ASP B 1 100 ? 21.422 6.938 9.633 1 91 100 ASP B CA 1
ATOM 5381 C C . ASP B 1 100 ? 21.438 5.43 9.852 1 91 100 ASP B C 1
ATOM 5383 O O . ASP B 1 100 ? 20.547 4.719 9.398 1 91 100 ASP B O 1
ATOM 5387 N N . SER B 1 101 ? 22.391 4.957 10.586 1 86.56 101 SER B N 1
ATOM 5388 C CA . SER B 1 101 ? 22.609 3.523 10.758 1 86.56 101 SER B CA 1
ATOM 5389 C C . SER B 1 101 ? 21.469 2.885 11.547 1 86.56 101 SER B C 1
ATOM 5391 O O . SER B 1 101 ? 21.328 1.662 11.547 1 86.56 101 SER B O 1
ATOM 5393 N N . ASP B 1 102 ? 20.656 3.768 12.188 1 89.44 102 ASP B N 1
ATOM 5394 C CA . ASP B 1 102 ? 19.562 3.242 12.977 1 89.44 102 ASP B CA 1
ATOM 5395 C C . ASP B 1 102 ? 18.266 3.242 12.172 1 89.44 102 ASP B C 1
ATOM 5397 O O . ASP B 1 102 ? 17.234 2.764 12.656 1 89.44 102 ASP B O 1
ATOM 5401 N N . SER B 1 103 ? 18.344 3.74 10.992 1 91.5 103 SER B N 1
ATOM 5402 C CA . SER B 1 103 ? 17.141 3.842 10.172 1 91.5 103 SER B CA 1
ATOM 5403 C C . SER B 1 103 ? 16.844 2.527 9.461 1 91.5 103 SER B C 1
ATOM 5405 O O . SER B 1 103 ? 17.75 1.894 8.914 1 91.5 103 SER B O 1
ATOM 5407 N N . ARG B 1 104 ? 15.578 2.096 9.562 1 91.5 104 ARG B N 1
ATOM 5408 C CA . ARG B 1 104 ? 15.086 0.913 8.859 1 91.5 104 ARG B CA 1
ATOM 5409 C C . ARG B 1 104 ? 13.695 1.152 8.289 1 91.5 104 ARG B C 1
ATOM 5411 O O . ARG B 1 104 ? 12.883 1.866 8.883 1 91.5 104 ARG B O 1
ATOM 5418 N N . TYR B 1 105 ? 13.453 0.521 7.168 1 92.06 105 TYR B N 1
ATOM 5419 C CA . TYR B 1 105 ? 12.117 0.613 6.598 1 92.06 105 TYR B CA 1
ATOM 5420 C C . TYR B 1 105 ? 11.242 -0.544 7.066 1 92.06 105 TYR B C 1
ATOM 5422 O O . TYR B 1 105 ? 10.008 -0.477 6.98 1 92.06 105 TYR B O 1
ATOM 5430 N N . PHE B 1 106 ? 11.914 -1.612 7.551 1 91.75 106 PHE B N 1
ATOM 5431 C CA . PHE B 1 106 ? 11.203 -2.785 8.047 1 91.75 106 PHE B CA 1
ATOM 5432 C C . PHE B 1 106 ? 11.68 -3.154 9.445 1 91.75 106 PHE B C 1
ATOM 5434 O O . PHE B 1 106 ? 12.82 -2.859 9.812 1 91.75 106 PHE B O 1
ATOM 5441 N N . GLU B 1 107 ? 10.781 -3.807 10.172 1 89 107 GLU B N 1
ATOM 5442 C CA . GLU B 1 107 ? 11.203 -4.363 11.461 1 89 107 GLU B CA 1
ATOM 5443 C C . GLU B 1 107 ? 12.336 -5.367 11.281 1 89 107 GLU B C 1
ATOM 5445 O O . GLU B 1 107 ? 12.383 -6.082 10.273 1 89 107 GLU B O 1
ATOM 5450 N N . PRO B 1 108 ? 13.172 -5.43 12.227 1 85.88 108 PRO B N 1
ATOM 5451 C CA . PRO B 1 108 ? 14.336 -6.312 12.094 1 85.88 108 PRO B CA 1
ATOM 5452 C C . PRO B 1 108 ? 13.945 -7.758 11.797 1 85.88 108 PRO B C 1
ATOM 5454 O O . PRO B 1 108 ? 14.688 -8.477 11.109 1 85.88 108 PRO B O 1
ATOM 5457 N N . ASN B 1 109 ? 12.812 -8.203 12.258 1 88.69 109 ASN B N 1
ATOM 5458 C CA . ASN B 1 109 ? 12.398 -9.586 12.055 1 88.69 109 ASN B CA 1
ATOM 5459 C C . ASN B 1 109 ? 11.297 -9.688 11 1 88.69 109 ASN B C 1
ATOM 5461 O O . ASN B 1 109 ? 10.586 -10.695 10.938 1 88.69 109 ASN B O 1
ATOM 5465 N N . PHE B 1 110 ? 11.133 -8.703 10.266 1 92.56 110 PHE B N 1
ATOM 5466 C CA . PHE B 1 110 ? 10.039 -8.664 9.305 1 92.56 110 PHE B CA 1
ATOM 5467 C C . PHE B 1 110 ? 10.164 -9.805 8.297 1 92.56 110 PHE B C 1
ATOM 5469 O O . PHE B 1 110 ? 9.172 -10.445 7.949 1 92.56 110 PHE B O 1
ATOM 5476 N N . TRP B 1 111 ? 11.383 -10.141 7.852 1 94.81 111 TRP B N 1
ATOM 5477 C CA . TRP B 1 111 ? 11.586 -11.07 6.75 1 94.81 111 TRP B CA 1
ATOM 5478 C C . TRP B 1 111 ? 11.75 -12.5 7.266 1 94.81 111 TRP B C 1
ATOM 5480 O O . TRP B 1 111 ? 12 -13.422 6.492 1 94.81 111 TRP B O 1
ATOM 5490 N N . ASN B 1 112 ? 11.602 -12.648 8.523 1 91.81 112 ASN B N 1
ATOM 5491 C CA . ASN B 1 112 ? 11.617 -14 9.062 1 91.81 112 ASN B CA 1
ATOM 5492 C C . ASN B 1 112 ? 10.43 -14.82 8.562 1 91.81 112 ASN B C 1
ATOM 5494 O O . ASN B 1 112 ? 9.312 -14.305 8.477 1 91.81 112 ASN B O 1
ATOM 5498 N N . THR B 1 113 ? 10.727 -16.047 8.148 1 91.12 113 THR B N 1
ATOM 5499 C CA . THR B 1 113 ? 9.641 -16.859 7.617 1 91.12 113 THR B CA 1
ATOM 5500 C C . THR B 1 113 ? 9.359 -18.047 8.539 1 91.12 113 THR B C 1
ATOM 5502 O O . THR B 1 113 ? 8.359 -18.75 8.367 1 91.12 113 THR B O 1
ATOM 5505 N N . ARG B 1 114 ? 10.133 -18.281 9.492 1 86.06 114 ARG B N 1
ATOM 5506 C CA . ARG B 1 114 ? 9.961 -19.422 10.391 1 86.06 114 ARG B CA 1
ATOM 5507 C C . ARG B 1 114 ? 9.102 -19.031 11.594 1 86.06 114 ARG B C 1
ATOM 5509 O O . ARG B 1 114 ? 9.352 -18 12.234 1 86.06 114 ARG B O 1
ATOM 5516 N N . ASP B 1 115 ? 8.133 -19.781 11.883 1 82.12 115 ASP B N 1
ATOM 5517 C CA . ASP B 1 115 ? 7.285 -19.641 13.062 1 82.12 115 ASP B CA 1
ATOM 5518 C C . ASP B 1 115 ? 6.617 -18.266 13.094 1 82.12 115 ASP B C 1
ATOM 5520 O O . ASP B 1 115 ? 6.625 -17.578 14.117 1 82.12 115 ASP B O 1
ATOM 5524 N N . VAL B 1 116 ? 6.281 -17.859 11.898 1 86.31 116 VAL B N 1
ATOM 5525 C CA . VAL B 1 116 ? 5.66 -16.547 11.844 1 86.31 116 VAL B CA 1
ATOM 5526 C C . VAL B 1 116 ? 4.191 -16.688 11.445 1 86.31 116 VAL B C 1
ATOM 5528 O O . VAL B 1 116 ? 3.801 -17.672 10.82 1 86.31 116 VAL B O 1
ATOM 5531 N N . ASP B 1 117 ? 3.412 -15.727 11.836 1 87.81 117 ASP B N 1
ATOM 5532 C CA . ASP B 1 117 ? 1.984 -15.68 11.531 1 87.81 117 ASP B CA 1
ATOM 5533 C C . ASP B 1 117 ? 1.745 -15.516 10.031 1 87.81 117 ASP B C 1
ATOM 5535 O O . ASP B 1 117 ? 2.57 -14.93 9.328 1 87.81 117 ASP B O 1
ATOM 5539 N N . SER B 1 118 ? 0.615 -16.016 9.602 1 87.81 118 SER B N 1
ATOM 5540 C CA . SER B 1 118 ? 0.248 -15.953 8.195 1 87.81 118 SER B CA 1
ATOM 5541 C C . SER B 1 118 ? 0.099 -14.508 7.723 1 87.81 118 SER B C 1
ATOM 5543 O O . SER B 1 118 ? 0.355 -14.203 6.559 1 87.81 118 SER B O 1
ATOM 5545 N N . SER B 1 119 ? -0.228 -13.727 8.617 1 88.62 119 SER B N 1
ATOM 5546 C CA . SER B 1 119 ? -0.402 -12.32 8.273 1 88.62 119 SER B CA 1
ATOM 5547 C C . SER B 1 119 ? 0.927 -11.672 7.891 1 88.62 119 SER B C 1
ATOM 5549 O O . SER B 1 119 ? 0.983 -10.844 6.98 1 88.62 119 SER B O 1
ATOM 5551 N N . LYS B 1 120 ? 1.937 -11.977 8.562 1 89.88 120 LYS B N 1
ATOM 5552 C CA . LYS B 1 120 ? 3.26 -11.445 8.242 1 89.88 120 LYS B CA 1
ATOM 5553 C C . LYS B 1 120 ? 3.748 -11.953 6.891 1 89.88 120 LYS B C 1
ATOM 5555 O O . LYS B 1 120 ? 4.344 -11.203 6.117 1 89.88 120 LYS B O 1
ATOM 5560 N N . LEU B 1 121 ? 3.492 -13.195 6.609 1 91.12 121 LEU B N 1
ATOM 5561 C CA . LEU B 1 121 ? 3.865 -13.766 5.32 1 91.12 121 LEU B CA 1
ATOM 5562 C C . LEU B 1 121 ? 3.131 -13.062 4.184 1 91.12 121 LEU B C 1
ATOM 5564 O O . LEU B 1 121 ? 3.711 -12.812 3.125 1 91.12 121 LEU B O 1
ATOM 5568 N N . GLU B 1 122 ? 1.971 -12.789 4.48 1 91.19 122 GLU B N 1
ATOM 5569 C CA . GLU B 1 122 ? 1.183 -12.086 3.475 1 91.19 122 GLU B CA 1
ATOM 5570 C C . GLU B 1 122 ? 1.719 -10.672 3.242 1 91.19 122 GLU B C 1
ATOM 5572 O O . GLU B 1 122 ? 1.763 -10.203 2.104 1 91.19 122 GLU B O 1
ATOM 5577 N N . ARG B 1 123 ? 2.1 -10.016 4.262 1 91.69 123 ARG B N 1
ATOM 5578 C CA . ARG B 1 123 ? 2.68 -8.688 4.113 1 91.69 123 ARG B CA 1
ATOM 5579 C C . ARG B 1 123 ? 3.979 -8.742 3.314 1 91.69 123 ARG B C 1
ATOM 5581 O O . ARG B 1 123 ? 4.258 -7.852 2.51 1 91.69 123 ARG B O 1
ATOM 5588 N N . GLN B 1 124 ? 4.762 -9.734 3.586 1 93.69 124 GLN B N 1
ATOM 5589 C CA . GLN B 1 124 ? 5.984 -9.922 2.816 1 93.69 124 GLN B CA 1
ATOM 5590 C C . GLN B 1 124 ? 5.68 -10.117 1.334 1 93.69 124 GLN B C 1
ATOM 5592 O O . GLN B 1 124 ? 6.309 -9.5 0.477 1 93.69 124 GLN B O 1
ATOM 5597 N N . ARG B 1 125 ? 4.715 -10.922 1.104 1 93.31 125 ARG B N 1
ATOM 5598 C CA . ARG B 1 125 ? 4.285 -11.172 -0.268 1 93.31 125 ARG B CA 1
ATOM 5599 C C . ARG B 1 125 ? 3.854 -9.875 -0.947 1 93.31 125 ARG B C 1
ATOM 5601 O O . ARG B 1 125 ? 4.23 -9.609 -2.092 1 93.31 125 ARG B O 1
ATOM 5608 N N . GLU B 1 126 ? 3.082 -9.094 -0.229 1 90.81 126 GLU B N 1
ATOM 5609 C CA . GLU B 1 126 ? 2.561 -7.848 -0.781 1 90.81 126 GLU B CA 1
ATOM 5610 C C . GLU B 1 126 ? 3.693 -6.887 -1.137 1 90.81 126 GLU B C 1
ATOM 5612 O O . GLU B 1 126 ? 3.66 -6.242 -2.188 1 90.81 126 GLU B O 1
ATOM 5617 N N . VAL B 1 127 ? 4.637 -6.773 -0.318 1 92.25 127 VAL B N 1
ATOM 5618 C CA . VAL B 1 127 ? 5.773 -5.887 -0.553 1 92.25 127 VAL B CA 1
ATOM 5619 C C . VAL B 1 127 ? 6.531 -6.34 -1.798 1 92.25 127 VAL B C 1
ATOM 5621 O O . VAL B 1 127 ? 6.816 -5.535 -2.688 1 92.25 127 VAL B O 1
ATOM 5624 N N . LEU B 1 128 ? 6.809 -7.617 -1.829 1 95.31 128 LEU B N 1
ATOM 5625 C CA . LEU B 1 128 ? 7.578 -8.148 -2.947 1 95.31 128 LEU B CA 1
ATOM 5626 C C . LEU B 1 128 ? 6.781 -8.07 -4.246 1 95.31 128 LEU B C 1
ATOM 5628 O O . LEU B 1 128 ? 7.332 -7.746 -5.301 1 95.31 128 LEU B O 1
ATOM 5632 N N . GLN B 1 129 ? 5.547 -8.414 -4.176 1 92.75 129 GLN B N 1
ATOM 5633 C CA . GLN B 1 129 ? 4.695 -8.305 -5.355 1 92.75 129 GLN B CA 1
ATOM 5634 C C . GLN B 1 129 ? 4.648 -6.867 -5.867 1 92.75 129 GLN B C 1
ATOM 5636 O O . GLN B 1 129 ? 4.727 -6.633 -7.074 1 92.75 129 GLN B O 1
ATOM 5641 N N . PHE B 1 130 ? 4.527 -5.98 -4.953 1 89.5 130 PHE B N 1
ATOM 5642 C CA . PHE B 1 130 ? 4.449 -4.566 -5.301 1 89.5 130 PHE B CA 1
ATOM 5643 C C . PHE B 1 130 ? 5.73 -4.102 -5.98 1 89.5 130 PHE B C 1
ATOM 5645 O O . PHE B 1 130 ? 5.688 -3.518 -7.066 1 89.5 130 PHE B O 1
ATOM 5652 N N . ILE B 1 131 ? 6.852 -4.371 -5.41 1 92.69 131 ILE B N 1
ATOM 5653 C CA . ILE B 1 131 ? 8.133 -3.898 -5.914 1 92.69 131 ILE B CA 1
ATOM 5654 C C . ILE B 1 131 ? 8.43 -4.543 -7.266 1 92.69 131 ILE B C 1
ATOM 5656 O O . ILE B 1 131 ? 8.867 -3.869 -8.203 1 92.69 131 ILE B O 1
ATOM 5660 N N . GLU B 1 132 ? 8.156 -5.812 -7.355 1 95.88 132 GLU B N 1
ATOM 5661 C CA . GLU B 1 132 ? 8.469 -6.527 -8.586 1 95.88 132 GLU B CA 1
ATOM 5662 C C . GLU B 1 132 ? 7.535 -6.113 -9.719 1 95.88 132 GLU B C 1
ATOM 5664 O O . GLU B 1 132 ? 7.953 -6.035 -10.875 1 95.88 132 GLU B O 1
ATOM 5669 N N . ASN B 1 133 ? 6.297 -5.879 -9.438 1 92.81 133 ASN B N 1
ATOM 5670 C CA . ASN B 1 133 ? 5.395 -5.363 -10.469 1 92.81 133 ASN B CA 1
ATOM 5671 C C . ASN B 1 133 ? 5.836 -3.986 -10.953 1 92.81 133 ASN B C 1
ATOM 5673 O O . ASN B 1 133 ? 5.773 -3.699 -12.156 1 92.81 133 ASN B O 1
ATOM 5677 N N . ARG B 1 134 ? 6.309 -3.223 -10.055 1 90.75 134 ARG B N 1
ATOM 5678 C CA . ARG B 1 134 ? 6.785 -1.893 -10.422 1 90.75 134 ARG B CA 1
ATOM 5679 C C . ARG B 1 134 ? 8.031 -1.981 -11.297 1 90.75 134 ARG B C 1
ATOM 5681 O O . ARG B 1 134 ? 8.125 -1.308 -12.328 1 90.75 134 ARG B O 1
ATOM 5688 N N . ARG B 1 135 ? 8.914 -2.791 -10.875 1 92.56 135 ARG B N 1
ATOM 5689 C CA . ARG B 1 135 ? 10.141 -2.98 -11.648 1 92.56 135 ARG B CA 1
ATOM 5690 C C . ARG B 1 135 ? 9.82 -3.467 -13.062 1 92.56 135 ARG B C 1
ATOM 5692 O O . ARG B 1 135 ? 10.398 -2.975 -14.039 1 92.56 135 ARG B O 1
ATOM 5699 N N . ASN B 1 136 ? 8.938 -4.387 -13.086 1 94.12 136 ASN B N 1
ATOM 5700 C CA . ASN B 1 136 ? 8.586 -4.992 -14.367 1 94.12 136 ASN B CA 1
ATOM 5701 C C . ASN B 1 136 ? 7.801 -4.02 -15.242 1 94.12 136 ASN B C 1
ATOM 5703 O O . ASN B 1 136 ? 8.109 -3.861 -16.422 1 94.12 136 ASN B O 1
ATOM 5707 N N . ASP B 1 137 ? 6.832 -3.312 -14.688 1 92.31 137 ASP B N 1
ATOM 5708 C CA . ASP B 1 137 ? 5.906 -2.471 -15.438 1 92.31 137 ASP B CA 1
ATOM 5709 C C . ASP B 1 137 ? 6.566 -1.156 -15.844 1 92.31 137 ASP B C 1
ATOM 5711 O O . ASP B 1 137 ? 6.238 -0.591 -16.891 1 92.31 137 ASP B O 1
ATOM 5715 N N . ARG B 1 138 ? 7.492 -0.742 -15.047 1 89.88 138 ARG B N 1
ATOM 5716 C CA . ARG B 1 138 ? 8.008 0.607 -15.25 1 89.88 138 ARG B CA 1
ATOM 5717 C C . ARG B 1 138 ? 9.398 0.574 -15.883 1 89.88 138 ARG B C 1
ATOM 5719 O O . ARG B 1 138 ? 10.039 1.613 -16.031 1 89.88 138 ARG B O 1
ATOM 5726 N N . HIS B 1 139 ? 9.805 -0.607 -16.156 1 91.94 139 HIS B N 1
ATOM 5727 C CA . HIS B 1 139 ? 11.07 -0.692 -16.875 1 91.94 139 HIS B CA 1
ATOM 5728 C C . HIS B 1 139 ? 10.977 0.014 -18.234 1 91.94 139 HIS B C 1
ATOM 5730 O O . HIS B 1 139 ? 10.031 -0.206 -18.984 1 91.94 139 HIS B O 1
ATOM 5736 N N . LEU B 1 140 ? 11.945 0.802 -18.547 1 87.19 140 LEU B N 1
ATOM 5737 C CA . LEU B 1 140 ? 11.883 1.663 -19.719 1 87.19 140 LEU B CA 1
ATOM 5738 C C . LEU B 1 140 ? 11.773 0.835 -21 1 87.19 140 LEU B C 1
ATOM 5740 O O . LEU B 1 140 ? 11.062 1.218 -21.922 1 87.19 140 LEU B O 1
ATOM 5744 N N . LYS B 1 141 ? 12.359 -0.333 -21.109 1 90.06 141 LYS B N 1
ATOM 5745 C CA . LYS B 1 141 ? 12.352 -1.192 -22.297 1 90.06 141 LYS B CA 1
ATOM 5746 C C . LYS B 1 141 ? 11.43 -2.391 -22.094 1 90.06 141 LYS B C 1
ATOM 5748 O O . LYS B 1 141 ? 11.398 -3.297 -22.938 1 90.06 141 LYS B O 1
ATOM 5753 N N . GLN B 1 142 ? 10.789 -2.488 -21.016 1 89.25 142 GLN B N 1
ATOM 5754 C CA . GLN B 1 142 ? 9.891 -3.592 -20.688 1 89.25 142 GLN B CA 1
ATOM 5755 C C . GLN B 1 142 ? 10.625 -4.93 -20.719 1 89.25 142 GLN B C 1
ATOM 5757 O O . GLN B 1 142 ? 10.117 -5.914 -21.266 1 89.25 142 GLN B O 1
ATOM 5762 N N . GLN B 1 143 ? 11.883 -4.883 -20.281 1 91.81 143 GLN B N 1
ATOM 5763 C CA . GLN B 1 143 ? 12.742 -6.066 -20.25 1 91.81 143 GLN B CA 1
ATOM 5764 C C . GLN B 1 143 ? 13.477 -6.176 -18.922 1 91.81 143 GLN B C 1
ATOM 5766 O O . GLN B 1 143 ? 14.695 -6.379 -18.906 1 91.81 143 GLN B O 1
ATOM 5771 N N . ALA B 1 144 ? 12.68 -6.012 -17.922 1 94.38 144 ALA B N 1
ATOM 5772 C CA . ALA B 1 144 ? 13.289 -6.117 -16.609 1 94.38 144 ALA B CA 1
ATOM 5773 C C . ALA B 1 144 ? 13.922 -7.492 -16.406 1 94.38 144 ALA B C 1
ATOM 5775 O O . ALA B 1 144 ? 13.367 -8.508 -16.828 1 94.38 144 ALA B O 1
ATOM 5776 N N . GLU B 1 145 ? 15.039 -7.582 -15.82 1 94.62 145 GLU B N 1
ATOM 5777 C CA . GLU B 1 145 ? 15.734 -8.836 -15.57 1 94.62 145 GLU B CA 1
ATOM 5778 C C . GLU B 1 145 ? 15.102 -9.594 -14.398 1 94.62 145 GLU B C 1
ATOM 5780 O O . GLU B 1 145 ? 14.781 -8.992 -13.367 1 94.62 145 GLU B O 1
ATOM 5785 N N . PRO B 1 146 ? 14.875 -10.906 -14.562 1 96.06 146 PRO B N 1
ATOM 5786 C CA . PRO B 1 146 ? 14.344 -11.688 -13.438 1 96.06 146 PRO B CA 1
ATOM 5787 C C . PRO B 1 146 ? 15.344 -11.828 -12.297 1 96.06 146 PRO B C 1
ATOM 5789 O O . PRO B 1 146 ? 16.547 -11.734 -12.508 1 96.06 146 PRO B O 1
ATOM 5792 N N . VAL B 1 147 ? 14.844 -12.023 -11.102 1 96.31 147 VAL B N 1
ATOM 5793 C CA . VAL B 1 147 ? 15.719 -12.188 -9.938 1 96.31 147 VAL B CA 1
ATOM 5794 C C . VAL B 1 147 ? 15.562 -13.594 -9.367 1 96.31 147 VAL B C 1
ATOM 5796 O O . VAL B 1 147 ? 16.234 -13.953 -8.398 1 96.31 147 VAL B O 1
ATOM 5799 N N . ARG B 1 148 ? 14.703 -14.359 -9.961 1 96.56 148 ARG B N 1
ATOM 5800 C CA . ARG B 1 148 ? 14.398 -15.727 -9.539 1 96.56 148 ARG B CA 1
ATOM 5801 C C . ARG B 1 148 ? 14.281 -16.656 -10.742 1 96.56 148 ARG B C 1
ATOM 5803 O O . ARG B 1 148 ? 13.734 -16.266 -11.781 1 96.56 148 ARG B O 1
ATOM 5810 N N . TYR B 1 149 ? 14.812 -17.844 -10.609 1 96.38 149 TYR B N 1
ATOM 5811 C CA . TYR B 1 149 ? 14.773 -18.844 -11.664 1 96.38 149 TYR B CA 1
ATOM 5812 C C . TYR B 1 149 ? 14.258 -20.172 -11.117 1 96.38 149 TYR B C 1
ATOM 5814 O O . TYR B 1 149 ? 14.703 -20.641 -10.062 1 96.38 149 TYR B O 1
ATOM 5822 N N . ILE B 1 150 ? 13.312 -20.734 -11.852 1 96.25 150 ILE B N 1
ATOM 5823 C CA . ILE B 1 150 ? 12.727 -22 -11.445 1 96.25 150 ILE B CA 1
ATOM 5824 C C . ILE B 1 150 ? 12.773 -22.984 -12.602 1 96.25 150 ILE B C 1
ATOM 5826 O O . ILE B 1 150 ? 12.43 -22.641 -13.734 1 96.25 150 ILE B O 1
ATOM 5830 N N . HIS B 1 151 ? 13.266 -24.172 -12.352 1 97.38 151 HIS B N 1
ATOM 5831 C CA . HIS B 1 151 ? 13.281 -25.266 -13.312 1 97.38 151 HIS B CA 1
ATOM 5832 C C . HIS B 1 151 ? 12.234 -26.312 -12.977 1 97.38 151 HIS B C 1
ATOM 5834 O O . HIS B 1 151 ? 12.188 -26.812 -11.852 1 97.38 151 HIS B O 1
ATOM 5840 N N . VAL B 1 152 ? 11.43 -26.594 -13.977 1 97.06 152 VAL B N 1
ATOM 5841 C CA . VAL B 1 152 ? 10.281 -27.453 -13.719 1 97.06 152 VAL B CA 1
ATOM 5842 C C . VAL B 1 152 ? 10.266 -28.609 -14.711 1 97.06 152 VAL B C 1
ATOM 5844 O O . VAL B 1 152 ? 10.555 -28.422 -15.891 1 97.06 152 VAL B O 1
ATOM 5847 N N . ALA B 1 153 ? 9.984 -29.828 -14.195 1 98.25 153 ALA B N 1
ATOM 5848 C CA . ALA B 1 153 ? 9.711 -31 -15.008 1 98.25 153 ALA B CA 1
ATOM 5849 C C . ALA B 1 153 ? 8.227 -31.359 -14.977 1 98.25 153 ALA B C 1
ATOM 5851 O O . ALA B 1 153 ? 7.664 -31.594 -13.906 1 98.25 153 ALA B O 1
ATOM 5852 N N . TRP B 1 154 ? 7.645 -31.422 -16.156 1 97.81 154 TRP B N 1
ATOM 5853 C CA . TRP B 1 154 ? 6.242 -31.797 -16.281 1 97.81 154 TRP B CA 1
ATOM 5854 C C . TRP B 1 154 ? 6.102 -33.125 -17.047 1 97.81 154 TRP B C 1
ATOM 5856 O O . TRP B 1 154 ? 6.918 -33.406 -17.922 1 97.81 154 TRP B O 1
ATOM 5866 N N . SER B 1 155 ? 5.125 -33.812 -16.688 1 98.12 155 SER B N 1
ATOM 5867 C CA . SER B 1 155 ? 4.82 -35.062 -17.406 1 98.12 155 SER B CA 1
ATOM 5868 C C . SER B 1 155 ? 3.547 -34.906 -18.219 1 98.12 155 SER B C 1
ATOM 5870 O O . SER B 1 155 ? 2.613 -34.219 -17.812 1 98.12 155 SER B O 1
ATOM 5872 N N . LEU B 1 156 ? 3.574 -35.562 -19.312 1 97.94 156 LEU B N 1
ATOM 5873 C CA . LEU B 1 156 ? 2.402 -35.625 -20.172 1 97.94 156 LEU B CA 1
ATOM 5874 C C . LEU B 1 156 ? 1.921 -37.062 -20.297 1 97.94 156 LEU B C 1
ATOM 5876 O O . LEU B 1 156 ? 2.557 -37.906 -20.969 1 97.94 156 LEU B O 1
ATOM 5880 N N . ILE B 1 157 ? 0.867 -37.344 -19.656 1 98.19 157 ILE B N 1
ATOM 5881 C CA . ILE B 1 157 ? 0.2 -38.625 -19.766 1 98.19 157 ILE B CA 1
ATOM 5882 C C . ILE B 1 157 ? -1.054 -38.5 -20.625 1 98.19 157 ILE B C 1
ATOM 5884 O O . ILE B 1 157 ? -2.037 -37.875 -20.203 1 98.19 157 ILE B O 1
ATOM 5888 N N . LYS B 1 158 ? -0.981 -39.062 -21.75 1 97.56 158 LYS B N 1
ATOM 5889 C CA . LYS B 1 158 ? -2.061 -38.969 -22.734 1 97.56 158 LYS B CA 1
ATOM 5890 C C . LYS B 1 158 ? -2.697 -40.344 -22.984 1 97.56 158 LYS B C 1
ATOM 5892 O O . LYS B 1 158 ? -1.994 -41.344 -23.094 1 97.56 158 LYS B O 1
ATOM 5897 N N . HIS B 1 159 ? -3.99 -40.344 -23 1 95.62 159 HIS B N 1
ATOM 5898 C CA . HIS B 1 159 ? -4.734 -41.562 -23.281 1 95.62 159 HIS B CA 1
ATOM 5899 C C . HIS B 1 159 ? -6.074 -41.25 -23.953 1 95.62 159 HIS B C 1
ATOM 5901 O O . HIS B 1 159 ? -6.879 -40.5 -23.406 1 95.62 159 HIS B O 1
ATOM 5907 N N . GLU B 1 160 ? -6.309 -41.812 -25.172 1 92.62 160 GLU B N 1
ATOM 5908 C CA . GLU B 1 160 ? -7.562 -41.688 -25.906 1 92.62 160 GLU B CA 1
ATOM 5909 C C . GLU B 1 160 ? -7.953 -40.25 -26.109 1 92.62 160 GLU B C 1
ATOM 5911 O O . GLU B 1 160 ? -9.078 -39.844 -25.812 1 92.62 160 GLU B O 1
ATOM 5916 N N . GLY B 1 161 ? -6.977 -39.469 -26.422 1 93.31 161 GLY B N 1
ATOM 5917 C CA . GLY B 1 161 ? -7.227 -38.062 -26.781 1 93.31 161 GLY B CA 1
ATOM 5918 C C . GLY B 1 161 ? -7.391 -37.156 -25.562 1 93.31 161 GLY B C 1
ATOM 5919 O O . GLY B 1 161 ? -7.898 -36.062 -25.672 1 93.31 161 GLY B O 1
ATOM 5920 N N . LYS B 1 162 ? -7.02 -37.656 -24.438 1 96.62 162 LYS B N 1
ATOM 5921 C CA . LYS B 1 162 ? -7.098 -36.875 -23.219 1 96.62 162 LYS B CA 1
ATOM 5922 C C . LYS B 1 162 ? -5.746 -36.812 -22.516 1 96.62 162 LYS B C 1
ATOM 5924 O O . LYS B 1 162 ? -4.895 -37.688 -22.719 1 96.62 162 LYS B O 1
ATOM 5929 N N . VAL B 1 163 ? -5.57 -35.812 -21.75 1 97.56 163 VAL B N 1
ATOM 5930 C CA . VAL B 1 163 ? -4.344 -35.625 -20.984 1 97.56 163 VAL B CA 1
ATOM 5931 C C . VAL B 1 163 ? -4.68 -35.531 -19.5 1 97.56 163 VAL B C 1
ATOM 5933 O O . VAL B 1 163 ? -5.668 -34.906 -19.125 1 97.56 163 VAL B O 1
ATOM 5936 N N . LEU B 1 164 ? -3.854 -36.125 -18.703 1 97.69 164 LEU B N 1
ATOM 5937 C CA . LEU B 1 164 ? -4.105 -36.188 -17.266 1 97.69 164 LEU B CA 1
ATOM 5938 C C . LEU B 1 164 ? -3.535 -34.969 -16.578 1 97.69 164 LEU B C 1
ATOM 5940 O O . LEU B 1 164 ? -2.381 -34.594 -16.797 1 97.69 164 LEU B O 1
ATOM 5944 N N . PHE B 1 165 ? -4.344 -34.281 -15.742 1 96.38 165 PHE B N 1
ATOM 5945 C CA . PHE B 1 165 ? -3.955 -33.125 -14.945 1 96.38 165 PHE B CA 1
ATOM 5946 C C . PHE B 1 165 ? -4.074 -33.438 -13.453 1 96.38 165 PHE B C 1
ATOM 5948 O O . PHE B 1 165 ? -4.754 -34.375 -13.062 1 96.38 165 PHE B O 1
ATOM 5955 N N . PHE B 1 166 ? -3.396 -32.688 -12.703 1 95.31 166 PHE B N 1
ATOM 5956 C CA . PHE B 1 166 ? -3.391 -32.781 -11.25 1 95.31 166 PHE B CA 1
ATOM 5957 C C . PHE B 1 166 ? -3.842 -31.469 -10.602 1 95.31 166 PHE B C 1
ATOM 5959 O O . PHE B 1 166 ? -3.439 -30.391 -11.039 1 95.31 166 PHE B O 1
ATOM 5966 N N . HIS B 1 167 ? -4.715 -31.562 -9.602 1 91.94 167 HIS B N 1
ATOM 5967 C CA . HIS B 1 167 ? -5.219 -30.391 -8.898 1 91.94 167 HIS B CA 1
ATOM 5968 C C . HIS B 1 167 ? -4.188 -29.859 -7.906 1 91.94 167 HIS B C 1
ATOM 5970 O O . HIS B 1 167 ? -3.746 -30.578 -7.012 1 91.94 167 HIS B O 1
ATOM 5976 N N . ARG B 1 168 ? -3.77 -28.688 -8.102 1 80.62 168 ARG B N 1
ATOM 5977 C CA . ARG B 1 168 ? -2.801 -28.078 -7.203 1 80.62 168 ARG B CA 1
ATOM 5978 C C . ARG B 1 168 ? -3.494 -27.188 -6.168 1 80.62 168 ARG B C 1
ATOM 5980 O O . ARG B 1 168 ? -4.52 -26.578 -6.465 1 80.62 168 ARG B O 1
ATOM 5987 N N . GLU B 1 169 ? -3.525 -27.562 -4.773 1 59.5 169 GLU B N 1
ATOM 5988 C CA . GLU B 1 169 ? -4.23 -26.922 -3.668 1 59.5 169 GLU B CA 1
ATOM 5989 C C . GLU B 1 169 ? -4.027 -25.406 -3.688 1 59.5 169 GLU B C 1
ATOM 5991 O O . GLU B 1 169 ? -4.371 -24.719 -2.725 1 59.5 169 GLU B O 1
ATOM 5996 N N . ASP B 1 170 ? -3.275 -24.891 -4.496 1 53.19 170 ASP B N 1
ATOM 5997 C CA . ASP B 1 170 ? -3.096 -23.516 -4.043 1 53.19 170 ASP B CA 1
ATOM 5998 C C . ASP B 1 170 ? -4.441 -22.844 -3.797 1 53.19 170 ASP B C 1
ATOM 6000 O O . ASP B 1 170 ? -5.363 -22.969 -4.602 1 53.19 170 ASP B O 1
ATOM 6004 N N . LYS B 1 171 ? -4.727 -22.734 -2.506 1 46.56 171 LYS B N 1
ATOM 6005 C CA . LYS B 1 171 ? -5.848 -21.922 -2.047 1 46.56 171 LYS B CA 1
ATOM 6006 C C . LYS B 1 171 ? -6.277 -20.922 -3.115 1 46.56 171 LYS B C 1
ATOM 6008 O O . LYS B 1 171 ? -5.457 -20.484 -3.928 1 46.56 171 LYS B O 1
ATOM 6013 N N . THR B 1 172 ? -7.504 -20.828 -3.314 1 46.16 172 THR B N 1
ATOM 6014 C CA . THR B 1 172 ? -8.234 -19.875 -4.145 1 46.16 172 THR B CA 1
ATOM 6015 C C . THR B 1 172 ? -7.445 -18.578 -4.301 1 46.16 172 THR B C 1
ATOM 6017 O O . THR B 1 172 ? -7.492 -17.719 -3.43 1 46.16 172 THR B O 1
ATOM 6020 N N . ARG B 1 173 ? -6.242 -18.812 -4.418 1 45.25 173 ARG B N 1
ATOM 6021 C CA . ARG B 1 173 ? -5.637 -17.484 -4.562 1 45.25 173 ARG B CA 1
ATOM 6022 C C . ARG B 1 173 ? -6.445 -16.609 -5.516 1 45.25 173 ARG B C 1
ATOM 6024 O O . ARG B 1 173 ? -7.047 -17.109 -6.465 1 45.25 173 ARG B O 1
ATOM 6031 N N . HIS B 1 174 ? -6.77 -15.633 -5.074 1 42.62 174 HIS B N 1
ATOM 6032 C CA . HIS B 1 174 ? -7.652 -14.57 -5.543 1 42.62 174 HIS B CA 1
ATOM 6033 C C . HIS B 1 174 ? -7.379 -14.234 -7.004 1 42.62 174 HIS B C 1
ATOM 6035 O O . HIS B 1 174 ? -7.969 -13.297 -7.547 1 42.62 174 HIS B O 1
ATOM 6041 N N . GLU B 1 175 ? -6.191 -14.625 -7.484 1 47.75 175 GLU B N 1
ATOM 6042 C CA . GLU B 1 175 ? -6.355 -14.094 -8.828 1 47.75 175 GLU B CA 1
ATOM 6043 C C . GLU B 1 175 ? -7.398 -14.883 -9.617 1 47.75 175 GLU B C 1
ATOM 6045 O O . GLU B 1 175 ? -7.25 -16.094 -9.812 1 47.75 175 GLU B O 1
ATOM 6050 N N . LYS B 1 176 ? -8.5 -14.664 -9.539 1 48.88 176 LYS B N 1
ATOM 6051 C CA . LYS B 1 176 ? -9.727 -15.164 -10.148 1 48.88 176 LYS B CA 1
ATOM 6052 C C . LYS B 1 176 ? -9.43 -15.969 -11.406 1 48.88 176 LYS B C 1
ATOM 6054 O O . LYS B 1 176 ? -10.117 -16.953 -11.703 1 48.88 176 LYS B O 1
ATOM 6059 N N . ASN B 1 177 ? -8.422 -15.617 -12.055 1 51.97 177 ASN B N 1
ATOM 6060 C CA . ASN B 1 177 ? -8.312 -16.156 -13.406 1 51.97 177 ASN B CA 1
ATOM 6061 C C . ASN B 1 177 ? -7.211 -17.203 -13.5 1 51.97 177 ASN B C 1
ATOM 6063 O O . ASN B 1 177 ? -6.879 -17.672 -14.594 1 51.97 177 ASN B O 1
ATOM 6067 N N . SER B 1 178 ? -6.625 -17.562 -12.258 1 61.19 178 SER B N 1
ATOM 6068 C CA . SER B 1 178 ? -5.516 -18.484 -12.492 1 61.19 178 SER B CA 1
ATOM 6069 C C . SER B 1 178 ? -5.949 -19.922 -12.297 1 61.19 178 SER B C 1
ATOM 6071 O O . SER B 1 178 ? -6.688 -20.25 -11.367 1 61.19 178 SER B O 1
ATOM 6073 N N . GLY B 1 179 ? -5.906 -20.781 -13.227 1 73.81 179 GLY B N 1
ATOM 6074 C CA . GLY B 1 179 ? -6.25 -22.188 -13.227 1 73.81 179 GLY B CA 1
ATOM 6075 C C . GLY B 1 179 ? -5.602 -22.969 -12.094 1 73.81 179 GLY B C 1
ATOM 6076 O O . GLY B 1 179 ? -4.582 -22.547 -11.547 1 73.81 179 GLY B O 1
ATOM 6077 N N . ASN B 1 180 ? -6.328 -24.062 -11.617 1 85.44 180 ASN B N 1
ATOM 6078 C CA . ASN B 1 180 ? -5.82 -24.828 -10.492 1 85.44 180 ASN B CA 1
ATOM 6079 C C . ASN B 1 180 ? -5.434 -26.25 -10.914 1 85.44 180 ASN B C 1
ATOM 6081 O O . ASN B 1 180 ? -5.055 -27.078 -10.086 1 85.44 180 ASN B O 1
ATOM 6085 N N . TYR B 1 181 ? -5.496 -26.5 -12.141 1 92.94 181 TYR B N 1
ATOM 6086 C CA . TYR B 1 181 ? -5.098 -27.812 -12.633 1 92.94 181 TYR B CA 1
ATOM 6087 C C . TYR B 1 181 ? -3.865 -27.703 -13.523 1 92.94 181 TYR B C 1
ATOM 6089 O O . TYR B 1 181 ? -3.885 -27.016 -14.547 1 92.94 181 TYR B O 1
ATOM 6097 N N . GLY B 1 182 ? -2.877 -28.375 -13.086 1 93.75 182 GLY B N 1
ATOM 6098 C CA . GLY B 1 182 ? -1.641 -28.359 -13.852 1 93.75 182 GLY B CA 1
ATOM 6099 C C . GLY B 1 182 ? -1.179 -29.75 -14.266 1 93.75 182 GLY B C 1
ATOM 6100 O O . GLY B 1 182 ? -1.747 -30.75 -13.828 1 93.75 182 GLY B O 1
ATOM 6101 N N . LEU B 1 183 ? -0.234 -29.766 -15.172 1 96.25 183 LEU B N 1
ATOM 6102 C CA . LEU B 1 183 ? 0.376 -31.047 -15.523 1 96.25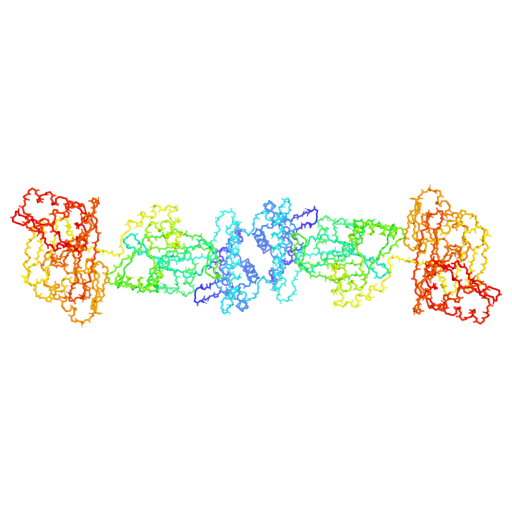 183 LEU B CA 1
ATOM 6103 C C . LEU B 1 183 ? 1.103 -31.656 -14.328 1 96.25 183 LEU B C 1
ATOM 6105 O O . LEU B 1 183 ? 1.545 -30.922 -13.43 1 96.25 183 LEU B O 1
ATOM 6109 N N . ILE B 1 184 ? 1.147 -32.906 -14.297 1 96.5 184 ILE B N 1
ATOM 6110 C CA . ILE B 1 184 ? 1.834 -33.594 -13.203 1 96.5 184 ILE B CA 1
ATOM 6111 C C . ILE B 1 184 ? 3.336 -33.344 -13.297 1 96.5 184 ILE B C 1
ATOM 6113 O O . ILE B 1 184 ? 3.928 -33.469 -14.375 1 96.5 184 ILE B O 1
ATOM 6117 N N . GLY B 1 185 ? 3.926 -33.062 -12.297 1 96.12 185 GLY B N 1
ATOM 6118 C CA . GLY B 1 185 ? 5.328 -32.656 -12.227 1 96.12 185 GLY B CA 1
ATOM 6119 C C . GLY B 1 185 ? 5.605 -31.609 -11.18 1 96.12 185 GLY B C 1
ATOM 6120 O O . GLY B 1 185 ? 4.773 -31.359 -10.305 1 96.12 185 GLY B O 1
ATOM 6121 N N . GLY B 1 186 ? 6.836 -31.062 -11.242 1 95.12 186 GLY B N 1
ATOM 6122 C CA . GLY B 1 186 ? 7.191 -30.094 -10.219 1 95.12 186 GLY B CA 1
ATOM 6123 C C . GLY B 1 186 ? 8.547 -29.453 -10.445 1 95.12 186 GLY B C 1
ATOM 6124 O O . GLY B 1 186 ? 9.164 -29.641 -11.492 1 95.12 186 GLY B O 1
ATOM 6125 N N . ARG B 1 187 ? 8.953 -28.75 -9.492 1 95.19 187 ARG B N 1
ATOM 6126 C CA . ARG B 1 187 ? 10.195 -27.984 -9.586 1 95.19 187 ARG B CA 1
ATOM 6127 C C . ARG B 1 187 ? 11.383 -28.828 -9.117 1 95.19 187 ARG B C 1
ATOM 6129 O O . ARG B 1 187 ? 11.25 -29.672 -8.242 1 95.19 187 ARG B O 1
ATOM 6136 N N . VAL B 1 188 ? 12.516 -28.5 -9.664 1 96.25 188 VAL B N 1
ATOM 6137 C CA . VAL B 1 188 ? 13.773 -29.141 -9.281 1 96.25 188 VAL B CA 1
ATOM 6138 C C . VAL B 1 188 ? 14.164 -28.703 -7.871 1 96.25 188 VAL B C 1
ATOM 6140 O O . VAL B 1 188 ? 14.023 -27.531 -7.523 1 96.25 188 VAL B O 1
ATOM 6143 N N . ASN B 1 189 ? 14.562 -29.641 -7.055 1 92.62 189 ASN B N 1
ATOM 6144 C CA . ASN B 1 189 ? 15.094 -29.297 -5.742 1 92.62 189 ASN B CA 1
ATOM 6145 C C . ASN B 1 189 ? 16.516 -29.797 -5.559 1 92.62 189 ASN B C 1
ATOM 6147 O O . ASN B 1 189 ? 17.078 -30.406 -6.469 1 92.62 189 ASN B O 1
ATOM 6151 N N . GLN B 1 190 ? 17.062 -29.547 -4.469 1 90.94 190 GLN B N 1
ATOM 6152 C CA . GLN B 1 190 ? 18.469 -29.844 -4.227 1 90.94 190 GLN B CA 1
ATOM 6153 C C . GLN B 1 190 ? 18.734 -31.344 -4.23 1 90.94 190 GLN B C 1
ATOM 6155 O O . GLN B 1 190 ? 19.797 -31.797 -4.637 1 90.94 190 GLN B O 1
ATOM 6160 N N . ASN B 1 191 ? 17.75 -32.031 -3.85 1 90.5 191 ASN B N 1
ATOM 6161 C CA . ASN B 1 191 ? 17.906 -33.5 -3.723 1 90.5 191 ASN B CA 1
ATOM 6162 C C . ASN B 1 191 ? 17.875 -34.188 -5.086 1 90.5 191 ASN B C 1
ATOM 6164 O O . ASN B 1 191 ? 18.25 -35.344 -5.207 1 90.5 191 ASN B O 1
ATOM 6168 N N . ASP B 1 192 ? 17.531 -33.531 -6.07 1 95 192 ASP B N 1
ATOM 6169 C CA . ASP B 1 192 ? 17.391 -34.094 -7.406 1 95 192 ASP B CA 1
ATOM 6170 C C . ASP B 1 192 ? 18.75 -34.125 -8.125 1 95 192 ASP B C 1
ATOM 6172 O O . ASP B 1 192 ? 18.875 -34.719 -9.203 1 95 192 ASP B O 1
ATOM 6176 N N . PHE B 1 193 ? 19.656 -33.406 -7.484 1 92.81 193 PHE B N 1
ATOM 6177 C CA . PHE B 1 193 ? 21 -33.406 -8.055 1 92.81 193 PHE B CA 1
ATOM 6178 C C . PHE B 1 193 ? 21.766 -34.656 -7.625 1 92.81 193 PHE B C 1
ATOM 6180 O O . PHE B 1 193 ? 22.5 -34.625 -6.633 1 92.81 193 PHE B O 1
ATOM 6187 N N . ILE B 1 194 ? 21.641 -35.625 -8.438 1 89.81 194 ILE B N 1
ATOM 6188 C CA . ILE B 1 194 ? 22.359 -36.844 -8.117 1 89.81 194 ILE B CA 1
ATOM 6189 C C . ILE B 1 194 ? 23.766 -36.781 -8.688 1 89.81 194 ILE B C 1
ATOM 6191 O O . ILE B 1 194 ? 23.969 -36.438 -9.859 1 89.81 194 ILE B O 1
ATOM 6195 N N . GLY B 1 195 ? 24.797 -37.031 -7.871 1 84.62 195 GLY B N 1
ATOM 6196 C CA . GLY B 1 195 ? 26.188 -37.094 -8.305 1 84.62 195 GLY B CA 1
ATOM 6197 C C . GLY B 1 195 ? 26.797 -35.719 -8.57 1 84.62 195 GLY B C 1
ATOM 6198 O O . GLY B 1 195 ? 27.688 -35.594 -9.414 1 84.62 195 GLY B O 1
ATOM 6199 N N . PHE B 1 196 ? 26.266 -34.781 -7.996 1 87.94 196 PHE B N 1
ATOM 6200 C CA . PHE B 1 196 ? 26.797 -33.438 -8.195 1 87.94 196 PHE B CA 1
ATOM 6201 C C . PHE B 1 196 ? 28.203 -33.312 -7.613 1 87.94 196 PHE B C 1
ATOM 6203 O O . PHE B 1 196 ? 28.438 -33.688 -6.469 1 87.94 196 PHE B O 1
ATOM 6210 N N . ASN B 1 197 ? 29.219 -32.906 -8.359 1 85.88 197 ASN B N 1
ATOM 6211 C CA . ASN B 1 197 ? 30.625 -32.812 -7.973 1 85.88 197 ASN B CA 1
ATOM 6212 C C . ASN B 1 197 ? 30.922 -31.531 -7.211 1 85.88 197 ASN B C 1
ATOM 6214 O O . ASN B 1 197 ? 31.969 -31.422 -6.555 1 85.88 197 ASN B O 1
ATOM 6218 N N . GLY B 1 198 ? 30.078 -30.766 -6.781 1 85.75 198 GLY B N 1
ATOM 6219 C CA . GLY B 1 198 ? 30.328 -29.531 -6.062 1 85.75 198 GLY B CA 1
ATOM 6220 C C . GLY B 1 198 ? 29.781 -29.531 -4.648 1 85.75 198 GLY B C 1
ATOM 6221 O O . GLY B 1 198 ? 29.234 -30.547 -4.195 1 85.75 198 GLY B O 1
ATOM 6222 N N . ASP B 1 199 ? 30.172 -28.453 -3.828 1 88.38 199 ASP B N 1
ATOM 6223 C CA . ASP B 1 199 ? 29.641 -28.344 -2.471 1 88.38 199 ASP B 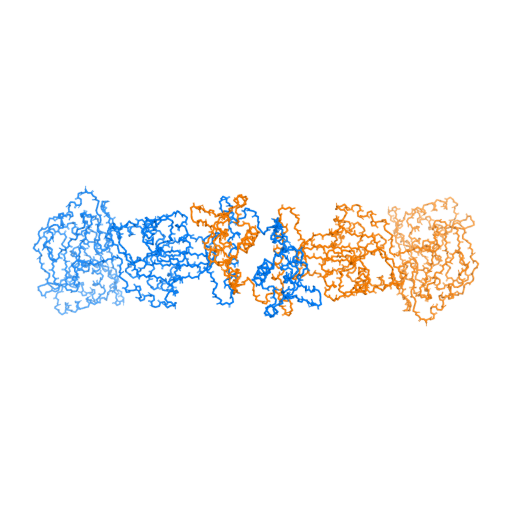CA 1
ATOM 6224 C C . ASP B 1 199 ? 28.188 -27.875 -2.479 1 88.38 199 ASP B C 1
ATOM 6226 O O . ASP B 1 199 ? 27.625 -27.625 -3.541 1 88.38 199 ASP B O 1
ATOM 6230 N N . SER B 1 200 ? 27.625 -27.953 -1.369 1 88.62 200 SER B N 1
ATOM 6231 C CA . SER B 1 200 ? 26.219 -27.625 -1.217 1 88.62 200 SER B CA 1
ATOM 6232 C C . SER B 1 200 ? 25.922 -26.188 -1.651 1 88.62 200 SER B C 1
ATOM 6234 O O . SER B 1 200 ? 24.844 -25.906 -2.182 1 88.62 200 SER B O 1
ATOM 6236 N N . GLN B 1 201 ? 26.891 -25.359 -1.477 1 89.75 201 GLN B N 1
ATOM 6237 C CA . GLN B 1 201 ? 26.703 -23.969 -1.881 1 89.75 201 GLN B CA 1
ATOM 6238 C C . GLN B 1 201 ? 26.656 -23.844 -3.4 1 89.75 201 GLN B C 1
ATOM 6240 O O . GLN B 1 201 ? 25.828 -23.094 -3.939 1 89.75 201 GLN B O 1
ATOM 6245 N N . ALA B 1 202 ? 27.516 -24.5 -4.031 1 91.25 202 ALA B N 1
ATOM 6246 C CA . ALA B 1 202 ? 27.531 -24.5 -5.492 1 91.25 202 ALA B CA 1
ATOM 6247 C C . ALA B 1 202 ? 26.25 -25.078 -6.066 1 91.25 202 ALA B C 1
ATOM 6249 O O . ALA B 1 202 ? 25.734 -24.594 -7.078 1 91.25 202 ALA B O 1
ATOM 6250 N N . LYS B 1 203 ? 25.844 -26.078 -5.441 1 92.81 203 LYS B N 1
ATOM 6251 C CA . LYS B 1 203 ? 24.594 -26.703 -5.848 1 92.81 203 LYS B CA 1
ATOM 6252 C C . LYS B 1 203 ? 23.422 -25.719 -5.754 1 92.81 203 LYS B C 1
ATOM 6254 O O . LYS B 1 203 ? 22.609 -25.625 -6.676 1 92.81 203 LYS B O 1
ATOM 6259 N N . LEU B 1 204 ? 23.328 -25.047 -4.641 1 93.44 204 LEU B N 1
ATOM 6260 C CA . LEU B 1 204 ? 22.25 -24.078 -4.434 1 93.44 204 LEU B CA 1
ATOM 6261 C C . LEU B 1 204 ? 22.359 -22.938 -5.434 1 93.44 204 LEU B C 1
ATOM 6263 O O . LEU B 1 204 ? 21.328 -22.469 -5.957 1 93.44 204 LEU B O 1
ATOM 6267 N N . ARG B 1 205 ? 23.531 -22.5 -5.766 1 92.69 205 ARG B N 1
ATOM 6268 C CA . ARG B 1 205 ? 23.734 -21.438 -6.746 1 92.69 205 ARG B CA 1
ATOM 6269 C C . ARG B 1 205 ? 23.266 -21.875 -8.133 1 92.69 205 ARG B C 1
ATOM 6271 O O . ARG B 1 205 ? 22.672 -21.094 -8.867 1 92.69 205 ARG B O 1
ATOM 6278 N N . LEU B 1 206 ? 23.625 -23.047 -8.43 1 93.69 206 LEU B N 1
ATOM 6279 C CA . LEU B 1 206 ? 23.203 -23.594 -9.719 1 93.69 206 LEU B CA 1
ATOM 6280 C C . LEU B 1 206 ? 21.688 -23.656 -9.797 1 93.69 206 LEU B C 1
ATOM 6282 O O . LEU B 1 206 ? 21.094 -23.25 -10.805 1 93.69 206 LEU B O 1
ATOM 6286 N N . LEU B 1 207 ? 21.047 -24.109 -8.727 1 94.12 207 LEU B N 1
ATOM 6287 C CA . LEU B 1 207 ? 19.594 -24.25 -8.664 1 94.12 207 LEU B CA 1
ATOM 6288 C C . LEU B 1 207 ? 18.906 -22.906 -8.852 1 94.12 207 LEU B C 1
ATOM 6290 O O . LEU B 1 207 ? 17.797 -22.844 -9.391 1 94.12 207 LEU B O 1
ATOM 6294 N N . GLN B 1 208 ? 19.547 -21.859 -8.445 1 94.75 208 GLN B N 1
ATOM 6295 C CA . GLN B 1 208 ? 18.953 -20.516 -8.492 1 94.75 208 GLN B CA 1
ATOM 6296 C C . GLN B 1 208 ? 19.453 -19.734 -9.703 1 94.75 208 GLN B C 1
ATOM 6298 O O . GLN B 1 208 ? 19.344 -18.516 -9.75 1 94.75 208 GLN B O 1
ATOM 6303 N N . SER B 1 209 ? 20.031 -20.469 -10.695 1 94.81 209 SER B N 1
ATOM 6304 C CA . SER B 1 209 ? 20.562 -19.828 -11.883 1 94.81 209 SER B CA 1
ATOM 6305 C C . SER B 1 209 ? 19.75 -20.156 -13.125 1 94.81 209 SER B C 1
ATOM 6307 O O . SER B 1 209 ? 18.891 -21.047 -13.078 1 94.81 209 SER B O 1
ATOM 6309 N N . ALA B 1 210 ? 20.047 -19.469 -14.195 1 95.19 210 ALA B N 1
ATOM 6310 C CA . ALA B 1 210 ? 19.359 -19.688 -15.461 1 95.19 210 ALA B CA 1
ATOM 6311 C C . ALA B 1 210 ? 20.062 -20.75 -16.297 1 95.19 210 ALA B C 1
ATOM 6313 O O . ALA B 1 210 ? 19.812 -20.875 -17.5 1 95.19 210 ALA B O 1
ATOM 6314 N N . ASP B 1 211 ? 20.969 -21.5 -15.68 1 94.62 211 ASP B N 1
ATOM 6315 C CA . ASP B 1 211 ? 21.781 -22.469 -16.406 1 94.62 211 ASP B CA 1
ATOM 6316 C C . ASP B 1 211 ? 20.984 -23.75 -16.688 1 94.62 211 ASP B C 1
ATOM 6318 O O . ASP B 1 211 ? 21.203 -24.766 -16.031 1 94.62 211 ASP B O 1
ATOM 6322 N N . ARG B 1 212 ? 20.328 -23.719 -17.719 1 93.62 212 ARG B N 1
ATOM 6323 C CA . ARG B 1 212 ? 19.469 -24.828 -18.094 1 93.62 212 ARG B CA 1
ATOM 6324 C C . ARG B 1 212 ? 20.266 -26.094 -18.391 1 93.62 212 ARG B C 1
ATOM 6326 O O . ARG B 1 212 ? 19.859 -27.203 -18.047 1 93.62 212 ARG B O 1
ATOM 6333 N N . THR B 1 213 ? 21.359 -25.891 -18.938 1 93.62 213 THR B N 1
ATOM 6334 C CA . THR B 1 213 ? 22.172 -27.016 -19.406 1 93.62 213 THR B CA 1
ATOM 6335 C C . THR B 1 213 ? 22.688 -27.828 -18.219 1 93.62 213 THR B C 1
ATOM 6337 O O . THR B 1 213 ? 22.609 -29.062 -18.219 1 93.62 213 THR B O 1
ATOM 6340 N N . SER B 1 214 ? 23.156 -27.156 -17.25 1 93.19 214 SER B N 1
ATOM 6341 C CA . SER B 1 214 ? 23.719 -27.844 -16.078 1 93.19 214 SER B CA 1
ATOM 6342 C C . SER B 1 214 ? 22.625 -28.484 -15.227 1 93.19 214 SER B C 1
ATOM 6344 O O . SER B 1 214 ? 22.891 -29.422 -14.477 1 93.19 214 SER B O 1
ATOM 6346 N N . ILE B 1 215 ? 21.422 -28.031 -15.383 1 95.38 215 ILE B N 1
ATOM 6347 C CA . ILE B 1 215 ? 20.328 -28.5 -14.531 1 95.38 215 ILE B CA 1
ATOM 6348 C C . ILE B 1 215 ? 19.594 -29.641 -15.227 1 95.38 215 ILE B C 1
ATOM 6350 O O . ILE B 1 215 ? 18.906 -30.422 -14.578 1 95.38 215 ILE B O 1
ATOM 6354 N N . GLN B 1 216 ? 19.734 -29.781 -16.484 1 93.19 216 GLN B N 1
ATOM 6355 C CA . GLN B 1 216 ? 18.969 -30.688 -17.344 1 93.19 216 GLN B CA 1
ATOM 6356 C C . GLN B 1 216 ? 18.984 -32.125 -16.781 1 93.19 216 GLN B C 1
ATOM 6358 O O . GLN B 1 216 ? 17.953 -32.781 -16.719 1 93.19 216 GLN B O 1
ATOM 6363 N N . PRO B 1 217 ? 20.109 -32.562 -16.312 1 92.5 217 PRO B N 1
ATOM 6364 C CA . PRO B 1 217 ? 20.109 -33.938 -15.789 1 92.5 217 PRO B CA 1
ATOM 6365 C C . PRO B 1 217 ? 19.234 -34.094 -14.555 1 92.5 217 PRO B C 1
ATOM 6367 O O . PRO B 1 217 ? 18.688 -35.188 -14.32 1 92.5 217 PRO B O 1
ATOM 6370 N N . ALA B 1 218 ? 19.141 -33.094 -13.805 1 96.31 218 ALA B N 1
ATOM 6371 C CA . ALA B 1 218 ? 18.359 -33.156 -12.57 1 96.31 218 ALA B CA 1
ATOM 6372 C C . ALA B 1 218 ? 16.859 -33.219 -12.883 1 96.31 218 ALA B C 1
ATOM 6374 O O . ALA B 1 218 ? 16.062 -33.656 -12.055 1 96.31 218 ALA B O 1
ATOM 6375 N N . LEU B 1 219 ? 16.438 -32.781 -14.062 1 97.69 219 LEU B N 1
ATOM 6376 C CA . LEU B 1 219 ? 15.031 -32.75 -14.422 1 97.69 219 LEU B CA 1
ATOM 6377 C C . LEU B 1 219 ? 14.438 -34.156 -14.516 1 97.69 219 LEU B C 1
ATOM 6379 O O . LEU B 1 219 ? 13.289 -34.375 -14.133 1 97.69 219 LEU B O 1
ATOM 6383 N N . ALA B 1 220 ? 15.211 -35.031 -15.023 1 96.88 220 ALA B N 1
ATOM 6384 C CA . ALA B 1 220 ? 14.75 -36.406 -15.102 1 96.88 220 ALA B CA 1
ATOM 6385 C C . ALA B 1 220 ? 14.477 -36.969 -13.711 1 96.88 220 ALA B C 1
ATOM 6387 O O . ALA B 1 220 ? 13.469 -37.656 -13.5 1 96.88 220 ALA B O 1
ATOM 6388 N N . GLU B 1 221 ? 15.391 -36.719 -12.805 1 97.25 221 GLU B N 1
ATOM 6389 C CA . GLU B 1 221 ? 15.227 -37.156 -11.43 1 97.25 221 GLU B CA 1
ATOM 6390 C C . GLU B 1 221 ? 14.031 -36.5 -10.766 1 97.25 221 GLU B C 1
ATOM 6392 O O . GLU B 1 221 ? 13.328 -37.094 -9.961 1 97.25 221 GLU B O 1
ATOM 6397 N N . THR B 1 222 ? 13.898 -35.25 -11.078 1 97.69 222 THR B N 1
ATOM 6398 C CA . THR B 1 222 ? 12.75 -34.531 -10.562 1 97.69 222 THR B CA 1
ATOM 6399 C C . THR B 1 222 ? 11.445 -35.156 -11.008 1 97.69 222 THR B C 1
ATOM 6401 O O . THR B 1 222 ? 10.516 -35.344 -10.211 1 97.69 222 THR B O 1
ATOM 6404 N N . LEU B 1 223 ? 11.414 -35.469 -12.273 1 98.19 223 LEU B N 1
ATOM 6405 C CA . LEU B 1 223 ? 10.211 -36.094 -12.812 1 98.19 223 LEU B CA 1
ATOM 6406 C C . LEU B 1 223 ? 9.898 -37.375 -12.078 1 98.19 223 LEU B C 1
ATOM 6408 O O . LEU B 1 223 ? 8.742 -37.625 -11.719 1 98.19 223 LEU B O 1
ATOM 6412 N N . LYS B 1 224 ? 10.891 -38.219 -11.883 1 98.06 224 LYS B N 1
ATOM 6413 C CA . LYS B 1 224 ? 10.711 -39.469 -11.172 1 98.06 224 LYS B CA 1
ATOM 6414 C C . LYS B 1 224 ? 10.156 -39.25 -9.773 1 98.06 224 LYS B C 1
ATOM 6416 O O . LYS B 1 224 ? 9.227 -39.938 -9.352 1 98.06 224 LYS B O 1
ATOM 6421 N N . ARG B 1 225 ? 10.711 -38.312 -9.109 1 97.31 225 ARG B N 1
ATOM 6422 C CA . ARG B 1 225 ? 10.281 -38 -7.746 1 97.31 225 ARG B CA 1
ATOM 6423 C C . ARG B 1 225 ? 8.836 -37.531 -7.727 1 97.31 225 ARG B C 1
ATOM 6425 O O . ARG B 1 225 ? 8.023 -38 -6.934 1 97.31 225 ARG B O 1
ATOM 6432 N N . GLU B 1 226 ? 8.492 -36.594 -8.586 1 97.12 226 GLU B N 1
ATOM 6433 C CA . GLU B 1 226 ? 7.172 -35.969 -8.602 1 97.12 226 GLU B CA 1
ATOM 6434 C C . GLU B 1 226 ? 6.094 -37 -8.977 1 97.12 226 GLU B C 1
ATOM 6436 O O . GLU B 1 226 ? 5.004 -37 -8.398 1 97.12 226 GLU B O 1
ATOM 6441 N N . LEU B 1 227 ? 6.352 -37.781 -9.969 1 98.06 227 LEU B N 1
ATOM 6442 C CA . LEU B 1 227 ? 5.383 -38.812 -10.367 1 98.06 227 LEU B CA 1
ATOM 6443 C C . LEU B 1 227 ? 5.148 -39.812 -9.234 1 98.06 227 LEU B C 1
ATOM 6445 O O . LEU B 1 227 ? 4.027 -40.281 -9.039 1 98.06 227 LEU B O 1
ATOM 6449 N N . LEU B 1 228 ? 6.168 -40.125 -8.562 1 97.81 228 LEU B N 1
ATOM 6450 C CA . LEU B 1 228 ? 6.027 -41 -7.414 1 97.81 228 LEU B CA 1
ATOM 6451 C C . LEU B 1 228 ? 5.215 -40.344 -6.309 1 97.81 228 LEU B C 1
ATOM 6453 O O . LEU B 1 228 ? 4.32 -40.969 -5.727 1 97.81 228 LEU B O 1
ATOM 6457 N N . GLU B 1 229 ? 5.473 -39.094 -6.008 1 95.44 229 GLU B N 1
ATOM 6458 C CA . GLU B 1 229 ? 4.836 -38.375 -4.906 1 95.44 229 GLU B CA 1
ATOM 6459 C C . GLU B 1 229 ? 3.379 -38.062 -5.227 1 95.44 229 GLU B C 1
ATOM 6461 O O . GLU B 1 229 ? 2.502 -38.219 -4.375 1 95.44 229 GLU B O 1
ATOM 6466 N N . GLU B 1 230 ? 3.123 -37.625 -6.434 1 94.25 230 GLU B N 1
ATOM 6467 C CA . GLU B 1 230 ? 1.796 -37.094 -6.758 1 94.25 230 GLU B CA 1
ATOM 6468 C C . GLU B 1 230 ? 0.858 -38.219 -7.191 1 94.25 230 GLU B C 1
ATOM 6470 O O . GLU B 1 230 ? -0.344 -38.188 -6.922 1 94.25 230 GLU B O 1
ATOM 6475 N N . VAL B 1 231 ? 1.424 -39.219 -7.926 1 95.81 231 VAL B N 1
ATOM 6476 C CA . VAL B 1 231 ? 0.529 -40.219 -8.523 1 95.81 231 VAL B CA 1
ATOM 6477 C C . VAL B 1 231 ? 0.919 -41.625 -8.055 1 95.81 231 VAL B C 1
ATOM 6479 O O . VAL B 1 231 ? 0.15 -42.562 -8.219 1 95.81 231 VAL B O 1
ATOM 6482 N N . GLY B 1 232 ? 2.07 -41.812 -7.477 1 96.38 232 GLY B N 1
ATOM 6483 C CA . GLY B 1 232 ? 2.51 -43.094 -6.965 1 96.38 232 GLY B CA 1
ATOM 6484 C C . GLY B 1 232 ? 3.15 -43.969 -8.023 1 96.38 232 GLY B C 1
ATOM 6485 O O . GLY B 1 232 ? 3.35 -45.156 -7.812 1 96.38 232 GLY B O 1
ATOM 6486 N N . LEU B 1 233 ? 3.52 -43.469 -9.164 1 97.94 233 LEU B N 1
ATOM 6487 C CA . LEU B 1 233 ? 4.113 -44.25 -10.25 1 97.94 233 LEU B CA 1
ATOM 6488 C C . LEU B 1 233 ? 5.613 -44.406 -10.039 1 97.94 233 LEU B C 1
ATOM 6490 O O . LEU B 1 233 ? 6.324 -43.438 -9.812 1 97.94 233 LEU B O 1
ATOM 6494 N N . GLU B 1 234 ? 6.043 -45.594 -10.164 1 98 234 GLU B N 1
ATOM 6495 C CA . GLU B 1 234 ? 7.461 -45.906 -10 1 98 234 GLU B CA 1
ATOM 6496 C C . GLU B 1 234 ? 8.156 -46.031 -11.352 1 98 234 GLU B C 1
ATOM 6498 O O . GLU B 1 234 ? 7.68 -46.75 -12.234 1 98 234 GLU B O 1
ATOM 6503 N N . TYR B 1 235 ? 9.273 -45.469 -11.484 1 97.56 235 TYR B N 1
ATOM 6504 C CA . TYR B 1 235 ? 10.039 -45.438 -12.727 1 97.56 235 TYR B CA 1
ATOM 6505 C C . TYR B 1 235 ? 10.484 -46.844 -13.117 1 97.56 235 TYR B C 1
ATOM 6507 O O . TYR B 1 235 ? 10.875 -47.656 -12.258 1 97.56 235 TYR B O 1
ATOM 6515 N N . GLU B 1 236 ? 10.555 -47.219 -14.414 1 96.75 236 GLU B N 1
ATOM 6516 C CA . GLU B 1 236 ? 10.922 -48.5 -15.039 1 96.75 236 GLU B CA 1
ATOM 6517 C C . GLU B 1 236 ? 9.875 -49.562 -14.773 1 96.75 236 GLU B C 1
ATOM 6519 O O . GLU B 1 236 ? 9.508 -50.312 -15.672 1 96.75 236 GLU B O 1
ATOM 6524 N N . GLN B 1 237 ? 9.305 -49.594 -13.578 1 96.75 237 GLN B N 1
ATOM 6525 C CA . GLN B 1 237 ? 8.25 -50.562 -13.266 1 96.75 237 GLN B CA 1
ATOM 6526 C C . GLN B 1 237 ? 6.926 -50.125 -13.898 1 96.75 237 GLN B C 1
ATOM 6528 O O . GLN B 1 237 ? 6.238 -50.969 -14.5 1 96.75 237 GLN B O 1
ATOM 6533 N N . HIS B 1 238 ? 6.645 -48.875 -13.75 1 97.81 238 HIS B N 1
ATOM 6534 C CA . HIS B 1 238 ? 5.328 -48.406 -14.172 1 97.81 238 HIS B CA 1
ATOM 6535 C C . HIS B 1 238 ? 5.414 -47.594 -15.453 1 97.81 238 HIS B C 1
ATOM 6537 O O . HIS B 1 238 ? 4.438 -47.469 -16.188 1 97.81 238 HIS B O 1
ATOM 6543 N N . TYR B 1 239 ? 6.57 -47 -15.672 1 98.31 239 TYR B N 1
ATOM 6544 C CA . TYR B 1 239 ? 6.629 -46.125 -16.828 1 98.31 239 TYR B CA 1
ATOM 6545 C C . TYR B 1 239 ? 8.07 -45.875 -17.266 1 98.31 239 TYR B C 1
ATOM 6547 O O . TYR B 1 239 ? 9.008 -46.125 -16.5 1 98.31 239 TYR B O 1
ATOM 6555 N N . LEU B 1 240 ? 8.242 -45.5 -18.5 1 97.88 240 LEU B N 1
ATOM 6556 C CA . LEU B 1 240 ? 9.414 -44.844 -19.062 1 97.88 240 LEU B CA 1
ATOM 6557 C C . LEU B 1 240 ? 9.07 -43.469 -19.609 1 97.88 240 LEU B C 1
ATOM 6559 O O . LEU B 1 240 ? 7.895 -43.094 -19.656 1 97.88 240 LEU B O 1
ATOM 6563 N N . PHE B 1 241 ? 10.07 -42.688 -19.797 1 98 241 PHE B N 1
ATOM 6564 C CA . PHE B 1 241 ? 9.742 -41.375 -20.328 1 98 241 PHE B CA 1
ATOM 6565 C C . PHE B 1 241 ? 10.797 -40.906 -21.312 1 98 241 PHE B C 1
ATOM 6567 O O . PHE B 1 241 ? 11.914 -41.406 -21.328 1 98 241 PHE B O 1
ATOM 6574 N N . ARG B 1 242 ? 10.422 -40.031 -22.203 1 96.75 242 ARG B N 1
ATOM 6575 C CA . ARG B 1 242 ? 11.297 -39.344 -23.141 1 96.75 242 ARG B CA 1
ATOM 6576 C C . ARG B 1 242 ? 10.953 -37.875 -23.219 1 96.75 242 ARG B C 1
ATOM 6578 O O . ARG B 1 242 ? 9.797 -37.469 -23.031 1 96.75 242 ARG B O 1
ATOM 6585 N N . PRO B 1 243 ? 11.961 -37.094 -23.453 1 96.44 243 PRO B N 1
ATOM 6586 C CA . PRO B 1 243 ? 11.664 -35.656 -23.609 1 96.44 243 PRO B CA 1
ATOM 6587 C C . PRO B 1 243 ? 10.734 -35.375 -24.797 1 96.44 243 PRO B C 1
ATOM 6589 O O . PRO B 1 243 ? 10.898 -35.969 -25.859 1 96.44 243 PRO B O 1
ATOM 6592 N N . TRP B 1 244 ? 9.797 -34.594 -24.562 1 97 244 TRP B N 1
ATOM 6593 C CA . TRP B 1 244 ? 8.898 -34.188 -25.641 1 97 244 TRP B CA 1
ATOM 6594 C C . TRP B 1 244 ? 9.234 -32.781 -26.109 1 97 244 TRP B C 1
ATOM 6596 O O . TRP B 1 244 ? 9.508 -32.562 -27.297 1 97 244 TRP B O 1
ATOM 6606 N N . ARG B 1 245 ? 9.281 -31.844 -25.047 1 96.25 245 ARG B N 1
ATOM 6607 C CA . ARG B 1 245 ? 9.477 -30.453 -25.453 1 96.25 245 ARG B CA 1
ATOM 6608 C C . ARG B 1 245 ? 10.078 -29.625 -24.328 1 96.25 245 ARG B C 1
ATOM 6610 O O . ARG B 1 245 ? 9.625 -29.719 -23.188 1 96.25 245 ARG B O 1
ATOM 6617 N N . ALA B 1 246 ? 11.102 -28.922 -24.719 1 96.81 246 ALA B N 1
ATOM 6618 C CA . ALA B 1 246 ? 11.617 -27.875 -23.844 1 96.81 246 ALA B CA 1
ATOM 6619 C C . ALA B 1 246 ? 11.008 -26.516 -24.188 1 96.81 246 ALA B C 1
ATOM 6621 O O . ALA B 1 246 ? 11.266 -25.969 -25.266 1 96.81 246 ALA B O 1
ATOM 6622 N N . LEU B 1 247 ? 10.289 -25.953 -23.266 1 97 247 LEU B N 1
ATOM 6623 C CA . LEU B 1 247 ? 9.57 -24.703 -23.562 1 97 247 LEU B CA 1
ATOM 6624 C C . LEU B 1 247 ? 10.516 -23.516 -23.516 1 97 247 LEU B C 1
ATOM 6626 O O . LEU B 1 247 ? 11.57 -23.578 -22.875 1 97 247 LEU B O 1
ATOM 6630 N N . LYS B 1 248 ? 10.109 -22.484 -24.234 1 95.81 248 LYS B N 1
ATOM 6631 C CA . LYS B 1 248 ? 10.758 -21.203 -24.031 1 95.81 248 LYS B CA 1
ATOM 6632 C C . LYS B 1 248 ? 10.57 -20.703 -22.594 1 95.81 248 LYS B C 1
ATOM 6634 O O . LYS B 1 248 ? 9.57 -21.016 -21.953 1 95.81 248 LYS B O 1
ATOM 6639 N N . PRO B 1 249 ? 11.609 -19.953 -22.203 1 95.69 249 PRO B N 1
ATOM 6640 C CA . PRO B 1 249 ? 11.445 -19.422 -20.844 1 95.69 249 PRO B CA 1
ATOM 6641 C C . PRO B 1 249 ? 10.164 -18.609 -20.688 1 95.69 249 PRO B C 1
ATOM 6643 O O . PRO B 1 249 ? 9.789 -17.844 -21.578 1 95.69 249 PRO B O 1
ATOM 6646 N N . TYR B 1 250 ? 9.461 -18.875 -19.672 1 96.12 250 TYR B N 1
ATOM 6647 C CA . TYR B 1 250 ? 8.234 -18.156 -19.328 1 96.12 250 TYR B CA 1
ATOM 6648 C C . TYR B 1 250 ? 8.469 -17.203 -18.156 1 96.12 250 TYR B C 1
ATOM 6650 O O . TYR B 1 250 ? 8.812 -17.641 -17.047 1 96.12 250 TYR B O 1
ATOM 6658 N N . ARG B 1 251 ? 8.367 -15.875 -18.391 1 94.69 251 ARG B N 1
ATOM 6659 C CA . ARG B 1 251 ? 8.648 -14.859 -17.391 1 94.69 251 ARG B CA 1
ATOM 6660 C C . ARG B 1 251 ? 7.352 -14.281 -16.828 1 94.69 251 ARG B C 1
ATOM 6662 O O . ARG B 1 251 ? 6.504 -13.789 -17.562 1 94.69 251 ARG B O 1
ATOM 6669 N N . GLN B 1 252 ? 7.328 -14.312 -15.438 1 93.5 252 GLN B N 1
ATOM 6670 C CA . GLN B 1 252 ? 6.137 -13.789 -14.781 1 93.5 252 GLN B CA 1
ATOM 6671 C C . GLN B 1 252 ? 6.43 -13.422 -13.328 1 93.5 252 GLN B C 1
ATOM 6673 O O . GLN B 1 252 ? 7.281 -14.039 -12.688 1 93.5 252 GLN B O 1
ATOM 6678 N N . VAL B 1 253 ? 5.734 -12.32 -12.844 1 93.81 253 VAL B N 1
ATOM 6679 C CA . VAL B 1 253 ? 5.781 -12.055 -11.414 1 93.81 253 VAL B CA 1
ATOM 6680 C C . VAL B 1 253 ? 4.859 -13.016 -10.672 1 93.81 253 VAL B C 1
ATOM 6682 O O . VAL B 1 253 ? 3.635 -12.867 -10.703 1 93.81 253 VAL B O 1
ATOM 6685 N N . GLN B 1 254 ? 5.504 -13.977 -10.062 1 89.94 254 GLN B N 1
ATOM 6686 C CA . GLN B 1 254 ? 4.742 -15.023 -9.391 1 89.94 254 GLN B CA 1
ATOM 6687 C C . GLN B 1 254 ? 5.559 -15.664 -8.266 1 89.94 254 GLN B C 1
ATOM 6689 O O . GLN B 1 254 ? 6.777 -15.492 -8.203 1 89.94 254 GLN B O 1
ATOM 6694 N N . GLY B 1 255 ? 4.848 -16.312 -7.441 1 86.56 255 GLY B N 1
ATOM 6695 C CA . GLY B 1 255 ? 5.477 -17.047 -6.352 1 86.56 255 GLY B CA 1
ATOM 6696 C C . GLY B 1 255 ? 4.48 -17.578 -5.34 1 86.56 255 GLY B C 1
ATOM 6697 O O . GLY B 1 255 ? 3.33 -17.141 -5.301 1 86.56 255 GLY B O 1
ATOM 6698 N N . ALA B 1 256 ? 5.035 -18.594 -4.641 1 80.69 256 ALA B N 1
ATOM 6699 C CA . ALA B 1 256 ? 4.215 -19.156 -3.572 1 80.69 256 ALA B CA 1
ATOM 6700 C C . ALA B 1 256 ? 4.484 -18.453 -2.244 1 80.69 256 ALA B C 1
ATOM 6702 O O . ALA B 1 256 ? 5.629 -18.109 -1.939 1 80.69 256 ALA B O 1
ATOM 6703 N N . LYS B 1 257 ? 3.473 -18.203 -1.507 1 82 257 LYS B N 1
ATOM 6704 C CA . LYS B 1 257 ? 3.588 -17.609 -0.182 1 82 257 LYS B CA 1
ATOM 6705 C C . LYS B 1 257 ? 4.34 -16.281 -0.245 1 82 257 LYS B C 1
ATOM 6707 O O . LYS B 1 257 ? 3.99 -15.398 -1.032 1 82 257 LYS B O 1
ATOM 6712 N N . SER B 1 258 ? 5.488 -16.25 0.452 1 88.62 258 SER B N 1
ATOM 6713 C CA . SER B 1 258 ? 6.215 -14.977 0.542 1 88.62 258 SER B CA 1
ATOM 6714 C C . SER B 1 258 ? 7.332 -14.906 -0.496 1 88.62 258 SER B C 1
ATOM 6716 O O . SER B 1 258 ? 8.156 -13.992 -0.469 1 88.62 258 SER B O 1
ATOM 6718 N N . ASN B 1 259 ? 7.27 -15.812 -1.525 1 90.12 259 ASN B N 1
ATOM 6719 C CA . ASN B 1 259 ? 8.367 -15.875 -2.484 1 90.12 259 ASN B CA 1
ATOM 6720 C C . ASN B 1 259 ? 7.969 -15.281 -3.834 1 90.12 259 ASN B C 1
ATOM 6722 O O . ASN B 1 259 ? 8.164 -15.914 -4.875 1 90.12 259 ASN B O 1
ATOM 6726 N N . HIS B 1 260 ? 7.488 -14.055 -3.781 1 92.44 260 HIS B N 1
ATOM 6727 C CA . HIS B 1 260 ? 7.059 -13.422 -5.023 1 92.44 260 HIS B CA 1
ATOM 6728 C C . HIS B 1 260 ? 8.195 -12.633 -5.66 1 92.44 260 HIS B C 1
ATOM 6730 O O . HIS B 1 260 ? 8.938 -11.93 -4.969 1 92.44 260 HIS B O 1
ATOM 6736 N N . ALA B 1 261 ? 8.367 -12.867 -6.879 1 95.88 261 ALA B N 1
ATOM 6737 C CA . ALA B 1 261 ? 9.422 -12.164 -7.617 1 95.88 261 ALA B CA 1
ATOM 6738 C C . ALA B 1 261 ? 9.211 -12.289 -9.125 1 95.88 261 ALA B C 1
ATOM 6740 O O . ALA B 1 261 ? 8.414 -13.117 -9.578 1 95.88 261 ALA B O 1
ATOM 6741 N N . LEU B 1 262 ? 9.781 -11.383 -9.852 1 96.56 262 LEU B N 1
ATOM 6742 C CA . LEU B 1 262 ? 9.891 -11.617 -11.289 1 96.56 262 LEU B CA 1
ATOM 6743 C C . LEU B 1 262 ? 10.742 -12.852 -11.578 1 96.56 262 LEU B C 1
ATOM 6745 O O . LEU B 1 262 ? 11.953 -12.844 -11.336 1 96.56 262 LEU B O 1
ATOM 6749 N N . THR B 1 263 ? 10.047 -13.891 -12.078 1 96.44 263 THR B N 1
ATOM 6750 C CA . THR B 1 263 ? 10.633 -15.219 -12.156 1 96.44 263 THR B CA 1
ATOM 6751 C C . THR B 1 263 ? 10.672 -15.711 -13.602 1 96.44 263 THR B C 1
ATOM 6753 O O . THR B 1 263 ? 9.695 -15.547 -14.344 1 96.44 263 THR B O 1
ATOM 6756 N N . ASP B 1 264 ? 11.844 -16.297 -13.969 1 97.12 264 ASP B N 1
ATOM 6757 C CA . ASP B 1 264 ? 11.922 -17.078 -15.195 1 97.12 264 ASP B CA 1
ATOM 6758 C C . ASP B 1 264 ? 11.688 -18.562 -14.914 1 97.12 264 ASP B C 1
ATOM 6760 O O . ASP B 1 264 ? 12.414 -19.172 -14.133 1 97.12 264 ASP B O 1
ATOM 6764 N N . TYR B 1 265 ? 10.695 -19.078 -15.555 1 96.56 265 TYR B N 1
ATOM 6765 C CA . TYR B 1 265 ? 10.406 -20.5 -15.461 1 96.56 265 TYR B CA 1
ATOM 6766 C C . TYR B 1 265 ? 10.969 -21.25 -16.656 1 96.56 265 TYR B C 1
ATOM 6768 O O . TYR B 1 265 ? 10.68 -20.922 -17.812 1 96.56 265 TYR B O 1
ATOM 6776 N N . PHE B 1 266 ? 11.766 -22.25 -16.375 1 97.62 266 PHE B N 1
ATOM 6777 C CA . PHE B 1 266 ? 12.266 -23.172 -17.375 1 97.62 266 PHE B CA 1
ATOM 6778 C C . PHE B 1 266 ? 11.562 -24.531 -17.266 1 97.62 266 PHE B C 1
ATOM 6780 O O . PHE B 1 266 ? 11.875 -25.312 -16.375 1 97.62 266 PHE B O 1
ATOM 6787 N N . LEU B 1 267 ? 10.695 -24.75 -18.234 1 97.38 267 LEU B N 1
ATOM 6788 C CA . LEU B 1 267 ? 9.859 -25.938 -18.156 1 97.38 267 LEU B CA 1
ATOM 6789 C C . LEU B 1 267 ? 10.258 -26.953 -19.234 1 97.38 267 LEU B C 1
ATOM 6791 O O . LEU B 1 267 ? 10.453 -26.578 -20.391 1 97.38 267 LEU B O 1
ATOM 6795 N N . GLU B 1 268 ? 10.43 -28.141 -18.828 1 97.88 268 GLU B N 1
ATOM 6796 C CA . GLU B 1 268 ? 10.602 -29.266 -19.734 1 97.88 268 GLU B CA 1
ATOM 6797 C C . GLU B 1 268 ? 9.484 -30.297 -19.578 1 97.88 268 GLU B C 1
ATOM 6799 O O . GLU B 1 268 ? 9.156 -30.688 -18.453 1 97.88 268 GLU B O 1
ATOM 6804 N N . ILE B 1 269 ? 8.883 -30.609 -20.703 1 98.06 269 ILE B N 1
ATOM 6805 C CA . ILE B 1 269 ? 7.773 -31.562 -20.688 1 98.06 269 ILE B CA 1
ATOM 6806 C C . ILE B 1 269 ? 8.242 -32.906 -21.188 1 98.06 269 ILE B C 1
ATOM 6808 O O . ILE B 1 269 ? 8.883 -33 -22.234 1 98.06 269 ILE B O 1
ATOM 6812 N N . PHE B 1 270 ? 7.902 -33.969 -20.438 1 98.5 270 PHE B N 1
ATOM 6813 C CA . PHE B 1 270 ? 8.273 -35.312 -20.781 1 98.5 270 PHE B CA 1
ATOM 6814 C C . PHE B 1 270 ? 7.039 -36.156 -21.125 1 98.5 270 PHE B C 1
ATOM 6816 O O . PHE B 1 270 ? 6.012 -36.062 -20.453 1 98.5 270 PHE B O 1
ATOM 6823 N N . ALA B 1 271 ? 7.152 -36.844 -22.234 1 98.19 271 ALA B N 1
ATOM 6824 C CA . ALA B 1 271 ? 6.105 -37.812 -22.594 1 98.19 271 ALA B CA 1
ATOM 6825 C C . ALA B 1 271 ? 6.277 -39.125 -21.828 1 98.19 271 ALA B C 1
ATOM 6827 O O . ALA B 1 271 ? 7.379 -39.656 -21.766 1 98.19 271 ALA B O 1
ATOM 6828 N N . ILE B 1 272 ? 5.199 -39.594 -21.312 1 98.44 272 ILE B N 1
ATOM 6829 C CA . ILE B 1 272 ? 5.246 -40.781 -20.484 1 98.44 272 ILE B CA 1
ATOM 6830 C C . ILE B 1 272 ? 4.781 -42 -21.281 1 98.44 272 ILE B C 1
ATOM 6832 O O . ILE B 1 272 ? 3.807 -41.906 -22.031 1 98.44 272 ILE B O 1
ATOM 6836 N N . GLU B 1 273 ? 5.516 -43.031 -21.188 1 98 273 GLU B N 1
ATOM 6837 C CA . GLU B 1 273 ? 5.121 -44.344 -21.688 1 98 273 GLU B CA 1
ATOM 6838 C C . GLU B 1 273 ? 4.84 -45.312 -20.547 1 98 273 GLU B C 1
ATOM 6840 O O . GLU B 1 273 ? 5.754 -45.719 -19.812 1 98 273 GLU B O 1
ATOM 6845 N N . LEU B 1 274 ? 3.625 -45.719 -20.469 1 97.81 274 LEU B N 1
ATOM 6846 C CA . LEU B 1 274 ? 3.227 -46.562 -19.344 1 97.81 274 LEU B CA 1
ATOM 6847 C C . LEU B 1 274 ? 3.43 -48.031 -19.688 1 97.81 274 LEU B C 1
ATOM 6849 O O . LEU B 1 274 ? 3.184 -48.469 -20.828 1 97.81 274 LEU B O 1
ATOM 6853 N N . THR B 1 275 ? 3.865 -48.781 -18.734 1 96 275 THR B N 1
ATOM 6854 C CA . THR B 1 275 ? 3.779 -50.219 -18.812 1 96 275 THR B CA 1
ATOM 6855 C C . THR B 1 275 ? 2.367 -50.719 -18.484 1 96 275 THR B C 1
ATOM 6857 O O . THR B 1 275 ? 1.521 -49.906 -18.062 1 96 275 THR B O 1
ATOM 6860 N N . LEU B 1 276 ? 2.117 -51.969 -18.734 1 94.88 276 LEU B N 1
ATOM 6861 C CA . LEU B 1 276 ? 0.807 -52.5 -18.375 1 94.88 276 LEU B CA 1
ATOM 6862 C C . LEU B 1 276 ? 0.534 -52.344 -16.891 1 94.88 276 LEU B C 1
ATOM 6864 O O . LEU B 1 276 ? -0.562 -51.938 -16.5 1 94.88 276 LEU B O 1
ATOM 6868 N N . GLU B 1 277 ? 1.531 -52.688 -16.141 1 94.94 277 GLU B N 1
ATOM 6869 C CA . GLU B 1 277 ? 1.396 -52.562 -14.688 1 94.94 277 GLU B CA 1
ATOM 6870 C C . GLU B 1 277 ? 1.11 -51.094 -14.312 1 94.94 277 GLU B C 1
ATOM 6872 O O . GLU B 1 277 ? 0.263 -50.812 -13.461 1 94.94 277 GLU B O 1
ATOM 6877 N N . GLY B 1 278 ? 1.862 -50.219 -14.945 1 96.94 278 GLY B N 1
ATOM 6878 C CA . GLY B 1 278 ? 1.653 -48.781 -14.695 1 96.94 278 GLY B CA 1
ATOM 6879 C C . GLY B 1 278 ? 0.273 -48.312 -15.102 1 96.94 278 GLY B C 1
ATOM 6880 O O . GLY B 1 278 ? -0.348 -47.5 -14.391 1 96.94 278 GLY B O 1
ATOM 6881 N N . PHE B 1 279 ? -0.128 -48.781 -16.234 1 96.25 279 PHE B N 1
ATOM 6882 C CA . PHE B 1 279 ? -1.449 -48.406 -16.719 1 96.25 279 PHE B CA 1
ATOM 6883 C C . PHE B 1 279 ? -2.535 -48.844 -15.75 1 96.25 279 PHE B C 1
ATOM 6885 O O . PHE B 1 279 ? -3.426 -48.062 -15.398 1 96.25 279 PHE B O 1
ATOM 6892 N N . CYS B 1 280 ? -2.502 -50.062 -15.352 1 94.25 280 CYS B N 1
ATOM 6893 C CA . CYS B 1 280 ? -3.496 -50.625 -14.438 1 94.25 280 CYS B CA 1
ATOM 6894 C C . CYS B 1 280 ? -3.479 -49.875 -13.109 1 94.25 280 CYS B C 1
ATOM 6896 O O . CYS B 1 280 ? -4.531 -49.531 -12.562 1 94.25 280 CYS B O 1
ATOM 6898 N N . TYR B 1 281 ? -2.326 -49.656 -12.625 1 95.12 281 TYR B N 1
ATOM 6899 C CA . TYR B 1 281 ? -2.172 -48.906 -11.383 1 95.12 281 TYR B CA 1
ATOM 6900 C C . TYR B 1 281 ? -2.789 -47.5 -11.492 1 95.12 281 TYR B C 1
ATOM 6902 O O . TYR B 1 281 ? -3.518 -47.062 -10.602 1 95.12 281 TYR B O 1
ATOM 6910 N N . LEU B 1 282 ? -2.49 -46.844 -12.547 1 96.19 282 LEU B N 1
ATOM 6911 C CA . LEU B 1 282 ? -2.965 -45.469 -12.758 1 96.19 282 LEU B 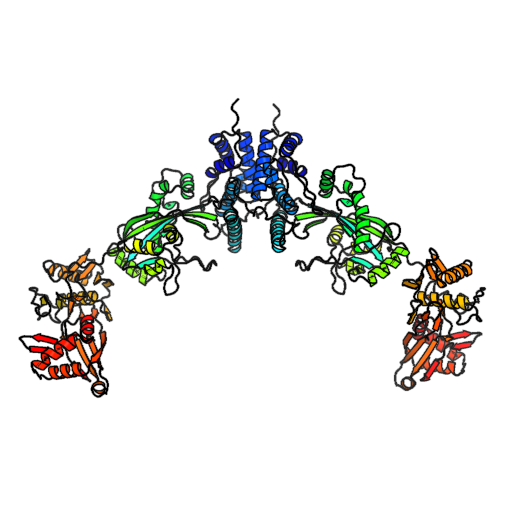CA 1
ATOM 6912 C C . LEU B 1 282 ? -4.488 -45.438 -12.836 1 96.19 282 LEU B C 1
ATOM 6914 O O . LEU B 1 282 ? -5.117 -44.531 -12.297 1 96.19 282 LEU B O 1
ATOM 6918 N N . GLN B 1 283 ? -5.023 -46.375 -13.484 1 92.25 283 GLN B N 1
ATOM 6919 C CA . GLN B 1 283 ? -6.477 -46.438 -13.594 1 92.25 283 GLN B CA 1
ATOM 6920 C C . GLN B 1 283 ? -7.125 -46.562 -12.211 1 92.25 283 GLN B C 1
ATOM 6922 O O . GLN B 1 283 ? -8.133 -45.906 -11.938 1 92.25 283 GLN B O 1
ATOM 6927 N N . GLN B 1 284 ? -6.582 -47.344 -11.484 1 91.5 284 GLN B N 1
ATOM 6928 C CA . GLN B 1 284 ? -7.086 -47.5 -10.125 1 91.5 284 GLN B CA 1
ATOM 6929 C C . GLN B 1 284 ? -6.902 -46.188 -9.328 1 91.5 284 GLN B C 1
ATOM 6931 O O . GLN B 1 284 ? -7.809 -45.781 -8.617 1 91.5 284 GLN B O 1
ATOM 6936 N N . LYS B 1 285 ? -5.758 -45.594 -9.484 1 94.94 285 LYS B N 1
ATOM 6937 C CA . LYS B 1 285 ? -5.441 -44.375 -8.766 1 94.94 285 LYS B CA 1
ATOM 6938 C C . LYS B 1 285 ? -6.395 -43.25 -9.156 1 94.94 285 LYS B C 1
ATOM 6940 O O . LYS B 1 285 ? -6.832 -42.469 -8.305 1 94.94 285 LYS B O 1
ATOM 6945 N N . ILE B 1 286 ? -6.688 -43.094 -10.367 1 93.94 286 ILE B N 1
ATOM 6946 C CA . ILE B 1 286 ? -7.566 -42.031 -10.867 1 93.94 286 ILE B CA 1
ATOM 6947 C C . ILE B 1 286 ? -8.969 -42.219 -10.289 1 93.94 286 ILE B C 1
ATOM 6949 O O . ILE B 1 286 ? -9.633 -41.219 -9.961 1 93.94 286 ILE B O 1
ATOM 6953 N N . THR B 1 287 ? -9.383 -43.438 -10.188 1 89.88 287 THR B N 1
ATOM 6954 C CA . THR B 1 287 ? -10.703 -43.719 -9.633 1 89.88 287 THR B CA 1
ATOM 6955 C C . THR B 1 287 ? -10.758 -43.344 -8.156 1 89.88 287 THR B C 1
ATOM 6957 O O . THR B 1 287 ? -11.789 -42.875 -7.664 1 89.88 287 THR B O 1
ATOM 6960 N N . GLU B 1 288 ? -9.711 -43.406 -7.539 1 91.44 288 GLU B N 1
ATOM 6961 C CA . GLU B 1 288 ? -9.664 -43.188 -6.094 1 91.44 288 GLU B CA 1
ATOM 6962 C C . GLU B 1 288 ? -9.367 -41.75 -5.754 1 91.44 288 GLU B C 1
ATOM 6964 O O . GLU B 1 288 ? -9.773 -41.25 -4.699 1 91.44 288 GLU B O 1
ATOM 6969 N N . ASP B 1 289 ? -8.672 -41.094 -6.578 1 92.06 289 ASP B N 1
ATOM 6970 C CA . ASP B 1 289 ? -8.188 -39.75 -6.277 1 92.06 289 ASP B CA 1
ATOM 6971 C C . ASP B 1 289 ? -8.883 -38.719 -7.148 1 92.06 289 ASP B C 1
ATOM 6973 O O . ASP B 1 289 ? -8.578 -38.594 -8.336 1 92.06 289 ASP B O 1
ATOM 6977 N N . LYS B 1 290 ? -9.57 -37.875 -6.602 1 89.62 290 LYS B N 1
ATOM 6978 C CA . LYS B 1 290 ? -10.367 -36.875 -7.309 1 89.62 290 LYS B CA 1
ATOM 6979 C C . LYS B 1 290 ? -9.5 -35.719 -7.781 1 89.62 290 LYS B C 1
ATOM 6981 O O . LYS B 1 290 ? -9.938 -34.875 -8.586 1 89.62 290 LYS B O 1
ATOM 6986 N N . GLN B 1 291 ? -8.305 -35.688 -7.398 1 91.94 291 GLN B N 1
ATOM 6987 C CA . GLN B 1 291 ? -7.418 -34.594 -7.801 1 91.94 291 GLN B CA 1
ATOM 6988 C C . GLN B 1 291 ? -6.895 -34.812 -9.219 1 91.94 291 GLN B C 1
ATOM 6990 O O . GLN B 1 291 ? -6.383 -33.875 -9.844 1 91.94 291 GLN B O 1
ATOM 6995 N N . LEU B 1 292 ? -7.004 -36.031 -9.625 1 95.06 292 LEU B N 1
ATOM 6996 C CA . LEU B 1 292 ? -6.574 -36.375 -10.977 1 95.06 292 LEU B CA 1
ATOM 6997 C C . LEU B 1 292 ? -7.738 -36.25 -11.961 1 95.06 292 LEU B C 1
ATOM 6999 O O . LEU B 1 292 ? -8.766 -36.906 -11.789 1 95.06 292 LEU B O 1
ATOM 7003 N N . VAL B 1 293 ? -7.516 -35.406 -13.039 1 95.25 293 VAL B N 1
ATOM 7004 C CA . VAL B 1 293 ? -8.617 -35.156 -13.961 1 95.25 293 VAL B CA 1
ATOM 7005 C C . VAL B 1 293 ? -8.109 -35.219 -15.398 1 95.25 293 VAL B C 1
ATOM 7007 O O . VAL B 1 293 ? -7.016 -34.719 -15.695 1 95.25 293 VAL B O 1
ATOM 7010 N N . TRP B 1 294 ? -8.938 -35.75 -16.219 1 96.12 294 TRP B N 1
ATOM 7011 C CA . TRP B 1 294 ? -8.617 -35.812 -17.641 1 96.12 294 TRP B CA 1
ATOM 7012 C C . TRP B 1 294 ? -9.117 -34.562 -18.359 1 96.12 294 TRP B C 1
ATOM 7014 O O . TRP B 1 294 ? -10.242 -34.125 -18.125 1 96.12 294 TRP B O 1
ATOM 7024 N N . PHE B 1 295 ? -8.266 -33.969 -19.203 1 96.69 295 PHE B N 1
ATOM 7025 C CA . PHE B 1 295 ? -8.633 -32.906 -20.141 1 96.69 295 PHE B CA 1
ATOM 7026 C C . PHE B 1 295 ? -8.578 -33.438 -21.578 1 96.69 295 PHE B C 1
ATOM 7028 O O . PHE B 1 295 ? -7.574 -34.031 -22 1 96.69 295 PHE B O 1
ATOM 7035 N N . SER B 1 296 ? -9.711 -33.312 -22.281 1 97 296 SER B N 1
ATOM 7036 C CA . SER B 1 296 ? -9.609 -33.594 -23.703 1 97 296 SER B CA 1
ATOM 7037 C C . SER B 1 296 ? -8.648 -32.625 -24.391 1 97 296 SER B C 1
ATOM 7039 O O . SER B 1 296 ? -8.344 -31.562 -23.844 1 97 296 SER B O 1
ATOM 7041 N N . LEU B 1 297 ? -8.18 -33.031 -25.516 1 96.56 297 LEU B N 1
ATOM 7042 C CA . LEU B 1 297 ? -7.266 -32.156 -26.234 1 96.56 297 LEU B CA 1
ATOM 7043 C C . LEU B 1 297 ? -7.93 -30.812 -26.547 1 96.56 297 LEU B C 1
ATOM 7045 O O . LEU B 1 297 ? -7.285 -29.766 -26.5 1 96.56 297 LEU B O 1
ATOM 7049 N N . ASP B 1 298 ? -9.211 -30.859 -26.797 1 96 298 ASP B N 1
ATOM 7050 C CA . ASP B 1 298 ? -9.961 -29.625 -27.031 1 96 298 ASP B CA 1
ATOM 7051 C C . ASP B 1 298 ? -10.039 -28.781 -25.766 1 96 298 ASP B C 1
ATOM 7053 O O . ASP B 1 298 ? -9.875 -27.562 -25.828 1 96 298 ASP B O 1
ATOM 7057 N N . GLU B 1 299 ? -10.266 -29.406 -24.766 1 96.06 299 GLU B N 1
ATOM 7058 C CA . GLU B 1 299 ? -10.359 -28.703 -23.484 1 96.06 299 GLU B CA 1
ATOM 7059 C C . GLU B 1 299 ? -9.008 -28.109 -23.078 1 96.06 299 GLU B C 1
ATOM 7061 O O . GLU B 1 299 ? -8.953 -27.016 -22.516 1 96.06 299 GLU B O 1
ATOM 7066 N N . MET B 1 300 ? -8.008 -28.828 -23.312 1 95.12 300 MET B N 1
ATOM 7067 C CA . MET B 1 300 ? -6.664 -28.328 -23.016 1 95.12 300 MET B CA 1
ATOM 7068 C C . MET B 1 300 ? -6.336 -27.109 -23.875 1 95.12 300 MET B C 1
ATOM 7070 O O . MET B 1 300 ? -5.742 -26.156 -23.375 1 95.12 300 MET B O 1
ATOM 7074 N N . ALA B 1 301 ? -6.719 -27.188 -25.078 1 95 301 ALA B N 1
ATOM 7075 C CA . ALA B 1 301 ? -6.5 -26.062 -25.969 1 95 301 ALA B CA 1
ATOM 7076 C C . ALA B 1 301 ? -7.281 -24.828 -25.5 1 95 301 ALA B C 1
ATOM 7078 O O . ALA B 1 301 ? -6.789 -23.703 -25.578 1 95 301 ALA B O 1
ATOM 7079 N N . GLN B 1 302 ? -8.477 -25.078 -25.031 1 93.19 302 GLN B N 1
ATOM 7080 C CA . GLN B 1 302 ? -9.32 -23.969 -24.562 1 93.19 302 GLN B CA 1
ATOM 7081 C C . GLN B 1 302 ? -8.906 -23.516 -23.172 1 93.19 302 GLN B C 1
ATOM 7083 O O . GLN B 1 302 ? -9.203 -22.391 -22.766 1 93.19 302 GLN B O 1
ATOM 7088 N N . GLY B 1 303 ? -8.359 -24.375 -22.5 1 92.75 303 GLY B N 1
ATOM 7089 C CA . GLY B 1 303 ? -7.883 -24.062 -21.172 1 92.75 303 GLY B CA 1
ATOM 7090 C C . GLY B 1 303 ? -8.93 -24.312 -20.094 1 92.75 303 GLY B C 1
ATOM 7091 O O . GLY B 1 303 ? -8.742 -23.906 -18.938 1 92.75 303 GLY B O 1
ATOM 7092 N N . ARG B 1 304 ? -10.008 -24.906 -20.453 1 93.38 304 ARG B N 1
ATOM 7093 C CA . ARG B 1 304 ? -11.086 -25.156 -19.5 1 93.38 304 ARG B CA 1
ATOM 7094 C C . ARG B 1 304 ? -11.898 -26.391 -19.906 1 93.38 304 ARG B C 1
ATOM 7096 O O . ARG B 1 304 ? -12.148 -26.609 -21.094 1 93.38 304 ARG B O 1
ATOM 7103 N N . THR B 1 305 ? -12.234 -27.156 -18.859 1 93.62 305 THR B N 1
ATOM 7104 C CA . THR B 1 305 ? -13.109 -28.297 -19.125 1 93.62 305 THR B CA 1
ATOM 7105 C C . THR B 1 305 ? -14.562 -27.844 -19.219 1 93.62 305 THR B C 1
ATOM 7107 O O . THR B 1 305 ? -14.898 -26.719 -18.859 1 93.62 305 THR B O 1
ATOM 7110 N N . ARG B 1 306 ? -15.445 -28.703 -19.609 1 91.44 306 ARG B N 1
ATOM 7111 C CA . ARG B 1 306 ? -16.875 -28.406 -19.734 1 91.44 306 ARG B CA 1
ATOM 7112 C C . ARG B 1 306 ? -17.5 -28.172 -18.359 1 91.44 306 ARG B C 1
ATOM 7114 O O . ARG B 1 306 ? -18.406 -27.359 -18.219 1 91.44 306 ARG B O 1
ATOM 7121 N N . ASP B 1 307 ? -16.891 -28.828 -17.391 1 91.31 307 ASP B N 1
ATOM 7122 C CA . ASP B 1 307 ? -17.438 -28.719 -16.047 1 91.31 307 ASP B CA 1
ATOM 7123 C C . ASP B 1 307 ? -16.781 -27.562 -15.289 1 91.31 307 ASP B C 1
ATOM 7125 O O . ASP B 1 307 ? -17 -27.422 -14.086 1 91.31 307 ASP B O 1
ATOM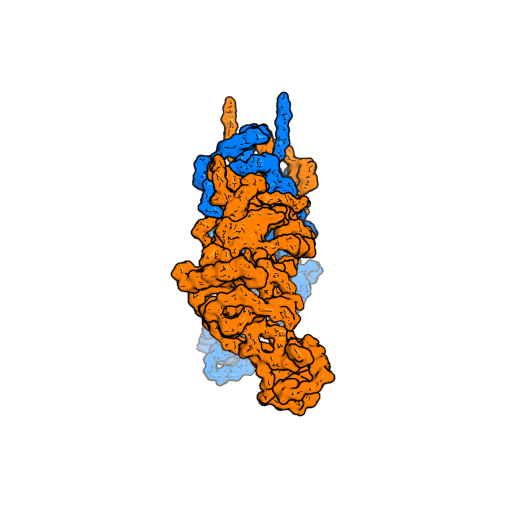 7129 N N . GLY B 1 308 ? -15.922 -26.828 -15.883 1 88.56 308 GLY B N 1
ATOM 7130 C CA . GLY B 1 308 ? -15.477 -25.562 -15.312 1 88.56 308 GLY B CA 1
ATOM 7131 C C . GLY B 1 308 ? -14.078 -25.641 -14.719 1 88.56 308 GLY B C 1
ATOM 7132 O O . GLY B 1 308 ? -13.617 -24.688 -14.094 1 88.56 308 GLY B O 1
ATOM 7133 N N . LYS B 1 309 ? -13.406 -26.703 -14.789 1 91 309 LYS B N 1
ATOM 7134 C CA . LYS B 1 309 ? -12.039 -26.797 -14.297 1 91 309 LYS B CA 1
ATOM 7135 C C . LYS B 1 309 ? -11.062 -26.078 -15.227 1 91 309 LYS B C 1
ATOM 7137 O O . LYS B 1 309 ? -11.086 -26.281 -16.438 1 91 309 LYS B O 1
ATOM 7142 N N . THR B 1 310 ? -10.211 -25.25 -14.641 1 91.62 310 THR B N 1
ATOM 7143 C CA . THR B 1 310 ? -9.344 -24.406 -15.453 1 91.62 310 THR B CA 1
ATOM 7144 C C . THR B 1 310 ? -7.902 -24.906 -15.414 1 91.62 310 THR B C 1
ATOM 7146 O O . THR B 1 310 ? -7.367 -25.203 -14.344 1 91.62 310 THR B O 1
ATOM 7149 N N . ALA B 1 311 ? -7.297 -24.984 -16.562 1 92.31 311 ALA B N 1
ATOM 7150 C CA . ALA B 1 311 ? -5.926 -25.469 -16.688 1 92.31 311 ALA B CA 1
ATOM 7151 C C . ALA B 1 311 ? -4.922 -24.359 -16.438 1 92.31 311 ALA B C 1
ATOM 7153 O O . ALA B 1 311 ? -5.145 -23.203 -16.828 1 92.31 311 ALA B O 1
ATOM 7154 N N . PHE B 1 312 ? -3.865 -24.656 -15.703 1 90.75 312 PHE B N 1
ATOM 7155 C CA . PHE B 1 312 ? -2.752 -23.75 -15.461 1 90.75 312 PHE B CA 1
ATOM 7156 C C . PHE B 1 312 ? -1.553 -24.109 -16.328 1 90.75 312 PHE B C 1
ATOM 7158 O O . PHE B 1 312 ? -0.558 -24.641 -15.828 1 90.75 312 PHE B O 1
ATOM 7165 N N . ILE B 1 313 ? -1.646 -23.75 -17.609 1 93.38 313 ILE B N 1
ATOM 7166 C CA . ILE B 1 313 ? -0.6 -24.109 -18.562 1 93.38 313 ILE B CA 1
ATOM 7167 C C . ILE B 1 313 ? -0.295 -22.922 -19.484 1 93.38 313 ILE B C 1
ATOM 7169 O O . ILE B 1 313 ? -0.092 -23.109 -20.688 1 93.38 313 ILE B O 1
ATOM 7173 N N . GLU B 1 314 ? -0.327 -21.734 -18.938 1 92.56 314 GLU B N 1
ATOM 7174 C CA . GLU B 1 314 ? -0.076 -20.516 -19.703 1 92.56 314 GLU B CA 1
ATOM 7175 C C . GLU B 1 314 ? 1.288 -20.562 -20.375 1 92.56 314 GLU B C 1
ATOM 7177 O O . GLU B 1 314 ? 1.446 -20.062 -21.5 1 92.56 314 GLU B O 1
ATOM 7182 N N . ALA B 1 315 ? 2.248 -21.125 -19.688 1 94.88 315 ALA B N 1
ATOM 7183 C CA . ALA B 1 315 ? 3.588 -21.234 -20.25 1 94.88 315 ALA B CA 1
ATOM 7184 C C . ALA B 1 315 ? 3.566 -22.031 -21.562 1 94.88 315 ALA B C 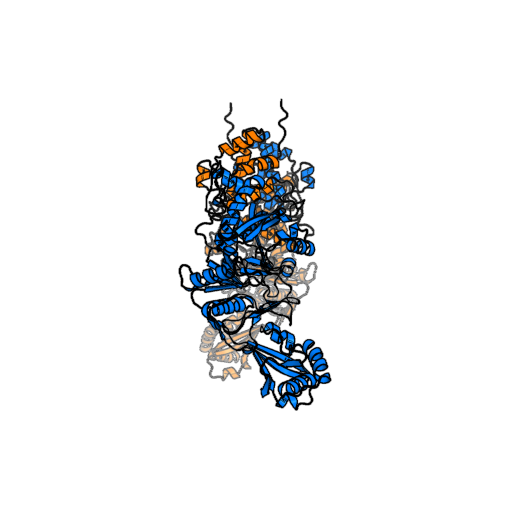1
ATOM 7186 O O . ALA B 1 315 ? 4.293 -21.719 -22.5 1 94.88 315 ALA B O 1
ATOM 7187 N N . LEU B 1 316 ? 2.74 -23.031 -21.562 1 95.69 316 LEU B N 1
ATOM 7188 C CA . LEU B 1 316 ? 2.617 -23.859 -22.75 1 95.69 316 LEU B CA 1
ATOM 7189 C C . LEU B 1 316 ? 1.942 -23.078 -23.891 1 95.69 316 LEU B C 1
ATOM 7191 O O . LEU B 1 316 ? 2.359 -23.172 -25.047 1 95.69 316 LEU B O 1
ATOM 7195 N N . TYR B 1 317 ? 0.907 -22.312 -23.609 1 96.06 317 TYR B N 1
ATOM 7196 C CA . TYR B 1 317 ? 0.238 -21.5 -24.609 1 96.06 317 TYR B CA 1
ATOM 7197 C C . TYR B 1 317 ? 1.211 -20.5 -25.234 1 96.06 317 TYR B C 1
ATOM 7199 O O . TYR B 1 317 ? 1.251 -20.359 -26.453 1 96.06 317 TYR B O 1
ATOM 7207 N N . LYS B 1 318 ? 1.99 -19.969 -24.359 1 95.75 318 LYS B N 1
ATOM 7208 C CA . LYS B 1 318 ? 2.926 -18.953 -24.828 1 95.75 318 LYS B CA 1
ATOM 7209 C C . LYS B 1 318 ? 4.016 -19.562 -25.703 1 95.75 318 LYS B C 1
ATOM 7211 O O . LYS B 1 318 ? 4.504 -18.938 -26.641 1 95.75 318 LYS B O 1
ATOM 7216 N N . ASP B 1 319 ? 4.41 -20.703 -25.359 1 96.88 319 ASP B N 1
ATOM 7217 C CA . ASP B 1 319 ? 5.426 -21.391 -26.156 1 96.88 319 ASP B CA 1
ATOM 7218 C C . ASP B 1 319 ? 4.938 -21.656 -27.578 1 96.88 319 ASP B C 1
ATOM 7220 O O . ASP B 1 319 ? 5.734 -21.688 -28.516 1 96.88 319 ASP B O 1
ATOM 7224 N N . PHE B 1 320 ? 3.666 -21.812 -27.734 1 97.12 320 PHE B N 1
ATOM 7225 C CA . PHE B 1 320 ? 3.072 -22.016 -29.062 1 97.12 320 PHE B CA 1
ATOM 7226 C C . PHE B 1 320 ? 2.539 -20.703 -29.625 1 97.12 320 PHE B C 1
ATOM 7228 O O . PHE B 1 320 ? 1.671 -20.719 -30.5 1 97.12 320 PHE B O 1
ATOM 7235 N N . ASP B 1 321 ? 2.959 -19.578 -29.078 1 96.12 321 ASP B N 1
ATOM 7236 C CA . ASP B 1 321 ? 2.59 -18.234 -29.531 1 96.12 321 ASP B CA 1
ATOM 7237 C C . ASP B 1 321 ? 1.077 -18.047 -29.484 1 96.12 321 ASP B C 1
ATOM 7239 O O . ASP B 1 321 ? 0.489 -17.469 -30.406 1 96.12 321 ASP B O 1
ATOM 7243 N N . ASP B 1 322 ? 0.483 -18.625 -28.547 1 94.38 322 ASP B N 1
ATOM 7244 C CA . ASP B 1 322 ? -0.949 -18.531 -28.281 1 94.38 322 ASP B CA 1
ATOM 7245 C C . ASP B 1 322 ? -1.763 -19.125 -29.422 1 94.38 322 ASP B C 1
ATOM 7247 O O . ASP B 1 322 ? -2.93 -18.781 -29.609 1 94.38 322 ASP B O 1
ATOM 7251 N N . ASN B 1 323 ? -1.126 -19.922 -30.172 1 96.75 323 ASN B N 1
ATOM 7252 C CA . ASN B 1 323 ? -1.819 -20.688 -31.203 1 96.75 323 ASN B CA 1
ATOM 7253 C C . ASN B 1 323 ? -2.355 -22 -30.672 1 96.75 323 ASN B C 1
ATOM 7255 O O . ASN B 1 323 ? -1.652 -23.016 -30.688 1 96.75 323 ASN B O 1
ATOM 7259 N N . ARG B 1 324 ? -3.584 -21.984 -30.359 1 95.44 324 ARG B N 1
ATOM 7260 C CA . ARG B 1 324 ? -4.234 -23.109 -29.688 1 95.44 324 ARG B CA 1
ATOM 7261 C C . ARG B 1 324 ? -4.355 -24.312 -30.641 1 95.44 324 ARG B C 1
ATOM 7263 O O . ARG B 1 324 ? -4.258 -25.453 -30.203 1 95.44 324 ARG B O 1
ATOM 7270 N N . GLU B 1 325 ? -4.578 -24.094 -31.859 1 95.69 325 GLU B N 1
ATOM 7271 C CA . GLU B 1 325 ? -4.715 -25.156 -32.844 1 95.69 325 GLU B CA 1
ATOM 7272 C C . GLU B 1 325 ? -3.4 -25.906 -33.031 1 95.69 325 GLU B C 1
ATOM 7274 O O . GLU B 1 325 ? -3.391 -27.125 -33.156 1 95.69 325 GLU B O 1
ATOM 7279 N N . ARG B 1 326 ? -2.375 -25.188 -33.062 1 96.62 326 ARG B N 1
ATOM 7280 C CA . ARG B 1 326 ? -1.062 -25.812 -33.219 1 96.62 326 ARG B CA 1
ATOM 7281 C C . ARG B 1 326 ? -0.722 -26.688 -32 1 96.62 326 ARG B C 1
ATOM 7283 O O . ARG B 1 326 ? -0.107 -27.734 -32.156 1 96.62 326 ARG B O 1
ATOM 7290 N N . LEU B 1 327 ? -1.01 -26.156 -30.875 1 96.81 327 LEU B N 1
ATOM 7291 C CA . LEU B 1 327 ? -0.807 -26.953 -29.672 1 96.81 327 LEU B CA 1
ATOM 7292 C C . LEU B 1 327 ? -1.596 -28.25 -29.734 1 96.81 327 LEU B C 1
ATOM 7294 O O . LEU B 1 327 ? -1.053 -29.328 -29.469 1 96.81 327 LEU B O 1
ATOM 7298 N N . LYS B 1 328 ? -2.865 -28.125 -30.047 1 96.69 328 LYS B N 1
ATOM 7299 C CA . LYS B 1 328 ? -3.713 -29.312 -30.156 1 96.69 328 LYS B CA 1
ATOM 7300 C C . LYS B 1 328 ? -3.137 -30.312 -31.156 1 96.69 328 LYS B C 1
ATOM 7302 O O . LYS B 1 328 ? -3.102 -31.516 -30.875 1 96.69 328 LYS B O 1
ATOM 7307 N N . ALA B 1 329 ? -2.727 -29.844 -32.281 1 96.94 329 ALA B N 1
ATOM 7308 C CA . ALA B 1 329 ? -2.15 -30.703 -33.312 1 96.94 329 ALA B CA 1
ATOM 7309 C C . ALA B 1 329 ? -0.895 -31.391 -32.812 1 96.94 329 ALA B C 1
ATOM 7311 O O . ALA B 1 329 ? -0.684 -32.594 -33.062 1 96.94 329 ALA B O 1
ATOM 7312 N N . ALA B 1 330 ? -0.061 -30.688 -32.156 1 96.75 330 ALA B N 1
ATOM 7313 C CA . ALA B 1 330 ? 1.169 -31.266 -31.609 1 96.75 330 ALA B CA 1
ATOM 7314 C C . ALA B 1 330 ? 0.863 -32.375 -30.594 1 96.75 330 ALA B C 1
ATOM 7316 O O . ALA B 1 330 ? 1.57 -33.375 -30.531 1 96.75 330 ALA B O 1
ATOM 7317 N N . LEU B 1 331 ? -0.136 -32.125 -29.828 1 96.38 331 LEU B N 1
ATOM 7318 C CA . LEU B 1 331 ? -0.541 -33.125 -28.828 1 96.38 331 LEU B CA 1
ATOM 7319 C C . LEU B 1 331 ? -1.158 -34.344 -29.5 1 96.38 331 LEU B C 1
ATOM 7321 O O . LEU B 1 331 ? -0.972 -35.469 -29.047 1 96.38 331 LEU B O 1
ATOM 7325 N N . ASP B 1 332 ? -1.916 -34.031 -30.484 1 95.75 332 ASP B N 1
ATOM 7326 C CA . ASP B 1 332 ? -2.547 -35.094 -31.234 1 95.75 332 ASP B CA 1
ATOM 7327 C C . ASP B 1 332 ? -1.498 -36 -31.875 1 95.75 332 ASP B C 1
ATOM 7329 O O . ASP B 1 332 ? -1.705 -37.219 -32 1 95.75 332 ASP B O 1
ATOM 7333 N N . ASP B 1 333 ? -0.447 -35.469 -32.281 1 95.44 333 ASP B N 1
ATOM 7334 C CA . ASP B 1 333 ? 0.624 -36.219 -32.938 1 95.44 333 ASP B CA 1
ATOM 7335 C C . ASP B 1 333 ? 1.387 -37.094 -31.953 1 95.44 333 ASP B C 1
ATOM 7337 O O . ASP B 1 333 ? 2.066 -38.031 -32.344 1 95.44 333 ASP B O 1
ATOM 7341 N N . LEU B 1 334 ? 1.279 -36.781 -30.75 1 95.5 334 LEU B N 1
ATOM 7342 C CA . LEU B 1 334 ? 1.95 -37.562 -29.719 1 95.5 334 LEU B CA 1
ATOM 7343 C C . LEU B 1 334 ? 1.233 -38.875 -29.5 1 95.5 334 LEU B C 1
ATOM 7345 O O . LEU B 1 334 ? 0.001 -38.938 -29.469 1 95.5 334 LEU B O 1
ATOM 7349 N N . ASP B 1 335 ? 2.004 -39.875 -29.344 1 94.75 335 ASP B N 1
ATOM 7350 C CA . ASP B 1 335 ? 1.432 -41.188 -29.078 1 94.75 335 ASP B CA 1
ATOM 7351 C C . ASP B 1 335 ? 0.787 -41.25 -27.703 1 94.75 335 ASP B C 1
ATOM 7353 O O . ASP B 1 335 ? 1.21 -40.531 -26.781 1 94.75 335 ASP B O 1
ATOM 7357 N N . ASP B 1 336 ? -0.212 -42.125 -27.625 1 96.31 336 ASP B N 1
ATOM 7358 C CA . ASP B 1 336 ? -0.787 -42.375 -26.312 1 96.31 336 ASP B CA 1
ATOM 7359 C C . ASP B 1 336 ? 0.243 -43 -25.375 1 96.31 336 ASP B C 1
ATOM 7361 O O . ASP B 1 336 ? 1.156 -43.688 -25.828 1 96.31 336 ASP B O 1
ATOM 7365 N N . SER B 1 337 ? 0.058 -42.781 -24.141 1 97.56 337 SER B N 1
ATOM 7366 C CA . SER B 1 337 ? 0.995 -43.25 -23.125 1 97.56 337 SER B CA 1
ATOM 7367 C C . SER B 1 337 ? 0.912 -44.781 -22.984 1 97.56 337 SER B C 1
ATOM 7369 O O . SER B 1 337 ? 1.831 -45.406 -22.453 1 97.56 337 SER B O 1
ATOM 7371 N N . PHE B 1 338 ? -0.195 -45.281 -23.312 1 96.38 338 PHE B N 1
ATOM 7372 C CA . PHE B 1 338 ? -0.4 -46.75 -23.266 1 96.38 338 PHE B CA 1
ATOM 7373 C C . PHE B 1 338 ? -1.082 -47.219 -24.547 1 96.38 338 PHE B C 1
ATOM 7375 O O . PHE B 1 338 ? -2.088 -46.656 -24.969 1 96.38 338 PHE B O 1
ATOM 7382 N N . LYS B 1 339 ? -0.509 -48.188 -25.156 1 89.5 339 LYS B N 1
ATOM 7383 C CA . LYS B 1 339 ? -1.074 -48.781 -26.375 1 89.5 339 LYS B CA 1
ATOM 7384 C C . LYS B 1 339 ? -2.135 -49.812 -26.062 1 89.5 339 LYS B C 1
ATOM 7386 O O . LYS B 1 339 ? -1.889 -50.75 -25.266 1 89.5 339 LYS B O 1
ATOM 7391 N N . THR B 1 340 ? -3.307 -49.719 -26.656 1 87.19 340 THR B N 1
ATOM 7392 C CA . THR B 1 340 ? -4.453 -50.594 -26.344 1 87.19 340 THR B CA 1
ATOM 7393 C C . THR B 1 340 ? -4.688 -51.594 -27.453 1 87.19 340 THR B C 1
ATOM 7395 O O . THR B 1 340 ? -5.742 -52.219 -27.516 1 87.19 340 THR B O 1
ATOM 7398 N N . ASN B 1 341 ? -3.748 -51.906 -28.188 1 87.25 341 ASN B N 1
ATOM 7399 C CA . ASN B 1 341 ? -3.951 -52.781 -29.344 1 87.25 341 ASN B CA 1
ATOM 7400 C C . ASN B 1 341 ? -4.148 -54.219 -28.938 1 87.25 341 ASN B C 1
ATOM 7402 O O . ASN B 1 341 ? -3.539 -54.688 -27.969 1 87.25 341 ASN B O 1
ATOM 7406 N N . TYR B 1 342 ? -5.121 -54.906 -29.641 1 91.25 342 TYR B N 1
ATOM 7407 C CA . TYR B 1 342 ? -5.344 -56.344 -29.469 1 91.25 342 TYR B CA 1
ATOM 7408 C C . TYR B 1 342 ? -4.492 -57.125 -30.453 1 91.25 342 TYR B C 1
ATOM 7410 O O . TYR B 1 342 ? -4.145 -56.656 -31.531 1 91.25 342 TYR B O 1
ATOM 7418 N N . LEU B 1 343 ? -4.117 -58.281 -30.078 1 89.38 343 LEU B N 1
ATOM 7419 C CA . LEU B 1 343 ? -3.283 -59.125 -30.953 1 89.38 343 LEU B CA 1
ATOM 7420 C C . LEU B 1 343 ? -4.082 -59.625 -32.156 1 89.38 343 LEU B C 1
ATOM 7422 O O . LEU B 1 343 ? -3.559 -59.719 -33.25 1 89.38 343 LEU B O 1
ATOM 7426 N N . ASN B 1 344 ? -5.32 -60.062 -31.859 1 88.44 344 ASN B N 1
ATOM 7427 C CA . ASN B 1 344 ? -6.238 -60.406 -32.938 1 88.44 344 ASN B CA 1
ATOM 7428 C C . ASN B 1 344 ? -7.203 -59.281 -33.25 1 88.44 344 ASN B C 1
ATOM 7430 O O . ASN B 1 344 ? -8.242 -59.156 -32.625 1 88.44 344 ASN B O 1
ATOM 7434 N N . CYS B 1 345 ? -6.844 -58.562 -34.344 1 79.88 345 CYS B N 1
ATOM 7435 C CA . CYS B 1 345 ? -7.562 -57.344 -34.656 1 79.88 345 CYS B CA 1
ATOM 7436 C C . CYS B 1 345 ? -8.383 -57.5 -35.938 1 79.88 345 CYS B C 1
ATOM 7438 O O . CYS B 1 345 ? -8.477 -56.594 -36.75 1 79.88 345 CYS B O 1
ATOM 7440 N N . GLN B 1 346 ? -8.992 -58.562 -35.969 1 83 346 GLN B N 1
ATOM 7441 C CA . GLN B 1 346 ? -9.805 -58.812 -37.156 1 83 346 GLN B CA 1
ATOM 7442 C C . GLN B 1 346 ? -10.977 -57.844 -37.25 1 83 346 GLN B C 1
ATOM 7444 O O . GLN B 1 346 ? -11.422 -57.312 -36.219 1 83 346 GLN B O 1
ATOM 7449 N N . ASP B 1 347 ? -11.375 -57.625 -38.438 1 86.75 347 ASP B N 1
ATOM 7450 C CA . ASP B 1 347 ? -12.531 -56.75 -38.719 1 86.75 347 ASP B CA 1
ATOM 7451 C C . ASP B 1 347 ? -13.828 -57.438 -38.25 1 86.75 347 ASP B C 1
ATOM 7453 O O . ASP B 1 347 ? -14.18 -58.5 -38.75 1 86.75 347 ASP B O 1
ATOM 7457 N N . PRO B 1 348 ? -14.422 -56.781 -37.406 1 85.56 348 PRO B N 1
ATOM 7458 C CA . PRO B 1 348 ? -15.656 -57.375 -36.906 1 85.56 348 PRO B CA 1
ATOM 7459 C C . PRO B 1 348 ? -16.688 -57.594 -38 1 85.56 348 PRO B C 1
ATOM 7461 O O . PRO B 1 348 ? -17.594 -58.438 -37.812 1 85.56 348 PRO B O 1
ATOM 7464 N N . ALA B 1 349 ? -16.609 -56.969 -39.094 1 85.38 349 ALA B N 1
ATOM 7465 C CA . ALA B 1 349 ? -17.531 -57.156 -40.219 1 85.38 349 ALA B CA 1
ATOM 7466 C C . ALA B 1 349 ? -17.234 -58.469 -40.938 1 85.38 349 ALA B C 1
ATOM 7468 O O . ALA B 1 349 ? -18.125 -59 -41.625 1 85.38 349 ALA B O 1
ATOM 7469 N N . LYS B 1 350 ? -16.094 -58.969 -40.719 1 89.69 350 LYS B N 1
ATOM 7470 C CA . LYS B 1 350 ? -15.68 -60.094 -41.531 1 89.69 350 LYS B CA 1
ATOM 7471 C C . LYS B 1 350 ? -15.375 -61.312 -40.688 1 89.69 350 LYS B C 1
ATOM 7473 O O . LYS B 1 350 ? -15.227 -62.438 -41.188 1 89.69 350 LYS B O 1
ATOM 7478 N N . TYR B 1 351 ? -15.328 -61.031 -39.469 1 91.56 351 TYR B N 1
ATOM 7479 C CA . TYR B 1 351 ? -14.891 -62.125 -38.625 1 91.56 351 TYR B CA 1
ATOM 7480 C C . TYR B 1 351 ? -15.641 -62.125 -37.281 1 91.56 351 TYR B C 1
ATOM 7482 O O . TYR B 1 351 ? -15.883 -61.062 -36.719 1 91.56 351 TYR B O 1
ATOM 7490 N N . ARG B 1 352 ? -16 -63.281 -36.875 1 92.38 352 ARG B N 1
ATOM 7491 C CA . ARG B 1 352 ? -16.719 -63.406 -35.625 1 92.38 352 ARG B CA 1
ATOM 7492 C C . ARG B 1 352 ? -16.312 -64.688 -34.875 1 92.38 352 ARG B C 1
ATOM 7494 O O . ARG B 1 352 ? -15.938 -65.688 -35.5 1 92.38 352 ARG B O 1
ATOM 7501 N N . ILE B 1 353 ? -16.375 -64.562 -33.625 1 93.62 353 ILE B N 1
ATOM 7502 C CA . ILE B 1 353 ? -16.203 -65.688 -32.75 1 93.62 353 ILE B CA 1
ATOM 7503 C C . ILE B 1 353 ? -17.438 -65.875 -31.875 1 93.62 353 ILE B C 1
ATOM 7505 O O . ILE B 1 353 ? -17.922 -64.938 -31.281 1 93.62 353 ILE B O 1
ATOM 7509 N N . VAL B 1 354 ? -17.938 -67.125 -31.891 1 93.88 354 VAL B N 1
ATOM 7510 C CA . VAL B 1 354 ? -19.141 -67.375 -31.094 1 93.88 354 VAL B CA 1
ATOM 7511 C C . VAL B 1 354 ? -18.797 -68.375 -30 1 93.88 354 VAL B C 1
ATOM 7513 O O . VAL B 1 354 ? -18.359 -69.5 -30.281 1 93.88 354 VAL B O 1
ATOM 7516 N N . LEU B 1 355 ? -19.062 -68 -28.797 1 95 355 LEU B N 1
ATOM 7517 C CA . LEU B 1 355 ? -18.781 -68.812 -27.641 1 95 355 LEU B CA 1
ATOM 7518 C C . LEU B 1 355 ? -20.047 -69.562 -27.188 1 95 355 LEU B C 1
ATOM 7520 O O . LEU B 1 355 ? -21.078 -68.938 -26.969 1 95 355 LEU B O 1
ATOM 7524 N N . PRO B 1 356 ? -19.906 -70.812 -27.016 1 94.06 356 PRO B N 1
ATOM 7525 C CA . PRO B 1 356 ? -21.078 -71.625 -26.625 1 94.06 356 PRO B CA 1
ATOM 7526 C C . PRO B 1 356 ? -21.406 -71.5 -25.141 1 94.06 356 PRO B C 1
ATOM 7528 O O . PRO B 1 356 ? -20.562 -71 -24.359 1 94.06 356 PRO B O 1
ATOM 7531 N N . GLU B 1 357 ? -22.609 -71.875 -24.75 1 91.81 357 GLU B N 1
ATOM 7532 C CA . GLU B 1 357 ? -23.031 -71.875 -23.359 1 91.81 357 GLU B CA 1
ATOM 7533 C C . GLU B 1 357 ? -22.453 -73.062 -22.594 1 91.81 357 GLU B C 1
ATOM 7535 O O . GLU B 1 357 ? -22.203 -72.938 -21.391 1 91.81 357 GLU B O 1
ATOM 7540 N N . ASN B 1 358 ? -22.375 -74.188 -23.391 1 90.25 358 ASN B N 1
ATOM 7541 C CA . ASN B 1 358 ? -21.891 -75.375 -22.75 1 90.25 358 ASN B CA 1
ATOM 7542 C C . ASN B 1 358 ? -20.797 -76.062 -23.594 1 90.25 358 ASN B C 1
ATOM 7544 O O . ASN B 1 358 ? -20.672 -75.812 -24.781 1 90.25 358 ASN B O 1
ATOM 7548 N N . GLU B 1 359 ? -20.078 -77 -22.969 1 87.56 359 GLU B N 1
ATOM 7549 C CA . GLU B 1 359 ? -18.906 -77.625 -23.562 1 87.56 359 GLU B CA 1
ATOM 7550 C C . GLU B 1 359 ? -19.297 -78.562 -24.656 1 87.56 359 GLU B C 1
ATOM 7552 O O . GLU B 1 359 ? -18.469 -79 -25.484 1 87.56 359 GLU B O 1
ATOM 7557 N N . SER B 1 360 ? -20.516 -78.938 -24.656 1 87.69 360 SER B N 1
ATOM 7558 C CA . SER B 1 360 ? -20.984 -79.875 -25.656 1 87.69 360 SER B CA 1
ATOM 7559 C C . SER B 1 360 ? -21.016 -79.25 -27.047 1 87.69 360 SER B C 1
ATOM 7561 O O . SER B 1 360 ? -21.031 -80 -28.047 1 87.69 360 SER B O 1
ATOM 7563 N N . GLN B 1 361 ? -21.047 -78 -27.078 1 89.88 361 GLN B N 1
ATOM 7564 C CA . GLN B 1 361 ? -21.031 -77.312 -28.359 1 89.88 361 GLN B CA 1
ATOM 7565 C C . GLN B 1 361 ? -19.656 -76.75 -28.641 1 89.88 361 GLN B C 1
ATOM 7567 O O . GLN B 1 361 ? -18.969 -76.25 -27.719 1 89.88 361 GLN B O 1
ATOM 7572 N N . PRO B 1 362 ? -19.281 -76.75 -29.812 1 91.25 362 PRO B N 1
ATOM 7573 C CA . PRO B 1 362 ? -17.953 -76.25 -30.141 1 91.25 362 PRO B CA 1
ATOM 7574 C C . PRO B 1 362 ? -17.922 -74.688 -30.25 1 91.25 362 PRO B C 1
ATOM 7576 O O . PRO B 1 362 ? -18.969 -74.062 -30.516 1 91.25 362 PRO B O 1
ATOM 7579 N N . ILE B 1 363 ? -16.766 -74.125 -30.062 1 93.56 363 ILE B N 1
ATOM 7580 C CA . ILE B 1 363 ? -16.547 -72.688 -30.391 1 93.56 363 ILE B CA 1
ATOM 7581 C C . ILE B 1 363 ? -16.484 -72.562 -31.906 1 93.56 363 ILE B C 1
ATOM 7583 O O . ILE B 1 363 ? -15.844 -73.312 -32.594 1 93.56 363 ILE B O 1
ATOM 7587 N N . CYS B 1 364 ? -17.141 -71.562 -32.375 1 92.44 364 CYS B N 1
ATOM 7588 C CA . CYS B 1 364 ? -17.172 -71.312 -33.812 1 92.44 364 CYS B CA 1
ATOM 7589 C C . CYS B 1 364 ? -16.516 -70 -34.156 1 92.44 364 CYS B C 1
ATOM 7591 O O . CYS B 1 364 ? -16.625 -69 -33.406 1 92.44 364 CYS B O 1
ATOM 7593 N N . ALA B 1 365 ? -15.82 -70 -35.219 1 92.75 365 ALA B N 1
ATOM 7594 C CA . ALA B 1 365 ? -15.172 -68.75 -35.719 1 92.75 365 ALA B CA 1
ATOM 7595 C C . ALA B 1 365 ? -15.172 -68.688 -37.25 1 92.75 365 ALA B C 1
ATOM 7597 O O . ALA B 1 365 ? -15.211 -69.75 -37.906 1 92.75 365 ALA B O 1
ATOM 7598 N N . GLY B 1 366 ? -15.188 -67.438 -37.75 1 90.56 366 GLY B N 1
ATOM 7599 C CA . GLY B 1 366 ? -15.148 -67.25 -39.219 1 90.56 366 GLY B CA 1
ATOM 7600 C C . GLY B 1 366 ? -15.984 -66.125 -39.688 1 90.56 366 GLY B C 1
ATOM 7601 O O . GLY B 1 366 ? -16.359 -65.25 -38.875 1 90.56 366 GLY B O 1
ATOM 7602 N N . ALA B 1 367 ? -16.156 -66.125 -40.969 1 90.06 367 ALA B N 1
ATOM 7603 C CA . ALA B 1 367 ? -16.984 -65.062 -41.562 1 90.06 367 ALA B CA 1
ATOM 7604 C C . ALA B 1 367 ? -18.422 -65.188 -41.062 1 90.06 367 ALA B C 1
ATOM 7606 O O . ALA B 1 367 ? -18.938 -66.25 -40.812 1 90.06 367 ALA B O 1
ATOM 7607 N N . PRO B 1 368 ? -19 -64.062 -40.969 1 85.94 368 PRO B N 1
ATOM 7608 C CA . PRO B 1 368 ? -20.391 -64.062 -40.5 1 85.94 368 PRO B CA 1
ATOM 7609 C C . PRO B 1 368 ? -21.281 -65 -41.281 1 85.94 368 PRO B C 1
ATOM 7611 O O . PRO B 1 368 ? -21.359 -64.938 -42.5 1 85.94 368 PRO B O 1
ATOM 7614 N N . GLY B 1 369 ? -21.906 -65.938 -40.625 1 79.75 369 GLY B N 1
ATOM 7615 C CA . GLY B 1 369 ? -22.828 -66.875 -41.25 1 79.75 369 GLY B CA 1
ATOM 7616 C C . GLY B 1 369 ? -22.156 -68.125 -41.719 1 79.75 369 GLY B C 1
ATOM 7617 O O . GLY B 1 369 ? -22.828 -69.125 -42.031 1 79.75 369 GLY B O 1
ATOM 7618 N N . LYS B 1 370 ? -20.922 -68.062 -41.781 1 84.88 370 LYS B N 1
ATOM 7619 C CA . LYS B 1 370 ? -20.172 -69.25 -42.219 1 84.88 370 LYS B CA 1
ATOM 7620 C C . LYS B 1 370 ? -19.141 -69.688 -41.156 1 84.88 370 LYS B C 1
ATOM 7622 O O . LYS B 1 370 ? -18 -70 -41.5 1 84.88 370 LYS B O 1
ATOM 7627 N N . GLU B 1 371 ? -19.5 -69.562 -39.969 1 88.88 371 GLU B N 1
ATOM 7628 C CA . GLU B 1 371 ? -18.594 -69.875 -38.875 1 88.88 371 GLU B CA 1
ATOM 7629 C C . GLU B 1 371 ? -18.422 -71.375 -38.781 1 88.88 371 GLU B C 1
ATOM 7631 O O . GLU B 1 371 ? -19.391 -72.125 -38.969 1 88.88 371 GLU B O 1
ATOM 7636 N N . SER B 1 372 ? -17.234 -71.812 -38.562 1 90.88 372 SER B N 1
ATOM 7637 C CA . SER B 1 372 ? -16.953 -73.25 -38.406 1 90.88 372 SER B CA 1
ATOM 7638 C C . SER B 1 372 ? -16.359 -73.5 -37.031 1 90.88 372 SER B C 1
ATOM 7640 O O . SER B 1 372 ? -15.766 -72.688 -36.406 1 90.88 372 SER B O 1
ATOM 7642 N N . ALA B 1 373 ? -16.547 -74.75 -36.688 1 91.31 373 ALA B N 1
ATOM 7643 C CA . ALA B 1 373 ? -16.062 -75.188 -35.375 1 91.31 373 ALA B CA 1
ATOM 7644 C C . ALA B 1 373 ? -14.531 -75.125 -35.312 1 91.31 373 ALA B C 1
ATOM 7646 O O . ALA B 1 373 ? -13.859 -75.5 -36.281 1 91.31 373 ALA B O 1
ATOM 7647 N N . ILE B 1 374 ? -14.109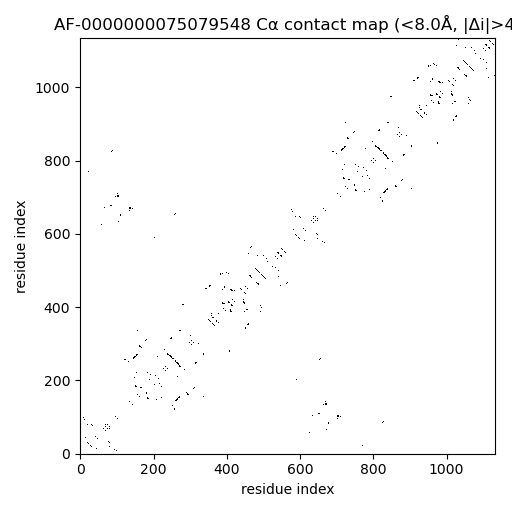 -74.625 -34.25 1 89.69 374 ILE B N 1
ATOM 7648 C CA . ILE B 1 374 ? -12.664 -74.625 -34 1 89.69 374 ILE B CA 1
ATOM 7649 C C . ILE B 1 374 ? -12.273 -75.938 -33.344 1 89.69 374 ILE B C 1
ATOM 7651 O O . ILE B 1 374 ? -13.008 -76.5 -32.5 1 89.69 374 ILE B O 1
ATOM 7655 N N . ASP B 1 375 ? -11.188 -76.438 -33.781 1 83.62 375 ASP B N 1
ATOM 7656 C CA . ASP B 1 375 ? -10.719 -77.688 -33.281 1 83.62 375 ASP B CA 1
ATOM 7657 C C . ASP B 1 375 ? -10.078 -77.562 -31.906 1 83.62 375 ASP B C 1
ATOM 7659 O O . ASP B 1 375 ? -8.852 -77.625 -31.781 1 83.62 375 ASP B O 1
ATOM 7663 N N . LEU B 1 376 ? -10.828 -77.312 -30.969 1 83.56 376 LEU B N 1
ATOM 7664 C CA . LEU B 1 376 ? -10.367 -77.188 -29.594 1 83.56 376 LEU B CA 1
ATOM 7665 C C . LEU B 1 376 ? -11.391 -77.75 -28.625 1 83.56 376 LEU B C 1
ATOM 7667 O O . LEU B 1 376 ? -12.578 -77.438 -28.719 1 83.56 376 LEU B O 1
ATOM 7671 N N . SER B 1 377 ? -10.953 -78.625 -27.828 1 80.44 377 SER B N 1
ATOM 7672 C CA . SER B 1 377 ? -11.828 -79.188 -26.797 1 80.44 377 SER B CA 1
ATOM 7673 C C . SER B 1 377 ? -11.578 -78.562 -25.438 1 80.44 377 SER B C 1
ATOM 7675 O O . SER B 1 377 ? -10.453 -78.562 -24.938 1 80.44 377 SER B O 1
ATOM 7677 N N . LEU B 1 378 ? -12.555 -77.875 -24.938 1 88.69 378 LEU B N 1
ATOM 7678 C CA . LEU B 1 378 ? -12.461 -77.25 -23.609 1 88.69 378 LEU B CA 1
ATOM 7679 C C . LEU B 1 378 ? -13.391 -77.938 -22.625 1 88.69 378 LEU B C 1
ATOM 7681 O O . LEU B 1 378 ? -14.484 -78.375 -22.984 1 88.69 378 LEU B O 1
ATOM 7685 N N . ASP B 1 379 ? -12.867 -78.125 -21.438 1 90.69 379 ASP B N 1
ATOM 7686 C CA . ASP B 1 379 ? -13.773 -78.562 -20.391 1 90.69 379 ASP B CA 1
ATOM 7687 C C . ASP B 1 379 ? -14.672 -77.438 -19.891 1 90.69 379 ASP B C 1
ATOM 7689 O O . ASP B 1 379 ? -14.531 -76.312 -20.328 1 90.69 379 ASP B O 1
ATOM 7693 N N . GLN B 1 380 ? -15.555 -77.812 -19.078 1 92.31 380 GLN B N 1
ATOM 7694 C CA . GLN B 1 380 ? -16.562 -76.875 -18.609 1 92.31 380 GLN B CA 1
ATOM 7695 C C . GLN B 1 380 ? -15.906 -75.688 -17.844 1 92.31 380 GLN B C 1
ATOM 7697 O O . GLN B 1 380 ? -16.328 -74.562 -17.969 1 92.31 380 GLN B O 1
ATOM 7702 N N . SER B 1 381 ? -14.961 -76 -17.109 1 93.12 381 SER B N 1
ATOM 7703 C CA . SER B 1 381 ? -14.289 -75 -16.312 1 93.12 381 SER B CA 1
ATOM 7704 C C . SER B 1 381 ? -13.547 -74 -17.203 1 93.12 381 SER B C 1
ATOM 7706 O O . SER B 1 381 ? -13.641 -72.812 -17 1 93.12 381 SER B O 1
ATOM 7708 N N . SER B 1 382 ? -12.836 -74.5 -18.172 1 94.69 382 SER B N 1
ATOM 7709 C CA . SER B 1 382 ? -12.078 -73.688 -19.094 1 94.69 382 SER B CA 1
ATOM 7710 C C . SER B 1 382 ? -13.016 -72.812 -19.938 1 94.69 382 SER B C 1
ATOM 7712 O O . SER B 1 382 ? -12.711 -71.625 -20.219 1 94.69 382 SER B O 1
ATOM 7714 N N . LEU B 1 383 ? -14.055 -73.438 -20.297 1 95.12 383 LEU B N 1
ATOM 7715 C CA . LEU B 1 383 ? -15.031 -72.688 -21.062 1 95.12 383 LEU B CA 1
ATOM 7716 C C . LEU B 1 383 ? -15.625 -71.562 -20.219 1 95.12 383 LEU B C 1
ATOM 7718 O O . LEU B 1 383 ? -15.812 -70.438 -20.703 1 95.12 383 LEU B O 1
ATOM 7722 N N . SER B 1 384 ? -15.906 -71.875 -19.016 1 96 384 SER B N 1
ATOM 7723 C CA . SER B 1 384 ? -16.453 -70.875 -18.109 1 96 384 SER B CA 1
ATOM 7724 C C . SER B 1 384 ? -15.5 -69.688 -17.922 1 96 384 SER B C 1
ATOM 7726 O O . SER B 1 384 ? -15.93 -68.562 -17.812 1 96 384 SER B O 1
ATOM 7728 N N . LEU B 1 385 ? -14.25 -70 -17.844 1 96.56 385 LEU B N 1
ATOM 7729 C CA . LEU B 1 385 ? -13.219 -68.938 -17.734 1 96.56 385 LEU B CA 1
ATOM 7730 C C . LEU B 1 385 ? -13.164 -68.125 -18.984 1 96.56 385 LEU B C 1
ATOM 7732 O O . LEU B 1 385 ? -13.062 -66.875 -18.906 1 96.56 385 LEU B O 1
ATOM 7736 N N . LEU B 1 386 ? -13.219 -68.75 -20.109 1 96.56 386 LEU B N 1
ATOM 7737 C CA . LEU B 1 386 ? -13.203 -68.062 -21.391 1 96.56 386 LEU B CA 1
ATOM 7738 C C . LEU B 1 386 ? -14.414 -67.125 -21.516 1 96.56 386 LEU B C 1
ATOM 7740 O O . LEU B 1 386 ? -14.289 -66 -21.984 1 96.56 386 LEU B O 1
ATOM 7744 N N . LEU B 1 387 ? -15.531 -67.562 -21.078 1 96.62 387 LEU B N 1
ATOM 7745 C CA . LEU B 1 387 ? -16.75 -66.75 -21.109 1 96.62 387 LEU B CA 1
ATOM 7746 C C . LEU B 1 387 ? -16.594 -65.562 -20.234 1 96.62 387 LEU B C 1
ATOM 7748 O O . LEU B 1 387 ? -17.062 -64.438 -20.594 1 96.62 387 LEU B O 1
ATOM 7752 N N . GLY B 1 388 ? -15.984 -65.75 -19.141 1 96.75 388 GLY B N 1
ATOM 7753 C CA . GLY B 1 388 ? -15.727 -64.625 -18.266 1 96.75 388 GLY B CA 1
ATOM 7754 C C . GLY B 1 388 ? -14.82 -63.562 -18.891 1 96.75 388 GLY B C 1
ATOM 7755 O O . GLY B 1 388 ? -15.102 -62.375 -18.828 1 96.75 388 GLY B O 1
ATOM 7756 N N . LEU B 1 389 ? -13.711 -64 -19.5 1 97.31 389 LEU B N 1
ATOM 7757 C CA . LEU B 1 389 ? -12.781 -63.094 -20.156 1 97.31 389 LEU B CA 1
ATOM 7758 C C . LEU B 1 389 ? -13.461 -62.344 -21.297 1 97.31 389 LEU B C 1
ATOM 7760 O O . LEU B 1 389 ? -13.234 -61.156 -21.484 1 97.31 389 LEU B O 1
ATOM 7764 N N . ALA B 1 390 ? -14.266 -63.062 -21.953 1 97 390 ALA B N 1
ATOM 7765 C CA . ALA B 1 390 ? -14.984 -62.469 -23.078 1 97 390 ALA B CA 1
ATOM 7766 C C . ALA B 1 390 ? -15.984 -61.438 -22.594 1 97 390 ALA B C 1
ATOM 7768 O O . ALA B 1 390 ? -16.125 -60.375 -23.203 1 97 390 ALA B O 1
ATOM 7769 N N . ALA B 1 391 ? -16.656 -61.75 -21.609 1 96.94 391 ALA B N 1
ATOM 7770 C CA . ALA B 1 391 ? -17.594 -60.812 -21.031 1 96.94 391 ALA B CA 1
ATOM 7771 C C . ALA B 1 391 ? -16.891 -59.531 -20.594 1 96.94 391 ALA B C 1
ATOM 7773 O O . ALA B 1 391 ? -17.375 -58.406 -20.812 1 96.94 391 ALA B O 1
ATOM 7774 N N . HIS B 1 392 ? -15.812 -59.688 -19.969 1 96.88 392 HIS B N 1
ATOM 7775 C CA . HIS B 1 392 ? -15.008 -58.562 -19.547 1 96.88 392 HIS B CA 1
ATOM 7776 C C . HIS B 1 392 ? -14.508 -57.75 -20.75 1 96.88 392 HIS B C 1
ATOM 7778 O O . HIS B 1 392 ? -14.508 -56.531 -20.719 1 96.88 392 HIS B O 1
ATOM 7784 N N . LEU B 1 393 ? -14.039 -58.469 -21.703 1 96.19 393 LEU B N 1
ATOM 7785 C CA . LEU B 1 393 ? -13.578 -57.812 -22.938 1 96.19 393 LEU B CA 1
ATOM 7786 C C . LEU B 1 393 ? -14.672 -56.938 -23.531 1 96.19 393 LEU B C 1
ATOM 7788 O O . LEU B 1 393 ? -14.398 -55.844 -24 1 96.19 393 LEU B O 1
ATOM 7792 N N . ARG B 1 394 ? -15.891 -57.406 -23.469 1 95.69 394 ARG B N 1
ATOM 7793 C CA . ARG B 1 394 ? -17.031 -56.688 -24.016 1 95.69 394 ARG B CA 1
ATOM 7794 C C . ARG B 1 394 ? -17.547 -55.625 -23.031 1 95.69 394 ARG B C 1
ATOM 7796 O O . ARG B 1 394 ? -18.562 -54.969 -23.297 1 95.69 394 ARG B O 1
ATOM 7803 N N . GLU B 1 395 ? -16.969 -55.562 -21.922 1 94.06 395 GLU B N 1
ATOM 7804 C CA . GLU B 1 395 ? -17.266 -54.562 -20.891 1 94.06 395 GLU B CA 1
ATOM 7805 C C . GLU B 1 395 ? -18.641 -54.812 -20.297 1 94.06 395 GLU B C 1
ATOM 7807 O O . GLU B 1 395 ? -19.375 -53.844 -20 1 94.06 395 GLU B O 1
ATOM 7812 N N . PHE B 1 396 ? -18.984 -56.062 -20.203 1 95.06 396 PHE B N 1
ATOM 7813 C CA . PHE B 1 396 ? -20.219 -56.375 -19.516 1 95.06 396 PHE B CA 1
ATOM 7814 C C . PHE B 1 396 ? -20.062 -56.188 -18 1 95.06 396 PHE B C 1
ATOM 7816 O O . PHE B 1 396 ? -18.984 -56.406 -17.453 1 95.06 396 PHE B O 1
ATOM 7823 N N . SER B 1 397 ? -21.203 -55.875 -17.422 1 94.19 397 SER B N 1
ATOM 7824 C CA . SER B 1 397 ? -21.172 -55.656 -15.984 1 94.19 397 SER B CA 1
ATOM 7825 C C . SER B 1 397 ? -21.234 -56.969 -15.219 1 94.19 397 SER B C 1
ATOM 7827 O O . SER B 1 397 ? -22.016 -57.844 -15.57 1 94.19 397 SER B O 1
ATOM 7829 N N . PHE B 1 398 ? -20.375 -57 -14.242 1 93.94 398 PHE B N 1
ATOM 7830 C CA . PHE B 1 398 ? -20.422 -58.156 -13.336 1 93.94 398 PHE B CA 1
ATOM 7831 C C . PHE B 1 398 ? -21.172 -57.812 -12.062 1 93.94 398 PHE B C 1
ATOM 7833 O O . PHE B 1 398 ? -20.891 -56.781 -11.422 1 93.94 398 PHE B O 1
ATOM 7840 N N . VAL B 1 399 ? -22.188 -58.562 -11.727 1 92.75 399 VAL B N 1
ATOM 7841 C CA . VAL B 1 399 ? -22.922 -58.375 -10.484 1 92.75 399 VAL B CA 1
ATOM 7842 C C . VAL B 1 399 ? -22.094 -58.875 -9.305 1 92.75 399 VAL B C 1
ATOM 7844 O O . VAL B 1 399 ? -22.125 -58.312 -8.219 1 92.75 399 VAL B O 1
ATOM 7847 N N . GLU B 1 400 ? -21.484 -59.969 -9.477 1 90.88 400 GLU B N 1
ATOM 7848 C CA . GLU B 1 400 ? -20.562 -60.562 -8.523 1 90.88 400 GLU B CA 1
ATOM 7849 C C . GLU B 1 400 ? -19.281 -61.062 -9.211 1 90.88 400 GLU B C 1
ATOM 7851 O O . GLU B 1 400 ? -19.344 -61.625 -10.305 1 90.88 400 GLU B O 1
ATOM 7856 N N . LYS B 1 401 ? -18.156 -60.688 -8.602 1 90.75 401 LYS B N 1
ATOM 7857 C CA . LYS B 1 401 ? -16.891 -61.125 -9.164 1 90.75 401 LYS B CA 1
ATOM 7858 C C . LYS B 1 401 ? -16.016 -61.781 -8.102 1 90.75 401 LYS B C 1
ATOM 7860 O O . LYS B 1 401 ? -16.188 -61.531 -6.906 1 90.75 401 LYS B O 1
ATOM 7865 N N . ASP B 1 402 ? -15.203 -62.562 -8.594 1 90 402 ASP B N 1
ATOM 7866 C CA . ASP B 1 402 ? -14.219 -63.188 -7.707 1 90 402 ASP B CA 1
ATOM 7867 C C . ASP B 1 402 ? -13.367 -62.125 -7.008 1 90 402 ASP B C 1
ATOM 7869 O O . ASP B 1 402 ? -12.961 -61.125 -7.629 1 90 402 ASP B O 1
ATOM 7873 N N . THR B 1 403 ? -13.109 -62.25 -5.793 1 90.31 403 THR B N 1
ATOM 7874 C CA . THR B 1 403 ? -12.406 -61.281 -4.984 1 90.31 403 THR B CA 1
ATOM 7875 C C . THR B 1 403 ? -10.922 -61.219 -5.348 1 90.31 403 THR B C 1
ATOM 7877 O O . THR B 1 403 ? -10.234 -60.25 -5.035 1 90.31 403 THR B O 1
ATOM 7880 N N . SER B 1 404 ? -10.484 -62.25 -6.051 1 92.62 404 SER B N 1
ATOM 7881 C CA . SER B 1 404 ? -9.062 -62.344 -6.344 1 92.62 404 SER B CA 1
ATOM 7882 C C . SER B 1 404 ? -8.711 -61.656 -7.652 1 92.62 404 SER B C 1
ATOM 7884 O O . SER B 1 404 ? -7.574 -61.719 -8.125 1 92.62 404 SER B O 1
ATOM 7886 N N . ILE B 1 405 ? -9.711 -60.938 -8.227 1 94 405 ILE B N 1
ATOM 7887 C CA . ILE B 1 405 ? -9.406 -60.375 -9.531 1 94 405 ILE B CA 1
ATOM 7888 C C . ILE B 1 405 ? -9.758 -58.875 -9.539 1 94 405 ILE B C 1
ATOM 7890 O O . ILE B 1 405 ? -10.641 -58.438 -8.797 1 94 405 ILE B O 1
ATOM 7894 N N . ALA B 1 406 ? -9.039 -58.156 -10.297 1 92.75 406 ALA B N 1
ATOM 7895 C CA . ALA B 1 406 ? -9.352 -56.781 -10.648 1 92.75 406 ALA B CA 1
ATOM 7896 C C . ALA B 1 406 ? -9.547 -56.625 -12.156 1 92.75 406 ALA B C 1
ATOM 7898 O O . ALA B 1 406 ? -8.766 -57.156 -12.945 1 92.75 406 ALA B O 1
ATOM 7899 N N . LEU B 1 407 ? -10.578 -55.938 -12.492 1 93.81 407 LEU B N 1
ATOM 7900 C CA . LEU B 1 407 ? -10.898 -55.75 -13.898 1 93.81 407 LEU B CA 1
ATOM 7901 C C . LEU B 1 407 ? -10.43 -54.375 -14.367 1 93.81 407 LEU B C 1
ATOM 7903 O O . LEU B 1 407 ? -10.773 -53.344 -13.758 1 93.81 407 LEU B O 1
ATOM 7907 N N . HIS B 1 408 ? -9.719 -54.375 -15.406 1 93.5 408 HIS B N 1
ATOM 7908 C CA . HIS B 1 408 ? -9.195 -53.125 -15.961 1 93.5 408 HIS B CA 1
ATOM 7909 C C . HIS B 1 408 ? -9.719 -52.906 -17.375 1 93.5 408 HIS B C 1
ATOM 7911 O O . HIS B 1 408 ? -10.266 -53.812 -18 1 93.5 408 HIS B O 1
ATOM 7917 N N . PRO B 1 409 ? -9.586 -51.75 -17.828 1 91.75 409 PRO B N 1
ATOM 7918 C CA . PRO B 1 409 ? -10.062 -51.469 -19.188 1 91.75 409 PRO B CA 1
ATOM 7919 C C . PRO B 1 409 ? -9.359 -52.312 -20.25 1 91.75 409 PRO B C 1
ATOM 7921 O O . PRO B 1 409 ? -8.289 -52.875 -19.984 1 91.75 409 PRO B O 1
ATOM 7924 N N . TYR B 1 410 ? -10 -52.469 -21.344 1 92.94 410 TYR B N 1
ATOM 7925 C CA . TYR B 1 410 ? -9.5 -53.125 -22.531 1 92.94 410 TYR B CA 1
ATOM 7926 C C . TYR B 1 410 ? -9.352 -54.625 -22.297 1 92.94 410 TYR B C 1
ATOM 7928 O O . TYR B 1 410 ? -8.477 -55.281 -22.875 1 92.94 410 TYR B O 1
ATOM 7936 N N . GLY B 1 411 ? -10.055 -55.062 -21.359 1 94.62 411 GLY B N 1
ATOM 7937 C CA . GLY B 1 411 ? -10.18 -56.5 -21.141 1 94.62 411 GLY B CA 1
ATOM 7938 C C . GLY B 1 411 ? -9.109 -57.062 -20.234 1 94.62 411 GLY B C 1
ATOM 7939 O O . GLY B 1 411 ? -9.047 -58.281 -20.031 1 94.62 411 GLY B O 1
ATOM 7940 N N . TRP B 1 412 ? -8.344 -56.219 -19.688 1 94.75 412 TRP B N 1
ATOM 7941 C CA . TRP B 1 412 ? -7.262 -56.719 -18.844 1 94.75 412 TRP B CA 1
ATOM 7942 C C . TRP B 1 412 ? -7.789 -57.156 -17.484 1 94.75 412 TRP B C 1
ATOM 7944 O O . TRP B 1 412 ? -8.594 -56.438 -16.875 1 94.75 412 TRP B O 1
ATOM 7954 N N . LEU B 1 413 ? -7.371 -58.281 -17.109 1 95.44 413 LEU B N 1
ATOM 7955 C CA . LEU B 1 413 ? -7.684 -58.875 -15.812 1 95.44 413 LEU B CA 1
ATOM 7956 C C . LEU B 1 413 ? -6.418 -59.062 -14.992 1 95.44 413 LEU B C 1
ATOM 7958 O O . LEU B 1 413 ? -5.43 -59.625 -15.484 1 95.44 413 LEU B O 1
ATOM 7962 N N . GLU B 1 414 ? -6.492 -58.594 -13.812 1 95.69 414 GLU B N 1
ATOM 7963 C CA . GLU B 1 414 ? -5.398 -58.781 -12.867 1 95.69 414 GLU B CA 1
ATOM 7964 C C . GLU B 1 414 ? -5.785 -59.812 -11.797 1 95.69 414 GLU B C 1
ATOM 7966 O O . GLU B 1 414 ? -6.84 -59.688 -11.172 1 95.69 414 GLU B O 1
ATOM 7971 N N . VAL B 1 415 ? -4.941 -60.75 -11.672 1 95.5 415 VAL B N 1
ATOM 7972 C CA . VAL B 1 415 ? -5.25 -61.812 -10.719 1 95.5 415 VAL B CA 1
ATOM 7973 C C . VAL B 1 415 ? -4.23 -61.812 -9.586 1 95.5 415 VAL B C 1
ATOM 7975 O O . VAL B 1 415 ? -3.059 -61.5 -9.797 1 95.5 415 VAL B O 1
ATOM 7978 N N . GLU B 1 416 ? -4.734 -62.188 -8.414 1 93.81 416 GLU B N 1
ATOM 7979 C CA . GLU B 1 416 ? -3.857 -62.281 -7.254 1 93.81 416 GLU B CA 1
ATOM 7980 C C . GLU B 1 416 ? -2.854 -63.406 -7.395 1 93.81 416 GLU B C 1
ATOM 7982 O O . GLU B 1 416 ? -3.156 -64.438 -8 1 93.81 416 GLU B O 1
ATOM 7987 N N . ASP B 1 417 ? -1.805 -63.219 -6.738 1 90.75 417 ASP B N 1
ATOM 7988 C CA . ASP B 1 417 ? -0.742 -64.25 -6.82 1 90.75 417 ASP B CA 1
ATOM 7989 C C . ASP B 1 417 ? -1.13 -65.5 -6.082 1 90.75 417 ASP B C 1
ATOM 7991 O O . ASP B 1 417 ? -1.75 -65.438 -5.02 1 90.75 417 ASP B O 1
ATOM 7995 N N . ASP B 1 418 ? -0.794 -66.625 -6.645 1 90.56 418 ASP B N 1
ATOM 7996 C CA . ASP B 1 418 ? -0.825 -67.938 -6.023 1 90.56 418 ASP B CA 1
ATOM 7997 C C . ASP B 1 418 ? -2.256 -68.312 -5.688 1 90.56 418 ASP B C 1
ATOM 7999 O O . ASP B 1 418 ? -2.504 -68.938 -4.629 1 90.56 418 ASP B O 1
ATOM 8003 N N . CYS B 1 419 ? -3.125 -67.938 -6.469 1 92.31 419 CYS B N 1
ATOM 8004 C CA . CYS B 1 419 ? -4.492 -68.375 -6.273 1 92.31 419 CYS B CA 1
ATOM 8005 C C . CYS B 1 419 ? -4.879 -69.438 -7.34 1 92.31 419 CYS B C 1
ATOM 8007 O O . CYS B 1 419 ? -4.168 -69.562 -8.336 1 92.31 419 CYS B O 1
ATOM 8009 N N . GLU B 1 420 ? -5.957 -70.125 -7.027 1 93.81 420 GLU B N 1
ATOM 8010 C CA . GLU B 1 420 ? -6.43 -71.188 -7.926 1 93.81 420 GLU B CA 1
ATOM 8011 C C . GLU B 1 420 ? -6.766 -70.625 -9.305 1 93.81 420 GLU B C 1
ATOM 8013 O O . GLU B 1 420 ? -6.457 -71.25 -10.328 1 93.81 420 GLU B O 1
ATOM 8018 N N . LEU B 1 421 ? -7.301 -69.5 -9.289 1 94.94 421 LEU B N 1
ATOM 8019 C CA . LEU B 1 421 ? -7.723 -68.875 -10.539 1 94.94 421 LEU B CA 1
ATOM 8020 C C . LEU B 1 421 ? -6.523 -68.562 -11.422 1 94.94 421 LEU B C 1
ATOM 8022 O O . LEU B 1 421 ? -6.613 -68.625 -12.648 1 94.94 421 LEU B O 1
ATOM 8026 N N . GLN B 1 422 ? -5.465 -68.188 -10.898 1 95.88 422 GLN B N 1
ATOM 8027 C CA . GLN B 1 422 ? -4.242 -67.875 -11.648 1 95.88 422 GLN B CA 1
ATOM 8028 C C . GLN B 1 422 ? -3.783 -69.125 -12.43 1 95.88 422 GLN B C 1
ATOM 8030 O O . GLN B 1 422 ? -3.455 -69 -13.617 1 95.88 422 GLN B O 1
ATOM 8035 N N . THR B 1 423 ? -3.781 -70.188 -11.719 1 95.69 423 THR B N 1
ATOM 8036 C CA . THR B 1 423 ? -3.365 -71.438 -12.352 1 95.69 423 THR B CA 1
ATOM 8037 C C . THR B 1 423 ? -4.289 -71.812 -13.508 1 95.69 423 THR B C 1
ATOM 8039 O O . THR B 1 423 ? -3.828 -72.25 -14.578 1 95.69 423 THR B O 1
ATOM 8042 N N . GLU B 1 424 ? -5.508 -71.625 -13.234 1 96.06 424 GLU B N 1
ATOM 8043 C CA . GLU B 1 424 ? -6.5 -71.938 -14.266 1 96.06 424 GLU B CA 1
ATOM 8044 C C . GLU B 1 424 ? -6.328 -71.062 -15.484 1 96.06 424 GLU B C 1
ATOM 8046 O O . GLU B 1 424 ? -6.457 -71.5 -16.625 1 96.06 424 GLU B O 1
ATOM 8051 N N . LEU B 1 425 ? -6.043 -69.875 -15.266 1 96.56 425 LEU B N 1
ATOM 8052 C CA . LEU B 1 425 ? -5.875 -68.875 -16.359 1 96.56 425 LEU B CA 1
ATOM 8053 C C . LEU B 1 425 ? -4.613 -69.188 -17.156 1 96.56 425 LEU B C 1
ATOM 8055 O O . LEU B 1 425 ? -4.605 -69.062 -18.375 1 96.56 425 LEU B O 1
ATOM 8059 N N . VAL B 1 426 ? -3.566 -69.562 -16.5 1 96.38 426 VAL B N 1
ATOM 8060 C CA . VAL B 1 426 ? -2.326 -69.938 -17.172 1 96.38 426 VAL B CA 1
ATOM 8061 C C . VAL B 1 426 ? -2.568 -71.125 -18.062 1 96.38 426 VAL B C 1
ATOM 8063 O O . VAL B 1 426 ? -2.107 -71.188 -19.203 1 96.38 426 VAL B O 1
ATOM 8066 N N . GLU B 1 427 ? -3.281 -72.062 -17.469 1 95.12 427 GLU B N 1
ATOM 8067 C CA . GLU B 1 427 ? -3.605 -73.312 -18.234 1 95.12 427 GLU B CA 1
ATOM 8068 C C . GLU B 1 427 ? -4.461 -72.938 -19.453 1 95.12 427 GLU B C 1
ATOM 8070 O O . GLU B 1 427 ? -4.262 -73.5 -20.531 1 95.12 427 GLU B O 1
ATOM 8075 N N . LEU B 1 428 ? -5.332 -72.125 -19.203 1 95.44 428 LEU B N 1
ATOM 8076 C CA . LEU B 1 428 ? -6.191 -71.688 -20.312 1 95.44 428 LEU B CA 1
ATOM 8077 C C . LEU B 1 428 ? -5.371 -71.062 -21.422 1 95.44 428 LEU B C 1
ATOM 8079 O O . LEU B 1 428 ? -5.57 -71.312 -22.594 1 95.44 428 LEU B O 1
ATOM 8083 N N . ALA B 1 429 ? -4.516 -70.125 -21.094 1 95.62 429 ALA B N 1
ATOM 8084 C CA . ALA B 1 429 ? -3.664 -69.438 -22.047 1 95.62 429 ALA B CA 1
ATOM 8085 C C . ALA B 1 429 ? -2.799 -70.438 -22.828 1 95.62 429 ALA B C 1
ATOM 8087 O O . ALA B 1 429 ? -2.6 -70.25 -24.031 1 95.62 429 ALA B O 1
ATOM 8088 N N . GLU B 1 430 ? -2.318 -71.438 -22.109 1 93.44 430 GLU B N 1
ATOM 8089 C CA . GLU B 1 430 ? -1.489 -72.438 -22.734 1 93.44 430 GLU B CA 1
ATOM 8090 C C . GLU B 1 430 ? -2.299 -73.25 -23.734 1 93.44 430 GLU B C 1
ATOM 8092 O O . GLU B 1 430 ? -1.788 -73.688 -24.781 1 93.44 430 GLU B O 1
ATOM 8097 N N . ALA B 1 431 ? -3.5 -73.5 -23.359 1 92 431 ALA B N 1
ATOM 8098 C CA . ALA B 1 431 ? -4.371 -74.312 -24.219 1 92 431 ALA B CA 1
ATOM 8099 C C . ALA B 1 431 ? -4.617 -73.562 -25.562 1 92 431 ALA B C 1
ATOM 8101 O O . ALA B 1 431 ? -4.836 -74.25 -26.578 1 92 431 ALA B O 1
ATOM 8102 N N . PHE B 1 432 ? -4.523 -72.25 -25.484 1 92.56 432 PHE B N 1
ATOM 8103 C CA . PHE B 1 432 ? -4.855 -71.5 -26.688 1 92.56 432 PHE B CA 1
ATOM 8104 C C . PHE B 1 432 ? -3.594 -71 -27.359 1 92.56 432 PHE B C 1
ATOM 8106 O O . PHE B 1 432 ? -3.67 -70.125 -28.266 1 92.56 432 PHE B O 1
ATOM 8113 N N . LYS B 1 433 ? -2.492 -71.375 -27.062 1 89.62 433 LYS B N 1
ATOM 8114 C CA . LYS B 1 433 ? -1.22 -70.875 -27.531 1 89.62 433 LYS B CA 1
ATOM 8115 C C . LYS B 1 433 ? -1.084 -71 -29.047 1 89.62 433 LYS B C 1
ATOM 8117 O O . LYS B 1 433 ? -0.534 -70.125 -29.719 1 89.62 433 LYS B O 1
ATOM 8122 N N . ASP B 1 434 ? -1.644 -72.062 -29.562 1 86.19 434 ASP B N 1
ATOM 8123 C CA . ASP B 1 434 ? -1.475 -72.312 -30.984 1 86.19 434 ASP B CA 1
ATOM 8124 C C . ASP B 1 434 ? -2.732 -71.938 -31.766 1 86.19 434 ASP B C 1
ATOM 8126 O O . ASP B 1 434 ? -2.797 -72.188 -32.969 1 86.19 434 ASP B O 1
ATOM 8130 N N . SER B 1 435 ? -3.648 -71.375 -30.969 1 88.5 435 SER B N 1
ATOM 8131 C CA . SER B 1 435 ? -4.875 -71 -31.656 1 88.5 435 SER B CA 1
ATOM 8132 C C . SER B 1 435 ? -4.699 -69.688 -32.406 1 88.5 435 SER B C 1
ATOM 8134 O O . SER B 1 435 ? -4.082 -68.75 -31.922 1 88.5 435 SER B O 1
ATOM 8136 N N . LYS B 1 436 ? -5.141 -69.625 -33.625 1 86.12 436 LYS B N 1
ATOM 8137 C CA . LYS B 1 436 ? -5.07 -68.375 -34.406 1 86.12 436 LYS B CA 1
ATOM 8138 C C . LYS B 1 436 ? -6.289 -67.5 -34.188 1 86.12 436 LYS B C 1
ATOM 8140 O O . LYS B 1 436 ? -6.238 -66.312 -34.406 1 86.12 436 LYS B O 1
ATOM 8145 N N . ASP B 1 437 ? -7.336 -68.125 -33.75 1 88.44 437 ASP B N 1
ATOM 8146 C CA . ASP B 1 437 ? -8.602 -67.375 -33.594 1 88.44 437 ASP B CA 1
ATOM 8147 C C . ASP B 1 437 ? -8.758 -66.812 -32.188 1 88.44 437 ASP B C 1
ATOM 8149 O O . ASP B 1 437 ? -9.172 -65.625 -32.031 1 88.44 437 ASP B O 1
ATOM 8153 N N . ILE B 1 438 ? -8.422 -67.562 -31.234 1 92 438 ILE B N 1
ATOM 8154 C CA . ILE B 1 438 ? -8.555 -67.125 -29.844 1 92 438 ILE B CA 1
ATOM 8155 C C . ILE B 1 438 ? -7.172 -66.875 -29.25 1 92 438 ILE B C 1
ATOM 8157 O O . ILE B 1 438 ? -6.359 -67.812 -29.172 1 92 438 ILE B O 1
ATOM 8161 N N . VAL B 1 439 ? -7.016 -65.688 -28.875 1 94.19 439 VAL B N 1
ATOM 8162 C CA . VAL B 1 439 ? -5.711 -65.312 -28.344 1 94.19 439 VAL B CA 1
ATOM 8163 C C . VAL B 1 439 ? -5.871 -64.75 -26.906 1 94.19 439 VAL B C 1
ATOM 8165 O O . VAL B 1 439 ? -6.57 -63.781 -26.688 1 94.19 439 VAL B O 1
ATOM 8168 N N . ILE B 1 440 ? -5.258 -65.438 -26.031 1 95.38 440 ILE B N 1
ATOM 8169 C CA . ILE B 1 440 ? -5.227 -65 -24.641 1 95.38 440 ILE B CA 1
ATOM 8170 C C . ILE B 1 440 ? -3.818 -64.5 -24.281 1 95.38 440 ILE B C 1
ATOM 8172 O O . ILE B 1 440 ? -2.867 -65.312 -24.328 1 95.38 440 ILE B O 1
ATOM 8176 N N . GLU B 1 441 ? -3.762 -63.25 -23.953 1 95.12 441 GLU B N 1
ATOM 8177 C CA . GLU B 1 441 ? -2.482 -62.688 -23.531 1 95.12 441 GLU B CA 1
ATOM 8178 C C . GLU B 1 441 ? -2.229 -62.938 -22.062 1 95.12 441 GLU B C 1
ATOM 8180 O O . GLU B 1 441 ? -3.146 -62.844 -21.234 1 95.12 441 GLU B O 1
ATOM 8185 N N . ASN B 1 442 ? -1.091 -63.375 -21.797 1 95.06 442 ASN B N 1
ATOM 8186 C CA . ASN B 1 442 ? -0.608 -63.594 -20.438 1 95.06 442 ASN B CA 1
ATOM 8187 C C . ASN B 1 442 ? 0.667 -62.781 -20.172 1 95.06 442 ASN B C 1
ATOM 8189 O O . ASN B 1 442 ? 1.7 -63.031 -20.797 1 95.06 442 ASN B O 1
ATOM 8193 N N . GLN B 1 443 ? 0.524 -61.875 -19.266 1 93.31 443 GLN B N 1
ATOM 8194 C CA . GLN B 1 443 ? 1.698 -61.094 -18.891 1 93.31 443 GLN B CA 1
ATOM 8195 C C . GLN B 1 443 ? 2.111 -61.375 -17.453 1 93.31 443 GLN B C 1
ATOM 8197 O O . GLN B 1 443 ? 1.389 -61.031 -16.516 1 93.31 443 GLN B O 1
ATOM 8202 N N . LYS B 1 444 ? 3.158 -62.062 -17.172 1 92.88 444 LYS B N 1
ATOM 8203 C CA . LYS B 1 444 ? 3.803 -62.344 -15.898 1 92.88 444 LYS B CA 1
ATOM 8204 C C . LYS B 1 444 ? 2.91 -63.219 -15.016 1 92.88 444 LYS B C 1
ATOM 8206 O O . LYS B 1 444 ? 2.906 -63.062 -13.789 1 92.88 444 LYS B O 1
ATOM 8211 N N . ASP B 1 445 ? 1.928 -63.906 -15.688 1 94.25 445 ASP B N 1
ATOM 8212 C CA . ASP B 1 445 ? 0.989 -64.812 -14.969 1 94.25 445 ASP B CA 1
ATOM 8213 C C . ASP B 1 445 ? 0.15 -63.969 -13.984 1 94.25 445 ASP B C 1
ATOM 8215 O O . ASP B 1 445 ? -0.291 -64.5 -12.961 1 94.25 445 ASP B O 1
ATOM 8219 N N . ARG B 1 446 ? 0.092 -62.719 -14.258 1 94.81 446 ARG B N 1
ATOM 8220 C CA . ARG B 1 446 ? -0.676 -61.844 -13.383 1 94.81 446 ARG B CA 1
ATOM 8221 C C . ARG B 1 446 ? -1.776 -61.125 -14.156 1 94.81 446 ARG B C 1
ATOM 8223 O O . ARG B 1 446 ? -2.869 -60.906 -13.633 1 94.81 446 ARG B O 1
ATOM 8230 N N . TRP B 1 447 ? -1.398 -60.75 -15.352 1 95.12 447 TRP B N 1
ATOM 8231 C CA . TRP B 1 447 ? -2.361 -60.062 -16.188 1 95.12 447 TRP B CA 1
ATOM 8232 C C . TRP B 1 447 ? -2.76 -60.906 -17.391 1 95.12 447 TRP B C 1
ATOM 8234 O O . TRP B 1 447 ? -1.897 -61.438 -18.109 1 95.12 447 TRP B O 1
ATOM 8244 N N . PHE B 1 448 ? -4.043 -61 -17.594 1 96.38 448 PHE B N 1
ATOM 8245 C CA . PHE B 1 448 ? -4.566 -61.812 -18.688 1 96.38 448 PHE B CA 1
ATOM 8246 C C . PHE B 1 448 ? -5.617 -61.031 -19.469 1 96.38 448 PHE B C 1
ATOM 8248 O O . PHE B 1 448 ? -6.332 -60.219 -18.922 1 96.38 448 PHE B O 1
ATOM 8255 N N . ARG B 1 449 ? -5.684 -61.312 -20.703 1 96.06 449 ARG B N 1
ATOM 8256 C CA . ARG B 1 449 ? -6.73 -60.688 -21.516 1 96.06 449 ARG B CA 1
ATOM 8257 C C . ARG B 1 449 ? -7.02 -61.531 -22.75 1 96.06 449 ARG B C 1
ATOM 8259 O O . ARG B 1 449 ? -6.105 -62.125 -23.344 1 96.06 449 ARG B O 1
ATOM 8266 N N . LEU B 1 450 ? -8.305 -61.688 -22.969 1 96 450 LEU B N 1
ATOM 8267 C CA . LEU B 1 450 ? -8.688 -62.125 -24.297 1 96 450 LEU B CA 1
ATOM 8268 C C . LEU B 1 450 ? -8.414 -61.062 -25.344 1 96 450 LEU B C 1
ATOM 8270 O O . LEU B 1 450 ? -9.125 -60.031 -25.406 1 96 450 LEU B O 1
ATOM 8274 N N . SER B 1 451 ? -7.418 -61.312 -26.141 1 94.56 451 SER B N 1
ATOM 8275 C CA . SER B 1 451 ? -6.91 -60.25 -27.016 1 94.56 451 SER B CA 1
ATOM 8276 C C . SER B 1 451 ? -7.508 -60.344 -28.406 1 94.56 451 SER B C 1
ATOM 8278 O O . SER B 1 451 ? -6.797 -60.594 -29.375 1 94.56 451 SER B O 1
ATOM 8280 N N . ILE B 1 452 ? -8.711 -60.094 -28.438 1 94.06 452 ILE B N 1
ATOM 8281 C CA . ILE B 1 452 ? -9.508 -60.031 -29.656 1 94.06 452 ILE B CA 1
ATOM 8282 C C . ILE B 1 452 ? -10.344 -58.75 -29.672 1 94.06 452 ILE B C 1
ATOM 8284 O O . ILE B 1 452 ? -10.711 -58.25 -28.609 1 94.06 452 ILE B O 1
ATOM 8288 N N . SER B 1 453 ? -10.539 -58.312 -30.859 1 93.44 453 SER B N 1
ATOM 8289 C CA . SER B 1 453 ? -11.422 -57.156 -30.922 1 93.44 453 SER B CA 1
ATOM 8290 C C . SER B 1 453 ? -12.766 -57.438 -30.266 1 93.44 453 SER B C 1
ATOM 8292 O O . SER B 1 453 ? -13.438 -58.406 -30.609 1 93.44 453 SER B O 1
ATOM 8294 N N . PRO B 1 454 ? -13.141 -56.594 -29.406 1 93.69 454 PRO B N 1
ATOM 8295 C CA . PRO B 1 454 ? -14.352 -56.875 -28.625 1 93.69 454 PRO B CA 1
ATOM 8296 C C . PRO B 1 454 ? -15.578 -57.094 -29.5 1 93.69 454 PRO B C 1
ATOM 8298 O O . PRO B 1 454 ? -16.422 -57.938 -29.188 1 93.69 454 PRO B O 1
ATOM 8301 N N . ASP B 1 455 ? -15.68 -56.469 -30.578 1 92.19 455 ASP B N 1
ATOM 8302 C CA . ASP B 1 455 ? -16.859 -56.5 -31.438 1 92.19 455 ASP B CA 1
ATOM 8303 C C . ASP B 1 455 ? -16.891 -57.781 -32.25 1 92.19 455 ASP B C 1
ATOM 8305 O O . ASP B 1 455 ? -17.891 -58.094 -32.906 1 92.19 455 ASP B O 1
ATOM 8309 N N . CYS B 1 456 ? -15.883 -58.531 -32.156 1 93.69 456 CYS B N 1
ATOM 8310 C CA . CYS B 1 456 ? -15.805 -59.812 -32.875 1 93.69 456 CYS B CA 1
ATOM 8311 C C . CYS B 1 456 ? -16.297 -60.938 -32 1 93.69 456 CYS B C 1
ATOM 8313 O O . CYS B 1 456 ? -16.5 -62.062 -32.5 1 93.69 456 CYS B O 1
ATOM 8315 N N . VAL B 1 457 ? -16.562 -60.688 -30.781 1 95.19 457 VAL B N 1
ATOM 8316 C CA . VAL B 1 457 ? -16.859 -61.781 -29.859 1 95.19 457 VAL B CA 1
ATOM 8317 C C . VAL B 1 457 ? -18.344 -61.812 -29.562 1 95.19 457 VAL B C 1
ATOM 8319 O O . VAL B 1 457 ? -18.922 -60.812 -29.109 1 95.19 457 VAL B O 1
ATOM 8322 N N . PHE B 1 458 ? -18.938 -62.969 -29.766 1 95.31 458 PHE B N 1
ATOM 8323 C CA . PHE B 1 458 ? -20.375 -63.125 -29.547 1 95.31 458 PHE B CA 1
ATOM 8324 C C . PHE B 1 458 ? -20.641 -64.375 -28.656 1 95.31 458 PHE B C 1
ATOM 8326 O O . PHE B 1 458 ? -19.766 -65.188 -28.5 1 95.31 458 PHE B O 1
ATOM 8333 N N . PHE B 1 459 ? -21.797 -64.375 -28.125 1 96.12 459 PHE B N 1
ATOM 8334 C CA . PHE B 1 459 ? -22.188 -65.438 -27.172 1 96.12 459 PHE B CA 1
ATOM 8335 C C . PHE B 1 459 ? -23.344 -66.25 -27.719 1 96.12 459 PHE B C 1
ATOM 8337 O O . PHE B 1 459 ? -23.969 -65.875 -28.719 1 96.12 459 PHE B O 1
ATOM 8344 N N . ASP B 1 460 ? -23.562 -67.375 -27.078 1 94.5 460 ASP B N 1
ATOM 8345 C CA . ASP B 1 460 ? -24.625 -68.312 -27.484 1 94.5 460 ASP B CA 1
ATOM 8346 C C . ASP B 1 460 ? -25.984 -67.625 -27.484 1 94.5 460 ASP B C 1
ATOM 8348 O O . ASP B 1 460 ? -26.266 -66.812 -26.609 1 94.5 460 ASP B O 1
ATOM 8352 N N . ASP B 1 461 ? -26.891 -68 -28.344 1 91.94 461 ASP B N 1
ATOM 8353 C CA . ASP B 1 461 ? -28.188 -67.375 -28.562 1 91.94 461 ASP B CA 1
ATOM 8354 C C . ASP B 1 461 ? -29.109 -67.625 -27.375 1 91.94 461 ASP B C 1
ATOM 8356 O O . ASP B 1 461 ? -30.047 -66.812 -27.141 1 91.94 461 ASP B O 1
ATOM 8360 N N . SER B 1 462 ? -28.828 -68.625 -26.641 1 90.81 462 SER B N 1
ATOM 8361 C CA . SER B 1 462 ? -29.703 -68.938 -25.516 1 90.81 462 SER B CA 1
ATOM 8362 C C . SER B 1 462 ? -29.688 -67.875 -24.438 1 90.81 462 SER B C 1
ATOM 8364 O O . SER B 1 462 ? -30.578 -67.812 -23.594 1 90.81 462 SER B O 1
ATOM 8366 N N . TYR B 1 463 ? -28.75 -67.062 -24.484 1 94.38 463 TYR B N 1
ATOM 8367 C CA . TYR B 1 463 ? -28.625 -66 -23.453 1 94.38 463 TYR B CA 1
ATOM 8368 C C . TYR B 1 463 ? -29.547 -64.812 -23.75 1 94.38 463 TYR B C 1
ATOM 8370 O O . TYR B 1 463 ? -29.703 -63.938 -22.906 1 94.38 463 TYR B O 1
ATOM 8378 N N . PHE B 1 464 ? -30.203 -64.75 -24.891 1 94.06 464 PHE B N 1
ATOM 8379 C CA . PHE B 1 464 ? -30.859 -63.5 -25.328 1 94.06 464 PHE B CA 1
ATOM 8380 C C . PHE B 1 464 ? -32.344 -63.719 -25.531 1 94.06 464 PHE B C 1
ATOM 8382 O O . PHE B 1 464 ? -32.781 -64.812 -25.828 1 94.06 464 PHE B O 1
ATOM 8389 N N . ARG B 1 465 ? -33.094 -62.688 -25.297 1 91.06 465 ARG B N 1
ATOM 8390 C CA . ARG B 1 465 ? -34.531 -62.719 -25.516 1 91.06 465 ARG B CA 1
ATOM 8391 C C . ARG B 1 465 ? -35 -61.344 -25.984 1 91.06 465 ARG B C 1
ATOM 8393 O O . ARG B 1 465 ? -34.438 -60.312 -25.609 1 91.06 465 ARG B O 1
ATOM 8400 N N . CYS B 1 466 ? -36 -61.375 -26.844 1 91.06 466 CYS B N 1
ATOM 8401 C CA . CYS B 1 466 ? -36.656 -60.156 -27.281 1 91.06 466 CYS B CA 1
ATOM 8402 C C . CYS B 1 466 ? -38.125 -60.156 -26.906 1 91.06 466 CYS B C 1
ATOM 8404 O O . CYS B 1 466 ? -38.781 -61.219 -26.969 1 91.06 466 CYS B O 1
ATOM 8406 N N . SER B 1 467 ? -38.562 -59.031 -26.484 1 90.44 467 SER B N 1
ATOM 8407 C CA . SER B 1 467 ? -39.969 -58.969 -26.109 1 90.44 467 SER B CA 1
ATOM 8408 C C . SER B 1 467 ? -40.625 -57.688 -26.641 1 90.44 467 SER B C 1
ATOM 8410 O O . SER B 1 467 ? -39.938 -56.688 -26.812 1 90.44 467 SER B O 1
ATOM 8412 N N . VAL B 1 468 ? -41.844 -57.781 -26.984 1 89.94 468 VAL B N 1
ATOM 8413 C CA . VAL B 1 468 ? -42.656 -56.656 -27.422 1 89.94 468 VAL B CA 1
ATOM 8414 C C . VAL B 1 468 ? -44 -56.656 -26.672 1 89.94 468 VAL B C 1
ATOM 8416 O O . VAL B 1 468 ? -44.562 -57.719 -26.391 1 89.94 468 VAL B O 1
ATOM 8419 N N . ASP B 1 469 ? -44.406 -55.469 -26.25 1 87 469 ASP B N 1
ATOM 8420 C CA . ASP B 1 469 ? -45.719 -55.375 -25.578 1 87 469 ASP B CA 1
ATOM 8421 C C . ASP B 1 469 ? -46.844 -55.469 -26.578 1 87 469 ASP B C 1
ATOM 8423 O O . ASP B 1 469 ? -46.906 -54.75 -27.562 1 87 469 ASP B O 1
ATOM 8427 N N . GLN B 1 470 ? -47.781 -56.312 -26.312 1 82.62 470 GLN B N 1
ATOM 8428 C CA . GLN B 1 470 ? -48.906 -56.562 -27.188 1 82.62 470 GLN B CA 1
ATOM 8429 C C . GLN B 1 470 ? -49.781 -55.312 -27.344 1 82.62 470 GLN B C 1
ATOM 8431 O O . GLN B 1 470 ? -50.344 -55.094 -28.422 1 82.62 470 GLN B O 1
ATOM 8436 N N . LYS B 1 471 ? -49.875 -54.531 -26.312 1 80.06 471 LYS B N 1
ATOM 8437 C CA . LYS B 1 471 ? -50.688 -53.312 -26.359 1 80.06 471 LYS B CA 1
ATOM 8438 C C . LYS B 1 471 ? -50.125 -52.312 -27.375 1 80.06 471 LYS B C 1
ATOM 8440 O O . LYS B 1 471 ? -50.875 -51.594 -28.031 1 80.06 471 LYS B O 1
ATOM 8445 N N . ASP B 1 472 ? -48.812 -52.406 -27.625 1 82.06 472 ASP B N 1
ATOM 8446 C CA . ASP B 1 472 ? -48.188 -51.5 -28.562 1 82.06 472 ASP B CA 1
ATOM 8447 C C . ASP B 1 472 ? -48.438 -51.906 -30 1 82.06 472 ASP B C 1
ATOM 8449 O O . ASP B 1 472 ? -48.438 -51.094 -30.906 1 82.06 472 ASP B O 1
ATOM 8453 N N . MET B 1 473 ? -48.688 -53.156 -30.141 1 80.62 473 MET B N 1
ATOM 8454 C CA . MET B 1 473 ? -48.938 -53.688 -31.484 1 80.62 473 MET B CA 1
ATOM 8455 C C . MET B 1 473 ? -50.344 -53.281 -31.969 1 80.62 473 MET B C 1
ATOM 8457 O O . MET B 1 473 ? -50.594 -53.281 -33.188 1 80.62 473 MET B O 1
ATOM 8461 N N . GLN B 1 474 ? -51.188 -52.906 -30.984 1 78.12 474 GLN B N 1
ATOM 8462 C CA . GLN B 1 474 ? -52.531 -52.5 -31.328 1 78.12 474 GLN B CA 1
ATOM 8463 C C . GLN B 1 474 ? -52.656 -51 -31.484 1 78.12 474 GLN B C 1
ATOM 8465 O O . GLN B 1 474 ? -53.688 -50.469 -31.891 1 78.12 474 GLN B O 1
ATOM 8470 N N . SER B 1 475 ? -51.562 -50.375 -31.203 1 73.5 475 SER B N 1
ATOM 8471 C CA . SER B 1 475 ? -51.625 -48.906 -31.25 1 73.5 475 SER B CA 1
ATOM 8472 C C . SER B 1 475 ? -51.438 -48.406 -32.688 1 73.5 475 SER B C 1
ATOM 8474 O O . SER B 1 475 ? -51 -49.156 -33.562 1 73.5 475 SER B O 1
ATOM 8476 N N . ARG B 1 476 ? -51.875 -47.094 -33.031 1 72 476 ARG B N 1
ATOM 8477 C CA . ARG B 1 476 ? -51.844 -46.438 -34.344 1 72 476 ARG B CA 1
ATOM 8478 C C . ARG B 1 476 ? -50.438 -45.969 -34.688 1 72 476 ARG B C 1
ATOM 8480 O O . ARG B 1 476 ? -50.188 -45.406 -35.75 1 72 476 ARG B O 1
ATOM 8487 N N . LYS B 1 477 ? -49.469 -46.5 -33.969 1 74.06 477 LYS B N 1
ATOM 8488 C CA . LYS B 1 477 ? -48.125 -46.031 -34.219 1 74.06 477 LYS B CA 1
ATOM 8489 C C . LYS B 1 477 ? -47.375 -46.875 -35.25 1 74.06 477 LYS B C 1
ATOM 8491 O O . LYS B 1 477 ? -47.688 -48.062 -35.375 1 74.06 477 LYS B O 1
ATOM 8496 N N . SER B 1 478 ? -46.5 -46.25 -36.031 1 87.06 478 SER B N 1
ATOM 8497 C CA . SER B 1 478 ? -45.781 -46.906 -37.094 1 87.06 478 SER B CA 1
ATOM 8498 C C . SER B 1 478 ? -44.625 -47.688 -36.562 1 87.06 478 SER B C 1
ATOM 8500 O O . SER B 1 478 ? -44.125 -48.625 -37.25 1 87.06 478 SER B O 1
ATOM 8502 N N . LYS B 1 479 ? -44.156 -47.406 -35.312 1 88.69 479 LYS B N 1
ATOM 8503 C CA . LYS B 1 479 ? -43.062 -48.094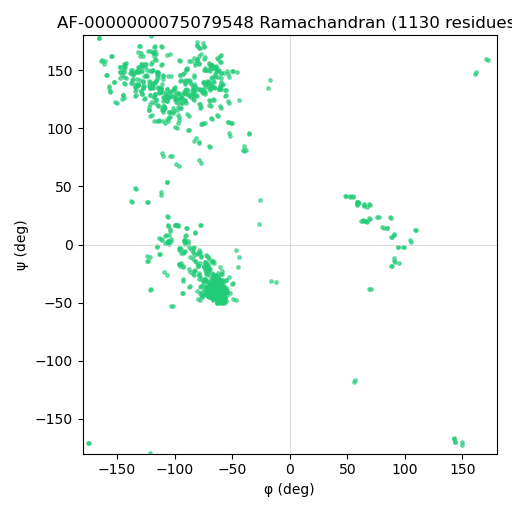 -34.688 1 88.69 479 LYS B CA 1
ATOM 8504 C C . LYS B 1 479 ? -43.406 -48.562 -33.281 1 88.69 479 LYS B C 1
ATOM 8506 O O . LYS B 1 479 ? -44.219 -47.906 -32.594 1 88.69 479 LYS B O 1
ATOM 8511 N N . VAL B 1 480 ? -42.906 -49.781 -32.938 1 88.44 480 VAL B N 1
ATOM 8512 C CA . VAL B 1 480 ? -43.156 -50.312 -31.594 1 88.44 480 VAL B CA 1
ATOM 8513 C C . VAL B 1 480 ? -41.812 -50.531 -30.859 1 88.44 480 VAL B C 1
ATOM 8515 O O . VAL B 1 480 ? -40.781 -50.719 -31.484 1 88.44 480 VAL B O 1
ATOM 8518 N N . ARG B 1 481 ? -41.969 -50.375 -29.516 1 88.12 481 ARG B N 1
ATOM 8519 C CA . ARG B 1 481 ? -40.781 -50.562 -28.688 1 88.12 481 ARG B CA 1
ATOM 8520 C C . ARG B 1 481 ? -40.5 -52.062 -28.5 1 88.12 481 ARG B C 1
ATOM 8522 O O . ARG B 1 481 ? -41.344 -52.812 -28.078 1 88.12 481 ARG B O 1
ATOM 8529 N N . VAL B 1 482 ? -39.344 -52.531 -28.906 1 90.38 482 VAL B N 1
ATOM 8530 C CA . VAL B 1 482 ? -38.844 -53.875 -28.688 1 90.38 482 VAL B CA 1
ATOM 8531 C C . VAL B 1 482 ? -37.75 -53.875 -27.656 1 90.38 482 VAL B C 1
ATOM 8533 O O . VAL B 1 482 ? -36.812 -53.062 -27.703 1 90.38 482 VAL B O 1
ATOM 8536 N N . THR B 1 483 ? -37.844 -54.781 -26.641 1 92.44 483 THR B N 1
ATOM 8537 C CA . THR B 1 483 ? -36.812 -54.906 -25.609 1 92.44 483 THR B CA 1
ATOM 8538 C C . THR B 1 483 ? -35.938 -56.125 -25.875 1 92.44 483 THR B C 1
ATOM 8540 O O . THR B 1 483 ? -36.438 -57.25 -25.891 1 92.44 483 THR B O 1
ATOM 8543 N N . ALA B 1 484 ? -34.688 -55.875 -26.172 1 92.5 484 ALA B N 1
ATOM 8544 C CA . ALA B 1 484 ? -33.688 -56.938 -26.234 1 92.5 484 ALA B CA 1
ATOM 8545 C C . ALA B 1 484 ? -33 -57.156 -24.891 1 92.5 484 ALA B C 1
ATOM 8547 O O . ALA B 1 484 ? -32.594 -56.156 -24.25 1 92.5 484 ALA B O 1
ATOM 8548 N N . MET B 1 485 ? -32.875 -58.375 -24.469 1 94.25 485 MET B N 1
ATOM 8549 C CA . MET B 1 485 ? -32.312 -58.625 -23.141 1 94.25 485 MET B CA 1
ATOM 8550 C C . MET B 1 485 ? -31.281 -59.75 -23.188 1 94.25 485 MET B C 1
ATOM 8552 O O . MET B 1 485 ? -31.469 -60.75 -23.906 1 94.25 485 MET B O 1
ATOM 8556 N N . ARG B 1 486 ? -30.219 -59.531 -22.547 1 95.31 486 ARG B N 1
ATOM 8557 C CA . ARG B 1 486 ? -29.266 -60.594 -22.219 1 95.31 486 ARG B CA 1
ATOM 8558 C C . ARG B 1 486 ? -29.5 -61.125 -20.797 1 95.31 486 ARG B C 1
ATOM 8560 O O . ARG B 1 486 ? -29.5 -60.344 -19.844 1 95.31 486 ARG B O 1
ATOM 8567 N N . ARG B 1 487 ? -29.594 -62.375 -20.641 1 94.88 487 ARG B N 1
ATOM 8568 C CA . ARG B 1 487 ? -29.828 -62.938 -19.312 1 94.88 487 ARG B CA 1
ATOM 8569 C C . ARG B 1 487 ? -28.531 -63 -18.516 1 94.88 487 ARG B C 1
ATOM 8571 O O . ARG B 1 487 ? -27.438 -62.969 -19.078 1 94.88 487 ARG B O 1
ATOM 8578 N N . GLU B 1 488 ? -28.781 -63.062 -17.297 1 95.94 488 GLU B N 1
ATOM 8579 C CA . GLU B 1 488 ? -27.656 -63.312 -16.391 1 95.94 488 GLU B CA 1
ATOM 8580 C C . GLU B 1 488 ? -27.062 -64.688 -16.594 1 95.94 488 GLU B C 1
ATOM 8582 O O . GLU B 1 488 ? -27.781 -65.625 -16.859 1 95.94 488 GLU B O 1
ATOM 8587 N N . PHE B 1 489 ? -25.75 -64.75 -16.531 1 94.44 489 PHE B N 1
ATOM 8588 C CA . PHE B 1 489 ? -25.125 -66.062 -16.609 1 94.44 489 PHE B CA 1
ATOM 8589 C C . PHE B 1 489 ? -23.844 -66.125 -15.781 1 94.44 489 PHE B C 1
ATOM 8591 O O . PHE B 1 489 ? -23.156 -65.125 -15.625 1 94.44 489 PHE B O 1
ATOM 8598 N N . GLY B 1 490 ? -23.609 -67.25 -15.289 1 94.5 490 GLY B N 1
ATOM 8599 C CA . GLY B 1 490 ? -22.453 -67.438 -14.414 1 94.5 490 GLY B CA 1
ATOM 8600 C C . GLY B 1 490 ? -21.203 -67.812 -15.156 1 94.5 490 GLY B C 1
ATOM 8601 O O . GLY B 1 490 ? -21.266 -68.562 -16.125 1 94.5 490 GLY B O 1
ATOM 8602 N N . THR B 1 491 ? -20.078 -67.312 -14.781 1 95.88 491 THR B N 1
ATOM 8603 C CA . THR B 1 491 ? -18.75 -67.688 -15.266 1 95.88 491 THR B CA 1
ATOM 8604 C C . THR B 1 491 ? -17.812 -67.938 -14.094 1 95.88 491 THR B C 1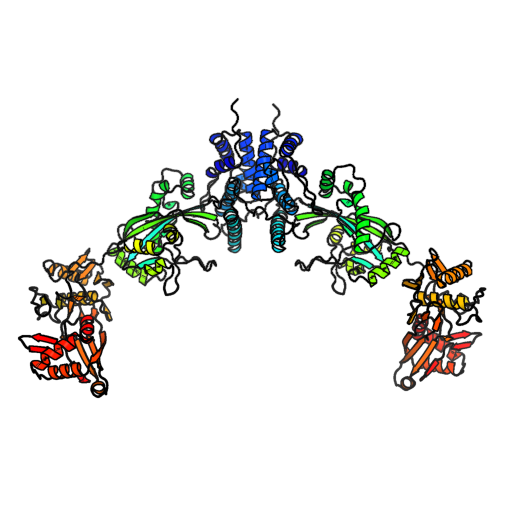
ATOM 8606 O O . THR B 1 491 ? -18.156 -67.688 -12.945 1 95.88 491 THR B O 1
ATOM 8609 N N . ARG B 1 492 ? -16.703 -68.438 -14.438 1 95.62 492 ARG B N 1
ATOM 8610 C CA . ARG B 1 492 ? -15.695 -68.75 -13.414 1 95.62 492 ARG B CA 1
ATOM 8611 C C . ARG B 1 492 ? -15.195 -67.438 -12.781 1 95.62 492 ARG B C 1
ATOM 8613 O O . ARG B 1 492 ? -14.758 -67.438 -11.625 1 95.62 492 ARG B O 1
ATOM 8620 N N . LEU B 1 493 ? -15.266 -66.312 -13.469 1 96 493 LEU B N 1
ATOM 8621 C CA . LEU B 1 493 ? -14.812 -65 -12.969 1 96 493 LEU B CA 1
ATOM 8622 C C . LEU B 1 493 ? -15.891 -64.375 -12.125 1 96 493 LEU B C 1
ATOM 8624 O O . LEU B 1 493 ? -15.602 -63.438 -11.359 1 96 493 LEU B O 1
ATOM 8628 N N . GLY B 1 494 ? -17.094 -64.75 -12.289 1 95.5 494 GLY B N 1
ATOM 8629 C CA . GLY B 1 494 ? -18.25 -64.188 -11.625 1 95.5 494 GLY B CA 1
ATOM 8630 C C . GLY B 1 494 ? -19.531 -64.25 -12.445 1 95.5 494 GLY B C 1
ATOM 8631 O O . GLY B 1 494 ? -19.562 -64.938 -13.461 1 95.5 494 GLY B O 1
ATOM 8632 N N . THR B 1 495 ? -20.453 -63.562 -11.883 1 96.69 495 THR B N 1
ATOM 8633 C CA . THR B 1 495 ? -21.75 -63.594 -12.555 1 96.69 495 THR B CA 1
ATOM 8634 C C . THR B 1 495 ? -21.938 -62.344 -13.406 1 96.69 495 THR B C 1
ATOM 8636 O O . THR B 1 495 ? -21.859 -61.219 -12.891 1 96.69 495 THR B O 1
ATOM 8639 N N . VAL B 1 496 ? -22.172 -62.562 -14.719 1 96.31 496 VAL B N 1
ATOM 8640 C CA . VAL B 1 496 ? -22.438 -61.438 -15.617 1 96.31 496 VAL B CA 1
ATOM 8641 C C . VAL B 1 496 ? -23.891 -61 -15.492 1 96.31 496 VAL B C 1
ATOM 8643 O O . VAL B 1 496 ? -24.797 -61.812 -15.578 1 96.31 496 VAL B O 1
ATOM 8646 N N . GLY B 1 497 ? -24.016 -59.75 -15.273 1 94.69 497 GLY B N 1
ATOM 8647 C CA . GLY B 1 497 ? -25.359 -59.219 -15.016 1 94.69 497 GLY B CA 1
ATOM 8648 C C . GLY B 1 497 ? -26.203 -59.156 -16.266 1 94.69 497 GLY B C 1
ATOM 8649 O O . GLY B 1 497 ? -25.688 -59.156 -17.391 1 94.69 497 GLY B O 1
ATOM 8650 N N . LYS B 1 498 ? -27.469 -59.062 -15.961 1 94.69 498 LYS B N 1
ATOM 8651 C CA . LYS B 1 498 ? -28.422 -58.844 -17.047 1 94.69 498 LYS B CA 1
ATOM 8652 C C . LYS B 1 498 ? -28.312 -57.438 -17.609 1 94.69 498 LYS B C 1
ATOM 8654 O O . LYS B 1 498 ? -27.828 -56.531 -16.922 1 94.69 498 LYS B O 1
ATOM 8659 N N . ASP B 1 499 ? -28.609 -57.312 -18.859 1 94.75 499 ASP B N 1
ATOM 8660 C CA . ASP B 1 499 ? -28.625 -56.031 -19.531 1 94.75 499 ASP B CA 1
ATOM 8661 C C . ASP B 1 499 ? -29.766 -55.938 -20.547 1 94.75 499 ASP B C 1
ATOM 8663 O O . ASP B 1 499 ? -30.203 -56.969 -21.078 1 94.75 499 ASP B O 1
ATOM 8667 N N . LYS B 1 500 ? -30.297 -54.844 -20.641 1 93.69 500 LYS B N 1
ATOM 8668 C CA . LYS B 1 500 ? -31.422 -54.656 -21.547 1 93.69 500 LYS B CA 1
ATOM 8669 C C . LYS B 1 500 ? -31.234 -53.375 -22.391 1 93.69 500 LYS B C 1
ATOM 8671 O O . LYS B 1 500 ? -30.656 -52.406 -21.922 1 93.69 500 LYS B O 1
ATOM 8676 N N . LYS B 1 501 ? -31.578 -53.594 -23.625 1 93.56 501 LYS B N 1
ATOM 8677 C CA . LYS B 1 501 ? -31.594 -52.438 -24.531 1 93.56 501 LYS B CA 1
ATOM 8678 C C . LYS B 1 501 ? -32.938 -52.344 -25.25 1 93.56 501 LYS B C 1
ATOM 8680 O O . LYS B 1 501 ? -33.531 -53.375 -25.625 1 93.56 501 LYS B O 1
ATOM 8685 N N . GLU B 1 502 ? -33.406 -51.125 -25.391 1 92.31 502 GLU B N 1
ATOM 8686 C CA . GLU B 1 502 ? -34.688 -50.906 -26.047 1 92.31 502 GLU B CA 1
ATOM 8687 C C . GLU B 1 502 ? -34.531 -50.062 -27.312 1 92.31 502 GLU B C 1
ATOM 8689 O O . GLU B 1 502 ? -33.656 -49.188 -27.375 1 92.31 502 GLU B O 1
ATOM 8694 N N . THR B 1 503 ? -35.25 -50.5 -28.25 1 91.31 503 THR B N 1
ATOM 8695 C CA . THR B 1 503 ? -35.219 -49.719 -29.5 1 91.31 503 THR B CA 1
ATOM 8696 C C . THR B 1 503 ? -36.594 -49.719 -30.156 1 91.31 503 THR B C 1
ATOM 8698 O O . THR B 1 503 ? -37.438 -50.562 -29.844 1 91.31 503 THR B O 1
ATOM 8701 N N . LYS B 1 504 ? -36.906 -48.719 -30.969 1 90.69 504 LYS B N 1
ATOM 8702 C CA . LYS B 1 504 ? -38.156 -48.625 -31.719 1 90.69 504 LYS B CA 1
ATOM 8703 C C . LYS B 1 504 ? -38 -49.281 -33.094 1 90.69 504 LYS B C 1
ATOM 8705 O O . LYS B 1 504 ? -37.094 -48.969 -33.844 1 90.69 504 LYS B O 1
ATOM 8710 N N . VAL B 1 505 ? -38.906 -50.25 -33.312 1 88.62 505 VAL B N 1
ATOM 8711 C CA . VAL B 1 505 ? -38.875 -51.031 -34.562 1 88.62 505 VAL B CA 1
ATOM 8712 C C . VAL B 1 505 ? -40.219 -50.875 -35.25 1 88.62 505 VAL B C 1
ATOM 8714 O O . VAL B 1 505 ? -41.281 -50.844 -34.625 1 88.62 505 VAL B O 1
ATOM 8717 N N . PRO B 1 506 ? -40.156 -50.688 -36.531 1 87.38 506 PRO B N 1
ATOM 8718 C CA . PRO B 1 506 ? -41.438 -50.625 -37.281 1 87.38 506 PRO B CA 1
ATOM 8719 C C . PRO B 1 506 ? -42.312 -51.844 -37.031 1 87.38 506 PRO B C 1
ATOM 8721 O O . PRO B 1 506 ? -41.812 -52.969 -37 1 87.38 506 PRO B O 1
ATOM 8724 N N . ILE B 1 507 ? -43.688 -51.656 -37.031 1 86.31 507 ILE B N 1
ATOM 8725 C CA . ILE B 1 507 ? -44.656 -52.656 -36.656 1 86.31 507 ILE B CA 1
ATOM 8726 C C . ILE B 1 507 ? -44.625 -53.781 -37.688 1 86.31 507 ILE B C 1
ATOM 8728 O O . ILE B 1 507 ? -44.812 -54.969 -37.344 1 86.31 507 ILE B O 1
ATOM 8732 N N . ASN B 1 508 ? -44.406 -53.406 -38.938 1 82 508 ASN B N 1
ATOM 8733 C CA . ASN B 1 508 ? -44.406 -54.406 -40 1 82 508 ASN B CA 1
ATOM 8734 C C . ASN B 1 508 ? -43.25 -55.406 -39.812 1 82 508 ASN B C 1
ATOM 8736 O O . ASN B 1 508 ? -43.406 -56.594 -40.062 1 82 508 ASN B O 1
ATOM 8740 N N . VAL B 1 509 ? -42.188 -54.906 -39.281 1 84.88 509 VAL B N 1
ATOM 8741 C CA . VAL B 1 509 ? -41.031 -55.75 -39.031 1 84.88 509 VAL B CA 1
ATOM 8742 C C . VAL B 1 509 ? -41.344 -56.688 -37.875 1 84.88 509 VAL B C 1
ATOM 8744 O O . VAL B 1 509 ? -41.031 -57.875 -37.938 1 84.88 509 VAL B O 1
ATOM 8747 N N . VAL B 1 510 ? -41.969 -56.25 -36.906 1 86.75 510 VAL B N 1
ATOM 8748 C CA . VAL B 1 510 ? -42.281 -57.031 -35.719 1 86.75 510 VAL B CA 1
ATOM 8749 C C . VAL B 1 510 ? -43.281 -58.125 -36.062 1 86.75 510 VAL B C 1
ATOM 8751 O O . VAL B 1 510 ? -43.156 -59.25 -35.656 1 86.75 510 VAL B O 1
ATOM 8754 N N . LYS B 1 511 ? -44.188 -57.75 -36.938 1 82.94 511 LYS B N 1
ATOM 8755 C CA . LYS B 1 511 ? -45.188 -58.719 -37.375 1 82.94 511 LYS B CA 1
ATOM 8756 C C . LYS B 1 511 ? -44.562 -59.812 -38.188 1 82.94 511 LYS B C 1
ATOM 8758 O O . LYS B 1 511 ? -44.875 -61 -38.031 1 82.94 511 LYS B O 1
ATOM 8763 N N . SER B 1 512 ? -43.75 -59.344 -39 1 81.94 512 SER B N 1
ATOM 8764 C CA . SER B 1 512 ? -43.062 -60.312 -39.844 1 81.94 512 SER B CA 1
ATOM 8765 C C . SER B 1 512 ? -42.219 -61.25 -39 1 81.94 512 SER B C 1
ATOM 8767 O O . SER B 1 512 ? -42.156 -62.438 -39.25 1 81.94 512 SER B O 1
ATOM 8769 N N . LEU B 1 513 ? -41.594 -60.719 -37.969 1 83.94 513 LEU B N 1
ATOM 8770 C CA . LEU B 1 513 ? -40.781 -61.5 -37.062 1 83.94 513 LEU B CA 1
ATOM 8771 C C . LEU B 1 513 ? -41.625 -62.469 -36.281 1 83.94 513 LEU B C 1
ATOM 8773 O O . LEU B 1 513 ? -41.281 -63.625 -36.062 1 83.94 513 LEU B O 1
ATOM 8777 N N . ASP B 1 514 ? -42.719 -61.969 -35.906 1 81.69 514 ASP B N 1
ATOM 8778 C CA . ASP B 1 514 ? -43.656 -62.781 -35.156 1 81.69 514 ASP B CA 1
ATOM 8779 C C . ASP B 1 514 ? -44.188 -63.938 -36.031 1 81.69 514 ASP B C 1
ATOM 8781 O O . ASP B 1 514 ? -44.344 -65.062 -35.562 1 81.69 514 ASP B O 1
ATOM 8785 N N . ASN B 1 515 ? -44.469 -63.625 -37.25 1 79.5 515 ASN B N 1
ATOM 8786 C CA . ASN B 1 515 ? -44.938 -64.625 -38.188 1 79.5 515 ASN B CA 1
ATOM 8787 C C . ASN B 1 515 ? -43.875 -65.688 -38.406 1 79.5 515 ASN B C 1
ATOM 8789 O O . ASN B 1 515 ? -44.188 -66.875 -38.469 1 79.5 515 ASN B O 1
ATOM 8793 N N . LEU B 1 516 ? -42.719 -65.188 -38.531 1 79.81 516 LEU B N 1
ATOM 8794 C CA . LEU B 1 516 ? -41.625 -66.125 -38.719 1 79.81 516 LEU B CA 1
ATOM 8795 C C . LEU B 1 516 ? -41.438 -67 -37.469 1 79.81 516 LEU B C 1
ATOM 8797 O O . LEU B 1 516 ? -41.188 -68.25 -37.594 1 79.81 516 LEU B O 1
ATOM 8801 N N . ASN B 1 517 ? -41.594 -66.5 -36.344 1 78.62 517 ASN B N 1
ATOM 8802 C CA . ASN B 1 517 ? -41.469 -67.188 -35.062 1 78.62 517 ASN B CA 1
ATOM 8803 C C . ASN B 1 517 ? -42.531 -68.25 -34.906 1 78.62 517 ASN B C 1
ATOM 8805 O O . ASN B 1 517 ? -42.281 -69.312 -34.312 1 78.62 517 ASN B O 1
ATOM 8809 N N . LYS B 1 518 ? -43.719 -68.062 -35.562 1 77.5 518 LYS B N 1
ATOM 8810 C CA . LYS B 1 518 ? -44.812 -69 -35.5 1 77.5 518 LYS B CA 1
ATOM 8811 C C . LYS B 1 518 ? -44.688 -70.062 -36.594 1 77.5 518 LYS B C 1
ATOM 8813 O O . LYS B 1 518 ? -45.531 -70.938 -36.719 1 77.5 518 LYS B O 1
ATOM 8818 N N . GLY B 1 519 ? -43.688 -70 -37.344 1 72.81 519 GLY B N 1
ATOM 8819 C CA . GLY B 1 519 ? -43.406 -71.062 -38.312 1 72.81 519 GLY B CA 1
ATOM 8820 C C . GLY B 1 519 ? -43.875 -70.75 -39.719 1 72.81 519 GLY B C 1
ATOM 8821 O O . GLY B 1 519 ? -43.812 -71.562 -40.594 1 72.81 519 GLY B O 1
ATOM 8822 N N . ASN B 1 520 ? -44.5 -69.625 -39.938 1 68.19 520 ASN B N 1
ATOM 8823 C CA . ASN B 1 520 ? -44.938 -69.312 -41.281 1 68.19 520 ASN B CA 1
ATOM 8824 C C . ASN B 1 520 ? -43.781 -68.875 -42.188 1 68.19 520 ASN B C 1
ATOM 8826 O O . ASN B 1 520 ? -43.125 -67.875 -41.938 1 68.19 520 ASN B O 1
ATOM 8830 N N . ARG B 1 521 ? -43.312 -69.812 -43.156 1 67.62 521 ARG B N 1
ATOM 8831 C CA . ARG B 1 521 ? -42.094 -69.562 -43.938 1 67.62 521 ARG B CA 1
ATOM 8832 C C . ARG B 1 521 ? -42.438 -69.312 -45.406 1 67.62 521 ARG B C 1
ATOM 8834 O O . ARG B 1 521 ? -43.031 -70.188 -46.062 1 67.62 521 ARG B O 1
ATOM 8841 N N . ASN B 1 522 ? -42.875 -68.125 -45.688 1 62.34 522 ASN B N 1
ATOM 8842 C CA . ASN B 1 522 ? -43 -67.812 -47.094 1 62.34 522 ASN B CA 1
ATOM 8843 C C . ASN B 1 522 ? -41.781 -67.062 -47.594 1 62.34 522 ASN B C 1
ATOM 8845 O O . ASN B 1 522 ? -41.25 -66.188 -46.906 1 62.34 522 ASN B O 1
ATOM 8849 N N . ASP B 1 523 ? -41.094 -67.562 -48.688 1 59.5 523 ASP B N 1
ATOM 8850 C CA . ASP B 1 523 ? -39.812 -67.062 -49.219 1 59.5 523 ASP B CA 1
ATOM 8851 C C . ASP B 1 523 ? -39.812 -65.562 -49.344 1 59.5 523 ASP B C 1
ATOM 8853 O O . ASP B 1 523 ? -38.812 -64.938 -49.031 1 59.5 523 ASP B O 1
ATOM 8857 N N . SER B 1 524 ? -40.875 -65 -49.938 1 60.47 524 SER B N 1
ATOM 8858 C CA . SER B 1 524 ? -40.969 -63.594 -50.188 1 60.47 524 SER B CA 1
ATOM 8859 C C . SER B 1 524 ? -40.938 -62.812 -48.875 1 60.47 524 SER B C 1
ATOM 8861 O O . SER B 1 524 ? -40.344 -61.719 -48.812 1 60.47 524 SER B O 1
ATOM 8863 N N . LEU B 1 525 ? -41.438 -63.344 -47.938 1 59.19 525 LEU B N 1
ATOM 8864 C CA . LEU B 1 525 ? -41.531 -62.719 -46.625 1 59.19 525 LEU B CA 1
ATOM 8865 C C . LEU B 1 525 ? -40.188 -62.75 -45.938 1 59.19 525 LEU B C 1
ATOM 8867 O O . LEU B 1 525 ? -39.781 -61.75 -45.312 1 59.19 525 LEU B O 1
ATOM 8871 N N . THR B 1 526 ? -39.5 -63.688 -46.219 1 64.81 526 THR B N 1
ATOM 8872 C CA . THR B 1 526 ? -38.25 -63.938 -45.531 1 64.81 526 THR B CA 1
ATOM 8873 C C . THR B 1 526 ? -37.188 -62.906 -45.969 1 64.81 526 THR B C 1
ATOM 8875 O O . THR B 1 526 ? -36.438 -62.406 -45.156 1 64.81 526 THR B O 1
ATOM 8878 N N . ASP B 1 527 ? -37.188 -62.656 -47.25 1 65.44 527 ASP B N 1
ATOM 8879 C CA . ASP B 1 527 ? -36.188 -61.719 -47.75 1 65.44 527 ASP B CA 1
ATOM 8880 C C . ASP B 1 527 ? -36.5 -60.281 -47.344 1 65.44 527 ASP B C 1
ATOM 8882 O O . ASP B 1 527 ? -35.594 -59.531 -46.938 1 65.44 527 ASP B O 1
ATOM 8886 N N . SER B 1 528 ? -37.719 -60 -47.344 1 67.69 528 SER B N 1
ATOM 8887 C CA . SER B 1 528 ? -38.125 -58.656 -47 1 67.69 528 SER B CA 1
ATOM 8888 C C . SER B 1 528 ? -37.906 -58.375 -45.5 1 67.69 528 SER B C 1
ATOM 8890 O O . SER B 1 528 ? -37.469 -57.281 -45.125 1 67.69 528 SER B O 1
ATOM 8892 N N . VAL B 1 529 ? -38.062 -59.344 -44.719 1 71.38 529 VAL B N 1
ATOM 8893 C CA . VAL B 1 529 ? -37.906 -59.188 -43.281 1 71.38 529 VAL B CA 1
ATOM 8894 C C . VAL B 1 529 ? -36.406 -59.031 -42.938 1 71.38 529 VAL B C 1
ATOM 8896 O O . VAL B 1 529 ? -36.062 -58.219 -42.094 1 71.38 529 VAL B O 1
ATOM 8899 N N . ARG B 1 530 ? -35.688 -59.719 -43.656 1 74.62 530 ARG B N 1
ATOM 8900 C CA . ARG B 1 530 ? -34.25 -59.719 -43.406 1 74.62 530 ARG B CA 1
ATOM 8901 C C . ARG B 1 530 ? -33.656 -58.312 -43.688 1 74.62 530 ARG B C 1
ATOM 8903 O O . ARG B 1 530 ? -32.906 -57.781 -42.844 1 74.62 530 ARG B O 1
ATOM 8910 N N . ASP B 1 531 ? -34.062 -57.781 -44.781 1 76.31 531 ASP B N 1
ATOM 8911 C CA . ASP B 1 531 ? -33.531 -56.469 -45.125 1 76.31 531 ASP B CA 1
ATOM 8912 C C . ASP B 1 531 ? -34.031 -55.406 -44.156 1 76.31 531 ASP B C 1
ATOM 8914 O O . ASP B 1 531 ? -33.281 -54.531 -43.719 1 76.31 531 ASP B O 1
ATOM 8918 N N . SER B 1 532 ? -35.25 -55.562 -43.812 1 76.5 532 SER B N 1
ATOM 8919 C CA . SER B 1 532 ? -35.844 -54.562 -42.938 1 76.5 532 SER B CA 1
ATOM 8920 C C . SER B 1 532 ? -35.281 -54.688 -41.5 1 76.5 532 SER B C 1
ATOM 8922 O O . SER B 1 532 ? -35.062 -53.688 -40.844 1 76.5 532 SER B O 1
ATOM 8924 N N . TYR B 1 533 ? -35.031 -55.844 -41.219 1 75.5 533 TYR B N 1
ATOM 8925 C CA . TYR B 1 533 ? -34.469 -56.094 -39.875 1 75.5 533 TYR B CA 1
ATOM 8926 C C . TYR B 1 533 ? -33.031 -55.594 -39.781 1 75.5 533 TYR B C 1
ATOM 8928 O O . TYR B 1 533 ? -32.656 -54.938 -38.812 1 75.5 533 TYR B O 1
ATOM 8936 N N . ARG B 1 534 ? -32.312 -55.844 -40.75 1 75.75 534 ARG B N 1
ATOM 8937 C CA . ARG B 1 534 ? -30.891 -55.469 -40.719 1 75.75 534 ARG B CA 1
ATOM 8938 C C . ARG B 1 534 ? -30.75 -53.938 -40.656 1 75.75 534 ARG B C 1
ATOM 8940 O O . ARG B 1 534 ? -29.781 -53.438 -40.094 1 75.75 534 ARG B O 1
ATOM 8947 N N . LYS B 1 535 ? -31.703 -53.312 -41.188 1 74.56 535 LYS B N 1
ATOM 8948 C CA . LYS B 1 535 ? -31.672 -51.844 -41.188 1 74.56 535 LYS B CA 1
ATOM 8949 C C . LYS B 1 535 ? -32.219 -51.281 -39.875 1 74.56 535 LYS B C 1
ATOM 8951 O O . LYS B 1 535 ? -32.031 -50.094 -39.594 1 74.56 535 LYS B O 1
ATOM 8956 N N . SER B 1 536 ? -32.719 -52.25 -39.125 1 76.25 536 SER B N 1
ATOM 8957 C CA . SER B 1 536 ? -33.312 -51.781 -37.875 1 76.25 536 SER B CA 1
ATOM 8958 C C . SER B 1 536 ? -32.281 -51.656 -36.781 1 76.25 536 SER B C 1
ATOM 8960 O O . SER B 1 536 ? -31.234 -52.312 -36.812 1 76.25 536 SER B O 1
ATOM 8962 N N . GLN B 1 537 ? -32.594 -50.844 -35.812 1 85.19 537 GLN B N 1
ATOM 8963 C CA . GLN B 1 537 ? -31.719 -50.594 -34.688 1 85.19 537 GLN B CA 1
ATOM 8964 C C . GLN B 1 537 ? -31.688 -51.812 -33.75 1 85.19 537 GLN B C 1
ATOM 8966 O O . GLN B 1 537 ? -30.828 -51.906 -32.875 1 85.19 537 GLN B O 1
ATOM 8971 N N . LEU B 1 538 ? -32.594 -52.688 -34.094 1 85.88 538 LEU B N 1
ATOM 8972 C CA . LEU B 1 538 ? -32.656 -53.875 -33.25 1 85.88 538 LEU B CA 1
ATOM 8973 C C . LEU B 1 538 ? -31.438 -54.719 -33.406 1 85.88 538 LEU B C 1
ATOM 8975 O O . LEU B 1 538 ? -30.922 -55.312 -32.469 1 85.88 538 LEU B O 1
ATOM 8979 N N . HIS B 1 539 ? -31 -54.781 -34.531 1 85.38 539 HIS B N 1
ATOM 8980 C CA . HIS B 1 539 ? -29.797 -55.531 -34.844 1 85.38 539 HIS B CA 1
ATOM 8981 C C . HIS B 1 539 ? -28.594 -55 -34.062 1 85.38 539 HIS B C 1
ATOM 8983 O O . HIS B 1 539 ? -27.828 -55.75 -33.469 1 85.38 539 HIS B O 1
ATOM 8989 N N . ASP B 1 540 ? -28.422 -53.75 -34.062 1 88.25 540 ASP B N 1
ATOM 8990 C CA . ASP B 1 540 ? -27.312 -53.094 -33.375 1 88.25 540 ASP B CA 1
ATOM 8991 C C . ASP B 1 540 ? -27.406 -53.281 -31.859 1 88.25 540 ASP B C 1
ATOM 8993 O O . ASP B 1 540 ? -26.391 -53.5 -31.188 1 88.25 540 ASP B O 1
ATOM 8997 N N . CYS B 1 541 ? -28.547 -53.25 -31.422 1 90.06 541 CYS B N 1
ATOM 8998 C CA . CYS B 1 541 ? -28.781 -53.438 -29.984 1 90.06 541 CYS B CA 1
ATOM 8999 C C . CYS B 1 541 ? -28.375 -54.812 -29.547 1 90.06 541 CYS B C 1
ATOM 9001 O O . CYS B 1 541 ? -27.688 -55 -28.516 1 90.06 541 CYS B O 1
ATOM 9003 N N . LEU B 1 542 ? -28.781 -55.719 -30.312 1 90.62 542 LEU B N 1
ATOM 9004 C CA . LEU B 1 542 ? -28.469 -57.094 -29.969 1 90.62 542 LEU B CA 1
ATOM 9005 C C . LEU B 1 542 ? -26.969 -57.375 -30.094 1 90.62 542 LEU B C 1
ATOM 9007 O O . LEU B 1 542 ? -26.391 -58.062 -29.266 1 90.62 542 LEU B O 1
ATOM 9011 N N . ALA B 1 543 ? -26.422 -56.781 -31.047 1 89.56 543 ALA B N 1
ATOM 9012 C CA . ALA B 1 543 ? -24.969 -56.938 -31.203 1 89.56 543 ALA B CA 1
ATOM 9013 C C . ALA B 1 543 ? -24.219 -56.344 -30 1 89.56 543 ALA B C 1
ATOM 9015 O O . ALA B 1 543 ? -23.234 -56.938 -29.547 1 89.56 543 ALA B O 1
ATOM 9016 N N . LYS B 1 544 ? -24.656 -55.344 -29.531 1 91.81 544 LYS B N 1
ATOM 9017 C CA . LYS B 1 544 ? -24.047 -54.719 -28.375 1 91.81 544 LYS B CA 1
ATOM 9018 C C . LYS B 1 544 ? -24.188 -55.562 -27.125 1 91.81 544 LYS B C 1
ATOM 9020 O O . LYS B 1 544 ? -23.344 -55.531 -26.219 1 91.81 544 LYS B O 1
ATOM 9025 N N . LEU B 1 545 ? -25.219 -56.312 -27.156 1 94 545 LEU B N 1
ATOM 9026 C CA . LEU B 1 545 ? -25.453 -57.219 -26.031 1 94 545 LEU B CA 1
ATOM 9027 C C . LEU B 1 545 ? -24.625 -58.5 -26.188 1 94 545 LEU B C 1
ATOM 9029 O O . LEU B 1 545 ? -24.484 -59.281 -25.234 1 94 545 LEU B O 1
ATOM 9033 N N . GLY B 1 546 ? -24.078 -58.75 -27.391 1 93.94 546 GLY B N 1
ATOM 9034 C CA . GLY B 1 546 ? -23.203 -59.906 -27.609 1 93.94 546 GLY B CA 1
ATOM 9035 C C . GLY B 1 546 ? -23.859 -60.969 -28.453 1 93.94 546 GLY B C 1
ATOM 9036 O O . GLY B 1 546 ? -23.344 -62.094 -28.531 1 93.94 546 GLY B O 1
ATOM 9037 N N . MET B 1 547 ? -24.953 -60.656 -29.078 1 92.81 547 MET B N 1
ATOM 9038 C CA . MET B 1 547 ? -25.625 -61.625 -29.922 1 92.81 547 MET B CA 1
ATOM 9039 C C . MET B 1 547 ? -25.203 -61.438 -31.375 1 92.81 547 MET B C 1
ATOM 9041 O O . MET B 1 547 ? -25.062 -60.312 -31.859 1 92.81 547 MET B O 1
ATOM 9045 N N . ARG B 1 548 ? -25.016 -62.438 -32.062 1 86.56 548 ARG B N 1
ATOM 9046 C CA . ARG B 1 548 ? -24.547 -62.406 -33.469 1 86.56 548 ARG B CA 1
ATOM 9047 C C . ARG B 1 548 ? -25.656 -61.938 -34.406 1 86.56 548 ARG B C 1
ATOM 9049 O O . ARG B 1 548 ? -25.375 -61.312 -35.438 1 86.56 548 ARG B O 1
ATOM 9056 N N . GLY B 1 549 ? -26.953 -62.188 -34.094 1 82.56 549 GLY B N 1
ATOM 9057 C CA . GLY B 1 549 ? -28.094 -61.812 -34.906 1 82.56 549 GLY B CA 1
ATOM 9058 C C . GLY B 1 549 ? -29.359 -62.562 -34.562 1 82.56 549 GLY B C 1
ATOM 9059 O O . GLY B 1 549 ? -29.312 -63.781 -34.25 1 82.56 549 GLY B O 1
ATOM 9060 N N . LEU B 1 550 ? -30.312 -61.875 -34.75 1 82.75 550 LEU B N 1
ATOM 9061 C CA . LEU B 1 550 ? -31.609 -62.5 -34.438 1 82.75 550 LEU B CA 1
ATOM 9062 C C . LEU B 1 550 ? -32.062 -63.406 -35.594 1 82.75 550 LEU B C 1
ATOM 9064 O O . LEU B 1 550 ? -32.531 -64.5 -35.375 1 82.75 550 LEU B O 1
ATOM 9068 N N . LEU B 1 551 ? -31.828 -62.906 -36.844 1 83.19 551 LEU B N 1
ATOM 9069 C CA . LEU B 1 551 ? -32.219 -63.656 -38.031 1 83.19 551 LEU B CA 1
ATOM 9070 C C . LEU B 1 551 ? -31 -64.188 -38.781 1 83.19 551 LEU B C 1
ATOM 9072 O O . LEU B 1 551 ? -30.062 -63.406 -39.031 1 83.19 551 LEU B O 1
ATOM 9076 N N . ARG B 1 552 ? -31 -65.5 -39.031 1 81.88 552 ARG B N 1
ATOM 9077 C CA . ARG B 1 552 ? -29.891 -66.062 -39.781 1 81.88 552 ARG B CA 1
ATOM 9078 C C . ARG B 1 552 ? -30.375 -67.062 -40.812 1 81.88 552 ARG B C 1
ATOM 9080 O O . ARG B 1 552 ? -31.469 -67.625 -40.688 1 81.88 552 ARG B O 1
ATOM 9087 N N . GLN B 1 553 ? -29.609 -67.125 -41.875 1 74.25 553 GLN B N 1
ATOM 9088 C CA . GLN B 1 553 ? -29.938 -68.062 -42.938 1 74.25 553 GLN B CA 1
ATOM 9089 C C . GLN B 1 553 ? -29.312 -69.438 -42.688 1 74.25 553 GLN B C 1
ATOM 9091 O O . GLN B 1 553 ? -28.109 -69.562 -42.438 1 74.25 553 GLN B O 1
ATOM 9096 N N . ASP B 1 554 ? -30.078 -70.375 -42.406 1 65.69 554 ASP B N 1
ATOM 9097 C CA . ASP B 1 554 ? -29.641 -71.75 -42.219 1 65.69 554 ASP B CA 1
ATOM 9098 C C . ASP B 1 554 ? -30.266 -72.688 -43.281 1 65.69 554 ASP B C 1
ATOM 9100 O O . ASP B 1 554 ? -31.5 -72.812 -43.312 1 65.69 554 ASP B O 1
ATOM 9104 N N . ALA B 1 555 ? -29.406 -73.375 -44.062 1 62.69 555 ALA B N 1
ATOM 9105 C CA . ALA B 1 555 ? -29.844 -74.312 -45.062 1 62.69 555 ALA B CA 1
ATOM 9106 C C . ALA B 1 555 ? -30.922 -73.75 -45.969 1 62.69 555 ALA B C 1
ATOM 9108 O O . ALA B 1 555 ? -31.938 -74.375 -46.219 1 62.69 555 ALA B O 1
ATOM 9109 N N . GLY B 1 556 ? -30.828 -72.5 -46.406 1 64.31 556 GLY B N 1
ATOM 9110 C CA . GLY B 1 556 ? -31.734 -71.938 -47.406 1 64.31 556 GLY B CA 1
ATOM 9111 C C . GLY B 1 556 ? -32.906 -71.188 -46.75 1 64.31 556 GLY B C 1
ATOM 9112 O O . GLY B 1 556 ? -33.688 -70.5 -47.438 1 64.31 556 GLY B O 1
ATOM 9113 N N . ALA B 1 557 ? -33.125 -71.438 -45.375 1 70.06 557 ALA B N 1
ATOM 9114 C CA . ALA B 1 557 ? -34.281 -70.812 -44.75 1 70.06 557 ALA B CA 1
ATOM 9115 C C . ALA B 1 557 ? -33.844 -69.812 -43.688 1 70.06 557 ALA B C 1
ATOM 9117 O O . ALA B 1 557 ? -32.812 -70 -43.062 1 70.06 557 ALA B O 1
ATOM 9118 N N . VAL B 1 558 ? -34.594 -68.75 -43.562 1 77.5 558 VAL B N 1
ATOM 9119 C CA . VAL B 1 558 ? -34.344 -67.75 -42.531 1 77.5 558 VAL B CA 1
ATOM 9120 C C . VAL B 1 558 ? -35 -68.188 -41.219 1 77.5 558 VAL B C 1
ATOM 9122 O O . VAL B 1 558 ? -36.188 -68.562 -41.188 1 77.5 558 VAL B O 1
ATOM 9125 N N . LYS B 1 559 ? -34.188 -68.25 -40.156 1 78.25 559 LYS B N 1
ATOM 9126 C CA . LYS B 1 559 ? -34.719 -68.688 -38.844 1 78.25 559 LYS B CA 1
ATOM 9127 C C . LYS B 1 559 ? -34.406 -67.625 -37.781 1 78.25 559 LYS B C 1
ATOM 9129 O O . LYS B 1 559 ? -33.469 -66.875 -37.875 1 78.25 559 LYS B O 1
ATOM 9134 N N . ILE B 1 560 ? -35.281 -67.625 -36.781 1 82.5 560 ILE B N 1
ATOM 9135 C CA . ILE B 1 560 ? -35.125 -66.75 -35.594 1 82.5 560 ILE B CA 1
ATOM 9136 C C . ILE B 1 560 ? -34.406 -67.5 -34.5 1 82.5 560 ILE B C 1
ATOM 9138 O O . ILE B 1 560 ? -34.781 -68.688 -34.219 1 82.5 560 ILE B O 1
ATOM 9142 N N . TYR B 1 561 ? -33.406 -66.938 -33.969 1 82.25 561 TYR B N 1
ATOM 9143 C CA . TYR B 1 561 ? -32.531 -67.688 -33.062 1 82.25 561 TYR B CA 1
ATOM 9144 C C . TYR B 1 561 ? -32.688 -67.25 -31.641 1 82.25 561 TYR B C 1
ATOM 9146 O O . TYR B 1 561 ? -31.953 -67.625 -30.75 1 82.25 561 TYR B O 1
ATOM 9154 N N . CYS B 1 562 ? -33.5 -66.375 -31.328 1 81.06 562 CYS B N 1
ATOM 9155 C CA . CYS B 1 562 ? -33.781 -66 -29.938 1 81.06 562 CYS B CA 1
ATOM 9156 C C . CYS B 1 562 ? -35.281 -65.938 -29.672 1 81.06 562 CYS B C 1
ATOM 9158 O O . CYS B 1 562 ? -36.094 -65.812 -30.594 1 81.06 562 CYS B O 1
ATOM 9160 N N . GLU B 1 563 ? -35.594 -66.188 -28.391 1 80.69 563 GLU B N 1
ATOM 9161 C CA . GLU B 1 563 ? -37 -66.125 -27.984 1 80.69 563 GLU B CA 1
ATOM 9162 C C . GLU B 1 563 ? -37.594 -64.75 -28.234 1 80.69 563 GLU B C 1
ATOM 9164 O O . GLU B 1 563 ? -37 -63.719 -27.859 1 80.69 563 GLU B O 1
ATOM 9169 N N . PHE B 1 564 ? -38.625 -64.688 -29.109 1 83.12 564 PHE B N 1
ATOM 9170 C CA . PHE B 1 564 ? -39.375 -63.5 -29.391 1 83.12 564 PHE B CA 1
ATOM 9171 C C . PHE B 1 564 ? -40.781 -63.562 -28.797 1 83.12 564 PHE B C 1
ATOM 9173 O O . PHE B 1 564 ? -41.625 -64.375 -29.266 1 83.12 564 PHE B O 1
ATOM 9180 N N . VAL B 1 565 ? -40.938 -62.812 -27.703 1 81.06 565 VAL B N 1
ATOM 9181 C CA . VAL B 1 565 ? -42.188 -62.969 -26.953 1 81.06 565 VAL B CA 1
ATOM 9182 C C . VAL B 1 565 ? -43.031 -61.688 -27.078 1 81.06 565 VAL B C 1
ATOM 9184 O O . VAL B 1 565 ? -42.5 -60.594 -27.016 1 81.06 565 VAL B O 1
ATOM 9187 N N . MET B 1 566 ? -44.281 -61.906 -27.328 1 79.12 566 MET B N 1
ATOM 9188 C CA . MET B 1 566 ? -45.281 -60.812 -27.25 1 79.12 566 MET B CA 1
ATOM 9189 C C . MET B 1 566 ? -46 -60.812 -25.906 1 79.12 566 MET B C 1
ATOM 9191 O O . MET B 1 566 ? -46.656 -61.812 -25.562 1 79.12 566 MET B O 1
ATOM 9195 N N . ASN B 1 567 ? -45.656 -59.875 -25.016 1 72.38 567 ASN B N 1
ATOM 9196 C CA . ASN B 1 567 ? -46.281 -59.812 -23.703 1 72.38 567 ASN B CA 1
ATOM 9197 C C . ASN B 1 567 ? -47.594 -59 -23.75 1 72.38 567 ASN B C 1
ATOM 9199 O O . ASN B 1 567 ? -47.656 -58 -24.469 1 72.38 567 ASN B O 1
#